Protein AF-0000000080229140 (afdb_homodimer)

Radius of gyration: 31.45 Å; Cα contacts (8 Å, |Δi|>4): 1827; chains: 2; bounding box: 54×96×72 Å

Structure (mmCIF, N/CA/C/O backbone):
data_AF-0000000080229140-model_v1
#
loop_
_entity.id
_entity.type
_entity.pdbx_description
1 polymer 'Phospholipase A1'
#
loop_
_atom_site.group_PDB
_atom_site.id
_atom_site.type_symbol
_atom_site.label_atom_id
_atom_site.label_alt_id
_atom_site.label_comp_id
_atom_site.label_asym_id
_atom_site.label_entity_id
_atom_site.label_seq_id
_atom_site.pdbx_PDB_ins_code
_atom_site.Cartn_x
_atom_site.Cartn_y
_atom_site.Cartn_z
_atom_site.occupancy
_atom_site.B_iso_or_equiv
_atom_site.auth_seq_id
_atom_site.auth_comp_id
_atom_site.auth_asym_id
_atom_site.auth_atom_id
_atom_site.pdbx_PDB_model_num
ATOM 1 N N . MET A 1 1 ? 23.547 22.547 19.766 1 57.84 1 MET A N 1
ATOM 2 C CA . MET A 1 1 ? 22.5 22.812 18.781 1 57.84 1 MET A CA 1
ATOM 3 C C . MET A 1 1 ? 21.141 22.953 19.453 1 57.84 1 MET A C 1
ATOM 5 O O . MET A 1 1 ? 20.438 23.938 19.266 1 57.84 1 MET A O 1
ATOM 9 N N . LEU A 1 2 ? 20.875 22.016 20.391 1 66 2 LEU A N 1
ATOM 10 C CA . LEU A 1 2 ? 19.609 22.047 21.094 1 66 2 LEU A CA 1
ATOM 11 C C . LEU A 1 2 ? 19.578 23.156 22.141 1 66 2 LEU A C 1
ATOM 13 O O . LEU A 1 2 ? 18.547 23.797 22.359 1 66 2 LEU A O 1
ATOM 17 N N . GLN A 1 3 ? 20.672 23.531 22.562 1 73.56 3 GLN A N 1
ATOM 18 C CA . GLN A 1 3 ? 20.703 24.578 23.578 1 73.56 3 GLN A CA 1
ATOM 19 C C . GLN A 1 3 ? 20.375 25.938 22.969 1 73.56 3 GLN A C 1
ATOM 21 O O . GLN A 1 3 ? 19.719 26.766 23.609 1 73.56 3 GLN A O 1
ATOM 26 N N . SER A 1 4 ? 20.672 26.016 21.781 1 87.31 4 SER A N 1
ATOM 27 C CA . SER A 1 4 ? 20.422 27.281 21.125 1 87.31 4 SER A CA 1
ATOM 28 C C . SER A 1 4 ? 18.938 27.484 20.844 1 87.31 4 SER A C 1
ATOM 30 O O . SER A 1 4 ? 18.422 28.594 21 1 87.31 4 SER A O 1
ATOM 32 N N . ILE A 1 5 ? 18.219 26.469 20.578 1 91.88 5 ILE A N 1
ATOM 33 C CA . ILE A 1 5 ? 16.781 26.562 20.281 1 91.88 5 ILE A CA 1
ATOM 34 C C . ILE A 1 5 ? 16.031 27.016 21.531 1 91.88 5 ILE A C 1
ATOM 36 O O . ILE A 1 5 ? 15.18 27.906 21.453 1 91.88 5 ILE A O 1
ATOM 40 N N . ALA A 1 6 ? 16.422 26.5 22.625 1 95.75 6 ALA A N 1
ATOM 41 C CA . ALA A 1 6 ? 15.75 26.844 23.875 1 95.75 6 ALA A CA 1
ATOM 42 C C . ALA A 1 6 ? 15.945 28.328 24.219 1 95.75 6 ALA A C 1
ATOM 44 O O . ALA A 1 6 ? 14.977 29.016 24.562 1 95.75 6 ALA A O 1
ATOM 45 N N . THR A 1 7 ? 17.125 28.766 24 1 96.31 7 THR A N 1
ATOM 46 C CA . THR A 1 7 ? 17.453 30.141 24.391 1 96.31 7 THR A CA 1
ATOM 47 C C . THR A 1 7 ? 16.875 31.125 23.391 1 96.31 7 THR A C 1
ATOM 49 O O . THR A 1 7 ? 16.5 32.25 23.766 1 96.31 7 THR A O 1
ATOM 52 N N . ARG A 1 8 ? 16.703 30.719 22.188 1 97 8 ARG A N 1
ATOM 53 C CA . ARG A 1 8 ? 16.297 31.625 21.109 1 97 8 ARG A CA 1
ATOM 54 C C . ARG A 1 8 ? 14.828 31.406 20.75 1 97 8 ARG A C 1
ATOM 56 O O . ARG A 1 8 ? 14.367 31.859 19.703 1 97 8 ARG A O 1
ATOM 63 N N . TRP A 1 9 ? 14.07 30.766 21.641 1 97.5 9 TRP A N 1
ATOM 64 C CA . TRP A 1 9 ? 12.758 30.266 21.219 1 97.5 9 TRP A CA 1
ATOM 65 C C . TRP A 1 9 ? 11.836 31.422 20.859 1 97.5 9 TRP A C 1
ATOM 67 O O . TRP A 1 9 ? 11.047 31.312 19.906 1 97.5 9 TRP A O 1
ATOM 77 N N . LYS A 1 10 ? 11.914 32.594 21.516 1 97.38 10 LYS A N 1
ATOM 78 C CA . LYS A 1 10 ? 11.039 33.719 21.219 1 97.38 10 LYS A CA 1
ATOM 79 C C . LYS A 1 10 ? 11.32 34.281 19.828 1 97.38 10 LYS A C 1
ATOM 81 O O . LYS A 1 10 ? 10.391 34.594 19.078 1 97.38 10 LYS A O 1
ATOM 86 N N . LEU A 1 11 ? 12.602 34.344 19.484 1 97 11 LEU A N 1
ATOM 87 C CA . LEU A 1 11 ? 13 34.812 18.156 1 97 11 LEU A CA 1
ATOM 88 C C . LEU A 1 11 ? 12.539 33.844 17.078 1 97 11 LEU A C 1
ATOM 90 O O . LEU A 1 11 ? 12.031 34.281 16.031 1 97 11 LEU A O 1
ATOM 94 N N . LEU A 1 12 ? 12.703 32.594 17.375 1 98.25 12 LEU A N 1
ATOM 95 C CA . LEU A 1 12 ? 12.367 31.562 16.406 1 98.25 12 LEU A CA 1
ATOM 96 C C . LEU A 1 12 ? 10.859 31.469 16.219 1 98.25 12 LEU A C 1
ATOM 98 O O . LEU A 1 12 ? 10.391 30.938 15.211 1 98.25 12 LEU A O 1
ATOM 102 N N . ASN A 1 13 ? 10.133 31.984 17.203 1 98.25 13 ASN A N 1
ATOM 103 C CA . ASN A 1 13 ? 8.672 32 17.125 1 98.25 13 ASN A CA 1
ATOM 104 C C . ASN A 1 13 ? 8.141 33.375 16.766 1 98.25 13 ASN A C 1
ATOM 106 O O . ASN A 1 13 ? 6.965 33.656 16.984 1 98.25 13 ASN A O 1
ATOM 110 N N . GLY A 1 14 ? 8.922 34.25 16.234 1 97.25 14 GLY A N 1
ATOM 111 C CA . GLY A 1 14 ? 8.469 35.438 15.492 1 97.25 14 GLY A CA 1
ATOM 112 C C . GLY A 1 14 ? 8.453 36.688 16.344 1 97.25 14 GLY A C 1
ATOM 113 O O . GLY A 1 14 ? 7.777 37.656 16 1 97.25 14 GLY A O 1
ATOM 114 N N . GLN A 1 15 ? 9.062 36.781 17.547 1 91.31 15 GLN A N 1
ATOM 115 C CA . GLN A 1 15 ? 9.062 37.969 18.406 1 91.31 15 GLN A CA 1
ATOM 116 C C . GLN A 1 15 ? 9.328 39.25 17.578 1 91.31 15 GLN A C 1
ATOM 118 O O . GLN A 1 15 ? 8.672 40.281 17.781 1 91.31 15 GLN A O 1
ATOM 123 N N . ASN A 1 16 ? 10.18 39.344 16.656 1 93 16 ASN A N 1
ATOM 124 C CA . ASN A 1 16 ? 10.453 40.5 15.781 1 93 16 ASN A CA 1
ATOM 125 C C . ASN A 1 16 ? 10.117 40.188 14.328 1 93 16 ASN A C 1
ATOM 127 O O . ASN A 1 16 ? 10.844 40.594 13.422 1 93 16 ASN A O 1
ATOM 131 N N . ASN A 1 17 ? 9.016 39.438 14.133 1 96.88 17 ASN A N 1
ATOM 132 C CA . ASN A 1 17 ? 8.539 39.031 12.812 1 96.88 17 ASN A CA 1
ATOM 133 C C . ASN A 1 17 ? 9.648 38.375 11.992 1 96.88 17 ASN A C 1
ATOM 135 O O . ASN A 1 17 ? 9.758 38.625 10.789 1 96.88 17 ASN A O 1
ATOM 139 N N . TRP A 1 18 ? 10.531 37.719 12.68 1 98.12 18 TRP A N 1
ATOM 140 C CA . TRP A 1 18 ? 11.633 36.969 12.102 1 98.12 18 TRP A CA 1
ATOM 141 C C . TRP A 1 18 ? 12.57 37.844 11.305 1 98.12 18 TRP A C 1
ATOM 143 O O . TRP A 1 18 ? 13.133 37.438 10.297 1 98.12 18 TRP A O 1
ATOM 153 N N . LYS A 1 19 ? 12.672 39.031 11.742 1 96.44 19 LYS A N 1
ATOM 154 C CA . LYS A 1 19 ? 13.578 39.969 11.07 1 96.44 19 LYS A CA 1
ATOM 155 C C . LYS A 1 19 ? 14.992 39.406 10.984 1 96.44 19 LYS A C 1
ATOM 157 O O . LYS A 1 19 ? 15.539 38.938 11.984 1 96.44 19 LYS A O 1
ATOM 162 N N . ASN A 1 20 ? 15.609 39.344 9.789 1 95.31 20 ASN A N 1
ATOM 163 C CA . ASN A 1 20 ? 16.969 38.906 9.477 1 95.31 20 ASN A CA 1
ATOM 164 C C . ASN A 1 20 ? 17.141 37.406 9.672 1 95.31 20 ASN A C 1
ATOM 166 O O . ASN A 1 20 ? 18.266 36.906 9.773 1 95.31 20 ASN A O 1
ATOM 170 N N . LEU A 1 21 ? 16.078 36.688 9.766 1 97.62 21 LEU A N 1
ATOM 171 C CA . LEU A 1 21 ? 16.188 35.25 9.984 1 97.62 21 LEU A CA 1
ATOM 172 C C . LEU A 1 21 ? 15.719 34.469 8.766 1 97.62 21 LEU A C 1
ATOM 174 O O . LEU A 1 21 ? 16.016 33.281 8.625 1 97.62 21 LEU A O 1
ATOM 178 N N . LEU A 1 22 ? 15.047 35.094 7.852 1 97.75 22 LEU A N 1
ATOM 179 C CA . LEU A 1 22 ? 14.352 34.375 6.785 1 97.75 22 LEU A CA 1
ATOM 180 C C . LEU A 1 22 ? 15.234 34.25 5.551 1 97.75 22 LEU A C 1
ATOM 182 O O . LEU A 1 22 ? 15.031 33.344 4.73 1 97.75 22 LEU A O 1
ATOM 186 N N . ASP A 1 23 ? 16.203 35.156 5.449 1 96.25 23 ASP A N 1
ATOM 187 C CA . ASP A 1 23 ? 17.094 35.125 4.289 1 96.25 23 ASP A CA 1
ATOM 188 C C . ASP A 1 23 ? 18.453 35.719 4.609 1 96.25 23 ASP A C 1
ATOM 190 O O . ASP A 1 23 ? 18.594 36.938 4.719 1 96.25 23 ASP A O 1
ATOM 194 N N . PRO A 1 24 ? 19.5 34.938 4.668 1 95.44 24 PRO A N 1
ATOM 195 C CA . PRO A 1 24 ? 19.406 33.5 4.578 1 95.44 24 PRO A CA 1
ATOM 196 C C . PRO A 1 24 ? 18.609 32.875 5.727 1 95.44 24 PRO A C 1
ATOM 198 O O . PRO A 1 24 ? 18.531 33.469 6.812 1 95.44 24 PRO A O 1
ATOM 201 N N . LEU A 1 25 ? 18.016 31.797 5.41 1 97.62 25 LEU A N 1
ATOM 202 C CA . LEU A 1 25 ? 17.203 31.141 6.438 1 97.62 25 LEU A CA 1
ATOM 203 C C . LEU A 1 25 ? 18.078 30.641 7.578 1 97.62 25 LEU A C 1
ATOM 205 O O . LEU A 1 25 ? 18.984 29.844 7.359 1 97.62 25 LEU A O 1
ATOM 209 N N . ASP A 1 26 ? 17.828 31.156 8.734 1 96.88 26 ASP A N 1
ATOM 210 C CA . ASP A 1 26 ? 18.562 30.781 9.938 1 96.88 26 ASP A CA 1
ATOM 211 C C . ASP A 1 26 ? 18.438 29.281 10.219 1 96.88 26 ASP A C 1
ATOM 213 O O . ASP A 1 26 ? 17.359 28.719 10.086 1 96.88 26 ASP A O 1
ATOM 217 N N . VAL A 1 27 ? 19.531 28.641 10.648 1 96.88 27 VAL A N 1
ATOM 218 C CA . VAL A 1 27 ? 19.562 27.188 10.781 1 96.88 27 VAL A CA 1
ATOM 219 C C . VAL A 1 27 ? 18.641 26.734 11.906 1 96.88 27 VAL A C 1
ATOM 221 O O . VAL A 1 27 ? 17.984 25.703 11.797 1 96.88 27 VAL A O 1
ATOM 224 N N . ASP A 1 28 ? 18.594 27.453 12.984 1 97.12 28 ASP A N 1
ATOM 225 C CA . ASP A 1 28 ? 17.703 27.094 14.086 1 97.12 28 ASP A CA 1
ATOM 226 C C . ASP A 1 28 ? 16.25 27.297 13.695 1 97.12 28 ASP A C 1
ATOM 228 O O . ASP A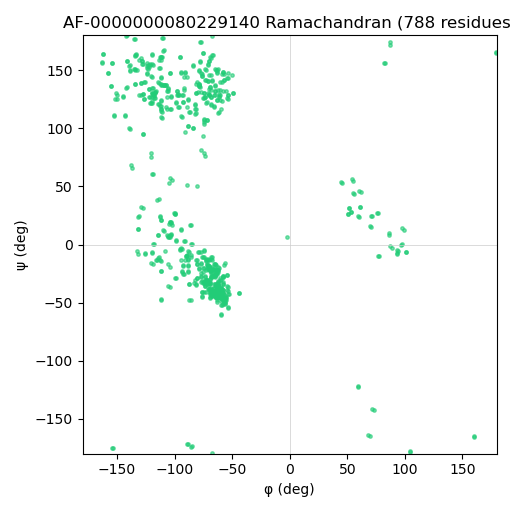 1 28 ? 15.383 26.5 14.062 1 97.12 28 ASP A O 1
ATOM 232 N N . LEU A 1 29 ? 15.961 28.422 12.992 1 97.81 29 LEU A N 1
ATOM 233 C CA . LEU A 1 29 ? 14.609 28.641 12.508 1 97.81 29 LEU A CA 1
ATOM 234 C C . LEU A 1 29 ? 14.188 27.547 11.539 1 97.81 29 LEU A C 1
ATOM 236 O O . LEU A 1 29 ? 13.047 27.078 11.586 1 97.81 29 LEU A O 1
ATOM 240 N N . ARG A 1 30 ? 15.148 27.156 10.758 1 97.69 30 ARG A N 1
ATOM 241 C CA . ARG A 1 30 ? 14.93 26.062 9.828 1 97.69 30 ARG A CA 1
ATOM 242 C C . ARG A 1 30 ? 14.477 24.797 10.57 1 97.69 30 ARG A C 1
ATOM 244 O O . ARG A 1 30 ? 13.469 24.203 10.211 1 97.69 30 ARG A O 1
ATOM 251 N N . ARG A 1 31 ? 15.133 24.438 11.562 1 97.38 31 ARG A N 1
ATOM 252 C CA . ARG A 1 31 ? 14.797 23.266 12.383 1 97.38 31 ARG A CA 1
ATOM 253 C C . ARG A 1 31 ? 13.445 23.453 13.062 1 97.38 31 ARG A C 1
ATOM 255 O O . ARG A 1 31 ? 12.656 22.516 13.148 1 97.38 31 ARG A O 1
ATOM 262 N N . ASN A 1 32 ? 13.25 24.656 13.516 1 97.94 32 ASN A N 1
ATOM 263 C CA . ASN A 1 32 ? 11.992 24.984 14.188 1 97.94 32 ASN A CA 1
ATOM 264 C C . ASN A 1 32 ? 10.797 24.844 13.25 1 97.94 32 ASN A C 1
ATOM 266 O O . ASN A 1 32 ? 9.805 24.203 13.594 1 97.94 32 ASN A O 1
ATOM 270 N N . ILE A 1 33 ? 10.914 25.328 12.039 1 98.69 33 ILE A N 1
ATOM 271 C CA . ILE A 1 33 ? 9.852 25.25 11.047 1 98.69 33 ILE A CA 1
ATOM 272 C C . ILE A 1 33 ? 9.594 23.781 10.695 1 98.69 33 ILE A C 1
ATOM 274 O O . ILE A 1 33 ? 8.445 23.344 10.609 1 98.69 33 ILE A O 1
ATOM 278 N N . ILE A 1 34 ? 10.602 23.016 10.586 1 98.44 34 ILE A N 1
ATOM 279 C CA . ILE A 1 34 ? 10.492 21.625 10.156 1 98.44 34 ILE A CA 1
ATOM 280 C C . ILE A 1 34 ? 9.805 20.812 11.242 1 98.44 34 ILE A C 1
ATOM 282 O O . ILE A 1 34 ? 8.922 20 10.953 1 98.44 34 ILE A O 1
ATOM 286 N N . GLN A 1 35 ? 10.211 21 12.523 1 97.69 35 GLN A N 1
ATOM 287 C CA . GLN A 1 35 ? 9.609 20.172 13.562 1 97.69 35 GLN A CA 1
ATOM 288 C C . GLN A 1 35 ? 8.109 20.453 13.68 1 97.69 35 GLN A C 1
ATOM 290 O O . GLN A 1 35 ? 7.324 19.531 13.922 1 97.69 35 GLN A O 1
ATOM 295 N N . TYR A 1 36 ? 7.648 21.688 13.5 1 98.75 36 TYR A N 1
ATOM 296 C CA . TYR A 1 36 ? 6.219 21.969 13.5 1 98.75 36 TYR A CA 1
ATOM 297 C C . TYR A 1 36 ? 5.562 21.469 12.219 1 98.75 36 TYR A C 1
ATOM 299 O O . TYR A 1 36 ? 4.422 21 12.242 1 98.75 36 TYR A O 1
ATOM 307 N N . GLY A 1 37 ? 6.273 21.562 11.078 1 98.81 37 GLY A N 1
ATOM 308 C CA . GLY A 1 37 ? 5.773 21 9.836 1 98.81 37 GLY A CA 1
ATOM 309 C C . GLY A 1 37 ? 5.539 19.5 9.914 1 98.81 37 GLY A C 1
ATOM 310 O O . GLY A 1 37 ? 4.578 18.984 9.344 1 98.81 37 GLY A O 1
ATOM 311 N N . GLU A 1 38 ? 6.438 18.828 10.609 1 98.56 38 GLU A N 1
ATOM 312 C CA . GLU A 1 38 ? 6.266 17.391 10.805 1 98.56 38 GLU A CA 1
ATOM 313 C C . GLU A 1 38 ? 4.988 17.078 11.578 1 98.56 38 GLU A C 1
ATOM 315 O O . GLU A 1 38 ? 4.34 16.062 11.336 1 98.56 38 GLU A O 1
ATOM 320 N N . ARG A 1 39 ? 4.684 17.969 12.484 1 98.75 39 ARG A N 1
ATOM 321 C CA . ARG A 1 39 ? 3.461 17.797 13.266 1 98.75 39 ARG A CA 1
ATOM 322 C C . ARG A 1 39 ? 2.225 18.062 12.414 1 98.75 39 ARG A C 1
ATOM 324 O O . ARG A 1 39 ? 1.179 17.438 12.617 1 98.75 39 ARG A O 1
ATOM 331 N N . ALA A 1 40 ? 2.33 18.938 11.461 1 98.69 40 ALA A N 1
ATOM 332 C CA . ALA A 1 40 ? 1.261 19.109 10.484 1 98.69 40 ALA A CA 1
ATOM 333 C C . ALA A 1 40 ? 1.125 17.875 9.586 1 98.69 40 ALA A C 1
ATOM 335 O O . ALA A 1 40 ? 0.015 17.406 9.352 1 98.69 40 ALA A O 1
ATOM 336 N N . GLN A 1 41 ? 2.242 17.359 9.125 1 98.44 41 GLN A N 1
ATOM 337 C CA . GLN A 1 41 ? 2.25 16.156 8.297 1 98.44 41 GLN A CA 1
ATOM 338 C C . GLN A 1 41 ? 1.595 14.977 9.016 1 98.44 41 GLN A C 1
ATOM 340 O O . GLN A 1 41 ? 0.943 14.141 8.391 1 98.44 41 GLN A O 1
ATOM 345 N N . ALA A 1 42 ? 1.759 14.945 10.297 1 98.62 42 ALA A N 1
ATOM 346 C CA . ALA A 1 42 ? 1.203 13.867 11.109 1 98.62 42 ALA A CA 1
ATOM 347 C C . ALA A 1 42 ? -0.312 13.781 10.945 1 98.62 42 ALA A C 1
ATOM 349 O O . ALA A 1 42 ? -0.894 12.703 11.055 1 98.62 42 ALA A O 1
ATOM 350 N N . THR A 1 43 ? -0.955 14.883 10.641 1 98.19 43 THR A N 1
ATOM 351 C CA . THR A 1 43 ? -2.406 14.883 10.484 1 98.19 43 THR A CA 1
ATOM 352 C C . THR A 1 43 ? -2.816 14.102 9.234 1 98.19 43 THR A C 1
ATOM 354 O O . THR A 1 43 ? -3.887 13.492 9.203 1 98.19 43 THR A O 1
ATOM 357 N N . TYR A 1 44 ? -1.961 14.164 8.25 1 96.62 44 TYR A N 1
ATOM 358 C CA . TYR A 1 44 ? -2.211 13.367 7.051 1 96.62 44 TYR A CA 1
ATOM 359 C C . TYR A 1 44 ? -1.88 11.898 7.293 1 96.62 44 TYR A C 1
ATOM 361 O O . TYR A 1 44 ? -2.625 11.008 6.871 1 96.62 44 TYR A O 1
ATOM 369 N N . ASP A 1 45 ? -0.807 11.672 7.98 1 97.81 45 ASP A N 1
ATOM 370 C CA . ASP A 1 45 ? -0.243 10.328 8.102 1 97.81 45 ASP A CA 1
ATOM 371 C C . ASP A 1 45 ? -1.158 9.422 8.922 1 97.81 45 ASP A C 1
ATOM 373 O O . ASP A 1 45 ? -1.182 8.211 8.719 1 97.81 45 ASP A O 1
ATOM 377 N N . THR A 1 46 ? -1.932 9.992 9.859 1 97.88 46 THR A N 1
ATOM 378 C CA . THR A 1 46 ? -2.789 9.18 10.711 1 97.88 46 THR A CA 1
ATOM 379 C C . THR A 1 46 ? -4.184 9.047 10.109 1 97.88 46 THR A C 1
ATOM 381 O O . THR A 1 46 ? -4.953 8.164 10.492 1 97.88 46 THR A O 1
ATOM 384 N N . PHE A 1 47 ? -4.559 9.867 9.211 1 96.88 47 PHE A N 1
ATOM 385 C CA . PHE A 1 47 ? -5.934 10.008 8.742 1 96.88 47 PHE A CA 1
ATOM 386 C C . PHE A 1 47 ? -6.355 8.781 7.941 1 96.88 47 PHE A C 1
ATOM 388 O O . PHE A 1 47 ? -5.645 8.359 7.027 1 96.88 47 PHE A O 1
ATOM 395 N N . ASN A 1 48 ? -7.457 8.227 8.289 1 96.44 48 ASN A N 1
ATOM 396 C CA . ASN A 1 48 ? -8 7.059 7.598 1 96.44 48 ASN A CA 1
ATOM 397 C C . ASN A 1 48 ? -8.891 7.465 6.426 1 96.44 48 ASN A C 1
ATOM 399 O O . ASN A 1 48 ? -10.07 7.754 6.609 1 96.44 48 ASN A O 1
ATOM 403 N N . SER A 1 49 ? -8.406 7.383 5.266 1 94.44 49 SER A N 1
ATOM 404 C CA . SER A 1 49 ? -9.172 7.773 4.086 1 94.44 49 SER A CA 1
ATOM 405 C C . SER A 1 49 ? -9.789 6.559 3.402 1 94.44 49 SER A C 1
ATOM 407 O O . SER A 1 49 ? -10.336 6.672 2.303 1 94.44 49 SER A O 1
ATOM 409 N N . GLU A 1 50 ? -9.625 5.348 3.979 1 95.81 50 GLU A N 1
ATOM 410 C CA . GLU A 1 50 ? -10.18 4.121 3.412 1 95.81 50 GLU A CA 1
ATOM 411 C C . GLU A 1 50 ? -11.695 4.074 3.576 1 95.81 50 GLU A C 1
ATOM 413 O O . GLU A 1 50 ? -12.203 3.74 4.652 1 95.81 50 GLU A O 1
ATOM 418 N N . LYS A 1 51 ? -12.438 4.258 2.486 1 95.88 51 LYS A N 1
ATOM 419 C CA . LYS A 1 51 ? -13.891 4.387 2.555 1 95.88 51 LYS A CA 1
ATOM 420 C C . LYS A 1 51 ? -14.539 3.066 2.957 1 95.88 51 LYS A C 1
ATOM 422 O O . LYS A 1 51 ? -15.672 3.051 3.449 1 95.88 51 LYS A O 1
ATOM 427 N N . ALA A 1 52 ? -13.844 1.985 2.719 1 97.44 52 ALA A N 1
ATOM 428 C CA . ALA A 1 52 ? -14.367 0.686 3.131 1 97.44 52 ALA A CA 1
ATOM 429 C C . ALA A 1 52 ? -14.359 0.545 4.648 1 97.44 52 ALA A C 1
ATOM 431 O O . ALA A 1 52 ? -15.023 -0.333 5.203 1 97.44 52 ALA A O 1
ATOM 432 N N . SER A 1 53 ? -13.625 1.323 5.332 1 97.62 53 SER A N 1
ATOM 433 C CA . SER A 1 53 ? -13.492 1.246 6.785 1 97.62 53 SER A CA 1
ATOM 434 C C . SER A 1 53 ? -14.688 1.887 7.484 1 97.62 53 SER A C 1
ATOM 436 O O . SER A 1 53 ? -15.148 2.955 7.078 1 97.62 53 SER A O 1
ATOM 438 N N . MET A 1 54 ? -15.172 1.273 8.516 1 97.25 54 MET A N 1
ATOM 439 C CA . MET A 1 54 ? -16.219 1.904 9.328 1 97.25 54 MET A CA 1
ATOM 440 C C . MET A 1 54 ? -15.664 3.117 10.07 1 97.25 54 MET A C 1
ATOM 442 O O . MET A 1 54 ? -16.422 3.92 10.609 1 97.25 54 MET A O 1
ATOM 446 N N . PHE A 1 55 ? -14.359 3.299 10.078 1 97.25 55 PHE A N 1
ATOM 447 C CA . PHE A 1 55 ? -13.727 4.402 10.789 1 97.25 55 PHE A CA 1
ATOM 448 C C . PHE A 1 55 ? -13.156 5.418 9.805 1 97.25 55 PHE A C 1
ATOM 450 O O . PHE A 1 55 ? -12.312 6.242 10.172 1 97.25 55 PHE A O 1
ATOM 457 N N . ALA A 1 56 ? -13.523 5.305 8.5 1 96.19 56 ALA A N 1
ATOM 458 C CA . ALA A 1 56 ? -13.109 6.309 7.527 1 96.19 56 ALA A CA 1
ATOM 459 C C . ALA A 1 56 ? -13.406 7.719 8.031 1 96.19 56 ALA A C 1
ATOM 461 O O . ALA A 1 56 ? -14.5 7.992 8.531 1 96.19 56 ALA A O 1
ATOM 462 N N . GLY A 1 57 ? -12.352 8.625 7.949 1 95 57 GLY A N 1
ATOM 463 C CA . GLY A 1 57 ? -12.531 9.992 8.406 1 95 57 GLY A CA 1
ATOM 464 C C . GLY A 1 57 ? -12.031 10.211 9.82 1 95 57 GLY A C 1
ATOM 465 O O . GLY A 1 57 ? -12.164 11.312 10.367 1 95 57 GLY A O 1
ATOM 466 N N . SER A 1 58 ? -11.523 9.219 10.453 1 96.44 58 SER A N 1
ATOM 467 C CA . SER A 1 58 ? -10.969 9.328 11.797 1 96.44 58 SER A CA 1
ATOM 468 C C . SER A 1 58 ? -9.453 9.172 11.781 1 96.44 58 SER A C 1
ATOM 470 O O . SER A 1 58 ? -8.844 9.039 10.719 1 96.44 58 SER A O 1
ATOM 472 N N . SER A 1 59 ? -8.867 9.305 12.945 1 97.5 59 SER A N 1
ATOM 473 C CA . SER A 1 59 ? -7.465 8.945 13.133 1 97.5 59 SER A CA 1
ATOM 474 C C . SER A 1 59 ? -7.297 7.434 13.281 1 97.5 59 SER A C 1
ATOM 476 O O . SER A 1 59 ? -8.078 6.781 13.984 1 97.5 59 SER A O 1
ATOM 478 N N . ARG A 1 60 ? -6.297 6.855 12.633 1 97.94 60 ARG A N 1
ATOM 479 C CA . ARG A 1 60 ? -6.016 5.43 12.773 1 97.94 60 ARG A CA 1
ATOM 480 C C . ARG A 1 60 ? -5.457 5.117 14.164 1 97.94 60 ARG A C 1
ATOM 482 O O . ARG A 1 60 ? -5.719 4.047 14.711 1 97.94 60 ARG A O 1
ATOM 489 N N . TYR A 1 61 ? -4.699 6.051 14.727 1 98.19 61 TYR A N 1
ATOM 490 C CA . TYR A 1 61 ? -3.945 5.758 15.938 1 98.19 61 TYR A CA 1
ATOM 491 C C . TYR A 1 61 ? -4.484 6.555 17.125 1 98.19 61 TYR A C 1
ATOM 493 O O . TYR A 1 61 ? -5.031 7.645 16.953 1 98.19 61 TYR A O 1
ATOM 501 N N . SER A 1 62 ? -4.32 6.016 18.297 1 98.06 62 SER A N 1
ATOM 502 C CA . SER A 1 62 ? -4.773 6.637 19.531 1 98.06 62 SER A CA 1
ATOM 503 C C . SER A 1 62 ? -3.871 7.797 19.938 1 98.06 62 SER A C 1
ATOM 505 O O . SER A 1 62 ? -2.752 7.922 19.438 1 98.06 62 SER A O 1
ATOM 507 N N . LYS A 1 63 ? -4.359 8.602 20.844 1 98.06 63 LYS A N 1
ATOM 508 C CA . LYS A 1 63 ? -3.572 9.719 21.359 1 98.06 63 LYS A CA 1
ATOM 509 C C . LYS A 1 63 ? -2.277 9.227 22 1 98.06 63 LYS A C 1
ATOM 511 O O . LYS A 1 63 ? -1.216 9.82 21.797 1 98.06 63 LYS A O 1
ATOM 516 N N . ALA A 1 64 ? -2.35 8.102 22.688 1 97 64 ALA A N 1
ATOM 517 C CA . ALA A 1 64 ? -1.213 7.578 23.438 1 97 64 ALA A CA 1
ATOM 518 C C . ALA A 1 64 ? -0.111 7.094 22.5 1 97 64 ALA A C 1
ATOM 520 O O . ALA A 1 64 ? 1.077 7.238 22.797 1 97 64 ALA A O 1
ATOM 521 N N . ASN A 1 65 ? -0.5 6.566 21.312 1 97.06 65 ASN A N 1
ATOM 522 C CA . ASN A 1 65 ? 0.454 5.961 20.391 1 97.06 65 ASN A CA 1
ATOM 523 C C . ASN A 1 65 ? 0.725 6.867 19.188 1 97.06 65 ASN A C 1
ATOM 525 O O . ASN A 1 65 ? 1.502 6.512 18.312 1 97.06 65 ASN A O 1
ATOM 529 N N . PHE A 1 66 ? 0.21 8 19.219 1 98.06 66 PHE A N 1
ATOM 530 C CA . PHE A 1 66 ? 0.09 8.852 18.031 1 98.06 66 PHE A CA 1
ATOM 531 C C . PHE A 1 66 ? 1.459 9.141 17.438 1 98.06 66 PHE A C 1
ATOM 533 O O . PHE A 1 66 ? 1.746 8.727 16.312 1 98.06 66 PHE A O 1
ATOM 540 N N . PHE A 1 67 ? 2.346 9.742 18.141 1 98.38 67 PHE A N 1
ATOM 541 C CA . PHE A 1 67 ? 3.629 10.18 17.609 1 98.38 67 PHE A CA 1
ATOM 542 C C . PHE A 1 67 ? 4.559 8.984 17.391 1 98.38 67 PHE A C 1
ATOM 544 O O . PHE A 1 67 ? 5.344 8.969 16.453 1 98.38 67 PHE A O 1
ATOM 551 N N . SER A 1 68 ? 4.469 7.992 18.219 1 97.25 68 SER A N 1
ATOM 552 C CA . SER A 1 68 ? 5.281 6.793 18.062 1 97.25 68 SER A CA 1
ATOM 553 C C . SER A 1 68 ? 4.93 6.059 16.766 1 97.25 68 SER A C 1
ATOM 555 O O . SER A 1 68 ? 5.812 5.695 15.992 1 97.25 68 SER A O 1
ATOM 557 N N . LYS A 1 69 ? 3.646 5.902 16.5 1 97.62 69 LYS A N 1
ATOM 558 C CA . LYS A 1 69 ? 3.184 5.168 15.328 1 97.62 69 LYS A CA 1
ATOM 559 C C . LYS A 1 69 ? 3.453 5.957 14.047 1 97.62 69 LYS A C 1
ATOM 561 O O . LYS A 1 69 ? 3.484 5.383 12.953 1 97.62 69 LYS A O 1
ATOM 566 N N . LEU A 1 70 ? 3.684 7.23 14.211 1 98.25 70 LEU A N 1
ATOM 567 C CA . LEU A 1 70 ? 3.836 8.07 13.031 1 98.25 70 LEU A CA 1
ATOM 568 C C . LEU A 1 70 ? 5.305 8.398 12.781 1 98.25 70 LEU A C 1
ATOM 570 O O . LEU A 1 70 ? 5.625 9.266 11.969 1 98.25 70 LEU A O 1
ATOM 574 N N . GLY A 1 71 ? 6.191 7.762 13.531 1 97.44 71 GLY A N 1
ATOM 575 C CA . GLY A 1 71 ? 7.621 7.883 13.289 1 97.44 71 GLY A CA 1
ATOM 576 C C . GLY A 1 71 ? 8.195 9.195 13.781 1 97.44 71 GLY A C 1
ATOM 577 O O . GLY A 1 71 ? 9.188 9.688 13.234 1 97.44 71 GLY A O 1
ATOM 578 N N . LEU A 1 72 ? 7.598 9.805 14.789 1 97.75 72 LEU A N 1
ATOM 579 C CA . LEU A 1 72 ? 8.039 11.117 15.25 1 97.75 72 LEU A CA 1
ATOM 580 C C . LEU A 1 72 ? 8.656 11.023 16.641 1 97.75 72 LEU A C 1
ATOM 582 O O . LEU A 1 72 ? 8.742 12.031 17.359 1 97.75 72 LEU A O 1
ATOM 586 N N . GLU A 1 73 ? 9.109 9.812 17.031 1 96.31 73 GLU A N 1
ATOM 587 C CA . GLU A 1 73 ? 9.711 9.641 18.344 1 96.31 73 GLU A CA 1
ATOM 588 C C . GLU A 1 73 ? 11.203 9.336 18.234 1 96.31 73 GLU A C 1
ATOM 590 O O . GLU A 1 73 ? 12.023 9.953 18.922 1 96.31 73 GLU A O 1
ATOM 595 N N . LYS A 1 74 ? 11.531 8.398 17.344 1 95.69 74 LYS A N 1
ATOM 596 C CA . LYS A 1 74 ? 12.93 7.992 17.203 1 95.69 74 LYS A CA 1
ATOM 597 C C . LYS A 1 74 ? 13.797 9.148 16.734 1 95.69 74 LYS A C 1
ATOM 599 O O . LYS A 1 74 ? 13.484 9.797 15.727 1 95.69 74 LYS A O 1
ATOM 604 N N . ALA A 1 75 ? 14.852 9.461 17.5 1 94.75 75 ALA A N 1
ATOM 605 C CA . ALA A 1 75 ? 15.836 10.492 17.188 1 94.75 75 ALA A CA 1
ATOM 606 C C . ALA A 1 75 ? 15.18 11.859 17.062 1 94.75 75 ALA A C 1
ATOM 608 O O . ALA A 1 75 ? 15.617 12.703 16.266 1 94.75 75 ALA A O 1
ATOM 609 N N . ASN A 1 76 ? 14.102 12.047 17.641 1 94.94 76 ASN A N 1
ATOM 610 C CA . ASN A 1 76 ? 13.383 13.312 17.703 1 94.94 76 ASN A CA 1
ATOM 611 C C . ASN A 1 76 ? 13.383 13.898 19.109 1 94.94 76 ASN A C 1
ATOM 613 O O . ASN A 1 76 ? 12.75 13.352 20.016 1 94.94 76 ASN A O 1
ATOM 617 N N . PRO A 1 77 ? 14.07 14.922 19.328 1 95.81 77 PRO A N 1
ATOM 618 C CA . PRO A 1 77 ? 14.18 15.461 20.688 1 95.81 77 PRO A CA 1
ATOM 619 C C . PRO A 1 77 ? 12.93 16.234 21.109 1 95.81 77 PRO A C 1
ATOM 621 O O . PRO A 1 77 ? 12.766 16.531 22.297 1 95.81 77 PRO A O 1
ATOM 624 N N . TYR A 1 78 ? 12.102 16.609 20.234 1 96.94 78 TYR A N 1
ATOM 625 C CA . TYR A 1 78 ? 10.891 17.359 20.531 1 96.94 78 TYR A CA 1
ATOM 626 C C . TYR A 1 78 ? 9.758 16.422 20.938 1 96.94 78 TYR A C 1
ATOM 628 O O . TYR A 1 78 ? 9.039 15.898 20.094 1 96.94 78 TYR A O 1
ATOM 636 N N . LYS A 1 79 ? 9.523 16.312 22.25 1 97.88 79 LYS A N 1
ATOM 637 C CA . LYS A 1 79 ? 8.562 15.352 22.766 1 97.88 79 LYS A CA 1
ATOM 638 C C . LYS A 1 79 ? 7.258 16.031 23.156 1 97.88 79 LYS A C 1
ATOM 640 O O . LYS A 1 79 ? 7.27 17.062 23.844 1 97.88 79 LYS A O 1
ATOM 645 N N . TYR A 1 80 ? 6.164 15.539 22.656 1 98.56 80 TYR A N 1
ATOM 646 C CA . TYR A 1 80 ? 4.82 16.031 22.953 1 98.56 80 TYR A CA 1
ATOM 647 C C . TYR A 1 80 ? 3.902 14.891 23.375 1 98.56 80 TYR A C 1
ATOM 649 O O . TYR A 1 80 ? 4.156 13.734 23.047 1 98.56 80 TYR A O 1
ATOM 657 N N . ASN A 1 81 ? 2.85 15.227 24.078 1 98.44 81 ASN A N 1
ATOM 658 C CA . ASN A 1 81 ? 1.698 14.359 24.312 1 98.44 81 ASN A CA 1
ATOM 659 C C . ASN A 1 81 ? 0.424 14.945 23.703 1 98.44 81 ASN A C 1
ATOM 661 O O . ASN A 1 81 ? 0.12 16.125 23.906 1 98.44 81 ASN A O 1
ATOM 665 N N . VAL A 1 82 ? -0.281 14.125 22.984 1 98.75 82 VAL A N 1
ATOM 666 C CA . VAL A 1 82 ? -1.567 14.57 22.453 1 98.75 82 VAL A CA 1
ATOM 667 C C . VAL A 1 82 ? -2.604 14.602 23.578 1 98.75 82 VAL A C 1
ATOM 669 O O . VAL A 1 82 ? -2.777 13.609 24.297 1 98.75 82 VAL A O 1
ATOM 672 N N . THR A 1 83 ? -3.311 15.703 23.703 1 98.69 83 THR A N 1
ATOM 673 C CA . THR A 1 83 ? -4.262 15.828 24.797 1 98.69 83 THR A CA 1
ATOM 674 C C . THR A 1 83 ? -5.695 15.828 24.266 1 98.69 83 THR A C 1
ATOM 676 O O . THR A 1 83 ? -6.633 15.539 25.016 1 98.69 83 THR A O 1
ATOM 679 N N . LYS A 1 84 ? -5.844 16.172 23.031 1 98.31 84 LYS A N 1
ATOM 680 C CA . LYS A 1 84 ? -7.195 16.234 22.484 1 98.31 84 LYS A CA 1
ATOM 681 C C . LYS A 1 84 ? -7.188 16.047 20.969 1 98.31 84 LYS A C 1
ATOM 683 O O . LYS A 1 84 ? -6.312 16.578 20.281 1 98.31 84 LYS A O 1
ATOM 688 N N . PHE A 1 85 ? -8.109 15.266 20.484 1 98.31 85 PHE A N 1
ATOM 689 C CA . PHE A 1 85 ? -8.43 15.227 19.062 1 98.31 85 PHE A CA 1
ATOM 690 C C . PHE A 1 85 ? -9.531 16.219 18.734 1 98.31 85 PHE A C 1
ATOM 692 O O . PHE A 1 85 ? -10.406 16.5 19.562 1 98.31 85 PHE A O 1
ATOM 699 N N . LEU A 1 86 ? -9.477 16.75 17.562 1 98.25 86 LEU A N 1
ATOM 700 C CA . LEU A 1 86 ? -10.469 17.719 17.109 1 98.25 86 LEU A CA 1
ATOM 701 C C . LEU A 1 86 ? -11.305 17.156 15.977 1 98.25 86 LEU A C 1
ATOM 703 O O . LEU A 1 86 ? -10.781 16.469 15.094 1 98.25 86 LEU A O 1
ATOM 707 N N . TYR A 1 87 ? -12.57 17.406 15.984 1 97.19 87 TYR A N 1
ATOM 708 C CA . TYR A 1 87 ? -13.516 16.984 14.953 1 97.19 87 TYR A CA 1
ATOM 709 C C . TYR A 1 87 ? -14.258 18.172 14.375 1 97.19 87 TYR A C 1
ATOM 711 O O . TYR A 1 87 ? -14.469 19.172 15.062 1 97.19 87 TYR A O 1
ATOM 719 N N . ALA A 1 88 ? -14.586 18.094 13.109 1 96 88 ALA A N 1
ATOM 720 C CA . ALA A 1 88 ? -15.258 19.219 12.469 1 96 88 ALA A CA 1
ATOM 721 C C . ALA A 1 88 ? -16.375 18.734 11.539 1 96 88 ALA A C 1
ATOM 723 O O . ALA A 1 88 ? -16.359 17.578 11.094 1 96 88 ALA A O 1
ATOM 724 N N . THR A 1 89 ? -17.297 19.531 11.344 1 94.62 89 THR A N 1
ATOM 725 C CA . THR A 1 89 ? -18.375 19.422 10.367 1 94.62 89 THR A CA 1
ATOM 726 C C . THR A 1 89 ? -18.578 20.75 9.648 1 94.62 89 THR A C 1
ATOM 728 O O . THR A 1 89 ? -17.781 21.688 9.805 1 94.62 89 THR A O 1
ATOM 731 N N . SER A 1 90 ? -19.453 20.766 8.711 1 92.19 90 SER A N 1
ATOM 732 C CA . SER A 1 90 ? -19.781 22.016 8.016 1 92.19 90 SER A CA 1
ATOM 733 C C . SER A 1 90 ? -21.281 22.094 7.715 1 92.19 90 SER A C 1
ATOM 735 O O . SER A 1 90 ? -21.875 21.125 7.246 1 92.19 90 SER A O 1
ATOM 737 N N . ARG A 1 91 ? -21.781 23.219 7.977 1 90.69 91 ARG A N 1
ATOM 738 C CA . ARG A 1 91 ? -23.203 23.438 7.723 1 90.69 91 ARG A CA 1
ATOM 739 C C . ARG A 1 91 ? -23.469 23.688 6.242 1 90.69 91 ARG A C 1
ATOM 741 O O . ARG A 1 91 ? -24.594 23.547 5.77 1 90.69 91 ARG A O 1
ATOM 748 N N . ILE A 1 92 ? -22.406 24.094 5.594 1 87.69 92 ILE A N 1
ATOM 749 C CA . ILE A 1 92 ? -22.562 24.328 4.164 1 87.69 92 ILE A CA 1
ATOM 750 C C . ILE A 1 92 ? -21.812 23.25 3.383 1 87.69 92 ILE A C 1
ATOM 752 O O . ILE A 1 92 ? -20.969 22.531 3.945 1 87.69 92 ILE A O 1
ATOM 756 N N . ASP A 1 93 ? -22.078 23.188 2.076 1 81.31 93 ASP A N 1
ATOM 757 C CA . ASP A 1 93 ? -21.375 22.219 1.23 1 81.31 93 ASP A CA 1
ATOM 758 C C . ASP A 1 93 ? -19.922 22.641 1.015 1 81.31 93 ASP A C 1
ATOM 760 O O . ASP A 1 93 ? -19.641 23.781 0.656 1 81.31 93 ASP A O 1
ATOM 764 N N . VAL A 1 94 ? -19.125 21.734 1.416 1 77.12 94 VAL A N 1
ATOM 765 C CA . VAL A 1 94 ? -17.703 21.922 1.164 1 77.12 94 VAL A CA 1
ATOM 766 C C . VAL A 1 94 ? -17.188 20.75 0.322 1 77.12 94 VAL A C 1
ATOM 768 O O . VAL A 1 94 ? -17.844 19.719 0.202 1 77.12 94 VAL A O 1
ATOM 771 N N . PRO A 1 95 ? -16.141 20.984 -0.397 1 69.62 95 PRO A N 1
ATOM 772 C CA . PRO A 1 95 ? -15.633 19.922 -1.26 1 69.62 95 PRO A CA 1
ATOM 773 C C . PRO A 1 95 ? -15.453 18.594 -0.519 1 69.62 95 PRO A C 1
ATOM 775 O O . PRO A 1 95 ? -15.172 18.594 0.684 1 69.62 95 PRO A O 1
ATOM 778 N N . ASP A 1 96 ? -15.703 17.5 -1.267 1 63.91 96 ASP A N 1
ATOM 779 C CA . ASP A 1 96 ? -15.656 16.156 -0.725 1 63.91 96 ASP A CA 1
ATOM 780 C C . ASP A 1 96 ? -14.297 15.859 -0.09 1 63.91 96 ASP A C 1
ATOM 782 O O . ASP A 1 96 ? -14.188 15 0.783 1 63.91 96 ASP A O 1
ATOM 786 N N . ALA A 1 97 ? -13.477 16.672 -0.444 1 68.31 97 ALA A N 1
ATOM 787 C CA . ALA A 1 97 ? -12.133 16.375 0.042 1 68.31 97 ALA A CA 1
ATOM 788 C C . ALA A 1 97 ? -11.977 16.75 1.51 1 68.31 97 ALA A C 1
ATOM 790 O O . ALA A 1 97 ? -11.023 16.328 2.172 1 68.31 97 ALA A O 1
ATOM 791 N N . PHE A 1 98 ? -12.961 17.359 2.006 1 78.69 98 PHE A N 1
ATOM 792 C CA . PHE A 1 98 ? -12.938 17.734 3.416 1 78.69 98 PHE A CA 1
ATOM 793 C C . PHE A 1 98 ? -13.484 16.594 4.277 1 78.69 98 PHE A C 1
ATOM 795 O O . PHE A 1 98 ? -1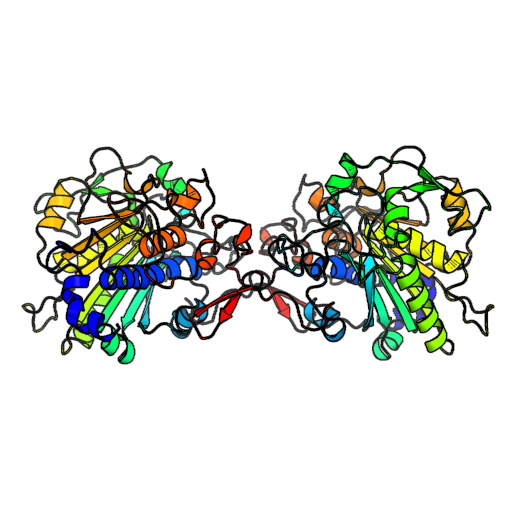2.82 16.141 5.203 1 78.69 98 PHE A O 1
ATOM 802 N N . ILE A 1 99 ? -14.602 16.047 3.91 1 85.94 99 ILE A N 1
ATOM 803 C CA . ILE A 1 99 ? -15.211 14.984 4.699 1 85.94 99 ILE A CA 1
ATOM 804 C C . ILE A 1 99 ? -15.156 13.68 3.916 1 85.94 99 ILE A C 1
ATOM 806 O O . ILE A 1 99 ? -15.742 13.57 2.832 1 85.94 99 ILE A O 1
ATOM 810 N N . ILE A 1 100 ? -14.453 12.766 4.457 1 91 100 ILE A N 1
ATOM 811 C CA . ILE A 1 100 ? -14.469 11.391 3.967 1 91 100 ILE A CA 1
ATOM 812 C C . ILE A 1 100 ? -15.516 10.586 4.727 1 91 100 ILE A C 1
ATOM 814 O O . ILE A 1 100 ? -15.492 10.531 5.961 1 91 100 ILE A O 1
ATOM 818 N N . LYS A 1 101 ? -16.406 10.039 3.971 1 92.38 101 LYS A N 1
ATOM 819 C CA . LYS A 1 101 ? -17.469 9.25 4.586 1 92.38 101 LYS A CA 1
ATOM 820 C C . LYS A 1 101 ? -17.266 7.762 4.332 1 92.38 101 LYS A C 1
ATOM 822 O O . LYS A 1 101 ? -16.953 7.352 3.215 1 92.38 101 LYS A O 1
ATOM 827 N N . SER A 1 102 ? -17.484 6.992 5.371 1 95.75 102 SER A N 1
ATOM 828 C CA . SER A 1 102 ? -17.438 5.539 5.262 1 95.75 102 SER A CA 1
ATOM 829 C C . SER A 1 102 ? -18.594 5 4.441 1 95.75 102 SER A C 1
ATOM 831 O O . SER A 1 102 ? -19.719 5.523 4.52 1 95.75 102 SER A O 1
ATOM 833 N N . LEU A 1 103 ? -18.359 3.939 3.713 1 96.81 103 LEU A N 1
ATOM 834 C CA . LEU A 1 103 ? -19.422 3.227 2.994 1 96.81 103 LEU A CA 1
ATOM 835 C C . LEU A 1 103 ? -20.172 2.287 3.928 1 96.81 103 LEU A C 1
ATOM 837 O O . LEU A 1 103 ? -21.25 1.794 3.58 1 96.81 103 LEU A O 1
ATOM 841 N N . SER A 1 104 ? -19.609 2.076 5.062 1 97.12 104 SER A N 1
ATOM 842 C CA . SER A 1 104 ? -20.219 1.147 6.016 1 97.12 104 SER A CA 1
ATOM 843 C C . SER A 1 104 ? -21.453 1.742 6.66 1 97.12 104 SER A C 1
ATOM 845 O O . SER A 1 104 ? -21.484 2.926 7.004 1 97.12 104 SER A O 1
ATOM 847 N N . ARG A 1 105 ? -22.469 0.942 6.879 1 96.44 105 ARG A N 1
ATOM 848 C CA . ARG A 1 105 ? -23.656 1.363 7.617 1 96.44 105 ARG A CA 1
ATOM 849 C C . ARG A 1 105 ? -23.344 1.574 9.094 1 96.44 105 ARG A C 1
ATOM 851 O O . ARG A 1 105 ? -24.078 2.266 9.797 1 96.44 105 ARG A O 1
ATOM 858 N N . GLU A 1 106 ? -22.266 0.953 9.492 1 96.12 106 GLU A N 1
ATOM 859 C CA . GLU A 1 106 ? -21.859 1.049 10.891 1 96.12 106 GLU A CA 1
ATOM 860 C C . GLU A 1 106 ? -20.75 2.088 11.07 1 96.12 106 GLU A C 1
ATOM 862 O O . GLU A 1 106 ? -19.938 1.984 11.992 1 96.12 106 GLU A O 1
ATOM 867 N N . ALA A 1 107 ? -20.719 3.053 10.18 1 95.81 107 ALA A N 1
ATOM 868 C CA . ALA A 1 107 ? -19.703 4.098 10.227 1 95.81 107 ALA A CA 1
ATOM 869 C C . ALA A 1 107 ? -19.688 4.777 11.594 1 95.81 107 ALA A C 1
ATOM 871 O O . ALA A 1 107 ? -20.734 5.012 12.195 1 95.81 107 ALA A O 1
ATOM 872 N N . TRP A 1 108 ? -18.516 5.148 12.078 1 94.94 108 TRP A N 1
ATOM 873 C CA . TRP A 1 108 ? -18.359 5.816 13.367 1 94.94 108 TRP A CA 1
ATOM 874 C C . TRP A 1 108 ? -19.078 7.164 13.367 1 94.94 108 TRP A C 1
ATOM 876 O O . TRP A 1 108 ? -19.562 7.617 14.406 1 94.94 108 TRP A O 1
ATOM 886 N N . SER A 1 109 ? -19.047 7.793 12.18 1 93.56 109 SER A N 1
ATOM 887 C CA . SER A 1 109 ? -19.703 9.094 12.016 1 93.56 109 SER A CA 1
ATOM 888 C C . SER A 1 109 ? -20.016 9.367 10.555 1 93.56 109 SER A C 1
ATOM 890 O O . SER A 1 109 ? -19.297 8.93 9.656 1 93.56 109 SER A O 1
ATOM 892 N N . ARG A 1 110 ? -21.062 10.055 10.336 1 90.5 110 ARG A N 1
ATOM 893 C CA . ARG A 1 110 ? -21.406 10.5 8.992 1 90.5 110 ARG A CA 1
ATOM 894 C C . ARG A 1 110 ? -21.375 12.016 8.883 1 90.5 110 ARG A C 1
ATOM 896 O O . ARG A 1 110 ? -21.297 12.57 7.785 1 90.5 110 ARG A O 1
ATOM 903 N N . GLU A 1 111 ? -21.328 12.641 10.055 1 91.38 111 GLU A N 1
ATOM 904 C CA . GLU A 1 111 ? -21.484 14.086 10.117 1 91.38 111 GLU A CA 1
ATOM 905 C C . GLU A 1 111 ? -20.141 14.773 10.352 1 91.38 111 GLU A C 1
ATOM 907 O O . GLU A 1 111 ? -19.984 15.961 10.07 1 91.38 111 GLU A O 1
ATOM 912 N N . SER A 1 112 ? -19.172 13.992 10.859 1 92.5 112 SER A N 1
ATOM 913 C CA . SER A 1 112 ? -17.938 14.609 11.336 1 92.5 112 SER A CA 1
ATOM 914 C C . SER A 1 112 ? -16.719 13.867 10.805 1 92.5 112 SER A C 1
ATOM 916 O O . SER A 1 112 ? -16.781 12.68 10.508 1 92.5 112 SER A O 1
ATOM 918 N N . ASN A 1 113 ? -15.672 14.586 10.641 1 94.62 113 ASN A N 1
ATOM 919 C CA . ASN A 1 113 ? -14.359 13.992 10.422 1 94.62 113 ASN A CA 1
ATOM 920 C C . ASN A 1 113 ? -13.352 14.477 11.461 1 94.62 113 ASN A C 1
ATOM 922 O O . ASN A 1 113 ? -13.539 15.531 12.07 1 94.62 113 ASN A O 1
ATOM 926 N N . TRP A 1 114 ? -12.352 13.594 11.727 1 96.62 114 TRP A N 1
ATOM 927 C CA . TRP A 1 114 ? -11.18 14 12.484 1 96.62 114 TRP A CA 1
ATOM 928 C C . TRP A 1 114 ? -10.422 15.117 11.766 1 96.62 114 TRP A C 1
ATOM 930 O O . TRP A 1 114 ? -10.117 15 10.57 1 96.62 114 TRP A O 1
ATOM 940 N N . MET A 1 115 ? -10.109 16.219 12.469 1 96.56 115 MET A N 1
ATOM 941 C CA . MET A 1 115 ? -9.617 17.422 11.781 1 96.56 115 MET A CA 1
ATOM 942 C C . MET A 1 115 ? -8.289 17.875 12.367 1 96.56 115 MET A C 1
ATOM 944 O O . MET A 1 115 ? -7.688 18.828 11.883 1 96.56 115 MET A O 1
ATOM 948 N N . GLY A 1 116 ? -7.832 17.328 13.398 1 98.19 116 GLY A N 1
ATOM 949 C CA . GLY A 1 116 ? -6.562 17.719 13.984 1 98.19 116 GLY A CA 1
ATOM 950 C C . GLY A 1 116 ? -6.426 17.312 15.438 1 98.19 116 GLY A C 1
ATOM 951 O O . GLY A 1 116 ? -7.109 16.406 15.898 1 98.19 116 GLY A O 1
ATOM 952 N N . TYR A 1 117 ? -5.422 17.922 16.094 1 98.81 117 TYR A N 1
ATOM 953 C CA . TYR A 1 117 ? -5.176 17.547 17.484 1 98.81 117 TYR A CA 1
ATOM 954 C C . TYR A 1 117 ? -4.492 18.688 18.234 1 98.81 117 TYR A C 1
ATOM 956 O O . TYR A 1 117 ? -3.947 19.609 17.625 1 98.81 117 TYR A O 1
ATOM 964 N N . VAL A 1 118 ? -4.66 18.688 19.531 1 98.94 118 VAL A N 1
ATOM 965 C CA . VAL A 1 118 ? -3.893 19.516 20.453 1 98.94 118 VAL A CA 1
ATOM 966 C C . VAL A 1 118 ? -2.885 18.641 21.203 1 98.94 118 VAL A C 1
ATOM 968 O O . VAL A 1 118 ? -3.199 17.516 21.594 1 98.94 118 VAL A O 1
ATOM 971 N N . ALA A 1 119 ? -1.729 19.109 21.281 1 98.94 119 ALA A N 1
ATOM 972 C CA . ALA A 1 119 ? -0.683 18.438 22.047 1 98.94 119 ALA A CA 1
ATOM 973 C C . ALA A 1 119 ? 0.083 19.422 22.922 1 98.94 119 ALA A C 1
ATOM 975 O O . ALA A 1 119 ? 0.016 20.625 22.719 1 98.94 119 ALA A O 1
ATOM 976 N N . VAL A 1 120 ? 0.787 18.875 23.891 1 98.88 120 VAL A N 1
ATOM 977 C CA . VAL A 1 120 ? 1.579 19.703 24.797 1 98.88 120 VAL A CA 1
ATOM 978 C C . VAL A 1 120 ? 2.967 19.078 24.969 1 98.88 120 VAL A C 1
ATOM 980 O O . VAL A 1 120 ? 3.105 17.859 25.078 1 98.88 120 VAL A O 1
ATOM 983 N N . ALA A 1 121 ? 3.977 19.969 24.953 1 98.75 121 ALA A N 1
ATOM 984 C CA . ALA A 1 121 ? 5.344 19.5 25.156 1 98.75 121 ALA A CA 1
ATOM 985 C C . ALA A 1 121 ? 5.504 18.828 26.516 1 98.75 121 ALA A C 1
ATOM 987 O O . ALA A 1 121 ? 5.023 19.344 27.531 1 98.75 121 ALA A O 1
ATOM 988 N N . THR A 1 122 ? 6.137 17.656 26.531 1 98.44 122 THR A N 1
ATOM 989 C CA . THR A 1 122 ? 6.488 17 27.781 1 98.44 122 THR A CA 1
ATOM 990 C C . THR A 1 122 ? 7.566 17.797 28.531 1 98.44 122 THR A C 1
ATOM 992 O O . THR A 1 122 ? 8.039 18.812 28.031 1 98.44 122 THR A O 1
ATOM 995 N N . ASP A 1 123 ? 7.969 17.297 29.703 1 98.25 123 ASP A N 1
ATOM 996 C CA . ASP A 1 123 ? 9.062 17.938 30.422 1 98.25 123 ASP A CA 1
ATOM 997 C C . ASP A 1 123 ? 10.359 17.875 29.609 1 98.25 123 ASP A C 1
ATOM 999 O O . ASP A 1 123 ? 11.117 18.859 29.578 1 98.25 123 ASP A O 1
ATOM 1003 N N . GLU A 1 124 ? 10.57 16.734 29 1 97.31 124 GLU A N 1
ATOM 1004 C CA . GLU A 1 124 ? 11.734 16.609 28.141 1 97.31 124 GLU A CA 1
ATOM 1005 C C . GLU A 1 124 ? 11.656 17.562 26.953 1 97.31 124 GLU A C 1
ATOM 1007 O O . GLU A 1 124 ? 12.648 18.188 26.578 1 97.31 124 GLU A O 1
ATOM 1012 N N . GLY A 1 125 ? 10.461 17.672 26.359 1 97.56 125 GLY A N 1
ATOM 1013 C CA . GLY A 1 125 ? 10.266 18.594 25.266 1 97.56 125 GLY A CA 1
ATOM 1014 C C . GLY A 1 125 ? 10.453 20.047 25.656 1 97.56 125 GLY A C 1
ATOM 1015 O O . GLY A 1 125 ? 11.07 20.828 24.922 1 97.56 125 GLY A O 1
ATOM 1016 N N . LYS A 1 126 ? 9.961 20.344 26.828 1 97.94 126 LYS A N 1
ATOM 1017 C CA . LYS A 1 126 ? 10.102 21.703 27.359 1 97.94 126 LYS A CA 1
ATOM 1018 C C . LYS A 1 126 ? 11.57 22.078 27.516 1 97.94 126 LYS A C 1
ATOM 1020 O O . LYS A 1 126 ? 11.961 23.219 27.203 1 97.94 126 LYS A O 1
ATOM 1025 N N . ALA A 1 127 ? 12.328 21.141 27.938 1 97.19 127 ALA A N 1
ATOM 1026 C CA . ALA A 1 127 ? 13.75 21.391 28.125 1 97.19 127 ALA A CA 1
ATOM 1027 C C . ALA A 1 127 ? 14.43 21.719 26.797 1 97.19 127 ALA A C 1
ATOM 1029 O O . ALA A 1 127 ? 15.305 22.578 26.719 1 97.19 127 ALA A O 1
ATOM 1030 N N . VAL A 1 128 ? 14.008 21.094 25.75 1 97.06 128 VAL A N 1
ATOM 1031 C CA . VAL A 1 128 ? 14.609 21.266 24.422 1 97.06 128 VAL A CA 1
ATOM 1032 C C . VAL A 1 128 ? 14.062 22.531 23.766 1 97.06 128 VAL A C 1
ATOM 1034 O O . VAL A 1 128 ? 14.805 23.266 23.109 1 97.06 128 VAL A O 1
ATOM 1037 N N . LEU A 1 129 ? 12.828 22.844 24 1 97.75 129 LEU A N 1
ATOM 1038 C CA . LEU A 1 129 ? 12.141 23.938 23.312 1 97.75 129 LEU A CA 1
ATOM 1039 C C . LEU A 1 129 ? 12.359 25.25 24.062 1 97.75 129 LEU A C 1
ATOM 1041 O O . LEU A 1 129 ? 12.156 26.328 23.5 1 97.75 129 LEU A O 1
ATOM 1045 N N . GLY A 1 130 ? 12.664 25.188 25.344 1 97.69 130 GLY A N 1
ATOM 1046 C CA . GLY A 1 130 ? 12.898 26.375 26.156 1 97.69 130 GLY A CA 1
ATOM 1047 C C . GLY A 1 130 ? 11.656 26.844 26.875 1 97.69 130 GLY A C 1
ATOM 1048 O O . GLY A 1 130 ? 11.719 27.781 27.688 1 97.69 130 GLY A O 1
ATOM 1049 N N . ARG A 1 131 ? 10.508 26.219 26.609 1 98.12 131 ARG A N 1
ATOM 1050 C CA . ARG A 1 131 ? 9.234 26.578 27.219 1 98.12 131 ARG A CA 1
ATOM 1051 C C . ARG A 1 131 ? 8.219 25.453 27.062 1 98.12 131 ARG A C 1
ATOM 1053 O O . ARG A 1 131 ? 8.445 24.516 26.297 1 98.12 131 ARG A O 1
ATOM 1060 N N . ARG A 1 132 ? 7.137 25.469 27.828 1 98.62 132 ARG A N 1
ATOM 1061 C CA . ARG A 1 132 ? 5.984 24.578 27.641 1 98.62 132 ARG A CA 1
ATOM 1062 C C . ARG A 1 132 ? 5.152 25 26.438 1 98.62 132 ARG A C 1
ATOM 1064 O O . ARG A 1 132 ? 4.387 25.969 26.516 1 98.62 132 ARG A O 1
ATOM 1071 N N . ASP A 1 133 ? 5.285 24.281 25.438 1 98.81 133 ASP A N 1
ATOM 1072 C CA . ASP A 1 133 ? 4.594 24.641 24.203 1 98.81 133 ASP A CA 1
ATOM 1073 C C . ASP A 1 133 ? 3.287 23.859 24.062 1 98.81 133 ASP A C 1
ATOM 1075 O O . ASP A 1 133 ? 3.268 22.641 24.219 1 98.81 133 ASP A O 1
ATOM 1079 N N . ILE A 1 134 ? 2.209 24.578 23.797 1 98.94 134 ILE A N 1
ATOM 1080 C CA . ILE A 1 134 ? 0.929 24 23.406 1 98.94 134 ILE A CA 1
ATOM 1081 C C . ILE A 1 134 ? 0.808 24.031 21.875 1 98.94 134 ILE A C 1
ATOM 1083 O O . ILE A 1 134 ? 0.811 25.094 21.266 1 98.94 134 ILE A O 1
ATOM 1087 N N . LEU A 1 135 ? 0.708 22.859 21.312 1 98.94 135 LEU A N 1
ATOM 1088 C CA . LEU A 1 135 ? 0.701 22.703 19.859 1 98.94 135 LEU A CA 1
ATOM 1089 C C . LEU A 1 135 ? -0.702 22.391 19.359 1 98.94 135 LEU A C 1
ATOM 1091 O O . LEU A 1 135 ? -1.407 21.562 19.953 1 98.94 135 LEU A O 1
ATOM 1095 N N . ILE A 1 136 ? -1.133 23.062 18.359 1 99 136 ILE A N 1
ATOM 1096 C CA . ILE A 1 136 ? -2.373 22.766 17.656 1 99 136 ILE A CA 1
ATOM 1097 C C . ILE A 1 136 ? -2.074 22.484 16.188 1 99 136 ILE A C 1
ATOM 1099 O O . ILE A 1 136 ? -1.456 23.297 15.492 1 99 136 ILE A O 1
ATOM 1103 N N . ALA A 1 137 ? -2.436 21.328 15.688 1 98.94 137 ALA A N 1
ATOM 1104 C CA . ALA A 1 137 ? -2.221 20.953 14.289 1 98.94 137 ALA A CA 1
ATOM 1105 C C . ALA A 1 137 ? -3.547 20.688 13.586 1 98.94 137 ALA A C 1
ATOM 1107 O O . ALA A 1 137 ? -4.375 19.922 14.086 1 98.94 137 ALA A O 1
ATOM 1108 N N . TRP A 1 138 ? -3.752 21.297 12.445 1 98.44 138 TRP A N 1
ATOM 1109 C CA . TRP A 1 138 ? -4.973 21.172 11.656 1 98.44 138 TRP A CA 1
ATOM 1110 C C . TRP A 1 138 ? -4.719 20.375 10.375 1 98.44 138 TRP A C 1
ATOM 1112 O O . TRP A 1 138 ? -3.709 20.578 9.703 1 98.44 138 TRP A O 1
ATOM 1122 N N . ARG A 1 139 ? -5.59 19.516 10.062 1 96.62 139 ARG A N 1
ATOM 1123 C CA . ARG A 1 139 ? -5.48 18.672 8.883 1 96.62 139 ARG A CA 1
ATOM 1124 C C . ARG A 1 139 ? -5.918 19.422 7.621 1 96.62 139 ARG A C 1
ATOM 1126 O O . ARG A 1 139 ? -6.902 20.156 7.645 1 96.62 139 ARG A O 1
ATOM 1133 N N . GLY A 1 140 ? -5.164 19.188 6.559 1 92.12 140 GLY A N 1
ATOM 1134 C CA . GLY A 1 140 ? -5.574 19.703 5.262 1 92.12 140 GLY A CA 1
ATOM 1135 C C . GLY A 1 140 ? -6.535 18.781 4.535 1 92.12 140 GLY A C 1
ATOM 1136 O O . GLY A 1 140 ? -7.027 17.812 5.109 1 92.12 140 GLY A O 1
ATOM 1137 N N . SER A 1 141 ? -6.832 19.141 3.314 1 84.19 141 SER A N 1
ATOM 1138 C CA . SER A 1 141 ? -7.695 18.312 2.49 1 84.19 141 SER A CA 1
ATOM 1139 C C . SER A 1 141 ? -6.945 17.094 1.965 1 84.19 141 SER A C 1
ATOM 1141 O O . SER A 1 141 ? -5.73 17.141 1.755 1 84.19 141 SER A O 1
ATOM 1143 N N . VAL A 1 142 ? -7.645 15.961 1.842 1 77.69 142 VAL A N 1
ATOM 1144 C CA . VAL A 1 142 ? -7.039 14.75 1.295 1 77.69 142 VAL A CA 1
ATOM 1145 C C . VAL A 1 142 ? -6.82 14.914 -0.208 1 77.69 142 VAL A C 1
ATOM 1147 O O . VAL A 1 142 ? -5.848 14.398 -0.762 1 77.69 142 VAL A O 1
ATOM 1150 N N . GLN A 1 143 ? -7.719 15.633 -0.842 1 70.81 143 GLN A N 1
ATOM 1151 C CA . GLN A 1 143 ? -7.562 15.953 -2.256 1 70.81 143 GLN A CA 1
ATOM 1152 C C . GLN A 1 143 ? -7.512 17.469 -2.475 1 70.81 143 GLN A C 1
ATOM 1154 O O . GLN A 1 143 ? -8.5 18.078 -2.889 1 70.81 143 GLN A O 1
ATOM 1159 N N . ALA A 1 144 ? -6.484 18.078 -2.182 1 59.41 144 ALA A N 1
ATOM 1160 C CA . ALA A 1 144 ? -6.309 19.516 -2.023 1 59.41 144 ALA A CA 1
ATOM 1161 C C . ALA A 1 144 ? -6.684 20.25 -3.303 1 59.41 144 ALA A C 1
ATOM 1163 O O . ALA A 1 144 ? -7.359 21.281 -3.256 1 59.41 144 ALA A O 1
ATOM 1164 N N . LEU A 1 145 ? -6.328 19.734 -4.445 1 60.72 145 LEU A N 1
ATOM 1165 C CA . LEU A 1 145 ? -6.449 20.531 -5.664 1 60.72 145 LEU A CA 1
ATOM 1166 C C . LEU A 1 145 ? -7.91 20.703 -6.066 1 60.72 145 LEU A C 1
ATOM 1168 O O . LEU A 1 145 ? -8.258 21.641 -6.785 1 60.72 145 LEU A O 1
ATOM 1172 N N . GLU A 1 146 ? -8.664 19.875 -5.5 1 62.03 146 GLU A N 1
ATOM 1173 C CA . GLU A 1 146 ? -10.086 20 -5.816 1 62.03 146 GLU A CA 1
ATOM 1174 C C . GLU A 1 146 ? -10.648 21.328 -5.301 1 62.03 146 GLU A C 1
ATOM 1176 O O . GLU A 1 146 ? -11.531 21.906 -5.93 1 62.03 146 GLU A O 1
ATOM 1181 N N . TRP A 1 147 ? -10.172 21.891 -4.363 1 58.31 147 TRP A N 1
ATOM 1182 C CA . TRP A 1 147 ? -10.695 23.094 -3.752 1 58.31 147 TRP A CA 1
ATOM 1183 C C . TRP A 1 147 ? -10.414 24.312 -4.629 1 58.31 147 TRP A C 1
ATOM 1185 O O . TRP A 1 147 ? -11.195 25.266 -4.648 1 58.31 147 TRP A O 1
ATOM 1195 N N . ILE A 1 148 ? -9.375 24.172 -5.246 1 59.62 148 ILE A N 1
ATOM 1196 C CA . ILE A 1 148 ? -9.055 25.312 -6.094 1 59.62 148 ILE A CA 1
ATOM 1197 C C . ILE A 1 148 ? -10.055 25.406 -7.246 1 59.62 148 ILE A C 1
ATOM 1199 O O . ILE A 1 148 ? -10.422 26.5 -7.68 1 59.62 148 ILE A O 1
ATOM 1203 N N . ASN A 1 149 ? -10.492 24.219 -7.477 1 57.16 149 ASN A N 1
ATOM 1204 C CA . ASN A 1 149 ? -11.383 24.188 -8.633 1 57.16 149 ASN A CA 1
ATOM 1205 C C . ASN A 1 149 ? -12.805 24.609 -8.258 1 57.16 149 ASN A C 1
ATOM 1207 O O . ASN A 1 149 ? -13.578 25.031 -9.125 1 57.16 149 ASN A O 1
ATOM 1211 N N . ASP A 1 150 ? -13.172 24.328 -7.035 1 57.06 150 ASP A N 1
ATOM 1212 C CA . ASP A 1 150 ? -14.57 24.578 -6.711 1 57.06 150 ASP A CA 1
ATOM 1213 C C . ASP A 1 150 ? -14.797 26.062 -6.41 1 57.06 150 ASP A C 1
ATOM 1215 O O . ASP A 1 150 ? -15.938 26.484 -6.219 1 57.06 150 ASP A O 1
ATOM 1219 N N . PHE A 1 151 ? -14.438 26.922 -7.117 1 56.41 151 PHE A N 1
ATOM 1220 C CA . PHE A 1 151 ? -14.477 28.344 -7.43 1 56.41 151 PHE A CA 1
ATOM 1221 C C . PHE A 1 151 ? -15.406 29.094 -6.477 1 56.41 151 PHE A C 1
ATOM 1223 O O . PHE A 1 151 ? -15.789 30.234 -6.734 1 56.41 151 PHE A O 1
ATOM 1230 N N . ASN A 1 152 ? -15.984 28.562 -5.441 1 66.81 152 ASN A N 1
ATOM 1231 C CA . ASN A 1 152 ? -16.797 29.469 -4.652 1 66.81 152 ASN A CA 1
ATOM 1232 C C . ASN A 1 152 ? -15.992 30.125 -3.529 1 66.81 152 ASN A C 1
ATOM 1234 O O . ASN A 1 152 ? -15.82 29.531 -2.465 1 66.81 152 ASN A O 1
ATOM 1238 N N . PHE A 1 153 ? -15.516 31.359 -3.818 1 82.81 153 PHE A N 1
ATOM 1239 C CA . PHE A 1 153 ? -14.656 32.125 -2.928 1 82.81 153 PHE A CA 1
ATOM 1240 C C . PHE A 1 153 ? -15.438 33.25 -2.252 1 82.81 153 PHE A C 1
ATOM 1242 O O . PHE A 1 153 ? -14.977 34.406 -2.205 1 82.81 153 PHE A O 1
ATOM 1249 N N . ILE A 1 154 ? -16.531 32.781 -1.648 1 89.25 154 ILE A N 1
ATOM 1250 C CA . ILE A 1 154 ? -17.438 33.75 -1.021 1 89.25 154 ILE A CA 1
ATOM 1251 C C . ILE A 1 154 ? -16.844 34.219 0.305 1 89.25 154 ILE A C 1
ATOM 1253 O O . ILE A 1 154 ? -16.359 33.406 1.1 1 89.25 154 ILE A O 1
ATOM 1257 N N . LEU A 1 155 ? -16.844 35.594 0.469 1 94.38 155 LEU A N 1
ATOM 1258 C CA . LEU A 1 155 ? -16.422 36.219 1.725 1 94.38 155 LEU A CA 1
ATOM 1259 C C . LEU A 1 155 ? -17.625 36.438 2.639 1 94.38 155 LEU A C 1
ATOM 1261 O O . LEU A 1 155 ? -18.688 36.844 2.182 1 94.38 155 LEU A O 1
ATOM 1265 N N . VAL A 1 156 ? -17.453 36.062 3.881 1 95.75 156 VAL A N 1
ATOM 1266 C CA . VAL A 1 156 ? -18.484 36.312 4.879 1 95.75 156 VAL A CA 1
ATOM 1267 C C . VAL A 1 156 ? -17.859 37 6.105 1 95.75 156 VAL A C 1
ATOM 1269 O O . VAL A 1 156 ? -16.656 36.875 6.344 1 95.75 156 VAL A O 1
ATOM 1272 N N . SER A 1 157 ? -18.719 37.625 6.871 1 97.25 157 SER A N 1
ATOM 1273 C CA . SER A 1 157 ? -18.25 38.375 8.047 1 97.25 157 SER A CA 1
ATOM 1274 C C . SER A 1 157 ? -17.75 37.406 9.117 1 97.25 157 SER A C 1
ATOM 1276 O O . SER A 1 157 ? -18.391 36.406 9.43 1 97.25 157 SER A O 1
ATOM 1278 N N . ALA A 1 158 ? -16.578 37.719 9.672 1 96.94 158 ALA A N 1
ATOM 1279 C CA . ALA A 1 158 ? -16.031 37 10.805 1 96.94 158 ALA A CA 1
ATOM 1280 C C . ALA A 1 158 ? -16.219 37.75 12.102 1 96.94 158 ALA A C 1
ATOM 1282 O O . ALA A 1 158 ? -15.57 37.469 13.109 1 96.94 158 ALA A O 1
ATOM 1283 N N . SER A 1 159 ? -17.078 38.688 12.125 1 94.5 159 SER A N 1
ATOM 1284 C CA . SER A 1 159 ? -17.281 39.531 13.297 1 94.5 159 SER A CA 1
ATOM 1285 C C . SER A 1 159 ? -17.781 38.719 14.492 1 94.5 159 SER A C 1
ATOM 1287 O O . SER A 1 159 ? -17.562 39.125 15.641 1 94.5 159 SER A O 1
ATOM 1289 N N . GLY A 1 160 ? -18.406 37.656 14.234 1 92.75 160 GLY A N 1
ATOM 1290 C CA . GLY A 1 160 ? -18.891 36.812 15.297 1 92.75 160 GLY A CA 1
ATOM 1291 C C . GLY A 1 160 ? -17.797 36.219 16.156 1 92.75 160 GLY A C 1
ATOM 1292 O O . GLY A 1 160 ? -18 35.906 17.328 1 92.75 160 GLY A O 1
ATOM 1293 N N . ILE A 1 161 ? -16.562 36.156 15.555 1 92.56 161 ILE A N 1
ATOM 1294 C CA . ILE A 1 161 ? -15.516 35.531 16.359 1 92.56 161 ILE A CA 1
ATOM 1295 C C . ILE A 1 161 ? -14.383 36.531 16.578 1 92.56 161 ILE A C 1
ATOM 1297 O O . ILE A 1 161 ? -13.586 36.375 17.516 1 92.56 161 ILE A O 1
ATOM 1301 N N . LEU A 1 162 ? -14.32 37.625 15.812 1 95.38 162 LEU A N 1
ATOM 1302 C CA . LEU A 1 162 ? -13.188 38.562 15.906 1 95.38 162 LEU A CA 1
ATOM 1303 C C . LEU A 1 162 ? -13.641 39.938 16.344 1 95.38 162 LEU A C 1
ATOM 1305 O O . LEU A 1 162 ? -12.82 40.844 16.484 1 95.38 162 LEU A O 1
ATOM 1309 N N . GLY A 1 163 ? -14.93 40.062 16.562 1 89.81 163 GLY A N 1
ATOM 1310 C CA . GLY A 1 163 ? -15.461 41.375 16.891 1 89.81 163 GLY A CA 1
ATOM 1311 C C . GLY A 1 163 ? -15.82 42.188 15.672 1 89.81 163 GLY A C 1
ATOM 1312 O O . GLY A 1 163 ? -15.461 41.844 14.547 1 89.81 163 GLY A O 1
ATOM 1313 N N . THR A 1 164 ? -16.406 43.312 15.891 1 87.44 164 THR A N 1
ATOM 1314 C CA . THR A 1 164 ? -16.969 44.094 14.797 1 87.44 164 THR A CA 1
ATOM 1315 C C . THR A 1 164 ? -15.961 45.125 14.32 1 87.44 164 THR A C 1
ATOM 1317 O O . THR A 1 164 ? -16.125 45.719 13.25 1 87.44 164 THR A O 1
ATOM 1320 N N . LYS A 1 165 ? -14.984 45.281 15.109 1 83.19 165 LYS A N 1
ATOM 1321 C CA . LYS A 1 165 ? -13.992 46.281 14.695 1 83.19 165 LYS A CA 1
ATOM 1322 C C . LYS A 1 165 ? -13.398 45.938 13.328 1 83.19 165 LYS A C 1
ATOM 1324 O O . LYS A 1 165 ? -12.969 44.781 13.109 1 83.19 165 LYS A O 1
ATOM 1329 N N . ASN A 1 166 ? -13.438 46.781 12.305 1 85.19 166 ASN A N 1
ATOM 1330 C CA . ASN A 1 166 ? -12.898 46.688 10.953 1 85.19 166 ASN A CA 1
ATOM 1331 C C . ASN A 1 166 ? -13.766 45.781 10.062 1 85.19 166 ASN A C 1
ATOM 1333 O O . ASN A 1 166 ? -13.516 45.656 8.867 1 85.19 166 ASN A O 1
ATOM 1337 N N . ASP A 1 167 ? -14.734 45.062 10.656 1 90.81 167 ASP A N 1
ATOM 1338 C CA . ASP A 1 167 ? -15.656 44.219 9.906 1 90.81 167 ASP A CA 1
ATOM 1339 C C . ASP A 1 167 ? -14.891 43.219 9.023 1 90.81 167 ASP A C 1
ATOM 1341 O O . ASP A 1 167 ? -15.086 43.188 7.805 1 90.81 167 ASP A O 1
ATOM 1345 N N . PRO A 1 168 ? -14.039 42.469 9.609 1 96.81 168 PRO A N 1
ATOM 1346 C CA . PRO A 1 168 ? -13.242 41.531 8.82 1 96.81 168 PRO A CA 1
ATOM 1347 C C . PRO A 1 168 ? -14.094 40.438 8.148 1 96.81 168 PRO A C 1
ATOM 1349 O O . PRO A 1 168 ? -15.047 39.938 8.742 1 96.81 168 PRO A O 1
ATOM 1352 N N . ASN A 1 169 ? -13.781 40.156 6.867 1 97.75 169 ASN A N 1
ATOM 1353 C CA . ASN A 1 169 ? -14.414 39.031 6.141 1 97.75 169 ASN A CA 1
ATOM 1354 C C . ASN A 1 169 ? -13.414 37.906 5.852 1 97.75 169 ASN A C 1
ATOM 1356 O O . ASN A 1 169 ? -12.234 38.188 5.625 1 97.75 169 ASN A O 1
ATOM 1360 N N . VAL A 1 170 ? -13.922 36.688 5.926 1 97 170 VAL A N 1
ATOM 1361 C CA . VAL A 1 170 ? -13.102 35.531 5.641 1 97 170 VAL A CA 1
ATOM 1362 C C . VAL A 1 170 ? -13.852 34.562 4.707 1 97 170 VAL A C 1
ATOM 1364 O O . VAL A 1 170 ? -15.047 34.75 4.465 1 97 170 VAL A O 1
ATOM 1367 N N . HIS A 1 171 ? -13.141 33.688 4.129 1 93.75 171 HIS A N 1
ATOM 1368 C CA . HIS A 1 171 ? -13.742 32.688 3.238 1 93.75 171 HIS A CA 1
ATOM 1369 C C . HIS A 1 171 ? -14.836 31.906 3.949 1 93.75 171 HIS A C 1
ATOM 1371 O O . HIS A 1 171 ? -14.609 31.359 5.035 1 93.75 171 HIS A O 1
ATOM 1377 N N . GLN A 1 172 ? -15.977 31.766 3.324 1 93.31 172 GLN A N 1
ATOM 1378 C CA . GLN A 1 172 ? -17.172 31.156 3.92 1 93.31 172 GLN A CA 1
ATOM 1379 C C . GLN A 1 172 ? -16.922 29.703 4.305 1 93.31 172 GLN A C 1
ATOM 1381 O O . GLN A 1 172 ? -17.359 29.25 5.359 1 93.31 172 GLN A O 1
ATOM 1386 N N . GLY A 1 173 ? -16.219 28.984 3.479 1 90.81 173 GLY A N 1
ATOM 1387 C CA . GLY A 1 173 ? -15.953 27.562 3.73 1 90.81 173 GLY A CA 1
ATOM 1388 C C . GLY A 1 173 ? -15.078 27.328 4.945 1 90.81 173 GLY A C 1
ATOM 1389 O O . GLY A 1 173 ? -15.375 26.469 5.773 1 90.81 173 GLY A O 1
ATOM 1390 N N . TRP A 1 174 ? -13.984 28.156 5.102 1 93.19 174 TRP A N 1
ATOM 1391 C CA . TRP A 1 174 ? -13.109 28.031 6.262 1 93.19 174 TRP A CA 1
ATOM 1392 C C . TRP A 1 174 ? -13.867 28.312 7.555 1 93.19 174 TRP A C 1
ATOM 1394 O O . TRP A 1 174 ? -13.758 27.547 8.523 1 93.19 174 TRP A O 1
ATOM 1404 N N . LEU A 1 175 ? -14.586 29.359 7.418 1 95.44 175 LEU A N 1
ATOM 1405 C CA . LEU A 1 175 ? -15.32 29.766 8.609 1 95.44 175 LEU A CA 1
ATOM 1406 C C . LEU A 1 175 ? -16.359 28.703 9 1 95.44 175 LEU A C 1
ATOM 1408 O O . LEU A 1 175 ? -16.531 28.422 10.188 1 95.44 175 LEU A O 1
ATOM 1412 N N . SER A 1 176 ? -17.016 28.172 8.062 1 94.06 176 SER A N 1
ATOM 1413 C CA . SER A 1 176 ? -18.047 27.172 8.336 1 94.06 176 SER A CA 1
ATOM 1414 C C . SER A 1 176 ? -17.438 25.938 8.992 1 94.06 176 SER A C 1
ATOM 1416 O O . SER A 1 176 ? -17.969 25.453 10 1 94.06 176 SER A O 1
ATOM 1418 N N . ILE A 1 177 ? -16.359 25.453 8.516 1 94.31 177 ILE A N 1
ATOM 1419 C CA . ILE A 1 177 ? -15.711 24.266 9.07 1 94.31 177 ILE A CA 1
ATOM 1420 C C . ILE A 1 177 ? -15.266 24.562 10.508 1 94.31 177 ILE A C 1
ATOM 1422 O O . ILE A 1 177 ? -15.406 23.703 11.391 1 94.31 177 ILE A O 1
ATOM 1426 N N . TYR A 1 178 ? -14.805 25.75 10.734 1 96.75 178 TYR A N 1
ATOM 1427 C CA . TYR A 1 178 ? -14.25 26.156 12.023 1 96.75 178 TYR A CA 1
ATOM 1428 C C . TYR A 1 178 ? -15.352 26.328 13.055 1 96.75 178 TYR A C 1
ATOM 1430 O O . TYR A 1 178 ? -15.18 25.984 14.227 1 96.75 178 TYR A O 1
ATOM 1438 N N . THR A 1 179 ? -16.594 26.719 12.625 1 97.62 179 THR A N 1
ATOM 1439 C CA . THR A 1 179 ? -17.547 27.219 13.609 1 97.62 179 THR A CA 1
ATOM 1440 C C . THR A 1 179 ? -18.797 26.344 13.633 1 97.62 179 THR A C 1
ATOM 1442 O O . THR A 1 179 ? -19.672 26.531 14.484 1 97.62 179 THR A O 1
ATOM 1445 N N . SER A 1 180 ? -18.906 25.406 12.719 1 96.38 180 SER A N 1
ATOM 1446 C CA . SER A 1 180 ? -20.141 24.656 12.648 1 96.38 180 SER A CA 1
ATOM 1447 C C . SER A 1 180 ? -20.203 23.594 13.734 1 96.38 180 SER A C 1
ATOM 1449 O O . SER A 1 180 ? -19.203 22.953 14.039 1 96.38 180 SER A O 1
ATOM 1451 N N . ASP A 1 181 ? -21.328 23.5 14.352 1 96.06 181 ASP A N 1
ATOM 1452 C CA . ASP A 1 181 ? -21.703 22.359 15.18 1 96.06 181 ASP A CA 1
ATOM 1453 C C . ASP A 1 181 ? -22.844 21.562 14.555 1 96.06 181 ASP A C 1
ATOM 1455 O O . ASP A 1 181 ? -23.469 22.016 13.586 1 96.06 181 ASP A O 1
ATOM 1459 N N . ASP A 1 182 ? -23.016 20.406 14.953 1 94.06 182 ASP A N 1
ATOM 1460 C CA . ASP A 1 182 ? -24.094 19.531 14.516 1 94.06 182 ASP A CA 1
ATOM 1461 C C . ASP A 1 182 ? -24.609 18.672 15.664 1 94.06 182 ASP A C 1
ATOM 1463 O O . ASP A 1 182 ? -23.922 17.734 16.094 1 94.06 182 ASP A O 1
ATOM 1467 N N . PRO A 1 183 ? -25.812 18.953 16.078 1 90.75 183 PRO A N 1
ATOM 1468 C CA . PRO A 1 183 ? -26.344 18.203 17.234 1 90.75 183 PRO A CA 1
ATOM 1469 C C . PRO A 1 183 ? -26.5 16.703 16.938 1 90.75 183 PRO A C 1
ATOM 1471 O O . PRO A 1 183 ? -26.594 15.898 17.859 1 90.75 183 PRO A O 1
ATOM 1474 N N . ARG A 1 184 ? -26.641 16.25 15.758 1 89.88 184 ARG A N 1
ATOM 1475 C CA . ARG A 1 184 ? -26.797 14.844 15.383 1 89.88 184 ARG A CA 1
ATOM 1476 C C . ARG A 1 184 ? -25.469 14.102 15.531 1 89.88 184 ARG A C 1
ATOM 1478 O O . ARG A 1 184 ? -25.453 12.867 15.523 1 89.88 184 ARG A O 1
ATOM 1485 N N . SER A 1 185 ? -24.297 14.891 15.727 1 90.5 185 SER A N 1
ATOM 1486 C CA . SER A 1 185 ? -22.969 14.289 15.828 1 90.5 185 SER A CA 1
ATOM 1487 C C . SER A 1 185 ? -22.547 14.125 17.281 1 90.5 185 SER A C 1
ATOM 1489 O O . SER A 1 185 ? -22.703 15.055 18.078 1 90.5 185 SER A O 1
ATOM 1491 N N . ALA A 1 186 ? -22.078 12.953 17.531 1 91.12 186 ALA A N 1
ATOM 1492 C CA . ALA A 1 186 ? -21.547 12.719 18.875 1 91.12 186 ALA A CA 1
ATOM 1493 C C . ALA A 1 186 ? -20.234 13.461 19.078 1 91.12 186 ALA A C 1
ATOM 1495 O O . ALA A 1 186 ? -19.812 13.695 20.219 1 91.12 186 ALA A O 1
ATOM 1496 N N . TYR A 1 187 ? -19.625 13.953 18.062 1 91.31 187 TYR A N 1
ATOM 1497 C CA . TYR A 1 187 ? -18.25 14.461 18.141 1 91.31 187 TYR A CA 1
ATOM 1498 C C . TYR A 1 187 ? -18.219 15.969 17.906 1 91.31 187 TYR A C 1
ATOM 1500 O O . TYR A 1 187 ? -17.188 16.609 18.109 1 91.31 187 TYR A O 1
ATOM 1508 N N . ASN A 1 188 ? -19.391 16.516 17.422 1 90.31 188 ASN A N 1
ATOM 1509 C CA . ASN A 1 188 ? -19.469 17.938 17.141 1 90.31 188 ASN A CA 1
ATOM 1510 C C . ASN A 1 188 ? -20.672 18.578 17.828 1 90.31 188 ASN A C 1
ATOM 1512 O O . ASN A 1 188 ? -21.344 19.422 17.234 1 90.31 188 ASN A O 1
ATOM 1516 N N . THR A 1 189 ? -21.016 18.047 18.938 1 94.25 189 THR A N 1
ATOM 1517 C CA . THR A 1 189 ? -22.016 18.781 19.688 1 94.25 189 THR A CA 1
ATOM 1518 C C . THR A 1 189 ? -21.578 20.234 19.922 1 94.25 189 THR A C 1
ATOM 1520 O O . THR A 1 189 ? -22.422 21.125 20.031 1 94.25 189 THR A O 1
ATOM 1523 N N . THR A 1 190 ? -20.297 20.344 19.922 1 96.31 190 THR A N 1
ATOM 1524 C CA . THR A 1 190 ? -19.672 21.672 19.859 1 96.31 190 THR A CA 1
ATOM 1525 C C . THR A 1 190 ? -18.812 21.797 18.609 1 96.31 190 THR A C 1
ATOM 1527 O O . THR A 1 190 ? -18.359 20.797 18.062 1 96.31 190 THR A O 1
ATOM 1530 N N . SER A 1 191 ? -18.625 23.047 18.156 1 97.88 191 SER A N 1
ATOM 1531 C CA . SER A 1 191 ? -17.844 23.297 16.953 1 97.88 191 SER A CA 1
ATOM 1532 C C . SER A 1 191 ? -16.359 22.969 17.188 1 97.88 191 SER A C 1
ATOM 1534 O O . SER A 1 191 ? -15.922 22.828 18.328 1 97.88 191 SER A O 1
ATOM 1536 N N . ALA A 1 192 ? -15.68 22.781 16.078 1 98.12 192 ALA A N 1
ATOM 1537 C CA . ALA A 1 192 ? -14.227 22.625 16.172 1 98.12 192 ALA A CA 1
ATOM 1538 C C . ALA A 1 192 ? -13.594 23.781 16.922 1 98.12 192 ALA A C 1
ATOM 1540 O O . ALA A 1 192 ? -12.664 23.594 17.703 1 98.12 192 ALA A O 1
ATOM 1541 N N . ARG A 1 193 ? -14.055 24.984 16.703 1 98.69 193 ARG A N 1
ATOM 1542 C CA . ARG A 1 193 ? -13.617 26.188 17.406 1 98.69 193 ARG A CA 1
ATOM 1543 C C . ARG A 1 193 ? -13.727 26.016 18.922 1 98.69 193 ARG A C 1
ATOM 1545 O O . ARG A 1 193 ? -12.75 26.234 19.641 1 98.69 193 ARG A O 1
ATOM 1552 N N . GLN A 1 194 ? -14.906 25.641 19.328 1 98.44 194 GLN A N 1
ATOM 1553 C CA . GLN A 1 194 ? -15.133 25.5 20.766 1 98.44 194 GLN A CA 1
ATOM 1554 C C . GLN A 1 194 ? -14.242 24.406 21.359 1 98.44 194 GLN A C 1
ATOM 1556 O O . GLN A 1 194 ? -13.703 24.578 22.453 1 98.44 194 GLN A O 1
ATOM 1561 N N . GLN A 1 195 ? -14.125 23.312 20.641 1 98.62 195 GLN A N 1
ATOM 1562 C CA . GLN A 1 195 ? -13.281 22.219 21.094 1 98.62 195 GLN A CA 1
ATOM 1563 C C . GLN A 1 195 ? -11.859 22.688 21.344 1 98.62 195 GLN A C 1
ATOM 1565 O O . GLN A 1 195 ? -11.297 22.422 22.422 1 98.62 195 GLN A O 1
ATOM 1570 N N . VAL A 1 196 ? -11.281 23.359 20.406 1 98.88 196 VAL A N 1
ATOM 1571 C CA . VAL A 1 196 ? -9.867 23.719 20.484 1 98.88 196 VAL A CA 1
ATOM 1572 C C . VAL A 1 196 ? -9.688 24.844 21.5 1 98.88 196 VAL A C 1
ATOM 1574 O O . VAL A 1 196 ? -8.734 24.828 22.281 1 98.88 196 VAL A O 1
ATOM 1577 N N . LEU A 1 197 ? -10.57 25.859 21.562 1 98.81 197 LEU A N 1
ATOM 1578 C CA . LEU A 1 197 ? -10.438 26.969 22.5 1 98.81 197 LEU A CA 1
ATOM 1579 C C . LEU A 1 197 ? -10.547 26.484 23.938 1 98.81 197 LEU A C 1
ATOM 1581 O O . LEU A 1 197 ? -9.789 26.922 24.812 1 98.81 197 LEU A O 1
ATOM 1585 N N . GLU A 1 198 ? -11.492 25.547 24.156 1 98.69 198 GLU A N 1
ATOM 1586 C CA . GLU A 1 198 ? -11.656 25.016 25.5 1 98.69 198 GLU A CA 1
ATOM 1587 C C . GLU A 1 198 ? -10.414 24.25 25.953 1 98.69 198 GLU A C 1
ATOM 1589 O O . GLU A 1 198 ? -9.977 24.375 27.094 1 98.69 198 GLU A O 1
ATOM 1594 N N . GLU A 1 199 ? -9.898 23.453 25.047 1 98.81 199 GLU A N 1
ATOM 1595 C CA . GLU A 1 199 ? -8.711 22.688 25.391 1 98.81 199 GLU A CA 1
ATOM 1596 C C . GLU A 1 199 ? -7.504 23.594 25.625 1 98.81 199 GLU A C 1
ATOM 1598 O O . GLU A 1 199 ? -6.73 23.359 26.562 1 98.81 199 GLU A O 1
ATOM 1603 N N . VAL A 1 200 ? -7.312 24.594 24.812 1 98.88 200 VAL A N 1
ATOM 1604 C CA . VAL A 1 200 ? -6.195 25.516 24.969 1 98.88 200 VAL A CA 1
ATOM 1605 C C . VAL A 1 200 ? -6.332 26.281 26.281 1 98.88 200 VAL A C 1
ATOM 1607 O O . VAL A 1 200 ? -5.355 26.438 27.016 1 98.88 200 VAL A O 1
ATOM 1610 N N . LYS A 1 201 ? -7.535 26.75 26.594 1 98.31 201 LYS A N 1
ATOM 1611 C CA . LYS A 1 201 ? -7.773 27.438 27.859 1 98.31 201 LYS A CA 1
ATOM 1612 C C . LYS A 1 201 ? -7.379 26.547 29.031 1 98.31 201 LYS A C 1
ATOM 1614 O O . LYS A 1 201 ? -6.734 27.016 29.984 1 98.31 201 LYS A O 1
ATOM 1619 N N . ARG A 1 202 ? -7.816 25.297 28.938 1 98.69 202 ARG A N 1
ATOM 1620 C CA . ARG A 1 202 ? -7.496 24.344 30 1 98.69 202 ARG A CA 1
ATOM 1621 C C . ARG A 1 202 ? -5.984 24.203 30.172 1 98.69 202 ARG A C 1
ATOM 1623 O O . ARG A 1 202 ? -5.473 24.234 31.297 1 98.69 202 ARG A O 1
ATOM 1630 N N . LEU A 1 203 ? -5.273 24.047 29.094 1 98.81 203 LEU A N 1
ATOM 1631 C CA . LEU A 1 203 ? -3.83 23.828 29.141 1 98.81 203 LEU A CA 1
ATOM 1632 C C . LEU A 1 203 ? -3.104 25.078 29.609 1 98.81 203 LEU A C 1
ATOM 1634 O O . LEU A 1 203 ? -2.121 25 30.344 1 98.81 203 LEU A O 1
ATOM 1638 N N . VAL A 1 204 ? -3.531 26.297 29.203 1 98.56 204 VAL A N 1
ATOM 1639 C CA . VAL A 1 204 ? -2.947 27.562 29.641 1 98.56 204 VAL A CA 1
ATOM 1640 C C . VAL A 1 204 ? -3.066 27.688 31.156 1 98.56 204 VAL A C 1
ATOM 1642 O O . VAL A 1 204 ? -2.113 28.078 31.828 1 98.56 204 VAL A O 1
ATOM 1645 N N . GLU A 1 205 ? -4.23 27.297 31.641 1 98.38 205 GLU A N 1
ATOM 1646 C CA . GLU A 1 205 ? -4.43 27.344 33.094 1 98.38 205 GLU A CA 1
ATOM 1647 C C . GLU A 1 205 ? -3.564 26.297 33.781 1 98.38 205 GLU A C 1
ATOM 1649 O O . GLU A 1 205 ? -3.006 26.578 34.875 1 98.38 205 GLU A O 1
ATOM 1654 N N . GLU A 1 206 ? -3.506 25.141 33.25 1 98.25 206 GLU A N 1
ATOM 1655 C CA . GLU A 1 206 ? -2.75 24.047 33.844 1 98.25 206 GLU A CA 1
ATOM 1656 C C . GLU A 1 206 ? -1.273 24.406 33.969 1 98.25 206 GLU A C 1
ATOM 1658 O O . GLU A 1 206 ? -0.634 24.047 34.969 1 98.25 206 GLU A O 1
ATOM 1663 N N . PHE A 1 207 ? -0.766 25.094 33 1 98.06 207 PHE A N 1
ATOM 1664 C CA . PHE A 1 207 ? 0.673 25.328 33 1 98.06 207 PHE A CA 1
ATOM 1665 C C . PHE A 1 207 ? 0.981 26.812 33.219 1 98.06 207 PHE A C 1
ATOM 1667 O O . PHE A 1 207 ? 2.029 27.297 32.781 1 98.06 207 PHE A O 1
ATOM 1674 N N . LYS A 1 208 ? 0.115 27.594 33.844 1 96.56 208 LYS A N 1
ATOM 1675 C CA . LYS A 1 208 ? 0.171 29.031 33.969 1 96.56 208 LYS A CA 1
ATOM 1676 C C . LYS A 1 208 ? 1.417 29.469 34.719 1 96.56 208 LYS A C 1
ATOM 1678 O O . LYS A 1 208 ? 1.858 30.625 34.625 1 96.56 208 LYS A O 1
ATOM 1683 N N . ASP A 1 209 ? 2.004 28.594 35.469 1 96.56 209 ASP A N 1
ATOM 1684 C CA . ASP A 1 209 ? 3.17 28.938 36.281 1 96.56 209 ASP A CA 1
ATOM 1685 C C . ASP A 1 209 ? 4.465 28.703 35.531 1 96.56 209 ASP A C 1
ATOM 1687 O O . ASP A 1 209 ? 5.559 28.922 36.031 1 96.56 209 ASP A O 1
ATOM 1691 N N . GLU A 1 210 ? 4.375 28.281 34.25 1 97.19 210 GLU A N 1
ATOM 1692 C CA . GLU A 1 210 ? 5.52 28.078 33.375 1 97.19 210 GLU A CA 1
ATOM 1693 C C . GLU A 1 210 ? 5.535 29.094 32.25 1 97.19 210 GLU A C 1
ATOM 1695 O O . GLU A 1 210 ? 4.57 29.844 32.062 1 97.19 210 GLU A O 1
ATOM 1700 N N . GLU A 1 211 ? 6.781 29.234 31.625 1 96.69 211 GLU A N 1
ATOM 1701 C CA . GLU A 1 211 ? 6.809 29.938 30.344 1 96.69 211 GLU A CA 1
ATOM 1702 C C . GLU A 1 211 ? 6.098 29.125 29.25 1 96.69 211 GLU A C 1
ATOM 1704 O O . GLU A 1 211 ? 6.461 27.984 28.984 1 96.69 211 GLU A O 1
ATOM 1709 N N . ILE A 1 212 ? 5.02 29.75 28.672 1 97.44 212 ILE A N 1
ATOM 1710 C CA . ILE A 1 212 ? 4.164 29.016 27.75 1 97.44 212 ILE A CA 1
ATOM 1711 C C . ILE A 1 212 ? 4.176 29.688 26.375 1 97.44 212 ILE A C 1
ATOM 1713 O O . ILE A 1 212 ? 4.352 30.906 26.266 1 97.44 212 ILE A O 1
ATOM 1717 N N . SER A 1 213 ? 4.125 28.953 25.391 1 98.56 213 SER A N 1
ATOM 1718 C CA . SER A 1 213 ? 3.779 29.406 24.047 1 98.56 213 SER A CA 1
ATOM 1719 C C . SER A 1 213 ? 2.664 28.562 23.453 1 98.56 213 SER A C 1
ATOM 1721 O O . SER A 1 213 ? 2.396 27.453 23.922 1 98.56 213 SER A O 1
ATOM 1723 N N . ILE A 1 214 ? 1.911 29.094 22.516 1 98.88 214 ILE A N 1
ATOM 1724 C CA . ILE A 1 214 ? 0.957 28.359 21.703 1 98.88 214 ILE A CA 1
ATOM 1725 C C . ILE A 1 214 ? 1.419 28.375 20.234 1 98.88 214 ILE A C 1
ATOM 1727 O O . ILE A 1 214 ? 1.685 29.438 19.672 1 98.88 214 ILE A O 1
ATOM 1731 N N . THR A 1 215 ? 1.615 27.25 19.703 1 98.94 215 THR A N 1
ATOM 1732 C CA . THR A 1 215 ? 2.037 27.141 18.312 1 98.94 215 THR A CA 1
ATOM 1733 C C . THR A 1 215 ? 0.98 26.406 17.484 1 98.94 215 THR A C 1
ATOM 1735 O O . THR A 1 215 ? 0.529 25.328 17.859 1 98.94 215 THR A O 1
ATOM 1738 N N . VAL A 1 216 ? 0.529 27.016 16.406 1 98.94 216 VAL A N 1
ATOM 1739 C CA . VAL A 1 216 ? -0.458 26.453 15.492 1 98.94 216 VAL A CA 1
ATOM 1740 C C . VAL A 1 216 ? 0.215 26.078 14.172 1 98.94 216 VAL A C 1
ATOM 1742 O O . VAL A 1 216 ? 1.1 26.797 13.703 1 98.94 216 VAL A O 1
ATOM 1745 N N . THR A 1 217 ? -0.121 24.938 13.641 1 98.94 217 THR A N 1
ATOM 1746 C CA . THR A 1 217 ? 0.446 24.562 12.352 1 98.94 217 THR A CA 1
ATOM 1747 C C . THR A 1 217 ? -0.597 23.859 11.484 1 98.94 217 THR A C 1
ATOM 1749 O O . THR A 1 217 ? -1.625 23.406 11.992 1 98.94 217 THR A O 1
ATOM 1752 N N . GLY A 1 218 ? -0.389 23.859 10.211 1 98.62 218 GLY A N 1
ATOM 1753 C CA . GLY A 1 218 ? -1.264 23.219 9.234 1 98.62 218 GLY A CA 1
ATOM 1754 C C . GLY A 1 218 ? -0.788 23.406 7.805 1 98.62 218 GLY A C 1
ATOM 1755 O O . GLY A 1 218 ? 0.108 24.219 7.543 1 98.62 218 GLY A O 1
ATOM 1756 N N . HIS A 1 219 ? -1.342 22.656 6.973 1 97 219 HIS A N 1
ATOM 1757 C CA . HIS A 1 219 ? -1.052 22.672 5.543 1 97 219 HIS A CA 1
ATOM 1758 C C . HIS A 1 219 ? -2.334 22.766 4.723 1 97 219 HIS A C 1
ATOM 1760 O O . HIS A 1 219 ? -3.346 22.156 5.07 1 97 219 HIS A O 1
ATOM 1766 N N . SER A 1 220 ? -2.297 23.609 3.623 1 93.62 220 SER A N 1
ATOM 1767 C CA . SER A 1 220 ? -3.451 23.719 2.738 1 93.62 220 SER A CA 1
ATOM 1768 C C . SER A 1 220 ? -4.684 24.203 3.498 1 93.62 220 SER A C 1
ATOM 1770 O O . SER A 1 220 ? -4.656 25.234 4.156 1 93.62 220 SER A O 1
ATOM 1772 N N . LEU A 1 221 ? -5.754 23.438 3.48 1 92.56 221 LEU A N 1
ATOM 1773 C CA . LEU A 1 221 ? -6.957 23.766 4.242 1 92.56 221 LEU A CA 1
ATOM 1774 C C . LEU A 1 221 ? -6.641 23.891 5.727 1 92.56 221 LEU A C 1
ATOM 1776 O O . LEU A 1 221 ? -7.16 24.781 6.402 1 92.56 221 LEU A O 1
ATOM 1780 N N . GLY A 1 222 ? -5.762 23 6.215 1 95.81 222 GLY A N 1
ATOM 1781 C CA . GLY A 1 222 ? -5.363 23.047 7.609 1 95.81 222 GLY A CA 1
ATOM 1782 C C . GLY A 1 222 ? -4.656 24.344 7.984 1 95.81 222 GLY A C 1
ATOM 1783 O O . GLY A 1 222 ? -4.793 24.828 9.109 1 95.81 222 GLY A O 1
ATOM 1784 N N . ALA A 1 223 ? -3.969 24.844 7.023 1 97.44 223 ALA A N 1
ATOM 1785 C CA . ALA A 1 223 ? -3.295 26.125 7.262 1 97.44 223 ALA A CA 1
ATOM 1786 C C . ALA A 1 223 ? -4.301 27.266 7.359 1 97.44 223 ALA A C 1
ATOM 1788 O O . ALA A 1 223 ? -4.121 28.188 8.148 1 97.44 223 ALA A O 1
ATOM 1789 N N . ALA A 1 224 ? -5.309 27.234 6.559 1 95.31 224 ALA A N 1
ATOM 1790 C CA . ALA A 1 224 ? -6.363 28.25 6.637 1 95.31 224 ALA A CA 1
ATOM 1791 C C . ALA A 1 224 ? -7.082 28.188 7.98 1 95.31 224 ALA A C 1
ATOM 1793 O O . ALA A 1 224 ? -7.289 29.219 8.625 1 95.31 224 ALA A O 1
ATOM 1794 N N . LEU A 1 225 ? -7.41 26.984 8.383 1 96.75 225 LEU A N 1
ATOM 1795 C CA . LEU A 1 225 ? -8.031 26.812 9.695 1 96.75 225 LEU A CA 1
ATOM 1796 C C . LEU A 1 225 ? -7.09 27.234 10.812 1 96.75 225 LEU A C 1
ATOM 1798 O O . LEU A 1 225 ? -7.523 27.844 11.789 1 96.75 225 LEU A O 1
ATOM 1802 N N . GLY A 1 226 ? -5.844 26.859 10.648 1 98.75 226 GLY A N 1
ATOM 1803 C CA . GLY A 1 226 ? -4.848 27.297 11.617 1 98.75 226 GLY A CA 1
ATOM 1804 C C . GLY A 1 226 ? -4.746 28.797 11.734 1 98.75 226 GLY A C 1
ATOM 1805 O O . GLY A 1 226 ? -4.586 29.328 12.836 1 98.75 226 GLY A O 1
ATOM 1806 N N . THR A 1 227 ? -4.801 29.469 10.633 1 98.69 227 THR A N 1
ATOM 1807 C CA . THR A 1 227 ? -4.793 30.922 10.633 1 98.69 227 THR A CA 1
ATOM 1808 C C . THR A 1 227 ? -5.977 31.469 11.43 1 98.69 227 THR A C 1
ATOM 1810 O O . THR A 1 227 ? -5.797 32.281 12.336 1 98.69 227 THR A O 1
ATOM 1813 N N . LEU A 1 228 ? -7.172 31 11.102 1 98.38 228 LEU A N 1
ATOM 1814 C CA . LEU A 1 228 ? -8.367 31.422 11.828 1 98.38 228 LEU A CA 1
ATOM 1815 C C . LEU A 1 228 ? -8.219 31.156 13.32 1 98.38 228 LEU A C 1
ATOM 1817 O O . LEU A 1 228 ? -8.539 32 14.148 1 98.38 228 LEU A O 1
ATOM 1821 N N . ASN A 1 229 ? -7.738 30 13.617 1 98.88 229 ASN A N 1
ATOM 1822 C CA . ASN A 1 229 ? -7.594 29.578 15.008 1 98.88 229 ASN A CA 1
ATOM 1823 C C . ASN A 1 229 ? -6.613 30.453 15.766 1 98.88 229 ASN A C 1
ATOM 1825 O O . ASN A 1 229 ? -6.895 30.891 16.891 1 98.88 229 ASN A O 1
ATOM 1829 N N . ALA A 1 230 ? -5.469 30.688 15.18 1 98.88 230 ALA A N 1
ATOM 1830 C CA . ALA A 1 230 ? -4.457 31.516 15.828 1 98.88 230 ALA A CA 1
ATOM 1831 C C . ALA A 1 230 ? -4.988 32.906 16.109 1 98.88 230 ALA A C 1
ATOM 1833 O O . ALA A 1 230 ? -4.824 33.438 17.203 1 98.88 230 ALA A O 1
ATOM 1834 N N . VAL A 1 231 ? -5.633 33.5 15.156 1 98.62 231 VAL A N 1
ATOM 1835 C CA . VAL A 1 231 ? -6.199 34.844 15.297 1 98.62 231 VAL A CA 1
ATOM 1836 C C . VAL A 1 231 ? -7.277 34.844 16.375 1 98.62 231 VAL A C 1
ATOM 1838 O O . VAL A 1 231 ? -7.312 35.719 17.234 1 98.62 231 VAL A O 1
ATOM 1841 N N . ASP A 1 232 ? -8.109 33.875 16.328 1 98.62 232 ASP A N 1
ATOM 1842 C CA . ASP A 1 232 ? -9.203 33.719 17.281 1 98.62 232 ASP A CA 1
ATOM 1843 C C . ASP A 1 232 ? -8.664 33.625 18.719 1 98.62 232 ASP A C 1
ATOM 1845 O O . ASP A 1 232 ? -9.18 34.281 19.625 1 98.62 232 ASP A O 1
ATOM 1849 N N . ILE A 1 233 ? -7.637 32.844 18.922 1 98.75 233 ILE A N 1
ATOM 1850 C CA . ILE A 1 233 ? -7.039 32.625 20.234 1 98.75 233 ILE A CA 1
ATOM 1851 C C . ILE A 1 233 ? -6.582 33.969 20.812 1 98.75 233 ILE A C 1
ATOM 1853 O O . ILE A 1 233 ? -6.879 34.281 21.969 1 98.75 233 ILE A O 1
ATOM 1857 N N . VAL A 1 234 ? -5.906 34.75 20.062 1 98.06 234 VAL A N 1
ATOM 1858 C CA . VAL A 1 234 ? -5.336 36 20.562 1 98.06 234 VAL A CA 1
ATOM 1859 C C . VAL A 1 234 ? -6.434 37.062 20.688 1 98.06 234 VAL A C 1
ATOM 1861 O O . VAL A 1 234 ? -6.508 37.781 21.688 1 98.06 234 VAL A O 1
ATOM 1864 N N . ALA A 1 235 ? -7.289 37.156 19.656 1 97.25 235 ALA A N 1
ATOM 1865 C CA . ALA A 1 235 ? -8.344 38.188 19.656 1 97.25 235 ALA A CA 1
ATOM 1866 C C . ALA A 1 235 ? -9.273 38 20.844 1 97.25 235 ALA A C 1
ATOM 1868 O O . ALA A 1 235 ? -9.812 39 21.375 1 97.25 235 ALA A O 1
ATOM 1869 N N . ASN A 1 236 ? -9.422 36.812 21.297 1 96.88 236 ASN A N 1
ATOM 1870 C CA . ASN A 1 236 ? -10.367 36.531 22.375 1 96.88 236 ASN A CA 1
ATOM 1871 C C . ASN A 1 236 ? -9.648 36.25 23.688 1 96.88 236 ASN A C 1
ATOM 1873 O O . ASN A 1 236 ? -10.266 35.781 24.656 1 96.88 236 ASN A O 1
ATOM 1877 N N . GLY A 1 237 ? -8.383 36.438 23.766 1 97.06 237 GLY A N 1
ATOM 1878 C CA . GLY A 1 237 ? -7.594 36.406 24.984 1 97.06 237 GLY A CA 1
ATOM 1879 C C . GLY A 1 237 ? -7.449 35 25.547 1 97.06 237 GLY A C 1
ATOM 1880 O O . GLY A 1 237 ? -7.273 34.844 26.766 1 97.06 237 GLY A O 1
ATOM 1881 N N . VAL A 1 238 ? -7.57 34 24.703 1 98 238 VAL A N 1
ATOM 1882 C CA . VAL A 1 238 ? -7.473 32.594 25.141 1 98 238 VAL A CA 1
ATOM 1883 C C . VAL A 1 238 ? -6.035 32.281 25.547 1 98 238 VAL A C 1
ATOM 1885 O O . VAL A 1 238 ? -5.785 31.344 26.297 1 98 238 VAL A O 1
ATOM 1888 N N . ASN A 1 239 ? -5.062 33.062 25.047 1 98.12 239 ASN A N 1
ATOM 1889 C CA . ASN A 1 239 ? -3.643 32.844 25.328 1 98.12 239 ASN A CA 1
ATOM 1890 C C . ASN A 1 239 ? -3.221 33.531 26.625 1 98.12 239 ASN A C 1
ATOM 1892 O O . ASN A 1 239 ? -2.033 33.75 26.859 1 98.12 239 ASN A O 1
ATOM 1896 N N . LYS A 1 240 ? -4.223 33.906 27.453 1 97.31 240 LYS A N 1
ATOM 1897 C CA . LYS A 1 240 ? -3.967 34.562 28.734 1 97.31 240 LYS A CA 1
ATOM 1898 C C . LYS A 1 240 ? -4.5 33.75 29.891 1 97.31 240 LYS A C 1
ATOM 1900 O O . LYS A 1 240 ? -5.641 33.281 29.875 1 97.31 240 LYS A O 1
ATOM 1905 N N . PRO A 1 241 ? -3.594 33.562 30.906 1 96.38 241 PRO A N 1
ATOM 1906 C CA . PRO A 1 241 ? -4.145 32.938 32.125 1 96.38 241 PRO A CA 1
ATOM 1907 C C . PRO A 1 241 ? -5.219 33.812 32.781 1 96.38 241 PRO A C 1
ATOM 1909 O O . PRO A 1 241 ? -5.102 35.031 32.781 1 96.38 241 PRO A O 1
ATOM 1912 N N . LYS A 1 242 ? -6.164 33.188 33.406 1 94.31 242 LYS A N 1
ATOM 1913 C CA . LYS A 1 242 ? -7.289 33.906 34 1 94.31 242 LYS A CA 1
ATOM 1914 C C . LYS A 1 242 ? -6.816 34.875 35.094 1 94.31 242 LYS A C 1
ATOM 1916 O O . LYS A 1 242 ? -7.277 36 35.156 1 94.31 242 LYS A O 1
ATOM 1921 N N . ASP A 1 243 ? -5.875 34.438 35.906 1 93.56 243 ASP A N 1
ATOM 1922 C CA . ASP A 1 243 ? -5.453 35.219 37.062 1 93.56 243 ASP A CA 1
ATOM 1923 C C . ASP A 1 243 ? -4.324 36.188 36.719 1 93.56 243 ASP A C 1
ATOM 1925 O O . ASP A 1 243 ? -3.971 37.062 37.5 1 93.56 243 ASP A O 1
ATOM 1929 N N . HIS A 1 244 ? -3.736 36.094 35.531 1 92.19 244 HIS A N 1
ATOM 1930 C CA . HIS A 1 244 ? -2.643 36.938 35.062 1 92.19 244 HIS A CA 1
ATOM 1931 C C . HIS A 1 244 ? -2.83 37.375 33.625 1 92.19 244 HIS A C 1
ATOM 1933 O O . HIS A 1 244 ? -2.018 37 32.75 1 92.19 244 HIS A O 1
ATOM 1939 N N . PRO A 1 245 ? -3.789 38.125 33.375 1 87.62 245 PRO A N 1
ATOM 1940 C CA . PRO A 1 245 ? -4.102 38.5 32 1 87.62 245 PRO A CA 1
ATOM 1941 C C . PRO A 1 245 ? -2.992 39.312 31.344 1 87.62 245 PRO A C 1
ATOM 1943 O O . PRO A 1 245 ? -2.947 39.406 30.109 1 87.62 245 PRO A O 1
ATOM 1946 N N . GLU A 1 246 ? -2.104 39.875 32.125 1 90 246 GLU A N 1
ATOM 1947 C CA . GLU A 1 246 ? -0.985 40.625 31.594 1 90 246 GLU A CA 1
ATOM 1948 C C . GLU A 1 246 ? 0.095 39.719 31.031 1 90 246 GLU A C 1
ATOM 1950 O O . GLU A 1 246 ? 0.973 40.188 30.297 1 90 246 GLU A O 1
ATOM 1955 N N . LYS A 1 247 ? -0.023 38.438 31.297 1 91.62 247 LYS A N 1
ATOM 1956 C CA . LYS A 1 247 ? 0.984 37.5 30.859 1 91.62 247 LYS A CA 1
ATOM 1957 C C . LYS A 1 247 ? 0.505 36.688 29.641 1 91.62 247 LYS A C 1
ATOM 1959 O O . LYS A 1 247 ? 0.477 35.469 29.672 1 91.62 247 LYS A O 1
ATOM 1964 N N . ALA A 1 248 ? 0.178 37.438 28.672 1 95 248 ALA A N 1
ATOM 1965 C CA . ALA A 1 248 ? -0.234 36.75 27.438 1 95 248 ALA A CA 1
ATOM 1966 C C . ALA A 1 248 ? 0.922 35.969 26.812 1 95 248 ALA A C 1
ATOM 1968 O O . ALA A 1 248 ? 2.047 36.469 26.734 1 95 248 ALA A O 1
ATOM 1969 N N . CYS A 1 249 ? 0.702 34.781 26.531 1 95.88 249 CYS A N 1
ATOM 1970 C CA . CYS A 1 249 ? 1.767 34.031 25.891 1 95.88 249 CYS A CA 1
ATOM 1971 C C . CYS A 1 249 ? 1.772 34.25 24.391 1 95.88 249 CYS A C 1
ATOM 1973 O O . CYS A 1 249 ? 0.749 34.625 23.812 1 95.88 249 CYS A O 1
ATOM 1975 N N . LEU A 1 250 ? 2.914 34.094 23.75 1 98.06 250 LEU A N 1
ATOM 1976 C CA . LEU A 1 250 ? 3.105 34.25 22.312 1 98.06 250 LEU A CA 1
ATOM 1977 C C . LEU A 1 250 ? 2.395 33.156 21.531 1 98.06 250 LEU A C 1
ATOM 1979 O O . LEU A 1 250 ? 2.492 31.984 21.891 1 98.06 250 LEU A O 1
ATOM 1983 N N . VAL A 1 251 ? 1.555 33.562 20.562 1 98.81 251 VAL A N 1
ATOM 1984 C CA . VAL A 1 251 ? 0.9 32.625 19.641 1 98.81 251 VAL A CA 1
ATOM 1985 C C . VAL A 1 251 ? 1.54 32.75 18.266 1 98.81 251 VAL A C 1
ATOM 1987 O O . VAL A 1 251 ? 1.577 33.812 17.672 1 98.81 251 VAL A O 1
ATOM 1990 N N . THR A 1 252 ? 2.119 31.672 17.828 1 98.94 252 THR A N 1
ATOM 1991 C CA . THR A 1 252 ? 2.779 31.641 16.516 1 98.94 252 THR A CA 1
ATOM 1992 C C . THR A 1 252 ? 2.18 30.562 15.633 1 98.94 252 THR A C 1
ATOM 1994 O O . THR A 1 252 ? 1.938 29.438 16.094 1 98.94 252 THR A O 1
ATOM 1997 N N . ALA A 1 253 ? 1.879 30.891 14.375 1 98.94 253 ALA A N 1
ATOM 1998 C CA . ALA A 1 253 ? 1.416 29.891 13.406 1 98.94 253 ALA A CA 1
ATOM 1999 C C . ALA A 1 253 ? 2.457 29.672 12.312 1 98.94 253 ALA A C 1
ATOM 2001 O O . ALA A 1 253 ? 2.918 30.625 11.68 1 98.94 253 ALA A O 1
ATOM 2002 N N . PHE A 1 254 ? 2.943 28.484 12.211 1 98.94 254 PHE A N 1
ATOM 2003 C CA . PHE A 1 254 ? 3.717 28.031 11.055 1 98.94 254 PHE A CA 1
ATOM 2004 C C . PHE A 1 254 ? 2.822 27.344 10.039 1 98.94 254 PHE A C 1
ATOM 2006 O O . PHE A 1 254 ? 2.342 26.234 10.281 1 98.94 254 PHE A O 1
ATOM 2013 N N . LEU A 1 255 ? 2.607 27.984 8.898 1 98.88 255 LEU A N 1
ATOM 2014 C CA . LEU A 1 255 ? 1.594 27.562 7.934 1 98.88 255 LEU A CA 1
ATOM 2015 C C . LEU A 1 255 ? 2.23 27.203 6.594 1 98.88 255 LEU A C 1
ATOM 2017 O O . LEU A 1 255 ? 3.127 27.906 6.121 1 98.88 255 LEU A O 1
ATOM 2021 N N . PHE A 1 256 ? 1.799 26.078 6.031 1 98.5 256 PHE A N 1
ATOM 2022 C CA . PHE A 1 256 ? 2.393 25.578 4.793 1 98.5 256 PHE A CA 1
ATOM 2023 C C . PHE A 1 256 ? 1.358 25.531 3.674 1 98.5 256 PHE A C 1
ATOM 2025 O O . PHE A 1 256 ? 0.28 24.969 3.842 1 98.5 256 PHE A O 1
ATOM 2032 N N . GLY A 1 257 ? 1.732 26.141 2.561 1 96.5 257 GLY A N 1
ATOM 2033 C CA . GLY A 1 257 ? 0.809 26.141 1.438 1 96.5 257 GLY A CA 1
ATOM 2034 C C . GLY A 1 257 ? -0.55 26.719 1.787 1 96.5 257 GLY A C 1
ATOM 2035 O O . GLY A 1 257 ? -1.583 26.156 1.407 1 96.5 257 GLY A O 1
ATOM 2036 N N . CYS A 1 258 ? -0.538 27.766 2.479 1 96.44 258 CYS A N 1
ATOM 2037 C CA . CYS A 1 258 ? -1.756 28.344 3.039 1 96.44 258 CYS A CA 1
ATOM 2038 C C . CYS A 1 258 ? -2.486 29.188 2.006 1 96.44 258 CYS A C 1
ATOM 2040 O O . CYS A 1 258 ? -1.93 30.156 1.485 1 96.44 258 CYS A O 1
ATOM 2042 N N . PRO A 1 259 ? -3.719 28.859 1.7 1 94.06 259 PRO A N 1
ATOM 2043 C CA . PRO A 1 259 ? -4.516 29.797 0.901 1 94.06 259 PRO A CA 1
ATOM 2044 C C . PRO A 1 259 ? -4.848 31.078 1.655 1 94.06 259 PRO A C 1
ATOM 2046 O O . PRO A 1 259 ? -4.633 31.156 2.867 1 94.06 259 PRO A O 1
ATOM 2049 N N . ARG A 1 260 ? -5.242 32.062 0.883 1 96.12 260 ARG A N 1
ATOM 2050 C CA . ARG A 1 260 ? -5.668 33.281 1.531 1 96.12 260 ARG A CA 1
ATOM 2051 C C . ARG A 1 260 ? -6.953 33.094 2.324 1 96.12 260 ARG A C 1
ATOM 2053 O O . ARG A 1 260 ? -7.859 32.375 1.872 1 96.12 260 ARG A O 1
ATOM 2060 N N . VAL A 1 261 ? -7.012 33.719 3.477 1 96.69 261 VAL A N 1
ATOM 2061 C CA . VAL A 1 261 ? -8.055 33.375 4.43 1 96.69 261 VAL A CA 1
ATOM 2062 C C . VAL A 1 261 ? -9.141 34.438 4.434 1 96.69 261 VAL A C 1
ATOM 2064 O O . VAL A 1 261 ? -10.328 34.125 4.562 1 96.69 261 VAL A O 1
ATOM 2067 N N . GLY A 1 262 ? -8.711 35.719 4.262 1 97.62 262 GLY A N 1
ATOM 2068 C CA . GLY A 1 262 ? -9.664 36.781 4.375 1 97.62 262 GLY A CA 1
ATOM 2069 C C . GLY A 1 262 ? -9.266 38.031 3.574 1 97.62 262 GLY A C 1
ATOM 2070 O O . GLY A 1 262 ? -8.312 37.969 2.793 1 97.62 262 GLY A O 1
ATOM 2071 N N . ASP A 1 263 ? -10.07 39.062 3.75 1 97.69 263 ASP A N 1
ATOM 2072 C CA . ASP A 1 263 ? -9.891 40.281 2.969 1 97.69 263 ASP A CA 1
ATOM 2073 C C . ASP A 1 263 ? -8.93 41.219 3.666 1 97.69 263 ASP A C 1
ATOM 2075 O O . ASP A 1 263 ? -8.258 40.844 4.625 1 97.69 263 ASP A O 1
ATOM 2079 N N . ALA A 1 264 ? -8.82 42.438 3.131 1 97.56 264 ALA A N 1
ATOM 2080 C CA . ALA A 1 264 ? -7.895 43.438 3.646 1 97.56 264 ALA A CA 1
ATOM 2081 C C . ALA A 1 264 ? -8.242 43.812 5.082 1 97.56 264 ALA A C 1
ATOM 2083 O O . ALA A 1 264 ? -7.352 44.094 5.887 1 97.56 264 ALA A O 1
ATOM 2084 N N . ASN A 1 265 ? -9.516 43.781 5.359 1 97.75 265 ASN A N 1
ATOM 2085 C CA . ASN A 1 265 ? -9.93 44.094 6.73 1 97.75 265 ASN A CA 1
ATOM 2086 C C . ASN A 1 265 ? -9.477 43 7.695 1 97.75 265 ASN A C 1
ATOM 2088 O O . ASN A 1 265 ? -9.094 43.281 8.828 1 97.75 265 ASN A O 1
ATOM 2092 N N . PHE A 1 266 ? -9.586 41.844 7.301 1 98 266 PHE A N 1
ATOM 2093 C CA . PHE A 1 266 ? -9.047 40.75 8.078 1 98 266 PHE A CA 1
ATOM 2094 C C . PHE A 1 266 ? -7.547 40.906 8.289 1 98 266 PHE A C 1
ATOM 2096 O O . PHE A 1 266 ? -7.043 40.719 9.398 1 98 266 PHE A O 1
ATOM 2103 N N . GLN A 1 267 ? -6.84 41.219 7.285 1 98 267 GLN A N 1
ATOM 2104 C CA . GLN A 1 267 ? -5.406 41.5 7.379 1 98 267 GLN A CA 1
ATOM 2105 C C . GLN A 1 267 ? -5.109 42.562 8.43 1 98 267 GLN A C 1
ATOM 2107 O O . GLN A 1 267 ? -4.148 42.438 9.188 1 98 267 GLN A O 1
ATOM 2112 N N . LYS A 1 268 ? -5.891 43.562 8.453 1 97.25 268 LYS A N 1
ATOM 2113 C CA . LYS A 1 268 ? -5.715 44.656 9.438 1 97.25 268 LYS A CA 1
ATOM 2114 C C . LYS A 1 268 ? -5.891 44.125 10.859 1 97.25 268 LYS A C 1
ATOM 2116 O O . LYS A 1 268 ? -5.145 44.5 11.758 1 97.25 268 LYS A O 1
ATOM 2121 N N . VAL A 1 269 ? -6.898 43.312 11 1 97 269 VAL A N 1
ATOM 2122 C CA . VAL A 1 269 ? -7.125 42.688 12.305 1 97 269 VAL A CA 1
ATOM 2123 C C . VAL A 1 269 ? -5.898 41.906 12.727 1 97 269 VAL A C 1
ATOM 2125 O O . VAL A 1 269 ? -5.391 42.062 13.836 1 97 269 VAL A O 1
ATOM 2128 N N . VAL A 1 270 ? -5.414 41.062 11.883 1 97.75 270 VAL A N 1
ATOM 2129 C CA . VAL A 1 270 ? -4.27 40.219 12.156 1 97.75 270 VAL A CA 1
ATOM 2130 C C . VAL A 1 270 ? -3.062 41.062 12.539 1 97.75 270 VAL A C 1
ATOM 2132 O O . VAL A 1 270 ? -2.379 40.781 13.523 1 97.75 270 VAL A O 1
ATOM 2135 N N . SER A 1 271 ? -2.846 42.156 11.836 1 96.19 271 SER A N 1
ATOM 2136 C CA . SER A 1 271 ? -1.681 43 12.039 1 96.19 271 SER A CA 1
ATOM 2137 C C . SER A 1 271 ? -1.779 43.781 13.352 1 96.19 271 SER A C 1
ATOM 2139 O O . SER A 1 271 ? -0.765 44.219 13.898 1 96.19 271 SER A O 1
ATOM 2141 N N . SER A 1 272 ? -2.959 43.938 13.852 1 96.12 272 SER A N 1
ATOM 2142 C CA . SER A 1 272 ? -3.16 44.719 15.047 1 96.12 272 SER A CA 1
ATOM 2143 C C . SER A 1 272 ? -2.961 43.906 16.312 1 96.12 272 SER A C 1
ATOM 2145 O O . SER A 1 272 ? -2.846 44.438 17.406 1 96.12 272 SER A O 1
ATOM 2147 N N . LEU A 1 273 ? -2.857 42.625 16.188 1 96.12 273 LEU A N 1
ATOM 2148 C CA . LEU A 1 273 ? -2.768 41.75 17.344 1 96.12 273 LEU A CA 1
ATOM 2149 C C . LEU A 1 273 ? -1.319 41.594 17.797 1 96.12 273 LEU A C 1
ATOM 2151 O O . LEU A 1 273 ? -0.497 41.031 17.078 1 96.12 273 LEU A O 1
ATOM 2155 N N . GLU A 1 274 ? -0.91 42.062 18.969 1 92.88 274 GLU A N 1
ATOM 2156 C CA . GLU A 1 274 ? 0.464 42.156 19.453 1 92.88 274 GLU A CA 1
ATOM 2157 C C . GLU A 1 274 ? 1.058 40.781 19.734 1 92.88 274 GLU A C 1
ATOM 2159 O O . GLU A 1 274 ? 2.248 40.562 19.516 1 92.88 274 GLU A O 1
ATOM 2164 N N . ASN A 1 275 ? 0.402 39.781 20.25 1 95.75 275 ASN A N 1
ATOM 2165 C CA . ASN A 1 275 ? 0.937 38.469 20.641 1 95.75 275 ASN A CA 1
ATOM 2166 C C . ASN A 1 275 ? 0.661 37.438 19.578 1 95.75 275 ASN A C 1
ATOM 2168 O O . ASN A 1 275 ? 0.589 36.25 19.875 1 95.75 275 ASN A O 1
ATOM 2172 N N . LEU A 1 276 ? 0.531 37.875 18.297 1 98.44 276 LEU A N 1
ATOM 2173 C CA . LEU A 1 276 ? 0.269 36.969 17.188 1 98.44 276 LEU A CA 1
ATOM 2174 C C . LEU A 1 276 ? 1.354 37.062 16.125 1 98.44 276 LEU A C 1
ATOM 2176 O O . LEU A 1 276 ? 1.732 38.188 15.734 1 98.44 276 LEU A O 1
ATOM 2180 N N . ARG A 1 277 ? 1.909 35.969 15.773 1 98.75 277 ARG A N 1
ATOM 2181 C CA . ARG A 1 277 ? 2.873 35.906 14.68 1 98.75 277 ARG A CA 1
ATOM 2182 C C . ARG A 1 277 ? 2.518 34.781 13.711 1 98.75 277 ARG A C 1
ATOM 2184 O O . ARG A 1 277 ? 2.211 33.656 14.125 1 98.75 277 ARG A O 1
ATOM 2191 N N . LEU A 1 278 ? 2.443 35.094 12.422 1 98.75 278 LEU A N 1
ATOM 2192 C CA . LEU A 1 278 ? 2.148 34.094 11.383 1 98.75 278 LEU A CA 1
ATOM 2193 C C . LEU A 1 278 ? 3.291 34 10.375 1 98.75 278 LEU A C 1
ATOM 2195 O O . LEU A 1 278 ? 3.723 35.031 9.828 1 98.75 278 LEU A O 1
ATOM 2199 N N . LEU A 1 279 ? 3.859 32.875 10.203 1 98.88 279 LEU A N 1
ATOM 2200 C CA . LEU A 1 279 ? 4.816 32.594 9.133 1 98.88 279 LEU A CA 1
ATOM 2201 C C . LEU A 1 279 ? 4.23 31.625 8.109 1 98.88 279 LEU A C 1
ATOM 2203 O O . LEU A 1 279 ? 3.938 30.484 8.438 1 98.88 279 LEU A O 1
ATOM 2207 N N . ARG A 1 280 ? 4.027 32.094 6.902 1 98.81 280 ARG A N 1
ATOM 2208 C CA . ARG A 1 280 ? 3.537 31.25 5.801 1 98.81 280 ARG A CA 1
ATOM 2209 C C . ARG A 1 280 ? 4.684 30.797 4.906 1 98.81 280 ARG A C 1
ATOM 2211 O O . ARG A 1 280 ? 5.441 31.609 4.383 1 98.81 280 ARG A O 1
ATOM 2218 N N . VAL A 1 281 ? 4.805 29.5 4.781 1 98.81 281 VAL A N 1
ATOM 2219 C CA . VAL A 1 281 ? 5.777 28.938 3.848 1 98.81 281 VAL A CA 1
ATOM 2220 C C . VAL A 1 281 ? 5.105 28.672 2.502 1 98.81 281 VAL A C 1
ATOM 2222 O O . VAL A 1 281 ? 4.051 28.031 2.443 1 98.81 281 VAL A O 1
ATOM 2225 N N . ARG A 1 282 ? 5.734 29.172 1.494 1 97.94 282 ARG A N 1
ATOM 2226 C CA . ARG A 1 282 ? 5.191 29.031 0.147 1 97.94 282 ARG A CA 1
ATOM 2227 C C . ARG A 1 282 ? 6.219 28.422 -0.796 1 97.94 282 ARG A C 1
ATOM 2229 O O . ARG A 1 282 ? 7.348 28.906 -0.896 1 97.94 282 ARG A O 1
ATOM 2236 N N . ASN A 1 283 ? 5.828 27.328 -1.438 1 96.69 283 ASN A N 1
ATOM 2237 C CA . ASN A 1 283 ? 6.613 26.797 -2.547 1 96.69 283 ASN A CA 1
ATOM 2238 C C . ASN A 1 283 ? 6.324 27.547 -3.848 1 96.69 283 ASN A C 1
ATOM 2240 O O . ASN A 1 283 ? 5.168 27.688 -4.238 1 96.69 283 ASN A O 1
ATOM 2244 N N . SER A 1 284 ? 7.289 27.969 -4.539 1 94.25 284 SER A N 1
ATOM 2245 C CA . SER A 1 284 ? 7.199 28.906 -5.656 1 94.25 284 SER A CA 1
ATOM 2246 C C . SER A 1 284 ? 6.211 28.406 -6.711 1 94.25 284 SER A C 1
ATOM 2248 O O . SER A 1 284 ? 5.473 29.203 -7.293 1 94.25 284 SER A O 1
ATOM 2250 N N . LEU A 1 285 ? 6.113 27.125 -6.969 1 91.44 285 LEU A N 1
ATOM 2251 C CA . LEU A 1 285 ? 5.254 26.656 -8.047 1 91.44 285 LEU A CA 1
ATOM 2252 C C . LEU A 1 285 ? 3.887 26.25 -7.516 1 91.44 285 LEU A C 1
ATOM 2254 O O . LEU A 1 285 ? 2.998 25.875 -8.289 1 91.44 285 LEU A O 1
ATOM 2258 N N . ASP A 1 286 ? 3.727 26.297 -6.254 1 93.5 286 ASP A N 1
ATOM 2259 C CA . ASP A 1 286 ? 2.436 25.953 -5.664 1 93.5 286 ASP A CA 1
ATOM 2260 C C . ASP A 1 286 ? 1.428 27.078 -5.871 1 93.5 286 ASP A C 1
ATOM 2262 O O . ASP A 1 286 ? 1.642 28.203 -5.41 1 93.5 286 ASP A O 1
ATOM 2266 N N . LEU A 1 287 ? 0.3 26.797 -6.426 1 90.75 287 LEU A N 1
ATOM 2267 C CA . LEU A 1 287 ? -0.681 27.828 -6.754 1 90.75 287 LEU A CA 1
ATOM 2268 C C . LEU A 1 287 ? -1.623 28.078 -5.578 1 90.75 287 LEU A C 1
ATOM 2270 O O . LEU A 1 287 ? -2.295 29.109 -5.52 1 90.75 287 LEU A O 1
ATOM 2274 N N . VAL A 1 288 ? -1.686 27.156 -4.652 1 91.69 288 VAL A N 1
ATOM 2275 C CA . VAL A 1 288 ? -2.697 27.156 -3.6 1 91.69 288 VAL A CA 1
ATOM 2276 C C . VAL A 1 288 ? -2.566 28.438 -2.766 1 91.69 288 VAL A C 1
ATOM 2278 O O . VAL A 1 288 ? -3.564 29.094 -2.471 1 91.69 288 VAL A O 1
ATOM 2281 N N . PRO A 1 289 ? -1.368 28.859 -2.457 1 94.5 289 PRO A N 1
ATOM 2282 C CA . PRO A 1 289 ? -1.229 30.031 -1.609 1 94.5 289 PRO A CA 1
ATOM 2283 C C . PRO A 1 289 ? -1.693 31.312 -2.301 1 94.5 289 PRO A C 1
ATOM 2285 O O . PRO A 1 289 ? -1.868 32.344 -1.647 1 94.5 289 PRO A O 1
ATOM 2288 N N . ASN A 1 290 ? -1.911 31.266 -3.6 1 92.44 290 ASN A N 1
ATOM 2289 C CA . ASN A 1 290 ? -2.332 32.438 -4.344 1 92.44 290 ASN A CA 1
ATOM 2290 C C . ASN A 1 290 ? -3.852 32.562 -4.41 1 92.44 290 ASN A C 1
ATOM 2292 O O . ASN A 1 290 ? -4.387 33.562 -4.859 1 92.44 290 ASN A O 1
ATOM 2296 N N . TYR A 1 291 ? -4.477 31.516 -3.975 1 89.5 291 TYR A N 1
ATOM 2297 C CA . TYR A 1 291 ? -5.934 31.531 -4.066 1 89.5 291 TYR A CA 1
ATOM 2298 C C . TYR A 1 291 ? -6.562 31.781 -2.701 1 89.5 291 TYR A C 1
ATOM 2300 O O . TYR A 1 291 ? -6.004 31.406 -1.671 1 89.5 291 TYR A O 1
ATOM 2308 N N . PRO A 1 292 ? -7.73 32.469 -2.701 1 90.25 292 PRO A N 1
ATOM 2309 C CA . PRO A 1 292 ? -8.43 33.062 -3.832 1 90.25 292 PRO A CA 1
ATOM 2310 C C . PRO A 1 292 ? -7.699 34.281 -4.387 1 90.25 292 PRO A C 1
ATOM 2312 O O . PRO A 1 292 ? -6.984 34.969 -3.648 1 90.25 292 PRO A O 1
ATOM 2315 N N . LEU A 1 293 ? -7.945 34.656 -5.652 1 87.81 293 LEU A N 1
ATOM 2316 C CA . LEU A 1 293 ? -7.156 35.656 -6.359 1 87.81 293 LEU A CA 1
ATOM 2317 C C . LEU A 1 293 ? -7.695 37.062 -6.098 1 87.81 293 LEU A C 1
ATOM 2319 O O . LEU A 1 293 ? -6.926 38.031 -6.039 1 87.81 293 LEU A O 1
ATOM 2323 N N . VAL A 1 294 ? -8.953 37.219 -5.941 1 90.94 294 VAL A N 1
ATOM 2324 C CA . VAL A 1 294 ? -9.57 38.562 -5.883 1 90.94 294 VAL A CA 1
ATOM 2325 C C . VAL A 1 294 ? -10.211 38.781 -4.512 1 90.94 294 VAL A C 1
ATOM 2327 O O . VAL A 1 294 ? -10.906 37.875 -4.004 1 90.94 294 VAL A O 1
ATOM 2330 N N . GLY A 1 295 ? -9.945 39.875 -3.896 1 93.88 295 GLY A N 1
ATOM 2331 C CA . GLY A 1 295 ? -10.641 40.281 -2.684 1 93.88 295 GLY A CA 1
ATOM 2332 C C . GLY A 1 295 ? -9.992 39.75 -1.421 1 93.88 295 GLY A C 1
ATOM 2333 O O . GLY A 1 295 ? -10.477 40 -0.314 1 93.88 295 GLY A O 1
ATOM 2334 N N . TYR A 1 296 ? -8.992 39 -1.56 1 96.06 296 TYR A N 1
ATOM 2335 C CA . TYR A 1 296 ? -8.312 38.406 -0.416 1 96.06 296 TYR A CA 1
ATOM 2336 C C . TYR A 1 296 ? -6.91 39 -0.258 1 96.06 296 TYR A C 1
ATOM 2338 O O . TYR A 1 296 ? -6.34 39.531 -1.214 1 96.06 296 TYR A O 1
ATOM 2346 N N . SER A 1 297 ? -6.391 38.875 0.936 1 97.38 297 SER A N 1
ATOM 2347 C CA . SER A 1 297 ? -5.086 39.469 1.234 1 97.38 297 SER A CA 1
ATOM 2348 C C . SER A 1 297 ? -4.203 38.5 1.999 1 97.38 297 SER A C 1
ATOM 2350 O O . SER A 1 297 ? -4.707 37.656 2.74 1 97.38 297 SER A O 1
ATOM 2352 N N . ASP A 1 298 ? -2.945 38.656 1.8 1 97.5 298 ASP A N 1
ATOM 2353 C CA . ASP A 1 298 ? -1.983 37.844 2.561 1 97.5 298 ASP A CA 1
ATOM 2354 C C . ASP A 1 298 ? -1.84 38.375 3.986 1 97.5 298 ASP A C 1
ATOM 2356 O O . ASP A 1 298 ? -1.979 39.594 4.223 1 97.5 298 ASP A O 1
ATOM 2360 N N . VAL A 1 299 ? -1.6 37.5 4.887 1 98.25 299 VAL A N 1
ATOM 2361 C CA . VAL A 1 299 ? -1.37 37.906 6.273 1 98.25 299 VAL A CA 1
ATOM 2362 C C . VAL A 1 299 ? -0.017 37.375 6.742 1 98.25 299 VAL A C 1
ATOM 2364 O O . VAL A 1 299 ? 0.502 36.406 6.195 1 98.25 299 VAL A O 1
ATOM 2367 N N . GLY A 1 300 ? 0.599 38 7.738 1 97.94 300 GLY A N 1
ATOM 2368 C CA . GLY A 1 300 ? 1.844 37.562 8.328 1 97.94 300 GLY A CA 1
ATOM 2369 C C . GLY A 1 300 ? 3.033 37.688 7.398 1 97.94 300 GLY A C 1
ATOM 2370 O O . GLY A 1 300 ? 3.027 38.5 6.488 1 97.94 300 GLY A O 1
ATOM 2371 N N . GLN A 1 301 ? 4.117 37 7.773 1 98.25 301 GLN A N 1
ATOM 2372 C CA . GLN A 1 301 ? 5.34 36.969 6.977 1 98.25 301 GLN A CA 1
ATOM 2373 C C . GLN A 1 301 ? 5.367 35.719 6.074 1 98.25 301 GLN A C 1
ATOM 2375 O O . GLN A 1 301 ? 4.625 34.781 6.293 1 98.25 301 GLN A O 1
ATOM 2380 N N . GLU A 1 302 ? 6.211 35.812 5.066 1 97.88 302 GLU A N 1
ATOM 2381 C CA . GLU A 1 302 ? 6.273 34.719 4.102 1 97.88 302 GLU A CA 1
ATOM 2382 C C . GLU A 1 302 ? 7.703 34.219 3.918 1 97.88 302 GLU A C 1
ATOM 2384 O O . GLU A 1 302 ? 8.641 35.031 3.859 1 97.88 302 GLU A O 1
ATOM 2389 N N . LEU A 1 303 ? 7.898 32.969 4.02 1 98.44 303 LEU A N 1
ATOM 2390 C CA . LEU A 1 303 ? 9.117 32.312 3.598 1 98.44 303 LEU A CA 1
ATOM 2391 C C . LEU A 1 303 ? 8.906 31.578 2.271 1 98.44 303 LEU A C 1
ATOM 2393 O O . LEU A 1 303 ? 8.125 30.625 2.191 1 98.44 303 LEU A O 1
ATOM 2397 N N . VAL A 1 304 ? 9.617 32 1.236 1 97.5 304 VAL A N 1
ATOM 2398 C CA . VAL A 1 304 ? 9.461 31.391 -0.08 1 97.5 304 VAL A CA 1
ATOM 2399 C C . VAL A 1 304 ? 10.547 30.344 -0.292 1 97.5 304 VAL A C 1
ATOM 2401 O O . VAL A 1 304 ? 11.734 30.609 -0.056 1 97.5 304 VAL A O 1
ATOM 2404 N N . ILE A 1 305 ? 10.125 29.203 -0.669 1 97.69 305 ILE A N 1
ATOM 2405 C CA . ILE A 1 305 ? 11.039 28.141 -1.076 1 97.69 305 ILE A CA 1
ATOM 2406 C C . ILE A 1 305 ? 10.758 27.75 -2.523 1 97.69 305 ILE A C 1
ATOM 2408 O O . ILE A 1 305 ? 9.727 28.109 -3.084 1 97.69 305 ILE A O 1
ATOM 2412 N N . ASP A 1 306 ? 11.734 27.047 -3.121 1 96.19 306 ASP A N 1
ATOM 2413 C CA . ASP A 1 306 ? 11.594 26.578 -4.496 1 96.19 306 ASP A CA 1
ATOM 2414 C C . ASP A 1 306 ? 12.141 25.156 -4.645 1 96.19 306 ASP A C 1
ATOM 2416 O O . ASP A 1 306 ? 13.344 24.969 -4.852 1 96.19 306 ASP A O 1
ATOM 2420 N N . THR A 1 307 ? 11.258 24.219 -4.637 1 95.5 307 THR A N 1
ATOM 2421 C CA . THR A 1 307 ? 11.672 22.812 -4.641 1 95.5 307 THR A CA 1
ATOM 2422 C C . THR A 1 307 ? 12.227 22.422 -6.012 1 95.5 307 THR A C 1
ATOM 2424 O O . THR A 1 307 ? 12.883 21.391 -6.145 1 95.5 307 THR A O 1
ATOM 2427 N N . ARG A 1 308 ? 12.031 23.234 -7.105 1 95.31 308 ARG A N 1
ATOM 2428 C CA . ARG A 1 308 ? 12.617 22.984 -8.422 1 95.31 308 ARG A CA 1
ATOM 2429 C C . ARG A 1 308 ? 14.141 23.016 -8.359 1 95.31 308 ARG A C 1
ATOM 2431 O O . ARG A 1 308 ? 14.812 22.453 -9.219 1 95.31 308 ARG A O 1
ATOM 2438 N N . GLN A 1 309 ? 14.625 23.672 -7.352 1 95.81 309 GLN A N 1
ATOM 2439 C CA . GLN A 1 309 ? 16.062 23.828 -7.223 1 95.81 309 GLN A CA 1
ATOM 2440 C C . GLN A 1 309 ? 16.703 22.578 -6.633 1 95.81 309 GLN A C 1
ATOM 2442 O O . GLN A 1 309 ? 17.938 22.422 -6.652 1 95.81 309 GLN A O 1
ATOM 2447 N N . SER A 1 310 ? 15.961 21.75 -6.043 1 96.62 310 SER A N 1
ATOM 2448 C CA . SER A 1 310 ? 16.5 20.547 -5.414 1 96.62 310 SER A CA 1
ATOM 2449 C C . SER A 1 310 ? 16.906 19.516 -6.457 1 96.62 310 SER A C 1
ATOM 2451 O O . SER A 1 310 ? 16.078 19.078 -7.258 1 96.62 310 SER A O 1
ATOM 2453 N N . SER A 1 311 ? 18.094 19.078 -6.367 1 96.62 311 SER A N 1
ATOM 2454 C CA . SER A 1 311 ? 18.594 18.078 -7.309 1 96.62 311 SER A CA 1
ATOM 2455 C C . SER A 1 311 ? 18.094 16.672 -6.93 1 96.62 311 SER A C 1
ATOM 2457 O O . SER A 1 311 ? 18.281 15.719 -7.691 1 96.62 311 SER A O 1
ATOM 2459 N N . PHE A 1 312 ? 17.438 16.516 -5.801 1 97.69 312 PHE A N 1
ATOM 2460 C CA . PHE A 1 312 ? 16.922 15.227 -5.363 1 97.69 312 PHE A CA 1
ATOM 2461 C C . PHE A 1 312 ? 15.609 14.906 -6.059 1 97.69 312 PHE A C 1
ATOM 2463 O O . PHE A 1 312 ? 15.25 13.734 -6.199 1 97.69 312 PHE A O 1
ATOM 2470 N N . LEU A 1 313 ? 14.883 15.914 -6.418 1 97.44 313 LEU A N 1
ATOM 2471 C CA . LEU A 1 313 ? 13.508 15.75 -6.867 1 97.44 313 LEU A CA 1
ATOM 2472 C C . LEU A 1 313 ? 13.438 15.656 -8.391 1 97.44 313 LEU A C 1
ATOM 2474 O O . LEU A 1 313 ? 14.25 16.266 -9.086 1 97.44 313 LEU A O 1
ATOM 2478 N N . LYS A 1 314 ? 12.445 14.891 -8.859 1 96.25 314 LYS A N 1
ATOM 2479 C CA . LYS A 1 314 ? 12.133 14.852 -10.289 1 96.25 314 LYS A CA 1
ATOM 2480 C C . LYS A 1 314 ? 11.633 16.203 -10.773 1 96.25 314 LYS A C 1
ATOM 2482 O O . LYS A 1 314 ? 11.047 16.984 -10.008 1 96.25 314 LYS A O 1
ATOM 2487 N N . SER A 1 315 ? 11.93 16.453 -12.141 1 88.81 315 SER A N 1
ATOM 2488 C CA . SER A 1 315 ? 11.305 17.625 -12.75 1 88.81 315 SER A CA 1
ATOM 2489 C C . SER A 1 315 ? 9.82 17.375 -13.016 1 88.81 315 SER A C 1
ATOM 2491 O O . SER A 1 315 ? 9.461 16.562 -13.859 1 88.81 315 SER A O 1
ATOM 2493 N N . SER A 1 316 ? 9.086 17.469 -12.102 1 76.88 316 SER A N 1
ATOM 2494 C CA . SER A 1 316 ? 7.676 17.109 -12.211 1 76.88 316 SER A CA 1
ATOM 2495 C C . SER A 1 316 ? 6.824 18.312 -12.602 1 76.88 316 SER A C 1
ATOM 2497 O O . SER A 1 316 ? 7.098 19.438 -12.172 1 76.88 316 SER A O 1
ATOM 2499 N N . VAL A 1 317 ? 5.879 17.875 -13.391 1 75.25 317 VAL A N 1
ATOM 2500 C CA . VAL A 1 317 ? 4.887 18.875 -13.758 1 75.25 317 VAL A CA 1
ATOM 2501 C C . VAL A 1 317 ? 3.602 18.656 -12.969 1 75.25 317 VAL A C 1
ATOM 2503 O O . VAL A 1 317 ? 2.635 19.406 -13.109 1 75.25 317 VAL A O 1
ATOM 2506 N N . ASP A 1 318 ? 3.73 17.703 -12.039 1 82.06 318 ASP A N 1
ATOM 2507 C CA . ASP A 1 318 ? 2.533 17.391 -11.273 1 82.06 318 ASP A CA 1
ATOM 2508 C C . ASP A 1 318 ? 2.318 18.391 -10.141 1 82.06 318 ASP A C 1
ATOM 2510 O O . ASP A 1 318 ? 3.068 18.406 -9.164 1 82.06 318 ASP A O 1
ATOM 2514 N N . PRO A 1 319 ? 1.273 19.188 -10.203 1 82.25 319 PRO A N 1
ATOM 2515 C CA . PRO A 1 319 ? 1.002 20.172 -9.172 1 82.25 319 PRO A CA 1
ATOM 2516 C C . PRO A 1 319 ? 0.841 19.562 -7.785 1 82.25 319 PRO A C 1
ATOM 2518 O O . PRO A 1 319 ? 1.123 20.219 -6.777 1 82.25 319 PRO A O 1
ATOM 2521 N N . GLY A 1 320 ? 0.409 18.312 -7.773 1 85.62 320 GLY A N 1
ATOM 2522 C CA . GLY A 1 320 ? 0.302 17.625 -6.5 1 85.62 320 GLY A CA 1
ATOM 2523 C C . GLY A 1 320 ? 1.625 17.516 -5.766 1 85.62 320 GLY A C 1
ATOM 2524 O O . GLY A 1 320 ? 1.667 17.578 -4.535 1 85.62 320 GLY A O 1
ATOM 2525 N N . ASN A 1 321 ? 2.674 17.453 -6.504 1 89.5 321 ASN A N 1
ATOM 2526 C CA . ASN A 1 321 ? 3.998 17.359 -5.898 1 89.5 321 ASN A CA 1
ATOM 2527 C C . ASN A 1 321 ? 4.438 18.703 -5.312 1 89.5 321 ASN A C 1
ATOM 2529 O O . ASN A 1 321 ? 5.094 18.75 -4.273 1 89.5 321 ASN A O 1
ATOM 2533 N N . TRP A 1 322 ? 4.035 19.781 -5.938 1 92.62 322 TRP A N 1
ATOM 2534 C CA . TRP A 1 322 ? 4.418 21.109 -5.48 1 92.62 322 TRP A CA 1
ATOM 2535 C C . TRP A 1 322 ? 3.688 21.469 -4.188 1 92.62 322 TRP A C 1
ATOM 2537 O O . TRP A 1 322 ? 4.203 22.234 -3.369 1 92.62 322 TRP A O 1
ATOM 2547 N N . HIS A 1 323 ? 2.516 20.953 -4.059 1 94.12 323 HIS A N 1
ATOM 2548 C CA . HIS A 1 323 ? 1.689 21.297 -2.908 1 94.12 323 HIS A CA 1
ATOM 2549 C C . HIS A 1 323 ? 1.866 20.297 -1.779 1 94.12 323 HIS A C 1
ATOM 2551 O O . HIS A 1 323 ? 1.295 20.453 -0.699 1 94.12 323 HIS A O 1
ATOM 2557 N N . ASN A 1 324 ? 2.637 19.266 -1.985 1 94.94 324 ASN A N 1
ATOM 2558 C CA . ASN A 1 324 ? 2.795 18.188 -1.023 1 94.94 324 ASN A CA 1
ATOM 2559 C C . ASN A 1 324 ? 3.543 18.641 0.224 1 94.94 324 ASN A C 1
ATOM 2561 O O . ASN A 1 324 ? 4.574 19.312 0.125 1 94.94 324 ASN A O 1
ATOM 2565 N N . MET A 1 325 ? 3.057 18.266 1.377 1 96.75 325 MET A N 1
ATOM 2566 C CA . MET A 1 325 ? 3.584 18.719 2.658 1 96.75 325 MET A CA 1
ATOM 2567 C C . MET A 1 325 ? 5.027 18.266 2.848 1 96.75 325 MET A C 1
ATOM 2569 O O . MET A 1 325 ? 5.879 19.047 3.279 1 96.75 325 MET A O 1
ATOM 2573 N N . GLU A 1 326 ? 5.301 16.984 2.516 1 97.88 326 GLU A N 1
ATOM 2574 C CA . GLU A 1 326 ? 6.676 16.5 2.637 1 97.88 326 GLU A CA 1
ATOM 2575 C C . GLU A 1 326 ? 7.605 17.25 1.681 1 97.88 326 GLU A C 1
ATOM 2577 O O . GLU A 1 326 ? 8.773 17.484 1.998 1 97.88 326 GLU A O 1
ATOM 2582 N N . GLY A 1 327 ? 7.094 17.609 0.542 1 97.12 327 GLY A N 1
ATOM 2583 C CA . GLY A 1 327 ? 7.844 18.469 -0.364 1 97.12 327 GLY A CA 1
ATOM 2584 C C . GLY A 1 327 ? 8.195 19.812 0.238 1 97.12 327 GLY A C 1
ATOM 2585 O O . GLY A 1 327 ? 9.328 20.281 0.089 1 97.12 327 GLY A O 1
ATOM 2586 N N . TYR A 1 328 ? 7.254 20.422 0.883 1 98 328 TYR A N 1
ATOM 2587 C CA . TYR A 1 328 ? 7.492 21.688 1.573 1 98 328 TYR A CA 1
ATOM 2588 C C . TYR A 1 328 ? 8.625 21.547 2.586 1 98 328 TYR A C 1
ATOM 2590 O O . TYR A 1 328 ? 9.531 22.375 2.629 1 98 328 TYR A O 1
ATOM 2598 N N . LEU A 1 329 ? 8.547 20.5 3.367 1 98.75 329 LEU A N 1
ATOM 2599 C CA . LEU A 1 329 ? 9.547 20.328 4.414 1 98.75 329 LEU A CA 1
ATOM 2600 C C . LEU A 1 329 ? 10.922 20.062 3.809 1 98.75 329 LEU A C 1
ATOM 2602 O O . LEU A 1 329 ? 11.93 20.531 4.328 1 98.75 329 LEU A O 1
ATOM 2606 N N . HIS A 1 330 ? 10.93 19.312 2.717 1 98.44 330 HIS A N 1
ATOM 2607 C CA . HIS A 1 330 ? 12.172 19.125 1.97 1 98.44 330 HIS A CA 1
ATOM 2608 C C . HIS A 1 330 ? 12.734 20.453 1.493 1 98.44 330 HIS A C 1
ATOM 2610 O O . HIS A 1 330 ? 13.93 20.719 1.632 1 98.44 330 HIS A O 1
ATOM 2616 N N . GLY A 1 331 ? 11.898 21.281 0.959 1 98.12 331 GLY A N 1
ATOM 2617 C CA . GLY A 1 331 ? 12.305 22.609 0.521 1 98.12 331 GLY A CA 1
ATOM 2618 C C . GLY A 1 331 ? 12.898 23.453 1.636 1 98.12 331 GLY A C 1
ATOM 2619 O O . GLY A 1 331 ? 13.945 24.078 1.459 1 98.12 331 GLY A O 1
ATOM 2620 N N . VAL A 1 332 ? 12.242 23.438 2.777 1 98.69 332 VAL A N 1
ATOM 2621 C CA . VAL A 1 332 ? 12.719 24.203 3.926 1 98.69 332 VAL A CA 1
ATOM 2622 C C . VAL A 1 332 ? 14.086 23.688 4.363 1 98.69 332 VAL A C 1
ATOM 2624 O O . VAL A 1 332 ? 14.977 24.469 4.711 1 98.69 332 VAL A O 1
ATOM 2627 N N . ALA A 1 333 ? 14.258 22.422 4.277 1 98.5 333 ALA A N 1
ATOM 2628 C CA . ALA A 1 333 ? 15.492 21.797 4.746 1 98.5 333 ALA A CA 1
ATOM 2629 C C . ALA A 1 333 ? 16.688 22.203 3.881 1 98.5 333 ALA A C 1
ATOM 2631 O O . ALA A 1 333 ? 17.828 22.156 4.328 1 98.5 333 ALA A O 1
ATOM 2632 N N . GLY A 1 334 ? 16.391 22.703 2.619 1 98.19 334 GLY A N 1
ATOM 2633 C CA . GLY A 1 334 ? 17.531 22.859 1.743 1 98.19 334 GLY A CA 1
ATOM 2634 C C . GLY A 1 334 ? 17.578 24.219 1.06 1 98.19 334 GLY A C 1
ATOM 2635 O O . GLY A 1 334 ? 18.562 24.547 0.389 1 98.19 334 GLY A O 1
ATOM 2636 N N . THR A 1 335 ? 16.516 25.047 1.194 1 97.88 335 THR A N 1
ATOM 2637 C CA . THR A 1 335 ? 16.438 26.312 0.467 1 97.88 335 THR A CA 1
ATOM 2638 C C . THR A 1 335 ? 17.656 27.188 0.783 1 97.88 335 THR A C 1
ATOM 2640 O O . THR A 1 335 ? 18.125 27.203 1.918 1 97.88 335 THR A O 1
ATOM 2643 N N . GLN A 1 336 ? 18.094 27.969 -0.237 1 96.94 336 GLN A N 1
ATOM 2644 C CA . GLN A 1 336 ? 19.203 28.922 -0.08 1 96.94 336 GLN A CA 1
ATOM 2645 C C . GLN A 1 336 ? 18.719 30.359 -0.232 1 96.94 336 GLN A C 1
ATOM 2647 O O . GLN A 1 336 ? 19.531 31.281 -0.386 1 96.94 336 GLN A O 1
ATOM 2652 N N . GLY A 1 337 ? 17.406 30.516 -0.297 1 94.25 337 GLY A N 1
ATOM 2653 C CA . GLY A 1 337 ? 16.828 31.844 -0.329 1 94.25 337 GLY A CA 1
ATOM 2654 C C . GLY A 1 337 ? 17.016 32.562 -1.654 1 94.25 337 GLY A C 1
ATOM 2655 O O . GLY A 1 337 ? 16.891 31.953 -2.717 1 94.25 337 GLY A O 1
ATOM 2656 N N . THR A 1 338 ? 17.25 33.812 -1.585 1 89.62 338 THR A N 1
ATOM 2657 C CA . THR A 1 338 ? 17.297 34.688 -2.758 1 89.62 338 THR A CA 1
ATOM 2658 C C . THR A 1 338 ? 18.547 34.406 -3.588 1 89.62 338 THR A C 1
ATOM 2660 O O . THR A 1 338 ? 18.609 34.75 -4.77 1 89.62 338 THR A O 1
ATOM 2663 N N . LYS A 1 339 ? 19.5 33.75 -2.926 1 87.44 339 LYS A N 1
ATOM 2664 C CA . LYS A 1 339 ? 20.703 33.375 -3.654 1 87.44 339 LYS A CA 1
ATOM 2665 C C . LYS A 1 339 ? 20.422 32.312 -4.695 1 87.44 339 LYS A C 1
ATOM 2667 O O . LYS A 1 339 ? 21.172 32.156 -5.66 1 87.44 339 LYS A O 1
ATOM 2672 N N . GLY A 1 340 ? 19.422 31.609 -4.457 1 88 340 GLY A N 1
ATOM 2673 C CA . GLY A 1 340 ? 19.109 30.516 -5.355 1 88 340 GLY A CA 1
ATOM 2674 C C . GLY A 1 340 ? 19.906 29.25 -5.062 1 88 340 GLY A C 1
ATOM 2675 O O . GLY A 1 340 ? 20.938 29.312 -4.398 1 88 340 GLY A O 1
ATOM 2676 N N . GLY A 1 341 ? 19.344 28.094 -5.496 1 93.56 341 GLY A N 1
ATOM 2677 C CA . GLY A 1 341 ? 20.016 26.812 -5.273 1 93.56 341 GLY A CA 1
ATOM 2678 C C . GLY A 1 341 ? 19.375 26 -4.164 1 93.56 341 GLY A C 1
ATOM 2679 O O . GLY A 1 341 ? 18.391 26.422 -3.564 1 93.56 341 GLY A O 1
ATOM 2680 N N . PHE A 1 342 ? 19.984 24.875 -3.945 1 96.81 342 PHE A N 1
ATOM 2681 C CA . PHE A 1 342 ? 19.484 23.938 -2.938 1 96.81 342 PHE A CA 1
ATOM 2682 C C . PHE A 1 342 ? 20.625 23.125 -2.336 1 96.81 342 PHE A C 1
ATOM 2684 O O . PHE A 1 342 ? 21.469 22.594 -3.064 1 96.81 342 PHE A O 1
ATOM 2691 N N . LYS A 1 343 ? 20.672 23.109 -1.084 1 97.38 343 LYS A N 1
ATOM 2692 C CA . LYS A 1 343 ? 21.578 22.297 -0.297 1 97.38 343 LYS A CA 1
ATOM 2693 C C . LYS A 1 343 ? 20.969 21.922 1.053 1 97.38 343 LYS A C 1
ATOM 2695 O O . LYS A 1 343 ? 20.562 22.812 1.815 1 97.38 343 LYS A O 1
ATOM 2700 N N . LEU A 1 344 ? 20.922 20.672 1.332 1 96.94 344 LEU A N 1
ATOM 2701 C CA . LEU A 1 344 ? 20.391 20.281 2.635 1 96.94 344 LEU A CA 1
ATOM 2702 C C . LEU A 1 344 ? 21.25 20.844 3.762 1 96.94 344 LEU A C 1
ATOM 2704 O O . LEU A 1 344 ? 22.406 20.438 3.926 1 96.94 344 LEU A O 1
ATOM 2708 N N . GLU A 1 345 ? 20.703 21.766 4.535 1 96.31 345 GLU A N 1
ATOM 2709 C CA . GLU A 1 345 ? 21.406 22.375 5.652 1 96.31 345 GLU A CA 1
ATOM 2710 C C . GLU A 1 345 ? 21.141 21.625 6.957 1 96.31 345 GLU A C 1
ATOM 2712 O O . GLU A 1 345 ? 21.906 21.766 7.918 1 96.31 345 GLU A O 1
ATOM 2717 N N . VAL A 1 346 ? 20.031 20.953 7.02 1 94.56 346 VAL A N 1
ATOM 2718 C CA . VAL A 1 346 ? 19.688 20.094 8.148 1 94.56 346 VAL A CA 1
ATOM 2719 C C . VAL A 1 346 ? 19.438 18.672 7.664 1 94.56 346 VAL A C 1
ATOM 2721 O O . VAL A 1 346 ? 19.062 18.469 6.504 1 94.56 346 VAL A O 1
ATOM 2724 N N . GLY A 1 347 ? 19.672 17.703 8.57 1 90.75 347 GLY A N 1
ATOM 2725 C CA . GLY A 1 347 ? 19.547 16.312 8.211 1 90.75 347 GLY A CA 1
ATOM 2726 C C . GLY A 1 347 ? 18.109 15.836 8.141 1 90.75 347 GLY A C 1
ATOM 2727 O O . GLY A 1 347 ? 17.531 15.438 9.156 1 90.75 347 GLY A O 1
ATOM 2728 N N . ARG A 1 348 ? 17.422 16.094 7.055 1 95.31 348 ARG A N 1
ATOM 2729 C CA . ARG A 1 348 ? 16.094 15.523 6.844 1 95.31 348 ARG A CA 1
ATOM 2730 C C . ARG A 1 348 ? 16.125 14.422 5.793 1 95.31 348 ARG A C 1
ATOM 2732 O O . ARG A 1 348 ? 16.641 14.625 4.691 1 95.31 348 ARG A O 1
ATOM 2739 N N . ASP A 1 349 ? 15.633 13.352 6.148 1 97.56 349 ASP A N 1
ATOM 2740 C CA . ASP A 1 349 ? 15.672 12.18 5.281 1 97.56 349 ASP A CA 1
ATOM 2741 C C . ASP A 1 349 ? 14.914 12.438 3.977 1 97.56 349 ASP A C 1
ATOM 2743 O O . ASP A 1 349 ? 13.734 12.781 3.996 1 97.56 349 ASP A O 1
ATOM 2747 N N . ILE A 1 350 ? 15.539 12.195 2.852 1 98 350 ILE A N 1
ATOM 2748 C CA . ILE A 1 350 ? 14.945 12.539 1.564 1 98 350 ILE A CA 1
ATOM 2749 C C . ILE A 1 350 ? 13.836 11.539 1.224 1 98 350 ILE A C 1
ATOM 2751 O O . ILE A 1 350 ? 12.961 11.828 0.404 1 98 350 ILE A O 1
ATOM 2755 N N . SER A 1 351 ? 13.836 10.328 1.854 1 98.5 351 SER A N 1
ATOM 2756 C CA . SER A 1 351 ? 12.844 9.312 1.537 1 98.5 351 SER A CA 1
ATOM 2757 C C . SER A 1 351 ? 11.445 9.766 1.923 1 98.5 351 SER A C 1
ATOM 2759 O O . SER A 1 351 ? 10.453 9.266 1.387 1 98.5 351 SER A O 1
ATOM 2761 N N . LEU A 1 352 ? 11.352 10.719 2.818 1 98.56 352 LEU A N 1
ATOM 2762 C CA . LEU A 1 352 ? 10.062 11.195 3.318 1 98.56 352 LEU A CA 1
ATOM 2763 C C . LEU A 1 352 ? 9.266 11.875 2.209 1 98.56 352 LEU A C 1
ATOM 2765 O O . LEU A 1 352 ? 8.039 11.906 2.254 1 98.56 352 LEU A O 1
ATOM 2769 N N . VAL A 1 353 ? 9.93 12.328 1.195 1 97.62 353 VAL A N 1
ATOM 2770 C CA . VAL A 1 353 ? 9.258 13.023 0.098 1 97.62 353 VAL A CA 1
ATOM 2771 C C . VAL A 1 353 ? 8.336 12.055 -0.638 1 97.62 353 VAL A C 1
ATOM 2773 O O . VAL A 1 353 ? 7.301 12.453 -1.17 1 97.62 353 VAL A O 1
ATOM 2776 N N . ASN A 1 354 ? 8.648 10.719 -0.616 1 97.88 354 ASN A N 1
ATOM 2777 C CA . ASN A 1 354 ? 7.902 9.703 -1.35 1 97.88 354 ASN A CA 1
ATOM 2778 C C . ASN A 1 354 ? 6.836 9.055 -0.474 1 97.88 354 ASN A C 1
ATOM 2780 O O . ASN A 1 354 ? 6.246 8.039 -0.857 1 97.88 354 ASN A O 1
ATOM 2784 N N . LYS A 1 355 ? 6.52 9.617 0.695 1 97.5 355 LYS A N 1
ATOM 2785 C CA . LYS A 1 355 ? 5.5 9.031 1.562 1 97.5 355 LYS A CA 1
ATOM 2786 C C . LYS A 1 355 ? 4.176 8.883 0.824 1 97.5 355 LYS A C 1
ATOM 2788 O O . LYS A 1 355 ? 3.539 7.828 0.889 1 97.5 355 LYS A O 1
ATOM 2793 N N . SER A 1 356 ? 3.816 9.938 0.136 1 95.69 356 SER A N 1
ATOM 2794 C CA . SER A 1 356 ? 2.508 9.914 -0.51 1 95.69 356 SER A CA 1
ATOM 2795 C C . SER A 1 356 ? 2.602 10.359 -1.966 1 95.69 356 SER A C 1
ATOM 2797 O O . SER A 1 356 ? 1.589 10.68 -2.588 1 95.69 356 SER A O 1
ATOM 2799 N N . THR A 1 357 ? 3.863 10.422 -2.514 1 94.88 357 THR A N 1
ATOM 2800 C CA . THR A 1 357 ? 4.066 10.852 -3.895 1 94.88 357 THR A CA 1
ATOM 2801 C C . THR A 1 357 ? 5.172 10.031 -4.555 1 94.88 357 THR A C 1
ATOM 2803 O O . THR A 1 357 ? 5.676 9.07 -3.969 1 94.88 357 THR A O 1
ATOM 2806 N N . ASP A 1 358 ? 5.426 10.328 -5.766 1 95.44 358 ASP A N 1
ATOM 2807 C CA . ASP A 1 358 ? 6.578 9.859 -6.527 1 95.44 358 ASP A CA 1
ATOM 2808 C C . ASP A 1 358 ? 7.441 11.023 -6.992 1 95.44 358 ASP A C 1
ATOM 2810 O O . ASP A 1 358 ? 7.684 11.188 -8.195 1 95.44 358 ASP A O 1
ATOM 2814 N N . ALA A 1 359 ? 7.934 11.758 -6.043 1 96.12 359 ALA A N 1
ATOM 2815 C CA . ALA A 1 359 ? 8.602 13.008 -6.387 1 96.12 359 ALA A CA 1
ATOM 2816 C C . ALA A 1 359 ? 10.117 12.836 -6.414 1 96.12 359 ALA A C 1
ATOM 2818 O O . ALA A 1 359 ? 10.82 13.586 -7.09 1 96.12 359 ALA A O 1
ATOM 2819 N N . LEU A 1 360 ? 10.672 11.938 -5.652 1 97.06 360 LEU A N 1
ATOM 2820 C CA . LEU A 1 360 ? 12.109 11.703 -5.586 1 97.06 360 LEU A CA 1
ATOM 2821 C C . LEU A 1 360 ? 12.609 11.039 -6.863 1 97.06 360 LEU A C 1
ATOM 2823 O O . LEU A 1 360 ? 11.938 10.164 -7.422 1 97.06 360 LEU A O 1
ATOM 2827 N N . LYS A 1 361 ? 13.758 11.469 -7.281 1 97.56 361 LYS A N 1
ATOM 2828 C CA . LYS A 1 361 ? 14.367 10.82 -8.438 1 97.56 361 LYS A CA 1
ATOM 2829 C C . LYS A 1 361 ? 14.562 9.328 -8.188 1 97.56 361 LYS A C 1
ATOM 2831 O O . LYS A 1 361 ? 14.914 8.922 -7.074 1 97.56 361 LYS A O 1
ATOM 2836 N N . ASP A 1 362 ? 14.484 8.516 -9.242 1 96.81 362 ASP A N 1
ATOM 2837 C CA . ASP A 1 362 ? 14.523 7.062 -9.148 1 96.81 362 ASP A CA 1
ATOM 2838 C C . ASP A 1 362 ? 15.883 6.574 -8.664 1 96.81 362 ASP A C 1
ATOM 2840 O O . ASP A 1 362 ? 15.984 5.516 -8.047 1 96.81 362 ASP A O 1
ATOM 2844 N N . GLU A 1 363 ? 16.938 7.324 -8.914 1 97.25 363 GLU A N 1
ATOM 2845 C CA . GLU A 1 363 ? 18.297 6.898 -8.586 1 97.25 363 GLU A CA 1
ATOM 2846 C C . GLU A 1 363 ? 18.469 6.762 -7.074 1 97.25 363 GLU A C 1
ATOM 2848 O O . GLU A 1 363 ? 19.422 6.121 -6.613 1 97.25 363 GLU A O 1
ATOM 2853 N N . TYR A 1 364 ? 17.531 7.367 -6.328 1 98 364 TYR A N 1
ATOM 2854 C CA . TYR A 1 364 ? 17.672 7.297 -4.879 1 98 364 TYR A CA 1
ATOM 2855 C C . TYR A 1 364 ? 17 6.047 -4.328 1 98 364 TYR A C 1
ATOM 2857 O O . TYR A 1 364 ? 17.078 5.762 -3.131 1 98 364 TYR A O 1
ATOM 2865 N N . LEU A 1 365 ? 16.312 5.285 -5.133 1 98.25 365 LEU A N 1
ATOM 2866 C CA . LEU A 1 365 ? 15.859 3.928 -4.863 1 98.25 365 LEU A CA 1
ATOM 2867 C C . LEU A 1 365 ? 14.914 3.902 -3.662 1 98.25 365 LEU A C 1
ATOM 2869 O O . LEU A 1 365 ? 15.078 3.078 -2.76 1 98.25 365 LEU A O 1
ATOM 2873 N N . VAL A 1 366 ? 13.961 4.867 -3.65 1 98.5 366 VAL A N 1
ATOM 2874 C CA . VAL A 1 366 ? 12.906 4.922 -2.643 1 98.5 366 VAL A CA 1
ATOM 2875 C C . VAL A 1 366 ? 11.555 4.629 -3.293 1 98.5 366 VAL A C 1
ATOM 2877 O O . VAL A 1 366 ? 11.188 5.273 -4.277 1 98.5 366 VAL A O 1
ATOM 2880 N N . PRO A 1 367 ? 10.852 3.604 -2.744 1 98.44 367 PRO A N 1
ATOM 2881 C CA . PRO A 1 367 ? 9.539 3.316 -3.322 1 98.44 367 PRO A CA 1
ATOM 2882 C C . PRO A 1 367 ? 8.602 4.523 -3.291 1 98.44 367 PRO A C 1
ATOM 2884 O O . PRO A 1 367 ? 8.664 5.332 -2.361 1 98.44 367 PRO A O 1
ATOM 2887 N N . MET A 1 368 ? 7.828 4.68 -4.34 1 97 368 MET A N 1
ATOM 2888 C CA . MET A 1 368 ? 6.836 5.746 -4.355 1 97 368 MET A CA 1
ATOM 2889 C C . MET A 1 368 ? 5.668 5.414 -3.434 1 97 368 MET A C 1
ATOM 2891 O O . MET A 1 368 ? 5.383 4.242 -3.186 1 97 368 MET A O 1
ATOM 2895 N N . MET A 1 369 ? 5 6.434 -2.871 1 97.25 369 MET A N 1
ATOM 2896 C CA . MET A 1 369 ? 3.795 6.301 -2.057 1 97.25 369 MET A CA 1
ATOM 2897 C C . MET A 1 369 ? 3.941 5.164 -1.051 1 97.25 369 MET A C 1
ATOM 2899 O O . MET A 1 369 ? 3.072 4.297 -0.96 1 97.25 369 MET A O 1
ATOM 2903 N N . TRP A 1 370 ? 5.031 5.234 -0.279 1 98.31 370 TRP A N 1
ATOM 2904 C CA . TRP A 1 370 ? 5.379 4.051 0.502 1 98.31 370 TRP A CA 1
ATOM 2905 C C . TRP A 1 370 ? 4.688 4.078 1.861 1 98.31 370 TRP A C 1
ATOM 2907 O O . TRP A 1 370 ? 4.656 3.066 2.568 1 98.31 370 TRP A O 1
ATOM 2917 N N . TRP A 1 371 ? 4.102 5.18 2.324 1 98.31 371 TRP A N 1
ATOM 2918 C CA . TRP A 1 371 ? 3.436 5.223 3.621 1 98.31 371 TRP A CA 1
ATOM 2919 C C . TRP A 1 371 ? 2.098 4.492 3.572 1 98.31 371 TRP A C 1
ATOM 2921 O O . TRP A 1 371 ? 1.136 4.988 2.979 1 98.31 371 TRP A O 1
ATOM 2931 N N . CYS A 1 372 ? 2.021 3.348 4.18 1 97.5 372 CYS A N 1
ATOM 2932 C CA . CYS A 1 372 ? 0.793 2.561 4.211 1 97.5 372 CYS A CA 1
ATOM 2933 C C . CYS A 1 372 ? 0.854 1.502 5.309 1 97.5 372 CYS A C 1
ATOM 2935 O O . CYS A 1 372 ? 1.938 1.113 5.742 1 97.5 372 CYS A O 1
ATOM 2937 N N . GLU A 1 373 ? -0.317 1.046 5.758 1 97.88 373 GLU A N 1
ATOM 2938 C CA . GLU A 1 373 ? -0.403 -0.068 6.695 1 97.88 373 GLU A CA 1
ATOM 2939 C C . GLU A 1 373 ? -0.22 -1.405 5.984 1 97.88 373 GLU A C 1
ATOM 2941 O O . GLU A 1 373 ? -0.522 -1.528 4.797 1 97.88 373 GLU A O 1
ATOM 2946 N N . LYS A 1 374 ? 0.337 -2.389 6.703 1 98.12 374 LYS A N 1
ATOM 2947 C CA . LYS A 1 374 ? 0.42 -3.738 6.148 1 98.12 374 LYS A CA 1
ATOM 2948 C C . LYS A 1 374 ? -0.952 -4.23 5.691 1 98.12 374 LYS A C 1
ATOM 2950 O O . LYS A 1 374 ? -1.929 -4.137 6.438 1 98.12 374 LYS A O 1
ATOM 2955 N N . ASN A 1 375 ? -1.021 -4.711 4.457 1 98.56 375 ASN A N 1
ATOM 2956 C CA . ASN A 1 375 ? -2.246 -5.234 3.865 1 98.56 375 ASN A CA 1
ATOM 2957 C C . ASN A 1 375 ? -3.404 -4.254 4.016 1 98.56 375 ASN A C 1
ATOM 2959 O O . ASN A 1 375 ? -4.551 -4.664 4.211 1 98.56 375 ASN A O 1
ATOM 2963 N N . LYS A 1 376 ? -3.102 -2.955 4.129 1 98.12 376 LYS A N 1
ATOM 2964 C CA . LYS A 1 376 ? -4.062 -1.867 4.289 1 98.12 376 LYS A CA 1
ATOM 2965 C C . LYS A 1 376 ? -5.004 -2.133 5.461 1 98.12 376 LYS A C 1
ATOM 2967 O O . LYS A 1 376 ? -6.191 -1.81 5.395 1 98.12 376 LYS A O 1
ATOM 2972 N N . GLY A 1 377 ? -4.512 -2.877 6.422 1 98.12 377 GLY A N 1
ATOM 2973 C CA . GLY A 1 377 ? -5.266 -3.107 7.641 1 98.12 377 GLY A CA 1
ATOM 2974 C C . GLY A 1 377 ? -5.949 -4.461 7.672 1 98.12 377 GLY A C 1
ATOM 2975 O O . GLY A 1 377 ? -6.555 -4.836 8.68 1 98.12 377 GLY A O 1
ATOM 2976 N N . MET A 1 378 ? -5.91 -5.262 6.531 1 98.56 378 MET A N 1
ATOM 2977 C CA . MET A 1 378 ? -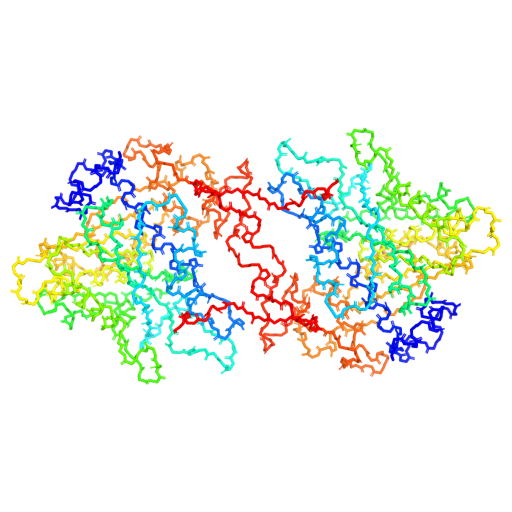6.48 -6.605 6.535 1 98.56 378 MET A CA 1
ATOM 2978 C C . MET A 1 378 ? -5.637 -7.555 7.383 1 98.56 378 MET A C 1
ATOM 2980 O O . MET A 1 378 ? -4.422 -7.641 7.199 1 98.56 378 MET A O 1
ATOM 2984 N N . ILE A 1 379 ? -6.289 -8.273 8.289 1 98.12 379 ILE A N 1
ATOM 2985 C CA . ILE A 1 379 ? -5.605 -9.219 9.156 1 98.12 379 ILE A CA 1
ATOM 2986 C C . ILE A 1 379 ? -6.262 -10.594 9.039 1 98.12 379 ILE A C 1
ATOM 2988 O O . ILE A 1 379 ? -7.484 -10.695 8.945 1 98.12 379 ILE A O 1
ATOM 2992 N N . GLN A 1 380 ? -5.449 -11.594 9.031 1 98.12 380 GLN A N 1
ATOM 2993 C CA . GLN A 1 380 ? -5.957 -12.961 8.953 1 98.12 380 GLN A CA 1
ATOM 2994 C C . GLN A 1 380 ? -6.254 -13.523 10.336 1 98.12 380 GLN A C 1
ATOM 2996 O O . GLN A 1 380 ? -5.395 -13.484 11.227 1 98.12 380 GLN A O 1
ATOM 3001 N N . GLY A 1 381 ? -7.441 -13.969 10.555 1 97.25 381 GLY A N 1
ATOM 3002 C CA . GLY A 1 381 ? -7.805 -14.633 11.797 1 97.25 381 GLY A CA 1
ATOM 3003 C C . GLY A 1 381 ? -7.312 -16.062 11.875 1 97.25 381 GLY A C 1
ATOM 3004 O O . GLY A 1 381 ? -6.805 -16.609 10.891 1 97.25 381 GLY A O 1
ATOM 3005 N N . GLU A 1 382 ? -7.496 -16.703 12.992 1 96.31 382 GLU A N 1
ATOM 3006 C CA . GLU A 1 382 ? -7.07 -18.094 13.211 1 96.31 382 GLU A CA 1
ATOM 3007 C C . GLU A 1 382 ? -7.836 -19.047 12.312 1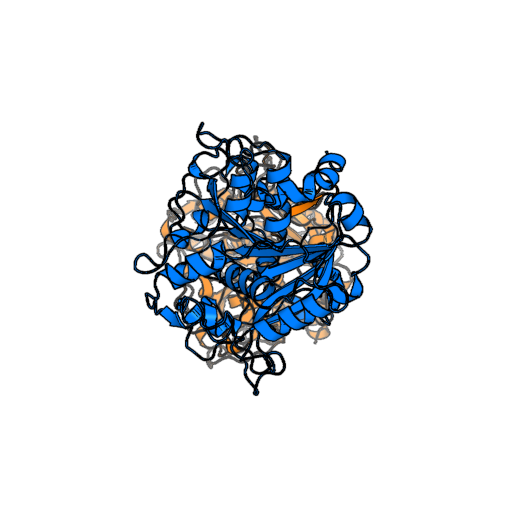 96.31 382 GLU A C 1
ATOM 3009 O O . GLU A 1 382 ? -7.32 -20.109 11.945 1 96.31 382 GLU A O 1
ATOM 3014 N N . ASP A 1 383 ? -9.047 -18.656 11.914 1 95.56 383 ASP A N 1
ATOM 3015 C CA . ASP A 1 383 ? -9.867 -19.516 11.062 1 95.56 383 ASP A CA 1
ATOM 3016 C C . ASP A 1 383 ? -9.516 -19.312 9.586 1 95.56 383 ASP A C 1
ATOM 3018 O O . ASP A 1 383 ? -10.172 -19.875 8.703 1 95.56 383 ASP A O 1
ATOM 3022 N N . GLY A 1 384 ? -8.539 -18.422 9.281 1 95.06 384 GLY A N 1
ATOM 3023 C CA . GLY A 1 384 ? -8.062 -18.203 7.926 1 95.06 384 GLY A CA 1
ATOM 3024 C C . GLY A 1 384 ? -8.773 -17.062 7.223 1 95.06 384 GLY A C 1
ATOM 3025 O O . GLY A 1 384 ? -8.359 -16.641 6.145 1 95.06 384 GLY A O 1
ATOM 3026 N N . SER A 1 385 ? -9.789 -16.531 7.828 1 96.5 385 SER A N 1
ATOM 3027 C CA . SER A 1 385 ? -10.539 -15.438 7.227 1 96.5 385 SER A CA 1
ATOM 3028 C C . SER A 1 385 ? -9.797 -14.117 7.375 1 96.5 385 SER A C 1
ATOM 3030 O O . SER A 1 385 ? -8.906 -13.984 8.219 1 96.5 385 SER A O 1
ATOM 3032 N N . TRP A 1 386 ? -10.133 -13.219 6.523 1 97.94 386 TRP A N 1
ATOM 3033 C CA . TRP A 1 386 ? -9.523 -11.891 6.566 1 97.94 386 TRP A CA 1
ATOM 3034 C C . TRP A 1 386 ? -10.547 -10.844 6.977 1 97.94 386 TRP A C 1
ATOM 3036 O O . TRP A 1 386 ? -11.703 -10.883 6.539 1 97.94 386 TRP A O 1
ATOM 3046 N N . LYS A 1 387 ? -10.094 -9.992 7.805 1 97.62 387 LYS A N 1
ATOM 3047 C CA . LYS A 1 387 ? -10.961 -8.914 8.266 1 97.62 387 LYS A CA 1
ATOM 3048 C C . LYS A 1 387 ? -10.203 -7.59 8.328 1 97.62 387 LYS A C 1
ATOM 3050 O O . LYS A 1 387 ? -8.992 -7.57 8.516 1 97.62 387 LYS A O 1
ATOM 3055 N N . LEU A 1 388 ? -10.938 -6.547 8.117 1 98 388 LEU A N 1
ATOM 3056 C CA . LEU A 1 388 ? -10.344 -5.211 8.164 1 98 388 LEU A CA 1
ATOM 3057 C C . LEU A 1 388 ? -10.25 -4.719 9.609 1 98 388 LEU A C 1
ATOM 3059 O O . LEU A 1 388 ? -11.266 -4.613 10.297 1 98 388 LEU A O 1
ATOM 3063 N N . VAL A 1 389 ? -9.078 -4.512 10.094 1 97 389 VAL A N 1
ATOM 3064 C CA . VAL A 1 389 ? -8.766 -3.92 11.391 1 97 389 VAL A CA 1
ATOM 3065 C C . VAL A 1 389 ? -7.793 -2.758 11.211 1 97 389 VAL A C 1
ATOM 3067 O O . VAL A 1 389 ? -6.574 -2.955 11.203 1 97 389 VAL A O 1
ATOM 3070 N N . ASP A 1 390 ? -8.305 -1.598 11.125 1 96.19 390 ASP A N 1
ATOM 3071 C CA . ASP A 1 390 ? -7.445 -0.494 10.703 1 96.19 390 ASP A CA 1
ATOM 3072 C C . ASP A 1 390 ? -7.586 0.703 11.641 1 96.19 390 ASP A C 1
ATOM 3074 O O . ASP A 1 390 ? -7.426 1.851 11.219 1 96.19 390 ASP A O 1
ATOM 3078 N N . HIS A 1 391 ? -7.984 0.471 12.836 1 95.75 391 HIS A N 1
ATOM 3079 C CA . HIS A 1 391 ? -8.195 1.512 13.844 1 95.75 391 HIS A CA 1
ATOM 3080 C C . HIS A 1 391 ? -7.824 1.016 15.234 1 95.75 391 HIS A C 1
ATOM 3082 O O . HIS A 1 391 ? -8.195 -0.097 15.617 1 95.75 391 HIS A O 1
ATOM 3088 N N . GLU A 1 392 ? -6.961 1.777 15.922 1 95.38 392 GLU A N 1
ATOM 3089 C CA . GLU A 1 392 ? -6.656 1.418 17.297 1 95.38 392 GLU A CA 1
ATOM 3090 C C . GLU A 1 392 ? -7.848 1.682 18.219 1 95.38 392 GLU A C 1
ATOM 3092 O O . GLU A 1 392 ? -8.633 2.602 17.969 1 95.38 392 GLU A O 1
ATOM 3097 N N . PRO A 1 393 ? -7.711 0.858 19.281 1 87.31 393 PRO A N 1
ATOM 3098 C CA . PRO A 1 393 ? -8.734 1.168 20.281 1 87.31 393 PRO A CA 1
ATOM 3099 C C . PRO A 1 393 ? -8.57 2.562 20.875 1 87.31 393 PRO A C 1
ATOM 3101 O O . PRO A 1 393 ? -7.449 3.053 21.016 1 87.31 393 PRO A O 1
ATOM 3104 N N . ASP A 1 394 ? -9.5 3.383 21 1 84.75 394 ASP A N 1
ATOM 3105 C CA . ASP A 1 394 ? -9.516 4.688 21.656 1 84.75 394 ASP A CA 1
ATOM 3106 C C . ASP A 1 394 ? -9.039 5.781 20.703 1 84.75 394 ASP A C 1
ATOM 3108 O O . ASP A 1 394 ? -8.641 6.863 21.156 1 84.75 394 ASP A O 1
ATOM 3112 N N . ALA A 1 395 ? -8.914 5.375 19.5 1 85.25 395 ALA A N 1
ATOM 3113 C CA . ALA A 1 395 ? -8.477 6.375 18.531 1 85.25 395 ALA A CA 1
ATOM 3114 C C . ALA A 1 395 ? -9.609 7.34 18.203 1 85.25 395 ALA A C 1
ATOM 3116 O O . ALA A 1 395 ? -9.422 8.297 17.438 1 85.25 395 ALA A O 1
ATOM 3117 N N . ILE A 1 396 ? -10.828 7.09 18.734 1 86.38 396 ILE A N 1
ATOM 3118 C CA . ILE A 1 396 ? -11.953 8 18.562 1 86.38 396 ILE A CA 1
ATOM 3119 C C . ILE A 1 396 ? -12.422 8.484 19.938 1 86.38 396 ILE A C 1
ATOM 3121 O O . ILE A 1 396 ? -12.469 7.707 20.891 1 86.38 396 ILE A O 1
ATOM 3125 N N . MET B 1 1 ? -14.703 -34.781 5.84 1 58.59 1 MET B N 1
ATOM 3126 C CA . MET B 1 1 ? -14.398 -34 4.637 1 58.59 1 MET B CA 1
ATOM 3127 C C . MET B 1 1 ? -12.961 -34.25 4.191 1 58.59 1 MET B C 1
ATOM 3129 O O . MET B 1 1 ? -12.711 -34.625 3.047 1 58.59 1 MET B O 1
ATOM 3133 N N . LEU B 1 2 ? -12.039 -34.25 5.188 1 65.75 2 LEU B N 1
ATOM 3134 C CA . LEU B 1 2 ? -10.633 -34.438 4.883 1 65.75 2 LEU B CA 1
ATOM 3135 C C . LEU B 1 2 ? -10.352 -35.938 4.605 1 65.75 2 LEU B C 1
ATOM 3137 O O . LEU B 1 2 ? -9.523 -36.25 3.754 1 65.75 2 LEU B O 1
ATOM 3141 N N . GLN B 1 3 ? -11.133 -36.719 5.113 1 73.38 3 GLN B N 1
ATOM 3142 C CA . GLN B 1 3 ? -10.891 -38.156 4.902 1 73.38 3 GLN B CA 1
ATOM 3143 C C . GLN B 1 3 ? -11.242 -38.562 3.475 1 73.38 3 GLN B C 1
ATOM 3145 O O . GLN B 1 3 ? -10.562 -39.406 2.879 1 73.38 3 GLN B O 1
ATOM 3150 N N . SER B 1 4 ? -12.109 -37.844 2.98 1 87.31 4 SER B N 1
ATOM 3151 C CA . SER B 1 4 ? -12.531 -38.188 1.624 1 87.31 4 SER B CA 1
ATOM 3152 C C . SER B 1 4 ? -11.484 -37.75 0.599 1 87.31 4 SER B C 1
ATOM 3154 O O . SER B 1 4 ? -11.234 -38.5 -0.368 1 87.31 4 SER B O 1
ATOM 3156 N N . ILE B 1 5 ? -10.766 -36.719 0.817 1 91.81 5 ILE B N 1
ATOM 3157 C CA . ILE B 1 5 ? -9.75 -36.25 -0.113 1 91.81 5 ILE B CA 1
ATOM 3158 C C . ILE B 1 5 ? -8.602 -37.25 -0.192 1 91.81 5 ILE B C 1
ATOM 3160 O O . ILE B 1 5 ? -8.133 -37.594 -1.283 1 91.81 5 ILE B O 1
ATOM 3164 N N . ALA B 1 6 ? -8.258 -37.75 0.924 1 95.62 6 ALA B N 1
ATOM 3165 C CA . ALA B 1 6 ? -7.148 -38.719 0.974 1 95.62 6 ALA B CA 1
ATOM 3166 C C . ALA B 1 6 ? -7.48 -40 0.2 1 95.62 6 ALA B C 1
ATOM 3168 O O . ALA B 1 6 ? -6.672 -40.469 -0.601 1 95.62 6 ALA B O 1
ATOM 3169 N N . THR B 1 7 ? -8.68 -40.406 0.384 1 96.25 7 THR B N 1
ATOM 3170 C CA . THR B 1 7 ? -9.07 -41.688 -0.222 1 96.25 7 THR B CA 1
ATOM 3171 C C . THR B 1 7 ? -9.32 -41.5 -1.716 1 96.25 7 THR B C 1
ATOM 3173 O O . THR B 1 7 ? -9.094 -42.438 -2.5 1 96.25 7 THR B O 1
ATOM 3176 N N . ARG B 1 8 ? -9.703 -40.344 -2.113 1 97 8 ARG B N 1
ATOM 3177 C CA . ARG B 1 8 ? -10.102 -40.094 -3.494 1 97 8 ARG B CA 1
ATOM 3178 C C . ARG B 1 8 ? -9.016 -39.344 -4.262 1 97 8 ARG B C 1
ATOM 3180 O O . ARG B 1 8 ? -9.273 -38.812 -5.336 1 97 8 ARG B O 1
ATOM 3187 N N . TRP B 1 9 ? -7.777 -39.375 -3.746 1 97.5 9 TRP B N 1
ATOM 3188 C CA . TRP B 1 9 ? -6.785 -38.438 -4.266 1 97.5 9 TRP B CA 1
ATOM 3189 C C . TRP B 1 9 ? -6.473 -38.75 -5.73 1 97.5 9 TRP B C 1
ATOM 3191 O O . TRP B 1 9 ? -6.262 -37.844 -6.523 1 97.5 9 TRP B O 1
ATOM 3201 N N . LYS B 1 10 ? -6.48 -40 -6.172 1 97.31 10 LYS B N 1
ATOM 3202 C CA . LYS B 1 10 ? -6.164 -40.344 -7.555 1 97.31 10 LYS B CA 1
ATOM 3203 C C . LYS B 1 10 ? -7.23 -39.812 -8.508 1 97.31 10 LYS B C 1
ATOM 3205 O O . LYS B 1 10 ? -6.91 -39.281 -9.57 1 97.31 10 LYS B O 1
ATOM 3210 N N . LEU B 1 11 ? -8.492 -39.906 -8.078 1 96.94 11 LEU B N 1
ATOM 3211 C CA . LEU B 1 11 ? -9.594 -39.406 -8.883 1 96.94 11 LEU B CA 1
ATOM 3212 C C . LEU B 1 11 ? -9.531 -37.875 -8.984 1 96.94 11 LEU B C 1
ATOM 3214 O O . LEU B 1 11 ? -9.727 -37.312 -10.062 1 96.94 11 LEU B O 1
ATOM 3218 N N . LEU B 1 12 ? -9.219 -37.312 -7.879 1 98.19 12 LEU B N 1
ATOM 3219 C CA . LEU B 1 12 ? -9.188 -35.844 -7.805 1 98.19 12 LEU B CA 1
ATOM 3220 C C . LEU B 1 12 ? -8 -35.281 -8.586 1 98.19 12 LEU B C 1
ATOM 3222 O O . LEU B 1 12 ? -7.992 -34.094 -8.945 1 98.19 12 LEU B O 1
ATOM 3226 N N . ASN B 1 13 ? -7.023 -36.156 -8.828 1 98.25 13 ASN B N 1
ATOM 3227 C CA . ASN B 1 13 ? -5.855 -35.75 -9.609 1 98.25 13 ASN B CA 1
ATOM 3228 C C . ASN B 1 13 ? -5.91 -36.312 -11.031 1 98.25 13 ASN B C 1
ATOM 3230 O O . ASN B 1 13 ? -4.883 -36.406 -11.703 1 98.25 13 ASN B O 1
ATOM 3234 N N . GLY B 1 14 ? -7.039 -36.719 -11.523 1 97.19 14 GLY B N 1
ATOM 3235 C CA . GLY B 1 14 ? -7.293 -36.875 -12.945 1 97.19 14 GLY B CA 1
ATOM 3236 C C . GLY B 1 14 ? -7.164 -38.312 -13.406 1 97.19 14 GLY B C 1
ATOM 3237 O O . GLY B 1 14 ? -7.004 -38.594 -14.602 1 97.19 14 GLY B O 1
ATOM 3238 N N . GLN B 1 15 ? -7.082 -39.375 -12.562 1 91.06 15 GLN B N 1
ATOM 3239 C CA . GLN B 1 15 ? -6.941 -40.781 -12.969 1 91.06 15 GLN B CA 1
ATOM 3240 C C . GLN B 1 15 ? -7.871 -41.125 -14.133 1 91.06 15 GLN B C 1
ATOM 3242 O O . GLN B 1 15 ? -7.469 -41.781 -15.078 1 91.06 15 GLN B O 1
ATOM 3247 N N . ASN B 1 16 ? -9.07 -40.75 -14.25 1 92.94 16 ASN B N 1
ATOM 3248 C CA . ASN B 1 16 ? -10 -40.938 -15.359 1 92.94 16 ASN B CA 1
ATOM 3249 C C . ASN B 1 16 ? -10.375 -39.625 -16.031 1 92.94 16 ASN B C 1
ATOM 3251 O O . ASN B 1 16 ? -11.539 -39.438 -16.406 1 92.94 16 ASN B O 1
ATOM 3255 N N . ASN B 1 17 ? -9.383 -38.75 -16.156 1 96.75 17 ASN B N 1
ATOM 3256 C CA . ASN B 1 17 ? -9.562 -37.438 -16.781 1 96.75 17 ASN B CA 1
ATOM 3257 C C . ASN B 1 17 ? -10.742 -36.688 -16.188 1 96.75 17 ASN B C 1
ATOM 3259 O O . ASN B 1 17 ? -11.492 -36.031 -16.891 1 96.75 17 ASN B O 1
ATOM 3263 N N . TRP B 1 18 ? -10.984 -36.938 -14.93 1 98.12 18 TRP B N 1
ATOM 3264 C CA . TRP B 1 18 ? -12.008 -36.281 -14.125 1 98.12 18 TRP B CA 1
ATOM 3265 C C . TRP B 1 18 ? -13.398 -36.531 -14.688 1 98.12 18 TRP B C 1
ATOM 3267 O O . TRP B 1 18 ? -14.273 -35.656 -14.617 1 98.12 18 TRP B O 1
ATOM 3277 N N . LYS B 1 19 ? -13.539 -37.656 -15.25 1 96.44 19 LYS B N 1
ATOM 3278 C CA . LYS B 1 19 ? -14.844 -38.031 -15.781 1 96.44 19 LYS B CA 1
ATOM 3279 C C . LYS B 1 19 ? -15.938 -37.906 -14.719 1 96.44 19 LYS B C 1
ATOM 3281 O O . LYS B 1 19 ? -15.781 -38.438 -13.609 1 96.44 19 LYS B O 1
ATOM 3286 N N . ASN B 1 20 ? -17.031 -37.156 -14.977 1 95.31 20 ASN B N 1
ATOM 3287 C CA . ASN B 1 20 ? -18.219 -36.969 -14.156 1 95.31 20 ASN B CA 1
ATOM 3288 C C . ASN B 1 20 ? -17.906 -36.125 -12.914 1 95.31 20 ASN B C 1
ATOM 3290 O O . ASN B 1 20 ? -18.672 -36.125 -11.953 1 95.31 20 ASN B O 1
ATOM 3294 N N . LEU B 1 21 ? -16.812 -35.469 -12.898 1 97.62 21 LEU B N 1
ATOM 3295 C CA . LEU B 1 21 ? -16.469 -34.688 -11.719 1 97.62 21 LEU B CA 1
ATOM 3296 C C . LEU B 1 21 ? -16.5 -33.219 -12.031 1 97.62 21 LEU B C 1
ATOM 3298 O O . LEU B 1 21 ? -16.531 -32.375 -11.109 1 97.62 21 LEU B O 1
ATOM 3302 N N . LEU B 1 22 ? -16.547 -32.812 -13.266 1 97.75 22 LEU B N 1
ATOM 3303 C CA . LEU B 1 22 ? -16.328 -31.422 -13.648 1 97.75 22 LEU B CA 1
ATOM 3304 C C . LEU B 1 22 ? -17.656 -30.672 -13.734 1 97.75 22 LEU B C 1
ATOM 3306 O O . LEU B 1 22 ? -17.688 -29.453 -13.617 1 97.75 22 LEU B O 1
ATOM 3310 N N . ASP B 1 23 ? -18.734 -31.453 -13.945 1 96.25 23 ASP B N 1
ATOM 3311 C CA . ASP B 1 23 ? -20.047 -30.812 -14.055 1 96.25 23 ASP B CA 1
ATOM 3312 C C . ASP B 1 23 ? -21.156 -31.75 -13.625 1 96.25 23 ASP B C 1
ATOM 3314 O O . ASP B 1 23 ? -21.5 -32.688 -14.359 1 96.25 23 ASP B O 1
ATOM 3318 N N . PRO B 1 24 ? -21.828 -31.516 -12.523 1 95.38 24 PRO B N 1
ATOM 3319 C CA . PRO B 1 24 ? -21.453 -30.453 -11.594 1 95.38 24 PRO B CA 1
ATOM 3320 C C . PRO B 1 24 ? -20.062 -30.656 -10.984 1 95.38 24 PRO B C 1
ATOM 3322 O O . PRO B 1 24 ? -19.594 -31.797 -10.883 1 95.38 24 PRO B O 1
ATOM 3325 N N . LEU B 1 25 ? -19.469 -29.578 -10.68 1 97.62 25 LEU B N 1
ATOM 3326 C CA . LEU B 1 25 ? -18.125 -29.672 -10.117 1 97.62 25 LEU B CA 1
ATOM 3327 C C . LEU B 1 25 ? -18.156 -30.344 -8.742 1 97.62 25 LEU B C 1
ATOM 3329 O O . LEU B 1 25 ? -18.844 -29.859 -7.832 1 97.62 25 LEU B O 1
ATOM 3333 N N . ASP B 1 26 ? -17.484 -31.438 -8.641 1 96.88 26 ASP B N 1
ATOM 3334 C CA . ASP B 1 26 ? -17.422 -32.219 -7.406 1 96.88 26 ASP B CA 1
ATOM 3335 C C . ASP B 1 26 ? -16.812 -31.375 -6.277 1 96.88 26 ASP B C 1
ATOM 3337 O O . ASP B 1 26 ? -15.852 -30.641 -6.484 1 96.88 26 ASP B O 1
ATOM 3341 N N . VAL B 1 27 ? -17.359 -31.5 -5.059 1 96.88 27 VAL B N 1
ATOM 3342 C CA . VAL B 1 27 ? -17 -30.625 -3.947 1 96.88 27 VAL B CA 1
ATOM 3343 C C . VAL B 1 27 ? -15.547 -30.891 -3.535 1 96.88 27 VAL B C 1
ATOM 3345 O O . VAL B 1 27 ? -14.805 -29.969 -3.199 1 96.88 27 VAL B O 1
ATOM 3348 N N . ASP B 1 28 ? -15.141 -32.125 -3.52 1 97.06 28 ASP B N 1
ATOM 3349 C CA . ASP B 1 28 ? -13.758 -32.438 -3.162 1 97.06 28 ASP B CA 1
ATOM 3350 C C . ASP B 1 28 ? -12.789 -31.969 -4.238 1 97.06 28 ASP B C 1
ATOM 3352 O O . ASP B 1 28 ? -11.695 -31.484 -3.928 1 97.06 28 ASP B O 1
ATOM 3356 N N . LEU B 1 29 ? -13.164 -32.156 -5.516 1 97.75 29 LEU B N 1
ATOM 3357 C CA . LEU B 1 29 ? -12.328 -31.641 -6.602 1 97.75 29 LEU B CA 1
ATOM 3358 C C . LEU B 1 29 ? -12.211 -30.125 -6.531 1 97.75 29 LEU B C 1
ATOM 3360 O O . LEU B 1 29 ? -11.125 -29.578 -6.754 1 97.75 29 LEU B O 1
ATOM 3364 N N . ARG B 1 30 ? -13.32 -29.547 -6.172 1 97.62 30 ARG B N 1
ATOM 3365 C CA . ARG B 1 30 ? -13.344 -28.109 -5.973 1 97.62 30 ARG B CA 1
ATOM 3366 C C . ARG B 1 30 ? -12.297 -27.672 -4.949 1 97.62 30 ARG B C 1
ATOM 3368 O O . ARG B 1 30 ? -11.492 -26.781 -5.215 1 97.62 30 ARG B O 1
ATOM 3375 N N . ARG B 1 31 ? -12.25 -28.281 -3.857 1 97.25 31 ARG B N 1
ATOM 3376 C CA . ARG B 1 31 ? -11.289 -28 -2.803 1 97.25 31 ARG B CA 1
ATOM 3377 C C . ARG B 1 31 ? -9.859 -28.281 -3.27 1 97.25 31 ARG B C 1
ATOM 3379 O O . ARG B 1 31 ? -8.938 -27.516 -2.959 1 97.25 31 ARG B O 1
ATOM 3386 N N . ASN B 1 32 ? -9.75 -29.359 -3.98 1 97.94 32 ASN B N 1
ATOM 3387 C CA . ASN B 1 32 ? -8.445 -29.766 -4.508 1 97.94 32 ASN B CA 1
ATOM 3388 C C . ASN B 1 32 ? -7.891 -28.719 -5.48 1 97.94 32 ASN B C 1
ATOM 3390 O O . ASN B 1 32 ? -6.738 -28.297 -5.355 1 97.94 32 ASN B O 1
ATOM 3394 N N . ILE B 1 33 ? -8.711 -28.234 -6.371 1 98.69 33 ILE B N 1
ATOM 3395 C CA . ILE B 1 33 ? -8.312 -27.219 -7.34 1 98.69 33 ILE B CA 1
ATOM 3396 C C . ILE B 1 33 ? -7.922 -25.938 -6.617 1 98.69 33 ILE B C 1
ATOM 3398 O O . ILE B 1 33 ? -6.906 -25.312 -6.938 1 98.69 33 ILE B O 1
ATOM 3402 N N . ILE B 1 34 ? -8.641 -25.578 -5.637 1 98.38 34 ILE B N 1
ATOM 3403 C CA . ILE B 1 34 ? -8.438 -24.312 -4.93 1 98.38 34 ILE B CA 1
ATOM 3404 C C . ILE B 1 34 ? -7.121 -24.375 -4.156 1 98.38 34 ILE B C 1
ATOM 3406 O O . ILE B 1 34 ? -6.352 -23.406 -4.168 1 98.38 34 ILE B O 1
ATOM 3410 N N . GLN B 1 35 ? -6.867 -25.484 -3.443 1 97.62 35 GLN B N 1
ATOM 3411 C CA . GLN B 1 35 ? -5.648 -25.531 -2.643 1 97.62 35 GLN B CA 1
ATOM 3412 C C . GLN B 1 35 ? -4.41 -25.438 -3.527 1 97.62 35 GLN B C 1
ATOM 3414 O O . GLN B 1 35 ? -3.416 -24.812 -3.154 1 97.62 35 GLN B O 1
ATOM 3419 N N . TYR B 1 36 ? -4.406 -26.031 -4.719 1 98.75 36 TYR B N 1
ATOM 3420 C CA . TYR B 1 36 ? -3.277 -25.891 -5.629 1 98.75 36 TYR B CA 1
ATOM 3421 C C . TYR B 1 36 ? -3.258 -24.5 -6.25 1 98.75 36 TYR B C 1
ATOM 3423 O O . TYR B 1 36 ? -2.188 -23.938 -6.484 1 98.75 36 TYR B O 1
ATOM 3431 N N . GLY B 1 37 ? -4.445 -23.938 -6.531 1 98.75 37 GLY B N 1
ATOM 3432 C CA . GLY B 1 37 ? -4.52 -22.562 -7.016 1 98.75 37 GLY B CA 1
ATOM 3433 C C . GLY B 1 37 ? -3.938 -21.547 -6.043 1 98.75 37 GLY B C 1
ATOM 3434 O O . GLY B 1 37 ? -3.307 -20.578 -6.453 1 98.75 37 GLY B O 1
ATOM 3435 N N . GLU B 1 38 ? -4.18 -21.797 -4.762 1 98.5 38 GLU B N 1
ATOM 3436 C CA . GLU B 1 38 ? -3.607 -20.922 -3.738 1 98.5 38 GLU B CA 1
ATOM 3437 C C . GLU B 1 38 ? -2.082 -20.969 -3.773 1 98.5 38 GLU B C 1
ATOM 3439 O O . GLU B 1 38 ? -1.426 -19.953 -3.504 1 98.5 38 GLU B O 1
ATOM 3444 N N . ARG B 1 39 ? -1.576 -22.125 -4.09 1 98.75 39 ARG B N 1
ATOM 3445 C CA . ARG B 1 39 ? -0.127 -22.266 -4.184 1 98.75 39 ARG B CA 1
ATOM 3446 C C . ARG B 1 39 ? 0.414 -21.562 -5.426 1 98.75 39 ARG B C 1
ATOM 3448 O O . ARG B 1 39 ? 1.532 -21.047 -5.414 1 98.75 39 ARG B O 1
ATOM 3455 N N . ALA B 1 40 ? -0.357 -21.5 -6.465 1 98.69 40 ALA B N 1
ATOM 3456 C CA . ALA B 1 40 ? 0.001 -20.688 -7.621 1 98.69 40 ALA B CA 1
ATOM 3457 C C . ALA B 1 40 ? -0.046 -19.203 -7.281 1 98.69 40 ALA B C 1
ATOM 3459 O O . ALA B 1 40 ? 0.872 -18.453 -7.621 1 98.69 40 ALA B O 1
ATOM 3460 N N . GLN B 1 41 ? -1.086 -18.781 -6.586 1 98.44 41 GLN B N 1
ATOM 3461 C CA . GLN B 1 41 ? -1.229 -17.391 -6.16 1 98.44 41 GLN B CA 1
ATOM 3462 C C . GLN B 1 41 ? -0.047 -16.953 -5.301 1 98.44 41 GLN B C 1
ATOM 3464 O O . GLN B 1 41 ? 0.376 -15.805 -5.355 1 98.44 41 GLN B O 1
ATOM 3469 N N . ALA B 1 42 ? 0.467 -17.875 -4.547 1 98.62 42 ALA B N 1
ATOM 3470 C CA . ALA B 1 42 ? 1.593 -17.594 -3.662 1 98.62 42 ALA B CA 1
ATOM 3471 C C . ALA B 1 42 ? 2.791 -17.062 -4.445 1 98.62 42 ALA B C 1
ATOM 3473 O O . ALA B 1 42 ? 3.58 -16.266 -3.926 1 98.62 42 ALA B O 1
ATOM 3474 N N . THR B 1 43 ? 2.912 -17.422 -5.695 1 98.25 43 THR B N 1
ATOM 3475 C CA . THR B 1 43 ? 4.043 -16.969 -6.5 1 98.25 43 THR B CA 1
ATOM 3476 C C . THR B 1 43 ? 3.939 -15.484 -6.793 1 98.25 43 THR B C 1
ATOM 3478 O O . THR B 1 43 ? 4.957 -14.797 -6.914 1 98.25 43 THR B O 1
ATOM 3481 N N . TYR B 1 44 ? 2.713 -15.039 -6.902 1 96.69 44 TYR B N 1
ATOM 3482 C CA . TYR B 1 44 ? 2.506 -13.602 -7.07 1 96.69 44 TYR B CA 1
ATOM 3483 C C . TYR B 1 44 ? 2.697 -12.859 -5.754 1 96.69 44 TYR B C 1
ATOM 3485 O O . TYR B 1 44 ? 3.314 -11.797 -5.719 1 96.69 44 TYR B O 1
ATOM 3493 N N . ASP B 1 45 ? 2.205 -13.438 -4.715 1 97.88 45 ASP B N 1
ATOM 3494 C CA . ASP B 1 45 ? 2.117 -12.758 -3.426 1 97.88 45 ASP B CA 1
ATOM 3495 C C . ASP B 1 45 ? 3.504 -12.516 -2.838 1 97.88 45 ASP B C 1
ATOM 3497 O O . ASP B 1 45 ? 3.707 -11.547 -2.096 1 97.88 45 ASP B O 1
ATOM 3501 N N . THR B 1 46 ? 4.48 -13.359 -3.162 1 97.94 46 THR B N 1
ATOM 3502 C CA . THR B 1 46 ? 5.816 -13.219 -2.596 1 97.94 46 THR B CA 1
ATOM 3503 C C . THR B 1 46 ? 6.703 -12.375 -3.508 1 97.94 46 THR B C 1
ATOM 3505 O O . THR B 1 46 ? 7.746 -11.875 -3.082 1 97.94 46 THR B O 1
ATOM 3508 N N . PHE B 1 47 ? 6.367 -12.211 -4.727 1 96.88 47 PHE B N 1
ATOM 3509 C CA . PHE B 1 47 ? 7.246 -11.656 -5.75 1 96.88 47 PHE B CA 1
ATOM 3510 C C . PHE B 1 47 ? 7.48 -10.164 -5.508 1 96.88 47 PHE B C 1
ATOM 3512 O O . PHE B 1 47 ? 6.531 -9.406 -5.316 1 96.88 47 PHE B O 1
ATOM 3519 N N . ASN B 1 48 ? 8.703 -9.781 -5.496 1 96.56 48 ASN B N 1
ATOM 3520 C CA . ASN B 1 48 ? 9.086 -8.383 -5.301 1 96.56 48 ASN B CA 1
ATOM 3521 C C . ASN B 1 48 ? 9.141 -7.629 -6.625 1 96.56 48 ASN B C 1
ATOM 3523 O O . ASN B 1 48 ? 10.148 -7.68 -7.336 1 96.56 48 ASN B O 1
ATOM 3527 N N . SER B 1 49 ? 8.172 -6.871 -6.914 1 94.5 49 SER B N 1
ATOM 3528 C CA . SER B 1 49 ? 8.117 -6.129 -8.172 1 94.5 49 SER B CA 1
ATOM 3529 C C . SER B 1 49 ? 8.57 -4.684 -7.977 1 94.5 49 SER B C 1
ATOM 3531 O O . SER B 1 49 ? 8.438 -3.861 -8.883 1 94.5 49 SER B O 1
ATOM 3533 N N . GLU B 1 50 ? 9.008 -4.309 -6.758 1 95.94 50 GLU B N 1
ATOM 3534 C CA . GLU B 1 50 ? 9.477 -2.957 -6.465 1 95.94 50 GLU B CA 1
ATOM 3535 C C . GLU B 1 50 ? 10.828 -2.684 -7.109 1 95.94 50 GLU B C 1
ATOM 3537 O O . GLU B 1 50 ? 11.867 -3.09 -6.582 1 95.94 50 GLU B O 1
ATOM 3542 N N . LYS B 1 51 ? 10.844 -1.869 -8.156 1 95.88 51 LYS B N 1
ATOM 3543 C CA . LYS B 1 51 ? 12.055 -1.665 -8.945 1 95.88 51 LYS B CA 1
ATOM 3544 C C . LYS B 1 51 ? 13.109 -0.906 -8.148 1 95.88 51 LYS B C 1
ATOM 3546 O O . LYS B 1 51 ? 14.305 -0.981 -8.453 1 95.88 51 LYS B O 1
ATOM 3551 N N . ALA B 1 52 ? 12.672 -0.175 -7.164 1 97.38 52 ALA B N 1
ATOM 3552 C CA . ALA B 1 52 ? 13.617 0.535 -6.309 1 97.38 52 ALA B CA 1
ATOM 3553 C C . ALA B 1 52 ? 14.406 -0.438 -5.434 1 97.38 52 ALA B C 1
ATOM 3555 O O . ALA B 1 52 ? 15.445 -0.08 -4.879 1 97.38 52 ALA B O 1
ATOM 3556 N N . SER B 1 53 ? 13.961 -1.614 -5.258 1 97.69 53 SER B N 1
ATOM 3557 C CA . SER B 1 53 ? 14.602 -2.609 -4.402 1 97.69 53 SER B CA 1
ATOM 3558 C C . SER B 1 53 ? 15.797 -3.254 -5.098 1 97.69 53 SER B C 1
ATOM 3560 O O . SER B 1 53 ? 15.727 -3.584 -6.281 1 97.69 53 SER B O 1
ATOM 3562 N N . MET B 1 54 ? 16.859 -3.438 -4.387 1 97.25 54 MET B N 1
ATOM 3563 C CA . MET B 1 54 ? 17.984 -4.188 -4.941 1 97.25 54 MET B CA 1
ATOM 3564 C C . MET B 1 54 ? 17.625 -5.652 -5.141 1 97.25 54 MET B C 1
ATOM 3566 O O . MET B 1 54 ? 18.344 -6.391 -5.816 1 97.25 54 MET B O 1
ATOM 3570 N N . PHE B 1 55 ? 16.5 -6.094 -4.609 1 97.25 55 PHE B N 1
ATOM 3571 C CA . PHE B 1 55 ? 16.062 -7.48 -4.703 1 97.25 55 PHE B CA 1
ATOM 3572 C C . PHE B 1 55 ? 14.867 -7.613 -5.629 1 97.25 55 PHE B C 1
ATOM 3574 O O . PHE B 1 55 ? 14.164 -8.625 -5.602 1 97.25 55 PHE B O 1
ATOM 3581 N N . ALA B 1 56 ? 14.539 -6.535 -6.391 1 96.25 56 ALA B N 1
ATOM 3582 C CA . ALA B 1 56 ? 13.469 -6.625 -7.379 1 96.25 56 ALA B CA 1
ATOM 3583 C C . ALA B 1 56 ? 13.641 -7.855 -8.266 1 96.25 56 ALA B C 1
ATOM 3585 O O . ALA B 1 56 ? 14.742 -8.125 -8.758 1 96.25 56 ALA B O 1
ATOM 3586 N N . GLY B 1 57 ? 12.516 -8.656 -8.406 1 95.12 57 GLY B N 1
ATOM 3587 C CA . GLY B 1 57 ? 12.578 -9.859 -9.227 1 95.12 57 GLY B CA 1
ATOM 3588 C C . GLY B 1 57 ? 12.82 -11.117 -8.414 1 95.12 57 GLY B C 1
ATOM 3589 O O . GLY B 1 57 ? 12.961 -12.211 -8.969 1 95.12 57 GLY B O 1
ATOM 3590 N N . SER B 1 58 ? 12.938 -11.016 -7.145 1 96.44 58 SER B N 1
ATOM 3591 C CA . SER B 1 58 ? 13.133 -12.156 -6.262 1 96.44 58 SER B CA 1
ATOM 3592 C C . SER B 1 58 ? 11.898 -12.398 -5.398 1 96.44 58 SER B C 1
ATOM 3594 O O . SER B 1 58 ? 10.883 -11.711 -5.539 1 96.44 58 SER B O 1
ATOM 3596 N N . SER B 1 59 ? 11.969 -13.445 -4.605 1 97.5 59 SER B N 1
ATOM 3597 C CA . SER B 1 59 ? 10.984 -13.664 -3.553 1 97.5 59 SER B CA 1
ATOM 3598 C C . SER B 1 59 ? 11.273 -12.789 -2.336 1 97.5 59 SER B C 1
ATOM 3600 O O . SER B 1 59 ? 12.422 -12.656 -1.92 1 97.5 59 SER B O 1
ATOM 3602 N N . ARG B 1 60 ? 10.234 -12.18 -1.753 1 97.94 60 ARG B N 1
ATOM 3603 C CA . ARG B 1 60 ? 10.406 -11.383 -0.54 1 97.94 60 ARG B CA 1
ATOM 3604 C C . ARG B 1 60 ? 10.711 -12.273 0.66 1 97.94 60 ARG B C 1
ATOM 3606 O O . ARG B 1 60 ? 11.453 -11.883 1.558 1 97.94 60 ARG B O 1
ATOM 3613 N N . TYR B 1 61 ? 10.156 -13.484 0.671 1 98.19 61 TYR B N 1
ATOM 3614 C CA . TYR B 1 61 ? 10.203 -14.312 1.87 1 98.19 61 TYR B CA 1
ATOM 3615 C C . TYR B 1 61 ? 11.062 -15.555 1.641 1 98.19 61 TYR B C 1
ATOM 3617 O O . TYR B 1 61 ? 11.18 -16.031 0.513 1 98.19 61 TYR B O 1
ATOM 3625 N N . SER B 1 62 ? 11.641 -16.047 2.695 1 98 62 SER B N 1
ATOM 3626 C CA . SER B 1 62 ? 12.5 -17.219 2.658 1 98 62 SER B CA 1
ATOM 3627 C C . SER B 1 62 ? 11.68 -18.5 2.504 1 98 62 SER B C 1
ATOM 3629 O O . SER B 1 62 ? 10.469 -18.5 2.723 1 98 62 SER B O 1
ATOM 3631 N N . LYS B 1 63 ? 12.359 -19.562 2.146 1 98.06 63 LYS B N 1
ATOM 3632 C CA . LYS B 1 63 ? 11.695 -20.859 2.018 1 98.06 63 LYS B CA 1
ATOM 3633 C C . LYS B 1 63 ? 11.062 -21.297 3.336 1 98.06 63 LYS B C 1
ATOM 3635 O O . LYS B 1 63 ? 9.938 -21.797 3.352 1 98.06 63 LYS B O 1
ATOM 3640 N N . ALA B 1 64 ? 11.727 -21 4.434 1 96.94 64 ALA B N 1
ATOM 3641 C CA . ALA B 1 64 ? 11.281 -21.438 5.754 1 96.94 64 ALA B CA 1
ATOM 3642 C C . ALA B 1 64 ? 10 -20.719 6.172 1 96.94 64 ALA B C 1
ATOM 3644 O O . ALA B 1 64 ? 9.133 -21.297 6.816 1 96.94 64 ALA B O 1
ATOM 3645 N N . ASN B 1 65 ? 9.852 -19.438 5.758 1 97 65 ASN B N 1
ATOM 3646 C CA . ASN B 1 65 ? 8.742 -18.609 6.191 1 97 65 ASN B CA 1
ATOM 3647 C C . ASN B 1 65 ? 7.699 -18.438 5.086 1 97 65 ASN B C 1
ATOM 3649 O O . ASN B 1 65 ? 6.695 -17.75 5.273 1 97 65 ASN B O 1
ATOM 3653 N N . PHE B 1 66 ? 7.875 -19.109 4.043 1 98.06 66 PHE B N 1
ATOM 3654 C CA . PHE B 1 66 ? 7.184 -18.828 2.791 1 98.06 66 PHE B CA 1
ATOM 3655 C C . PHE B 1 66 ? 5.672 -18.922 2.973 1 98.06 66 PHE B C 1
ATOM 3657 O O . PHE B 1 66 ? 4.965 -17.922 2.844 1 98.06 66 PHE B O 1
ATOM 3664 N N . PHE B 1 67 ? 5.152 -20.031 3.35 1 98.38 67 PHE B N 1
ATOM 3665 C CA . PHE B 1 67 ? 3.713 -20.25 3.418 1 98.38 67 PHE B CA 1
ATOM 3666 C C . PHE B 1 67 ? 3.109 -19.516 4.609 1 98.38 67 PHE B C 1
ATOM 3668 O O . PHE B 1 67 ? 1.983 -19.016 4.535 1 98.38 67 PHE B O 1
ATOM 3675 N N . SER B 1 68 ? 3.832 -19.406 5.684 1 97.25 68 SER B N 1
ATOM 3676 C CA . SER B 1 68 ? 3.35 -18.672 6.852 1 97.25 68 SER B CA 1
ATOM 3677 C C . SER B 1 68 ? 3.166 -17.188 6.539 1 97.25 68 SER B C 1
ATOM 3679 O O . SER B 1 68 ? 2.123 -16.609 6.84 1 97.25 68 SER B O 1
ATOM 3681 N N . LYS B 1 69 ? 4.133 -16.594 5.867 1 97.62 69 LYS B N 1
ATOM 3682 C CA . LYS B 1 69 ? 4.098 -15.172 5.555 1 97.62 69 LYS B CA 1
ATOM 3683 C C . LYS B 1 69 ? 3.047 -14.867 4.488 1 97.62 69 LYS B C 1
ATOM 3685 O O . LYS B 1 69 ? 2.611 -13.719 4.348 1 97.62 69 LYS B O 1
ATOM 3690 N N . LEU B 1 70 ? 2.641 -15.898 3.801 1 98.25 70 LEU B N 1
ATOM 3691 C CA . LEU B 1 70 ? 1.723 -15.672 2.689 1 98.25 70 LEU B CA 1
ATOM 3692 C C . LEU B 1 70 ? 0.299 -16.062 3.074 1 98.25 70 LEU B C 1
ATOM 3694 O O . LEU B 1 70 ? -0.58 -16.141 2.213 1 98.25 70 LEU B O 1
ATOM 3698 N N . GLY B 1 71 ? 0.086 -16.344 4.336 1 97.44 71 GLY B N 1
ATOM 3699 C CA . GLY B 1 71 ? -1.251 -16.594 4.848 1 97.44 71 GLY B CA 1
ATOM 3700 C C . GLY B 1 71 ? -1.791 -17.969 4.469 1 97.44 71 GLY B C 1
ATOM 3701 O O . GLY B 1 71 ? -3.004 -18.141 4.34 1 97.44 71 GLY B O 1
ATOM 3702 N N . LEU B 1 72 ? -0.929 -18.938 4.254 1 97.75 72 LEU B N 1
ATOM 3703 C CA . LEU B 1 72 ? -1.368 -20.25 3.789 1 97.75 72 LEU B CA 1
ATOM 3704 C C . LEU B 1 72 ? -1.155 -21.297 4.863 1 97.75 72 LEU B C 1
ATOM 3706 O O . LEU B 1 72 ? -1.099 -22.5 4.562 1 97.75 72 LEU B O 1
ATOM 3710 N N . GLU B 1 73 ? -1.047 -20.859 6.141 1 96.38 73 GLU B N 1
ATOM 3711 C CA . GLU B 1 73 ? -0.847 -21.812 7.23 1 96.38 73 GLU B CA 1
ATOM 3712 C C . GLU B 1 73 ? -2.074 -21.891 8.133 1 96.38 73 GLU B C 1
ATOM 3714 O O . GLU B 1 73 ? -2.553 -22.969 8.461 1 96.38 73 GLU B O 1
ATOM 3719 N N . LYS B 1 74 ? -2.578 -20.719 8.523 1 95.62 74 LYS B N 1
ATOM 3720 C CA . LYS B 1 74 ? -3.711 -20.672 9.438 1 95.62 74 LYS B CA 1
ATOM 3721 C C . LYS B 1 74 ? -4.945 -21.312 8.82 1 95.62 74 LYS B C 1
ATOM 3723 O O . LYS B 1 74 ? -5.344 -20.969 7.707 1 95.62 74 LYS B O 1
ATOM 3728 N N . ALA B 1 75 ? -5.512 -22.312 9.516 1 94.75 75 ALA B N 1
ATOM 3729 C CA . ALA B 1 75 ? -6.73 -23.016 9.133 1 94.75 75 ALA B CA 1
ATOM 3730 C C . ALA B 1 75 ? -6.57 -23.688 7.77 1 94.75 75 ALA B C 1
ATOM 3732 O O . ALA B 1 75 ? -7.535 -23.812 7.012 1 94.75 75 ALA B O 1
ATOM 3733 N N . ASN B 1 76 ? -5.422 -23.969 7.395 1 94.94 76 ASN B N 1
ATOM 3734 C CA . ASN B 1 76 ? -5.098 -24.688 6.172 1 94.94 76 ASN B CA 1
ATOM 3735 C C . ASN B 1 76 ? -4.523 -26.062 6.473 1 94.94 76 ASN B C 1
ATOM 3737 O O . ASN B 1 76 ? -3.41 -26.188 6.988 1 94.94 76 ASN B O 1
ATOM 3741 N N . PRO B 1 77 ? -5.211 -27.062 6.207 1 95.75 77 PRO B N 1
ATOM 3742 C CA . PRO B 1 77 ? -4.746 -28.406 6.566 1 95.75 77 PRO B CA 1
ATOM 3743 C C . PRO B 1 77 ? -3.672 -28.938 5.613 1 95.75 77 PRO B C 1
ATOM 3745 O O . PRO B 1 77 ? -3.01 -29.938 5.918 1 95.75 77 PRO B O 1
ATOM 3748 N N . TYR B 1 78 ? -3.52 -28.375 4.492 1 96.88 78 TYR B N 1
ATOM 3749 C CA . TYR B 1 78 ? -2.537 -28.812 3.508 1 96.88 78 TYR B CA 1
ATOM 3750 C C . TYR B 1 78 ? -1.168 -28.203 3.797 1 96.88 78 TYR B C 1
ATOM 3752 O O . TYR B 1 78 ? -0.868 -27.094 3.363 1 96.88 78 TYR B O 1
ATOM 3760 N N . LYS B 1 79 ? -0.294 -28.984 4.418 1 97.81 79 LYS B N 1
ATOM 3761 C CA . LYS B 1 79 ? 0.996 -28.484 4.879 1 97.81 79 LYS B CA 1
ATOM 3762 C C . LYS B 1 79 ? 2.121 -28.922 3.943 1 97.81 79 LYS B C 1
ATOM 3764 O O . LYS B 1 79 ? 2.211 -30.094 3.574 1 97.81 79 LYS B O 1
ATOM 3769 N N . TYR B 1 80 ? 2.893 -27.969 3.49 1 98.56 80 TYR B N 1
ATOM 3770 C CA . TYR B 1 80 ? 4.039 -28.188 2.613 1 98.56 80 TYR B CA 1
ATOM 3771 C C . TYR B 1 80 ? 5.285 -27.516 3.164 1 98.56 80 TYR B C 1
ATOM 3773 O O . TYR B 1 80 ? 5.188 -26.562 3.945 1 98.56 80 TYR B O 1
ATOM 3781 N N . ASN B 1 81 ? 6.438 -27.984 2.758 1 98.44 81 ASN B N 1
ATOM 3782 C CA . ASN B 1 81 ? 7.719 -27.297 2.91 1 98.44 81 ASN B CA 1
ATOM 3783 C C . ASN B 1 81 ? 8.344 -26.969 1.557 1 98.44 81 ASN B C 1
ATOM 3785 O O . ASN B 1 81 ? 8.422 -27.828 0.678 1 98.44 81 ASN B O 1
ATOM 3789 N N . VAL B 1 82 ? 8.75 -25.75 1.408 1 98.75 82 VAL B N 1
ATOM 3790 C CA . VAL B 1 82 ? 9.453 -25.375 0.183 1 98.75 82 VAL B CA 1
ATOM 3791 C C . VAL B 1 82 ? 10.867 -25.938 0.209 1 98.75 82 VAL B C 1
ATOM 3793 O O . VAL B 1 82 ? 11.609 -25.734 1.176 1 98.75 82 VAL B O 1
ATOM 3796 N N . THR B 1 83 ? 11.258 -26.594 -0.862 1 98.69 83 THR B N 1
ATOM 3797 C CA . THR B 1 83 ? 12.578 -27.219 -0.874 1 98.69 83 THR B CA 1
ATOM 3798 C C . THR B 1 83 ? 13.5 -26.516 -1.858 1 98.69 83 THR B C 1
ATOM 3800 O O . THR B 1 83 ? 14.727 -26.625 -1.75 1 98.69 83 THR B O 1
ATOM 3803 N N . LYS B 1 84 ? 12.906 -25.844 -2.807 1 98.31 84 LYS B N 1
ATOM 3804 C CA . LYS B 1 84 ? 13.742 -25.188 -3.807 1 98.31 84 LYS B CA 1
ATOM 3805 C C . LYS B 1 84 ? 13.016 -24 -4.434 1 98.31 84 LYS B C 1
ATOM 3807 O O . LYS B 1 84 ? 11.82 -24.078 -4.715 1 98.31 84 LYS B O 1
ATOM 3812 N N . PHE B 1 85 ? 13.719 -22.922 -4.59 1 98.31 85 PHE B N 1
ATOM 3813 C CA . PHE B 1 85 ? 13.281 -21.828 -5.441 1 98.31 85 PHE B CA 1
ATOM 3814 C C . PHE B 1 85 ? 13.805 -22 -6.863 1 98.31 85 PHE B C 1
ATOM 3816 O O . PHE B 1 85 ? 14.875 -22.562 -7.07 1 98.31 85 PHE B O 1
ATOM 3823 N N . LEU B 1 86 ? 13.055 -21.531 -7.793 1 98.31 86 LEU B N 1
ATOM 3824 C CA . LEU B 1 86 ? 13.422 -21.641 -9.203 1 98.31 86 LEU B CA 1
ATOM 3825 C C . LEU B 1 86 ? 13.68 -20.266 -9.797 1 98.31 86 LEU B C 1
ATOM 3827 O O . LEU B 1 86 ? 12.961 -19.312 -9.508 1 98.31 86 LEU B O 1
ATOM 3831 N N . TYR B 1 87 ? 14.68 -20.156 -10.609 1 97.25 87 TYR B N 1
ATOM 3832 C CA . TYR B 1 87 ? 15.047 -18.922 -11.305 1 97.25 87 TYR B CA 1
ATOM 3833 C C . TYR B 1 87 ? 15.094 -19.141 -12.812 1 97.25 87 TYR B C 1
ATOM 3835 O O . TYR B 1 87 ? 15.383 -20.25 -13.273 1 97.25 87 TYR B O 1
ATOM 3843 N N . ALA B 1 88 ? 14.75 -18.109 -13.555 1 96.31 88 ALA B N 1
ATOM 3844 C CA . ALA B 1 88 ? 14.719 -18.266 -15.008 1 96.31 88 ALA B CA 1
ATOM 3845 C C . ALA B 1 88 ? 15.289 -17.031 -15.703 1 96.31 88 ALA B C 1
ATOM 3847 O O . ALA B 1 88 ? 15.328 -15.945 -15.117 1 96.31 88 ALA B O 1
ATOM 3848 N N . THR B 1 89 ? 15.773 -17.219 -16.828 1 94.94 89 THR B N 1
ATOM 3849 C CA . THR B 1 89 ? 16.203 -16.219 -17.781 1 94.94 89 THR B CA 1
ATOM 3850 C C . THR B 1 89 ? 15.695 -16.547 -19.188 1 94.94 89 THR B C 1
ATOM 3852 O O . THR B 1 89 ? 14.891 -17.469 -19.359 1 94.94 89 THR B O 1
ATOM 3855 N N . SER B 1 90 ? 15.961 -15.703 -20.109 1 92.5 90 SER B N 1
ATOM 3856 C CA . SER B 1 90 ? 15.594 -15.969 -21.5 1 92.5 90 SER B CA 1
ATOM 3857 C C . SER B 1 90 ? 16.672 -15.469 -22.453 1 92.5 90 SER B C 1
ATOM 3859 O O . SER B 1 90 ? 17.156 -14.352 -22.328 1 92.5 90 SER B O 1
ATOM 3861 N N . ARG B 1 91 ? 16.953 -16.297 -23.359 1 91.06 91 ARG B N 1
ATOM 3862 C CA . ARG B 1 91 ? 17.969 -15.93 -24.359 1 91.06 91 ARG B CA 1
ATOM 3863 C C . ARG B 1 91 ? 17.375 -15 -25.422 1 91.06 91 ARG B C 1
ATOM 3865 O O . ARG B 1 91 ? 18.109 -14.305 -26.125 1 91.06 91 ARG B O 1
ATOM 3872 N N . 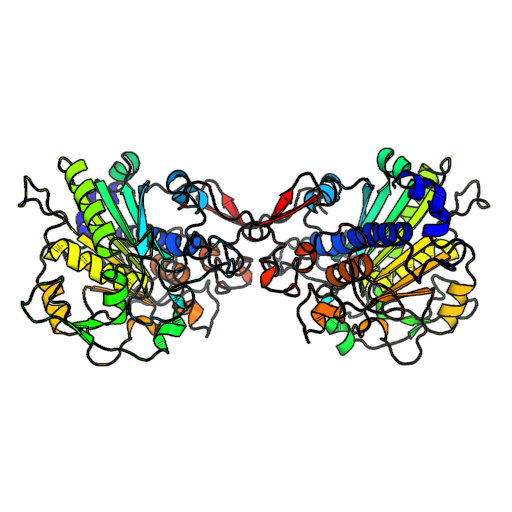ILE B 1 92 ? 16.094 -15.047 -25.484 1 87.81 92 ILE B N 1
ATOM 3873 C CA . ILE B 1 92 ? 15.438 -14.156 -26.453 1 87.81 92 ILE B CA 1
ATOM 3874 C C . ILE B 1 92 ? 14.68 -13.055 -25.703 1 87.81 92 ILE B C 1
ATOM 3876 O O . ILE B 1 92 ? 14.453 -13.164 -24.5 1 87.81 92 ILE B O 1
ATOM 3880 N N . ASP B 1 93 ? 14.273 -12.031 -26.469 1 81.56 93 ASP B N 1
ATOM 3881 C CA . ASP B 1 93 ? 13.508 -10.945 -25.859 1 81.56 93 ASP B CA 1
ATOM 3882 C C . ASP B 1 93 ? 12.094 -11.398 -25.516 1 81.56 93 ASP B C 1
ATOM 3884 O O . ASP B 1 93 ? 11.398 -11.992 -26.344 1 81.56 93 ASP B O 1
ATOM 3888 N N . VAL B 1 94 ? 11.859 -11.234 -24.281 1 77.44 94 VAL B N 1
ATOM 3889 C CA . VAL B 1 94 ? 10.5 -11.492 -23.797 1 77.44 94 VAL B CA 1
ATOM 3890 C C . VAL B 1 94 ? 9.938 -10.234 -23.141 1 77.44 94 VAL B C 1
ATOM 3892 O O . VAL B 1 94 ? 10.68 -9.312 -22.812 1 77.44 94 VAL B O 1
ATOM 3895 N N . PRO B 1 95 ? 8.633 -10.133 -23.109 1 71.44 95 PRO B N 1
ATOM 3896 C CA . PRO B 1 95 ? 8.039 -8.93 -22.547 1 71.44 95 PRO B CA 1
ATOM 3897 C C . PRO B 1 95 ? 8.555 -8.625 -21.141 1 71.44 95 PRO B C 1
ATOM 3899 O O . PRO B 1 95 ? 8.914 -9.547 -20.391 1 71.44 95 PRO B O 1
ATOM 3902 N N . ASP B 1 96 ? 8.625 -7.328 -20.844 1 65.06 96 ASP B N 1
ATOM 3903 C CA . ASP B 1 96 ? 9.148 -6.832 -19.578 1 65.06 96 ASP B CA 1
ATOM 3904 C C . ASP B 1 96 ? 8.383 -7.418 -18.391 1 65.06 96 ASP B C 1
ATOM 3906 O O . ASP B 1 96 ? 8.898 -7.488 -17.281 1 65.06 96 ASP B O 1
ATOM 3910 N N . ALA B 1 97 ? 7.316 -7.871 -18.766 1 69.94 97 ALA B N 1
ATOM 3911 C CA . ALA B 1 97 ? 6.48 -8.352 -17.672 1 69.94 97 ALA B CA 1
ATOM 3912 C C . ALA B 1 97 ? 7 -9.68 -17.125 1 69.94 97 ALA B C 1
ATOM 3914 O O . ALA B 1 97 ? 6.605 -10.117 -16.047 1 69.94 97 ALA B O 1
ATOM 3915 N N . PHE B 1 98 ? 7.906 -10.227 -17.828 1 78.62 98 PHE B N 1
ATOM 3916 C CA . PHE B 1 98 ? 8.523 -11.461 -17.359 1 78.62 98 PHE B CA 1
ATOM 3917 C C . PHE B 1 98 ? 9.68 -11.18 -16.422 1 78.62 98 PHE B C 1
ATOM 3919 O O . PHE B 1 98 ? 9.711 -11.68 -15.289 1 78.62 98 PHE B O 1
ATOM 3926 N N . ILE B 1 99 ? 10.562 -10.305 -16.781 1 86.19 99 ILE B N 1
ATOM 3927 C CA . ILE B 1 99 ? 11.719 -10 -15.953 1 86.19 99 ILE B CA 1
ATOM 3928 C C . ILE B 1 99 ? 11.602 -8.578 -15.406 1 86.19 99 ILE B C 1
ATOM 3930 O O . ILE B 1 99 ? 11.562 -7.613 -16.172 1 86.19 99 ILE B O 1
ATOM 3934 N N . ILE B 1 100 ? 11.508 -8.516 -14.141 1 91.19 100 ILE B N 1
ATOM 3935 C CA . ILE B 1 100 ? 11.594 -7.242 -13.438 1 91.19 100 ILE B CA 1
ATOM 3936 C C . ILE B 1 100 ? 13.039 -6.988 -13.008 1 91.19 100 ILE B C 1
ATOM 3938 O O . ILE B 1 100 ? 13.656 -7.824 -12.336 1 91.19 100 ILE B O 1
ATOM 3942 N N . LYS B 1 101 ? 13.539 -5.891 -13.445 1 92.38 101 LYS B N 1
ATOM 3943 C CA . LYS B 1 101 ? 14.922 -5.543 -13.125 1 92.38 101 LYS B CA 1
ATOM 3944 C C . LYS B 1 101 ? 14.984 -4.406 -12.109 1 92.38 101 LYS B C 1
ATOM 3946 O O . LYS B 1 101 ? 14.25 -3.42 -12.227 1 92.38 101 LYS B O 1
ATOM 3951 N N . SER B 1 102 ? 15.867 -4.566 -11.164 1 95.75 102 SER B N 1
ATOM 3952 C CA . SER B 1 102 ? 16.109 -3.523 -10.172 1 95.75 102 SER B CA 1
ATOM 3953 C C . SER B 1 102 ? 16.797 -2.312 -10.789 1 95.75 102 SER B C 1
ATOM 3955 O O . SER B 1 102 ? 17.641 -2.457 -11.68 1 95.75 102 SER B O 1
ATOM 3957 N N . LEU B 1 103 ? 16.469 -1.139 -10.289 1 96.81 103 LEU B N 1
ATOM 3958 C CA . LEU B 1 103 ? 17.156 0.093 -10.688 1 96.81 103 LEU B CA 1
ATOM 3959 C C . LEU B 1 103 ? 18.469 0.25 -9.938 1 96.81 103 LEU B C 1
ATOM 3961 O O . LEU B 1 103 ? 19.312 1.079 -10.305 1 96.81 103 LEU B O 1
ATOM 3965 N N . SER B 1 104 ? 18.625 -0.526 -8.93 1 97.12 104 SER B N 1
ATOM 3966 C CA . SER B 1 104 ? 19.828 -0.429 -8.094 1 97.12 104 SER B CA 1
ATOM 3967 C C . SER B 1 104 ? 21.047 -0.986 -8.812 1 97.12 104 SER B C 1
ATOM 3969 O O . SER B 1 104 ? 20.969 -2.018 -9.484 1 97.12 104 SER B O 1
ATOM 3971 N N . ARG B 1 105 ? 22.188 -0.36 -8.648 1 96.44 105 ARG B N 1
ATOM 3972 C CA . ARG B 1 105 ? 23.438 -0.881 -9.172 1 96.44 105 ARG B CA 1
ATOM 3973 C C . ARG B 1 105 ? 23.875 -2.131 -8.414 1 96.44 105 ARG B C 1
ATOM 3975 O O . ARG B 1 105 ? 24.688 -2.918 -8.914 1 96.44 105 ARG B O 1
ATOM 3982 N N . GLU B 1 106 ? 23.328 -2.242 -7.238 1 96.19 106 GLU B N 1
ATOM 3983 C CA . GLU B 1 106 ? 23.672 -3.381 -6.391 1 96.19 106 GLU B CA 1
ATOM 3984 C C . GLU B 1 106 ? 22.594 -4.469 -6.473 1 96.19 106 GLU B C 1
ATOM 3986 O O . GLU B 1 106 ? 22.422 -5.234 -5.523 1 96.19 106 GLU B O 1
ATOM 3991 N N . ALA B 1 107 ? 21.891 -4.5 -7.586 1 95.81 107 ALA B N 1
ATOM 3992 C CA . ALA B 1 107 ? 20.828 -5.477 -7.781 1 95.81 107 ALA B CA 1
ATOM 3993 C C . ALA B 1 107 ? 21.344 -6.898 -7.555 1 95.81 107 ALA B C 1
ATOM 3995 O O . ALA B 1 107 ? 22.469 -7.23 -7.941 1 95.81 107 ALA B O 1
ATOM 3996 N N . TRP B 1 108 ? 20.531 -7.75 -6.984 1 94.94 108 TRP B N 1
ATOM 3997 C CA . TRP B 1 108 ? 20.891 -9.133 -6.715 1 94.94 108 TRP B CA 1
ATOM 3998 C C . TRP B 1 108 ? 21.172 -9.883 -8.016 1 94.94 108 TRP B C 1
ATOM 4000 O O . TRP B 1 108 ? 21.984 -10.805 -8.039 1 94.94 108 TRP B O 1
ATOM 4010 N N . SER B 1 109 ? 20.406 -9.484 -9.031 1 93.5 109 SER B N 1
ATOM 4011 C CA . SER B 1 109 ? 20.562 -10.094 -10.352 1 93.5 109 SER B CA 1
ATOM 4012 C C . SER B 1 109 ? 20.031 -9.18 -11.445 1 93.5 109 SER B C 1
ATOM 4014 O O . SER B 1 109 ? 19.078 -8.43 -11.234 1 93.5 109 SER B O 1
ATOM 4016 N N . ARG B 1 110 ? 20.641 -9.258 -12.562 1 90.31 110 ARG B N 1
ATOM 4017 C CA . ARG B 1 110 ? 20.156 -8.531 -13.734 1 90.31 110 ARG B CA 1
ATOM 4018 C C . ARG B 1 110 ? 19.719 -9.492 -14.836 1 90.31 110 ARG B C 1
ATOM 4020 O O . ARG B 1 110 ? 18.984 -9.109 -15.75 1 90.31 110 ARG B O 1
ATOM 4027 N N . GLU B 1 111 ? 20.109 -10.742 -14.648 1 91.31 111 GLU B N 1
ATOM 4028 C CA . GLU B 1 111 ? 19.922 -11.727 -15.711 1 91.31 111 GLU B CA 1
ATOM 4029 C C . GLU B 1 111 ? 18.781 -12.68 -15.391 1 91.31 111 GLU B C 1
ATOM 4031 O O . GLU B 1 111 ? 18.25 -13.344 -16.281 1 91.31 111 GLU B O 1
ATOM 4036 N N . SER B 1 112 ? 18.391 -12.711 -14.125 1 92.5 112 SER B N 1
ATOM 4037 C CA . SER B 1 112 ? 17.453 -13.75 -13.695 1 92.5 112 SER B CA 1
ATOM 4038 C C . SER B 1 112 ? 16.344 -13.172 -12.836 1 92.5 112 SER B C 1
ATOM 4040 O O . SER B 1 112 ? 16.531 -12.141 -12.188 1 92.5 112 SER B O 1
ATOM 4042 N N . ASN B 1 113 ? 15.227 -13.781 -12.906 1 94.69 113 ASN B N 1
ATOM 4043 C CA . ASN B 1 113 ? 14.156 -13.539 -11.945 1 94.69 113 ASN B CA 1
ATOM 4044 C C . ASN B 1 113 ? 13.734 -14.828 -11.242 1 94.69 113 ASN B C 1
ATOM 4046 O O . ASN B 1 113 ? 13.953 -15.93 -11.766 1 94.69 113 ASN B O 1
ATOM 4050 N N . TRP B 1 114 ? 13.25 -14.648 -9.992 1 96.69 114 TRP B N 1
ATOM 4051 C CA . TRP B 1 114 ? 12.555 -15.727 -9.297 1 96.69 114 TRP B CA 1
ATOM 4052 C C . TRP B 1 114 ? 11.305 -16.156 -10.062 1 96.69 114 TRP B C 1
ATOM 4054 O O . TRP B 1 114 ? 10.484 -15.312 -10.43 1 96.69 114 TRP B O 1
ATOM 4064 N N . MET B 1 115 ? 11.141 -17.469 -10.32 1 96.75 115 MET B N 1
ATOM 4065 C CA . MET B 1 115 ? 10.117 -17.906 -11.258 1 96.75 115 MET B CA 1
ATOM 4066 C C . MET B 1 115 ? 9.188 -18.938 -10.609 1 96.75 115 MET B C 1
ATOM 4068 O O . MET B 1 115 ? 8.227 -19.391 -11.234 1 96.75 115 MET B O 1
ATOM 4072 N N . GLY B 1 116 ? 9.461 -19.406 -9.484 1 98.19 116 GLY B N 1
ATOM 4073 C CA . GLY B 1 116 ? 8.602 -20.375 -8.828 1 98.19 116 GLY B CA 1
ATOM 4074 C C . GLY B 1 116 ? 9.312 -21.156 -7.742 1 98.19 116 GLY B C 1
ATOM 4075 O O . GLY B 1 116 ? 10.336 -20.719 -7.215 1 98.19 116 GLY B O 1
ATOM 4076 N N . TYR B 1 117 ? 8.672 -22.25 -7.32 1 98.88 117 TYR B N 1
ATOM 4077 C CA . TYR B 1 117 ? 9.25 -23.047 -6.238 1 98.88 117 TYR B CA 1
ATOM 4078 C C . TYR B 1 117 ? 8.789 -24.5 -6.316 1 98.88 117 TYR B C 1
ATOM 4080 O O . TYR B 1 117 ? 7.812 -24.812 -6.996 1 98.88 117 TYR B O 1
ATOM 4088 N N . VAL B 1 118 ? 9.578 -25.359 -5.75 1 98.94 118 VAL B N 1
ATOM 4089 C CA . VAL B 1 118 ? 9.219 -26.75 -5.473 1 98.94 118 VAL B CA 1
ATOM 4090 C C . VAL B 1 118 ? 8.961 -26.922 -3.98 1 98.94 118 VAL B C 1
ATOM 4092 O O . VAL B 1 118 ? 9.688 -26.375 -3.148 1 98.94 118 VAL B O 1
ATOM 4095 N N . ALA B 1 119 ? 7.93 -27.562 -3.684 1 98.94 119 ALA B N 1
ATOM 4096 C CA . ALA B 1 119 ? 7.598 -27.875 -2.297 1 98.94 119 ALA B CA 1
ATOM 4097 C C . ALA B 1 119 ? 7.172 -29.344 -2.154 1 98.94 119 ALA B C 1
ATOM 4099 O O . ALA B 1 119 ? 6.832 -30 -3.143 1 98.94 119 ALA B O 1
ATOM 4100 N N . VAL B 1 120 ? 7.203 -29.812 -0.927 1 98.88 120 VAL B N 1
ATOM 4101 C CA . VAL B 1 120 ? 6.805 -31.188 -0.654 1 98.88 120 VAL B CA 1
ATOM 4102 C C . VAL B 1 120 ? 5.879 -31.234 0.562 1 98.88 120 VAL B C 1
ATOM 4104 O O . VAL B 1 120 ? 6.102 -30.516 1.541 1 98.88 120 VAL B O 1
ATOM 4107 N N . ALA B 1 121 ? 4.828 -32.062 0.444 1 98.75 121 ALA B N 1
ATOM 4108 C CA . ALA B 1 121 ? 3.9 -32.188 1.562 1 98.75 121 ALA B CA 1
ATOM 4109 C C . ALA B 1 121 ? 4.609 -32.75 2.801 1 98.75 121 ALA B C 1
ATOM 4111 O O . ALA B 1 121 ? 5.395 -33.688 2.709 1 98.75 121 ALA B O 1
ATOM 4112 N N . THR B 1 122 ? 4.363 -32.094 3.939 1 98.44 122 THR B N 1
ATOM 4113 C CA . THR B 1 122 ? 4.859 -32.625 5.207 1 98.44 122 THR B CA 1
ATOM 4114 C C . THR B 1 122 ? 4.156 -33.938 5.574 1 98.44 122 THR B C 1
ATOM 4116 O O . THR B 1 122 ? 3.273 -34.375 4.844 1 98.44 122 THR B O 1
ATOM 4119 N N . ASP B 1 123 ? 4.52 -34.5 6.719 1 98.25 123 ASP B N 1
ATOM 4120 C CA . ASP B 1 123 ? 3.828 -35.719 7.18 1 98.25 123 ASP B CA 1
ATOM 4121 C C . ASP B 1 123 ? 2.357 -35.406 7.469 1 98.25 123 ASP B C 1
ATOM 4123 O O . ASP B 1 123 ? 1.483 -36.219 7.145 1 98.25 123 ASP B O 1
ATOM 4127 N N . GLU B 1 124 ? 2.141 -34.281 8.055 1 97.25 124 GLU B N 1
ATOM 4128 C CA . GLU B 1 124 ? 0.763 -33.844 8.305 1 97.25 124 GLU B CA 1
ATOM 4129 C C . GLU B 1 124 ? 0.009 -33.625 6.996 1 97.25 124 GLU B C 1
ATOM 4131 O O . GLU B 1 124 ? -1.147 -34.031 6.863 1 97.25 124 GLU B O 1
ATOM 4136 N N . GLY B 1 125 ? 0.678 -33.031 6.031 1 97.56 125 GLY B N 1
ATOM 4137 C CA . GLY B 1 125 ? 0.071 -32.812 4.723 1 97.56 125 GLY B CA 1
ATOM 4138 C C . GLY B 1 125 ? -0.225 -34.125 4 1 97.56 125 GLY B C 1
ATOM 4139 O O . GLY B 1 125 ? -1.29 -34.281 3.398 1 97.56 125 GLY B O 1
ATOM 4140 N N . LYS B 1 126 ? 0.697 -35.031 4.129 1 97.94 126 LYS B N 1
ATOM 4141 C CA . LYS B 1 126 ? 0.532 -36.344 3.52 1 97.94 126 LYS B CA 1
ATOM 4142 C C . LYS B 1 126 ? -0.704 -37.062 4.066 1 97.94 126 LYS B C 1
ATOM 4144 O O . LYS B 1 126 ? -1.448 -37.688 3.312 1 97.94 126 LYS B O 1
ATOM 4149 N N . ALA B 1 127 ? -0.896 -36.906 5.316 1 97.12 127 ALA B N 1
ATOM 4150 C CA . ALA B 1 127 ? -2.049 -37.531 5.949 1 97.12 127 ALA B CA 1
ATOM 4151 C C . ALA B 1 127 ? -3.357 -36.969 5.395 1 97.12 127 ALA B C 1
ATOM 4153 O O . ALA B 1 127 ? -4.32 -37.719 5.195 1 97.12 127 ALA B O 1
ATOM 4154 N N . VAL B 1 128 ? -3.389 -35.719 5.102 1 97 128 VAL B N 1
ATOM 4155 C CA . VAL B 1 128 ? -4.59 -35.062 4.617 1 97 128 VAL B CA 1
ATOM 4156 C C . VAL B 1 128 ? -4.766 -35.312 3.123 1 97 128 VAL B C 1
ATOM 4158 O O . VAL B 1 128 ? -5.887 -35.531 2.648 1 97 128 VAL B O 1
ATOM 4161 N N . LEU B 1 129 ? -3.701 -35.406 2.389 1 97.69 129 LEU B N 1
ATOM 4162 C CA . LEU B 1 129 ? -3.732 -35.5 0.934 1 97.69 129 LEU B CA 1
ATOM 4163 C C . LEU B 1 129 ? -3.846 -36.969 0.491 1 97.69 129 LEU B C 1
ATOM 4165 O O . LEU B 1 129 ? -4.219 -37.25 -0.65 1 97.69 129 LEU B O 1
ATOM 4169 N N . GLY B 1 130 ? -3.434 -37.875 1.343 1 97.69 130 GLY B N 1
ATOM 4170 C CA . GLY B 1 130 ? -3.492 -39.312 1.041 1 97.69 130 GLY B CA 1
ATOM 4171 C C . GLY B 1 130 ? -2.207 -39.844 0.438 1 97.69 130 GLY B C 1
ATOM 4172 O O . GLY B 1 130 ? -2.072 -41.031 0.215 1 97.69 130 GLY B O 1
ATOM 4173 N N . ARG B 1 131 ? -1.246 -38.969 0.159 1 98.12 131 ARG B N 1
ATOM 4174 C CA . ARG B 1 131 ? 0.042 -39.344 -0.416 1 98.12 131 ARG B CA 1
ATOM 4175 C C . ARG B 1 131 ? 1.07 -38.219 -0.215 1 98.12 131 ARG B C 1
ATOM 4177 O O . ARG B 1 131 ? 0.722 -37.125 0.181 1 98.12 131 ARG B O 1
ATOM 4184 N N . ARG B 1 132 ? 2.352 -38.5 -0.385 1 98.62 132 ARG B N 1
ATOM 4185 C CA . ARG B 1 132 ? 3.424 -37.531 -0.435 1 98.62 132 ARG B CA 1
ATOM 4186 C C . ARG B 1 132 ? 3.414 -36.781 -1.76 1 98.62 132 ARG B C 1
ATOM 4188 O O . ARG B 1 132 ? 3.854 -37.281 -2.783 1 98.62 132 ARG B O 1
ATOM 4195 N N . ASP B 1 133 ? 2.965 -35.625 -1.686 1 98.81 133 ASP B N 1
ATOM 4196 C CA . ASP B 1 133 ? 2.834 -34.812 -2.908 1 98.81 133 ASP B CA 1
ATOM 4197 C C . ASP B 1 133 ? 4.027 -33.906 -3.09 1 98.81 133 ASP B C 1
ATOM 4199 O O . ASP B 1 133 ? 4.41 -33.188 -2.164 1 98.81 133 ASP B O 1
ATOM 4203 N N . ILE B 1 134 ? 4.629 -33.938 -4.266 1 98.94 134 ILE B N 1
ATOM 4204 C CA . ILE B 1 134 ? 5.625 -32.969 -4.707 1 98.94 134 ILE B CA 1
ATOM 4205 C C . ILE B 1 134 ? 4.953 -31.891 -5.555 1 98.94 134 ILE B C 1
ATOM 4207 O O . ILE B 1 134 ? 4.387 -32.188 -6.613 1 98.94 134 ILE B O 1
ATOM 4211 N N . LEU B 1 135 ? 5.031 -30.672 -5.074 1 98.94 135 LEU B N 1
ATOM 4212 C CA . LEU B 1 135 ? 4.344 -29.562 -5.699 1 98.94 135 LEU B CA 1
ATOM 4213 C C . LEU B 1 135 ? 5.332 -28.656 -6.438 1 98.94 135 LEU B C 1
ATOM 4215 O O . LEU B 1 135 ? 6.406 -28.344 -5.914 1 98.94 135 LEU B O 1
ATOM 4219 N N . ILE B 1 136 ? 5.023 -28.312 -7.637 1 99 136 ILE B N 1
ATOM 4220 C CA . ILE B 1 136 ? 5.773 -27.328 -8.406 1 99 136 ILE B CA 1
ATOM 4221 C C . ILE B 1 136 ? 4.855 -26.172 -8.797 1 99 136 ILE B C 1
ATOM 4223 O O . ILE B 1 136 ? 3.805 -26.375 -9.406 1 99 136 ILE B O 1
ATOM 4227 N N . ALA B 1 137 ? 5.18 -24.969 -8.422 1 98.94 137 ALA B N 1
ATOM 4228 C CA . ALA B 1 137 ? 4.391 -23.781 -8.758 1 98.94 137 ALA B CA 1
ATOM 4229 C C . ALA B 1 137 ? 5.203 -22.797 -9.586 1 98.94 137 ALA B C 1
ATOM 4231 O O . ALA B 1 137 ? 6.324 -22.438 -9.211 1 98.94 137 ALA B O 1
ATOM 4232 N N . TRP B 1 138 ? 4.652 -22.344 -10.695 1 98.56 138 TRP B N 1
ATOM 4233 C CA . TRP B 1 138 ? 5.305 -21.422 -11.617 1 98.56 138 TRP B CA 1
ATOM 4234 C C . TRP B 1 138 ? 4.637 -20.062 -11.578 1 98.56 138 TRP B C 1
ATOM 4236 O O . TRP B 1 138 ? 3.406 -19.953 -11.562 1 98.56 138 TRP B O 1
ATOM 4246 N N . ARG B 1 139 ? 5.395 -19.062 -11.578 1 96.88 139 ARG B N 1
ATOM 4247 C CA . ARG B 1 139 ? 4.91 -17.688 -11.516 1 96.88 139 ARG B CA 1
ATOM 4248 C C . ARG B 1 139 ? 4.465 -17.203 -12.891 1 96.88 139 ARG B C 1
ATOM 4250 O O . ARG B 1 139 ? 5.125 -17.484 -13.898 1 96.88 139 ARG B O 1
ATOM 4257 N N . GLY B 1 140 ? 3.354 -16.5 -12.898 1 92.62 140 GLY B N 1
ATOM 4258 C CA . GLY B 1 140 ? 2.92 -15.836 -14.117 1 92.62 140 GLY B CA 1
ATOM 4259 C C . GLY B 1 140 ? 3.562 -14.477 -14.32 1 92.62 140 GLY B C 1
ATOM 4260 O O . GLY B 1 140 ? 4.496 -14.109 -13.602 1 92.62 140 GLY B O 1
ATOM 4261 N N . SER B 1 141 ? 3.105 -13.789 -15.328 1 84.88 141 SER B N 1
ATOM 4262 C CA . SER B 1 141 ? 3.598 -12.438 -15.594 1 84.88 141 SER B CA 1
ATOM 4263 C C . SER B 1 141 ? 2.996 -11.43 -14.617 1 84.88 141 SER B C 1
ATOM 4265 O O . SER B 1 141 ? 1.865 -11.602 -14.156 1 84.88 141 SER B O 1
ATOM 4267 N N . VAL B 1 142 ? 3.766 -10.422 -14.227 1 78.5 142 VAL B N 1
ATOM 4268 C CA . VAL B 1 142 ? 3.27 -9.375 -13.344 1 78.5 142 VAL B CA 1
ATOM 4269 C C . VAL B 1 142 ? 2.27 -8.5 -14.094 1 78.5 142 VAL B C 1
ATOM 4271 O O . VAL B 1 142 ? 1.282 -8.039 -13.516 1 78.5 142 VAL B O 1
ATOM 4274 N N . GLN B 1 143 ? 2.52 -8.297 -15.375 1 71.5 143 GLN B N 1
ATOM 4275 C CA . GLN B 1 143 ? 1.58 -7.57 -16.219 1 71.5 143 GLN B CA 1
ATOM 4276 C C . GLN B 1 143 ? 1.106 -8.445 -17.391 1 71.5 143 GLN B C 1
ATOM 4278 O O . GLN B 1 143 ? 1.604 -8.32 -18.5 1 71.5 143 GLN B O 1
ATOM 4283 N N . ALA B 1 144 ? 0.251 -9.273 -17.172 1 59.75 144 ALA B N 1
ATOM 4284 C CA . ALA B 1 144 ? -0.135 -10.383 -18.031 1 59.75 144 ALA B CA 1
ATOM 4285 C C . ALA B 1 144 ? -0.632 -9.867 -19.391 1 59.75 144 ALA B C 1
ATOM 4287 O O . ALA B 1 144 ? -0.28 -10.422 -20.438 1 59.75 144 ALA B O 1
ATOM 4288 N N . LEU B 1 145 ? -1.395 -8.828 -19.391 1 60.62 145 LEU B N 1
ATOM 4289 C CA . LEU B 1 145 ? -2.082 -8.453 -20.625 1 60.62 145 LEU B CA 1
ATOM 4290 C C . LEU B 1 145 ? -1.096 -7.918 -21.656 1 60.62 145 LEU B C 1
ATOM 4292 O O . LEU B 1 145 ? -1.366 -7.953 -22.859 1 60.62 145 LEU B O 1
ATOM 4296 N N . GLU B 1 146 ? -0.022 -7.508 -21.172 1 62.16 146 GLU B N 1
ATOM 4297 C CA . GLU B 1 146 ? 0.985 -7.027 -22.125 1 62.16 146 GLU B CA 1
ATOM 4298 C C . GLU B 1 146 ? 1.44 -8.148 -23.062 1 62.16 146 GLU B C 1
ATOM 4300 O O . GLU B 1 146 ? 1.752 -7.895 -24.219 1 62.16 146 GLU B O 1
ATOM 4305 N N . TRP B 1 147 ? 1.326 -9.281 -22.734 1 57.91 147 TRP B N 1
ATOM 4306 C CA . TRP B 1 147 ? 1.823 -10.406 -23.516 1 57.91 147 TRP B CA 1
ATOM 4307 C C . TRP B 1 147 ? 0.904 -10.695 -24.703 1 57.91 147 TRP B C 1
ATOM 4309 O O . TRP B 1 147 ? 1.364 -11.117 -25.766 1 57.91 147 TRP B O 1
ATOM 4319 N N . ILE B 1 148 ? -0.256 -10.438 -24.453 1 59.66 148 ILE B N 1
ATOM 4320 C CA . ILE B 1 148 ? -1.182 -10.719 -25.547 1 59.66 148 ILE B CA 1
ATOM 4321 C C . ILE B 1 148 ? -0.947 -9.734 -26.688 1 59.66 148 ILE B C 1
ATOM 4323 O O . ILE B 1 148 ? -1.045 -10.102 -27.859 1 59.66 148 ILE B O 1
ATOM 4327 N N . ASN B 1 149 ? -0.532 -8.633 -26.297 1 59.12 149 ASN B N 1
ATOM 4328 C CA . ASN B 1 149 ? -0.397 -7.586 -27.297 1 59.12 149 ASN B CA 1
ATOM 4329 C C . ASN B 1 149 ? 0.928 -7.691 -28.047 1 59.12 149 ASN B C 1
ATOM 4331 O O . ASN B 1 149 ? 1.021 -7.301 -29.203 1 59.12 149 ASN B O 1
ATOM 4335 N N . ASP B 1 150 ? 1.941 -8.117 -27.406 1 57 150 ASP B N 1
ATOM 4336 C CA . ASP B 1 150 ? 3.275 -7.945 -27.969 1 57 150 ASP B CA 1
ATOM 4337 C C . ASP B 1 150 ? 3.846 -9.273 -28.438 1 57 150 ASP B C 1
ATOM 4339 O O . ASP B 1 150 ? 4.898 -9.312 -29.094 1 57 150 ASP B O 1
ATOM 4343 N N . PHE B 1 151 ? 3.156 -10.414 -28.188 1 57.66 151 PHE B N 1
ATOM 4344 C CA . PHE B 1 151 ? 3.918 -11.641 -28.375 1 57.66 151 PHE B CA 1
ATOM 4345 C C . PHE B 1 151 ? 3.807 -12.125 -29.812 1 57.66 151 PHE B C 1
ATOM 4347 O O . PHE B 1 151 ? 2.721 -12.109 -30.406 1 57.66 151 PHE B O 1
ATOM 4354 N N . ASN B 1 152 ? 4.996 -12.125 -30.344 1 67.06 152 ASN B N 1
ATOM 4355 C CA . ASN B 1 152 ? 5.188 -12.961 -31.531 1 67.06 152 ASN B CA 1
ATOM 4356 C C . ASN B 1 152 ? 4.887 -14.43 -31.234 1 67.06 152 ASN B C 1
ATOM 4358 O O . ASN B 1 152 ? 5.379 -14.984 -30.25 1 67.06 152 ASN B O 1
ATOM 4362 N N . PHE B 1 153 ? 3.914 -15.008 -31.844 1 83 153 PHE B N 1
ATOM 4363 C CA . PHE B 1 153 ? 3.393 -16.359 -31.609 1 83 153 PHE B CA 1
ATOM 4364 C C . PHE B 1 153 ? 4.133 -17.375 -32.469 1 83 153 PHE B C 1
ATOM 4366 O O . PHE B 1 153 ? 3.508 -18.219 -33.094 1 83 153 PHE B O 1
ATOM 4373 N N . ILE B 1 154 ? 5.477 -17.234 -32.312 1 89.56 154 ILE B N 1
ATOM 4374 C CA . ILE B 1 154 ? 6.32 -18.094 -33.125 1 89.56 154 ILE B CA 1
ATOM 4375 C C . ILE B 1 154 ? 6.395 -19.484 -32.5 1 89.56 154 ILE B C 1
ATOM 4377 O O . ILE B 1 154 ? 6.594 -19.609 -31.281 1 89.56 154 ILE B O 1
ATOM 4381 N N . LEU B 1 155 ? 6.168 -20.516 -33.375 1 94.56 155 LEU B N 1
ATOM 4382 C CA . LEU B 1 155 ? 6.316 -21.906 -32.969 1 94.56 155 LEU B CA 1
ATOM 4383 C C . LEU B 1 155 ? 7.727 -22.4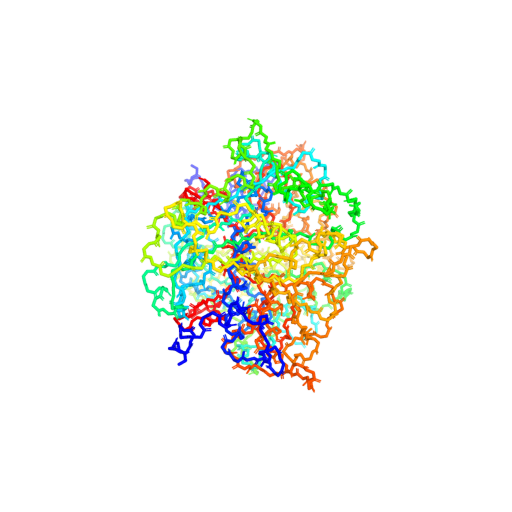06 -33.25 1 94.56 155 LEU B C 1
ATOM 4385 O O . LEU B 1 155 ? 8.289 -22.125 -34.312 1 94.56 155 LEU B O 1
ATOM 4389 N N . VAL B 1 156 ? 8.281 -23.078 -32.281 1 95.69 156 VAL B N 1
ATOM 4390 C CA . VAL B 1 156 ? 9.586 -23.703 -32.469 1 95.69 156 VAL B CA 1
ATOM 4391 C C . VAL B 1 156 ? 9.539 -25.156 -32 1 95.69 156 VAL B C 1
ATOM 4393 O O . VAL B 1 156 ? 8.68 -25.531 -31.203 1 95.69 156 VAL B O 1
ATOM 4396 N N . SER B 1 157 ? 10.477 -25.922 -32.5 1 97.12 157 SER B N 1
ATOM 4397 C CA . SER B 1 157 ? 10.508 -27.344 -32.188 1 97.12 157 SER B CA 1
ATOM 4398 C C . SER B 1 157 ? 10.852 -27.578 -30.719 1 97.12 157 SER B C 1
ATOM 4400 O O . SER B 1 157 ? 11.781 -26.969 -30.188 1 97.12 157 SER B O 1
ATOM 4402 N N . ALA B 1 158 ? 10.078 -28.453 -30.078 1 96.75 158 ALA B N 1
ATOM 4403 C CA . ALA B 1 158 ? 10.367 -28.875 -28.703 1 96.75 158 ALA B CA 1
ATOM 4404 C C . ALA B 1 158 ? 10.992 -30.266 -28.688 1 96.75 158 ALA B C 1
ATOM 4406 O O . ALA B 1 158 ? 11.031 -30.922 -27.641 1 96.75 158 ALA B O 1
ATOM 4407 N N . SER B 1 159 ? 11.508 -30.703 -29.75 1 94.25 159 SER B N 1
ATOM 4408 C CA . SER B 1 159 ? 12.062 -32.062 -29.859 1 94.25 159 SER B CA 1
ATOM 4409 C C . SER B 1 159 ? 13.266 -32.219 -28.938 1 94.25 159 SER B C 1
ATOM 4411 O O . SER B 1 159 ? 13.578 -33.344 -28.516 1 94.25 159 SER B O 1
ATOM 4413 N N . GLY B 1 160 ? 13.906 -31.188 -28.641 1 92.44 160 GLY B N 1
ATOM 4414 C CA . GLY B 1 160 ? 15.055 -31.25 -27.75 1 92.44 160 GLY B CA 1
ATOM 4415 C C . GLY B 1 160 ? 14.703 -31.719 -26.359 1 92.44 160 GLY B C 1
ATOM 4416 O O . GLY B 1 160 ? 15.539 -32.281 -25.656 1 92.44 160 GLY B O 1
ATOM 4417 N N . ILE B 1 161 ? 13.398 -31.531 -25.984 1 92.25 161 ILE B N 1
ATOM 4418 C CA . ILE B 1 161 ? 13.07 -31.922 -24.625 1 92.25 161 ILE B CA 1
ATOM 4419 C C . ILE B 1 161 ? 12.016 -33.031 -24.641 1 92.25 161 ILE B C 1
ATOM 4421 O O . ILE B 1 161 ? 11.859 -33.781 -23.672 1 92.25 161 ILE B O 1
ATOM 4425 N N . LEU B 1 162 ? 11.305 -33.25 -25.766 1 95.19 162 LEU B N 1
ATOM 4426 C CA . LEU B 1 162 ? 10.195 -34.188 -25.797 1 95.19 162 LEU B CA 1
ATOM 4427 C C . LEU B 1 162 ? 10.469 -35.312 -26.781 1 95.19 162 LEU B C 1
ATOM 4429 O O . LEU B 1 162 ? 9.648 -36.219 -26.922 1 95.19 162 LEU B O 1
ATOM 4433 N N . GLY B 1 163 ? 11.633 -35.25 -27.406 1 89.31 163 GLY B N 1
ATOM 4434 C CA . GLY B 1 163 ? 11.938 -36.25 -28.422 1 89.31 163 GLY B CA 1
ATOM 4435 C C . GLY B 1 163 ? 11.422 -35.844 -29.797 1 89.31 163 GLY B C 1
ATOM 4436 O O . GLY B 1 163 ? 10.633 -34.906 -29.938 1 89.31 163 GLY B O 1
ATOM 4437 N N . THR B 1 164 ? 11.797 -36.594 -30.766 1 86.81 164 THR B N 1
ATOM 4438 C CA . THR B 1 164 ? 11.523 -36.25 -32.156 1 86.81 164 THR B CA 1
ATOM 4439 C C . THR B 1 164 ? 10.203 -36.844 -32.625 1 86.81 164 THR B C 1
ATOM 4441 O O . THR B 1 164 ? 9.664 -36.438 -33.656 1 86.81 164 THR B O 1
ATOM 4444 N N . LYS B 1 165 ? 9.734 -37.719 -31.859 1 82.94 165 LYS B N 1
ATOM 4445 C CA . LYS B 1 165 ? 8.469 -38.344 -32.281 1 82.94 165 LYS B CA 1
ATOM 4446 C C . LYS B 1 165 ? 7.371 -37.281 -32.406 1 82.94 165 LYS B C 1
ATOM 4448 O O . LYS B 1 165 ? 7.16 -36.469 -31.516 1 82.94 165 LYS B O 1
ATOM 4453 N N . ASN B 1 166 ? 6.688 -37.125 -33.531 1 85 166 ASN B N 1
ATOM 4454 C CA . ASN B 1 166 ? 5.578 -36.219 -33.875 1 85 166 ASN B CA 1
ATOM 4455 C C . ASN B 1 166 ? 6.059 -34.812 -34.125 1 85 166 ASN B C 1
ATOM 4457 O O . ASN B 1 166 ? 5.273 -33.938 -34.531 1 85 166 ASN B O 1
ATOM 4461 N N . ASP B 1 167 ? 7.336 -34.5 -33.812 1 90.81 167 ASP B N 1
ATOM 4462 C CA . ASP B 1 167 ? 7.922 -33.188 -34.062 1 90.81 167 ASP B CA 1
ATOM 4463 C C . ASP B 1 167 ? 7.066 -32.094 -33.438 1 90.81 167 ASP B C 1
ATOM 4465 O O . ASP B 1 167 ? 6.625 -31.156 -34.125 1 90.81 167 ASP B O 1
ATOM 4469 N N . PRO B 1 168 ? 6.824 -32.188 -32.156 1 96.69 168 PRO B N 1
ATOM 4470 C CA . PRO B 1 168 ? 5.98 -31.188 -31.5 1 96.69 168 PRO B CA 1
ATOM 4471 C C . PRO B 1 168 ? 6.605 -29.797 -31.516 1 96.69 168 PRO B C 1
ATOM 4473 O O . PRO B 1 168 ? 7.816 -29.641 -31.344 1 96.69 168 PRO B O 1
ATOM 4476 N N . ASN B 1 169 ? 5.777 -28.75 -31.797 1 97.75 169 ASN B N 1
ATOM 4477 C CA . ASN B 1 169 ? 6.191 -27.359 -31.703 1 97.75 169 ASN B CA 1
ATOM 4478 C C . ASN B 1 169 ? 5.484 -26.641 -30.562 1 97.75 169 ASN B C 1
ATOM 4480 O O . ASN B 1 169 ? 4.324 -26.922 -30.266 1 97.75 169 ASN B O 1
ATOM 4484 N N . VAL B 1 170 ? 6.238 -25.75 -29.922 1 97.19 170 VAL B N 1
ATOM 4485 C CA . VAL B 1 170 ? 5.684 -24.953 -28.828 1 97.19 170 VAL B CA 1
ATOM 4486 C C . VAL B 1 170 ? 6.059 -23.484 -29 1 97.19 170 VAL B C 1
ATOM 4488 O O . VAL B 1 170 ? 6.895 -23.156 -29.844 1 97.19 170 VAL B O 1
ATOM 4491 N N . HIS B 1 171 ? 5.395 -22.672 -28.312 1 93.88 171 HIS B N 1
ATOM 4492 C CA . HIS B 1 171 ? 5.672 -21.234 -28.375 1 93.88 171 HIS B CA 1
ATOM 4493 C C . HIS B 1 171 ? 7.125 -20.938 -28 1 93.88 171 HIS B C 1
ATOM 4495 O O . HIS B 1 171 ? 7.605 -21.391 -26.953 1 93.88 171 HIS B O 1
ATOM 4501 N N . GLN B 1 172 ? 7.785 -20.141 -28.797 1 93.5 172 GLN B N 1
ATOM 4502 C CA . GLN B 1 172 ? 9.219 -19.875 -28.672 1 93.5 172 GLN B CA 1
ATOM 4503 C C . GLN B 1 172 ? 9.539 -19.219 -27.328 1 93.5 172 GLN B C 1
ATOM 4505 O O . GLN B 1 172 ? 10.547 -19.547 -26.703 1 93.5 172 GLN B O 1
ATOM 4510 N N . GLY B 1 173 ? 8.719 -18.312 -26.891 1 91.12 173 GLY B N 1
ATOM 4511 C CA . GLY B 1 173 ? 8.953 -17.594 -25.641 1 91.12 173 GLY B CA 1
ATOM 4512 C C . GLY B 1 173 ? 8.891 -18.5 -24.422 1 91.12 173 GLY B C 1
ATOM 4513 O O . GLY B 1 173 ? 9.758 -18.422 -23.547 1 91.12 173 GLY B O 1
ATOM 4514 N N . TRP B 1 174 ? 7.871 -19.406 -24.359 1 93.38 174 TRP B N 1
ATOM 4515 C CA . TRP B 1 174 ? 7.758 -20.344 -23.25 1 93.38 174 TRP B CA 1
ATOM 4516 C C . TRP B 1 174 ? 8.977 -21.266 -23.172 1 93.38 174 TRP B C 1
ATOM 4518 O O . TRP B 1 174 ? 9.547 -21.453 -22.109 1 93.38 174 TRP B O 1
ATOM 4528 N N . LEU B 1 175 ? 9.258 -21.703 -24.344 1 95.69 175 LEU B N 1
ATOM 4529 C CA . LEU B 1 175 ? 10.375 -22.641 -24.391 1 95.69 175 LEU B CA 1
ATOM 4530 C C . LEU B 1 175 ? 11.68 -21.969 -23.969 1 95.69 175 LEU B C 1
ATOM 4532 O O . LEU B 1 175 ? 12.484 -22.562 -23.25 1 95.69 175 LEU B O 1
ATOM 4536 N N . SER B 1 176 ? 11.883 -20.781 -24.406 1 94.44 176 SER B N 1
ATOM 4537 C CA . SER B 1 176 ? 13.109 -20.062 -24.078 1 94.44 176 SER B CA 1
ATOM 4538 C C . SER B 1 176 ? 13.227 -19.828 -22.578 1 94.44 176 SER B C 1
ATOM 4540 O O . SER B 1 176 ? 14.273 -20.094 -21.984 1 94.44 176 SER B O 1
ATOM 4542 N N . ILE B 1 177 ? 12.188 -19.422 -21.938 1 94.56 177 ILE B N 1
ATOM 4543 C CA . ILE B 1 177 ? 12.203 -19.172 -20.5 1 94.56 177 ILE B CA 1
ATOM 4544 C C . ILE B 1 177 ? 12.484 -20.484 -19.75 1 94.56 177 ILE B C 1
ATOM 4546 O O . ILE B 1 177 ? 13.242 -20.484 -18.781 1 94.56 177 ILE B O 1
ATOM 4550 N N . TYR B 1 178 ? 11.945 -21.547 -20.234 1 97.19 178 TYR B N 1
ATOM 4551 C CA . TYR B 1 178 ? 12.039 -22.859 -19.594 1 97.19 178 TYR B CA 1
ATOM 4552 C C . TYR B 1 178 ? 13.438 -23.438 -19.75 1 97.19 178 TYR B C 1
ATOM 4554 O O . TYR B 1 178 ? 13.953 -24.078 -18.828 1 97.19 178 TYR B O 1
ATOM 4562 N N . THR B 1 179 ? 14.156 -23.109 -20.859 1 97.75 179 THR B N 1
ATOM 4563 C CA . THR B 1 179 ? 15.328 -23.906 -21.188 1 97.75 179 THR B CA 1
ATOM 4564 C C . THR B 1 179 ? 16.594 -23.047 -21.203 1 97.75 179 THR B C 1
ATOM 4566 O O . THR B 1 179 ? 17.703 -23.578 -21.344 1 97.75 179 THR B O 1
ATOM 4569 N N . SER B 1 180 ? 16.422 -21.766 -21.062 1 96.56 180 SER B N 1
ATOM 4570 C CA . SER B 1 180 ? 17.609 -20.906 -21.203 1 96.56 180 SER B CA 1
ATOM 4571 C C . SER B 1 180 ? 18.453 -20.938 -19.922 1 96.56 180 SER B C 1
ATOM 4573 O O . SER B 1 180 ? 17.922 -20.953 -18.812 1 96.56 180 SER B O 1
ATOM 4575 N N . ASP B 1 181 ? 19.719 -21.047 -20.109 1 96.12 181 ASP B N 1
ATOM 4576 C CA . ASP B 1 181 ? 20.703 -20.781 -19.078 1 96.12 181 ASP B CA 1
ATOM 4577 C C . ASP B 1 181 ? 21.531 -19.531 -19.422 1 96.12 181 ASP B C 1
ATOM 4579 O O . ASP B 1 181 ? 21.438 -19.016 -20.531 1 96.12 181 ASP B O 1
ATOM 4583 N N . ASP B 1 182 ? 22.141 -19 -18.484 1 94 182 ASP B N 1
ATOM 4584 C CA . ASP B 1 182 ? 23.016 -17.859 -18.625 1 94 182 ASP B CA 1
ATOM 4585 C C . ASP B 1 182 ? 24.219 -17.969 -17.703 1 94 182 ASP B C 1
ATOM 4587 O O . ASP B 1 182 ? 24.094 -17.781 -16.484 1 94 182 ASP B O 1
ATOM 4591 N N . PRO B 1 183 ? 25.375 -18.172 -18.281 1 90.62 183 PRO B N 1
ATOM 4592 C CA . PRO B 1 183 ? 26.562 -18.344 -17.438 1 90.62 183 PRO B CA 1
ATOM 4593 C C . PRO B 1 183 ? 26.891 -17.109 -16.625 1 90.62 183 PRO B C 1
ATOM 4595 O O . PRO B 1 183 ? 27.625 -17.188 -15.633 1 90.62 183 PRO B O 1
ATOM 4598 N N . ARG B 1 184 ? 26.547 -15.922 -16.969 1 89.69 184 ARG B N 1
ATOM 4599 C CA . ARG B 1 184 ? 26.812 -14.688 -16.25 1 89.69 184 ARG B CA 1
ATOM 4600 C C . ARG B 1 184 ? 25.969 -14.602 -14.984 1 89.69 184 ARG B C 1
ATOM 4602 O O . ARG B 1 184 ? 26.234 -13.781 -14.109 1 89.69 184 ARG B O 1
ATOM 4609 N N . SER B 1 185 ? 24.906 -15.539 -14.859 1 90.44 185 SER B N 1
ATOM 4610 C CA . SER B 1 185 ? 23.984 -15.516 -13.719 1 90.44 185 SER B CA 1
ATOM 4611 C C . SER B 1 185 ? 24.406 -16.531 -12.656 1 90.44 185 SER B C 1
ATOM 4613 O O . SER B 1 185 ? 24.719 -17.672 -12.969 1 90.44 185 SER B O 1
ATOM 4615 N N . ALA B 1 186 ? 24.422 -16.016 -11.461 1 90.94 186 ALA B N 1
ATOM 4616 C CA . ALA B 1 186 ? 24.703 -16.922 -10.352 1 90.94 186 ALA B CA 1
ATOM 4617 C C . ALA B 1 186 ? 23.547 -17.875 -10.109 1 90.94 186 ALA B C 1
ATOM 4619 O O . ALA B 1 186 ? 23.719 -18.922 -9.477 1 90.94 186 ALA B O 1
ATOM 4620 N N . TYR B 1 187 ? 22.406 -17.625 -10.672 1 91.38 187 TYR B N 1
ATOM 4621 C CA . TYR B 1 187 ? 21.188 -18.359 -10.312 1 91.38 187 TYR B CA 1
ATOM 4622 C C . TYR B 1 187 ? 20.703 -19.203 -11.484 1 91.38 187 TYR B C 1
ATOM 4624 O O . TYR B 1 187 ? 19.797 -20.031 -11.32 1 91.38 187 TYR B O 1
ATOM 4632 N N . ASN B 1 188 ? 21.297 -18.969 -12.68 1 90.5 188 ASN B N 1
ATOM 4633 C CA . ASN B 1 188 ? 20.891 -19.719 -13.859 1 90.5 188 ASN B CA 1
ATOM 4634 C C . ASN B 1 188 ? 22.078 -20.328 -14.578 1 90.5 188 ASN B C 1
ATOM 4636 O O . ASN B 1 188 ? 22.141 -20.328 -15.812 1 90.5 188 ASN B O 1
ATOM 4640 N N . THR B 1 189 ? 23.047 -20.672 -13.828 1 94.12 189 THR B N 1
ATOM 4641 C CA . THR B 1 189 ? 24.094 -21.469 -14.469 1 94.12 189 THR B CA 1
ATOM 4642 C C . THR B 1 189 ? 23.5 -22.703 -15.133 1 94.12 189 THR B C 1
ATOM 4644 O O . THR B 1 189 ? 24.031 -23.203 -16.125 1 94.12 189 THR B O 1
ATOM 4647 N N . THR B 1 190 ? 22.406 -23.078 -14.57 1 96.19 190 THR B N 1
ATOM 4648 C CA . THR B 1 190 ? 21.547 -24.078 -15.211 1 96.19 190 THR B CA 1
ATOM 4649 C C . THR B 1 190 ? 20.172 -23.484 -15.492 1 96.19 190 THR B C 1
ATOM 4651 O O . THR B 1 190 ? 19.734 -22.547 -14.828 1 96.19 190 THR B O 1
ATOM 4654 N N . SER B 1 191 ? 19.484 -24.062 -16.5 1 97.81 191 SER B N 1
ATOM 4655 C CA . SER B 1 191 ? 18.172 -23.562 -16.891 1 97.81 191 SER B CA 1
ATOM 4656 C C . SER B 1 191 ? 17.141 -23.844 -15.805 1 97.81 191 SER B C 1
ATOM 4658 O O . SER B 1 191 ? 17.375 -24.656 -14.906 1 97.81 191 SER B O 1
ATOM 4660 N N . ALA B 1 192 ? 16.047 -23.094 -15.898 1 98.19 192 ALA B N 1
ATOM 4661 C CA . ALA B 1 192 ? 14.922 -23.391 -15.008 1 98.19 192 ALA B CA 1
ATOM 4662 C C . ALA B 1 192 ? 14.5 -24.859 -15.133 1 98.19 192 ALA B C 1
ATOM 4664 O O . ALA B 1 192 ? 14.164 -25.5 -14.133 1 98.19 192 ALA B O 1
ATOM 4665 N N . ARG B 1 193 ? 14.5 -25.406 -16.312 1 98.69 193 ARG B N 1
ATOM 4666 C CA . ARG B 1 193 ? 14.203 -26.812 -16.594 1 98.69 193 ARG B CA 1
ATOM 4667 C C . ARG B 1 193 ? 15.094 -27.734 -15.758 1 98.69 193 ARG B C 1
ATOM 4669 O O . ARG B 1 193 ? 14.602 -28.609 -15.047 1 98.69 193 ARG B O 1
ATOM 4676 N N . GLN B 1 194 ? 16.375 -27.5 -15.883 1 98.44 194 GLN B N 1
ATOM 4677 C CA . GLN B 1 194 ? 17.312 -28.359 -15.172 1 98.44 194 GLN B CA 1
ATOM 4678 C C . GLN B 1 194 ? 17.125 -28.25 -13.664 1 98.44 194 GLN B C 1
ATOM 4680 O O . GLN B 1 194 ? 17.188 -29.25 -12.945 1 98.44 194 GLN B O 1
ATOM 4685 N N . GLN B 1 195 ? 16.922 -27.031 -13.195 1 98.62 195 GLN B N 1
ATOM 4686 C CA . GLN B 1 195 ? 16.719 -26.812 -11.773 1 98.62 195 GLN B CA 1
ATOM 4687 C C . GLN B 1 195 ? 15.547 -27.641 -11.25 1 98.62 195 GLN B C 1
ATOM 4689 O O . GLN B 1 195 ? 15.68 -28.344 -10.25 1 98.62 195 GLN B O 1
ATOM 4694 N N . VAL B 1 196 ? 14.438 -27.547 -11.906 1 98.88 196 VAL B N 1
ATOM 4695 C CA . VAL B 1 196 ? 13.219 -28.188 -11.406 1 98.88 196 VAL B CA 1
ATOM 4696 C C . VAL B 1 196 ? 13.312 -29.703 -11.586 1 98.88 196 VAL B C 1
ATOM 4698 O O . VAL B 1 196 ? 12.922 -30.453 -10.695 1 98.88 196 VAL B O 1
ATOM 4701 N N . LEU B 1 197 ? 13.844 -30.219 -12.719 1 98.75 197 LEU B N 1
ATOM 4702 C CA . LEU B 1 197 ? 13.945 -31.656 -12.953 1 98.75 197 LEU B CA 1
ATOM 4703 C C . LEU B 1 197 ? 14.883 -32.312 -11.938 1 98.75 197 LEU B C 1
ATOM 4705 O O . LEU B 1 197 ? 14.586 -33.406 -11.422 1 98.75 197 LEU B O 1
ATOM 4709 N N . GLU B 1 198 ? 15.984 -31.609 -11.656 1 98.69 198 GLU B N 1
ATOM 4710 C CA . GLU B 1 198 ? 16.922 -32.156 -10.688 1 98.69 198 GLU B CA 1
ATOM 4711 C C . GLU B 1 198 ? 16.297 -32.25 -9.297 1 98.69 198 GLU B C 1
ATOM 4713 O O . GLU B 1 198 ? 16.484 -33.25 -8.586 1 98.69 198 GLU B O 1
ATOM 4718 N N . GLU B 1 199 ? 15.594 -31.203 -8.93 1 98.81 199 GLU B N 1
ATOM 4719 C CA . GLU B 1 199 ? 14.961 -31.203 -7.617 1 98.81 199 GLU B CA 1
ATOM 4720 C C . GLU B 1 199 ? 13.867 -32.281 -7.527 1 98.81 199 GLU B C 1
ATOM 4722 O O . GLU B 1 199 ? 13.75 -32.969 -6.512 1 98.81 199 GLU B O 1
ATOM 4727 N N . VAL B 1 200 ? 13.07 -32.406 -8.539 1 98.81 200 VAL B N 1
ATOM 4728 C CA . VAL B 1 200 ? 12 -33.406 -8.562 1 98.81 200 VAL B CA 1
ATOM 4729 C C . VAL B 1 200 ? 12.594 -34.812 -8.5 1 98.81 200 VAL B C 1
ATOM 4731 O O . VAL B 1 200 ? 12.117 -35.656 -7.75 1 98.81 200 VAL B O 1
ATOM 4734 N N . LYS B 1 201 ? 13.641 -35.062 -9.281 1 98.31 201 LYS B N 1
ATOM 4735 C CA . LYS B 1 201 ? 14.32 -36.344 -9.234 1 98.31 201 LYS B CA 1
ATOM 4736 C C . LYS B 1 201 ? 14.789 -36.688 -7.824 1 98.31 201 LYS B C 1
ATOM 4738 O O . LYS B 1 201 ? 14.617 -37.812 -7.348 1 98.31 201 LYS B O 1
ATOM 4743 N N . ARG B 1 202 ? 15.398 -35.656 -7.215 1 98.69 202 ARG B N 1
ATOM 4744 C CA . ARG B 1 202 ? 15.883 -35.875 -5.852 1 98.69 202 ARG B CA 1
ATOM 4745 C C . ARG B 1 202 ? 14.742 -36.25 -4.91 1 98.69 202 ARG B C 1
ATOM 4747 O O . ARG B 1 202 ? 14.875 -37.156 -4.105 1 98.69 202 ARG B O 1
ATOM 4754 N N . LEU B 1 203 ? 13.648 -35.531 -4.984 1 98.81 203 LEU B N 1
ATOM 4755 C CA . LEU B 1 203 ? 12.516 -35.75 -4.09 1 98.81 203 LEU B CA 1
ATOM 4756 C C . LEU B 1 203 ? 11.852 -37.094 -4.371 1 98.81 203 LEU B C 1
ATOM 4758 O O . LEU B 1 203 ? 11.43 -37.812 -3.443 1 98.81 203 LEU B O 1
ATOM 4762 N N . VAL B 1 204 ? 11.719 -37.531 -5.637 1 98.56 204 VAL B N 1
ATOM 4763 C CA . VAL B 1 204 ? 11.164 -38.812 -6.008 1 98.56 204 VAL B CA 1
ATOM 4764 C C . VAL B 1 204 ? 11.992 -39.938 -5.391 1 98.56 204 VAL B C 1
ATOM 4766 O O . VAL B 1 204 ? 11.445 -40.906 -4.852 1 98.56 204 VAL B O 1
ATOM 4769 N N . GLU B 1 205 ? 13.305 -39.75 -5.465 1 98.38 205 GLU B N 1
ATOM 4770 C CA . GLU B 1 205 ? 14.188 -40.75 -4.867 1 98.38 205 GLU B CA 1
ATOM 4771 C C . GLU B 1 205 ? 14.062 -40.75 -3.348 1 98.38 205 GLU B C 1
ATOM 4773 O O . GLU B 1 205 ? 14.062 -41.812 -2.723 1 98.38 205 GLU B O 1
ATOM 4778 N N . GLU B 1 206 ? 14 -39.594 -2.775 1 98.25 206 GLU B N 1
ATOM 4779 C CA . GLU B 1 206 ? 13.93 -39.469 -1.323 1 98.25 206 GLU B CA 1
ATOM 4780 C C . GLU B 1 206 ? 12.688 -40.156 -0.763 1 98.25 206 GLU B C 1
ATOM 4782 O O . GLU B 1 206 ? 12.742 -40.781 0.306 1 98.25 206 GLU B O 1
ATOM 4787 N N . PHE B 1 207 ? 11.617 -40.062 -1.481 1 98 207 PHE B N 1
ATOM 4788 C CA . PHE B 1 207 ? 10.352 -40.531 -0.936 1 98 207 PHE B CA 1
ATOM 4789 C C . PHE B 1 207 ? 9.859 -41.75 -1.708 1 98 207 PHE B C 1
ATOM 4791 O O . PHE B 1 207 ? 8.656 -42.031 -1.744 1 98 207 PHE B O 1
ATOM 4798 N N . LYS B 1 208 ? 10.719 -42.5 -2.373 1 96.56 208 LYS B N 1
ATOM 4799 C CA . LYS B 1 208 ? 10.391 -43.594 -3.301 1 96.56 208 LYS B CA 1
ATOM 4800 C C . LYS B 1 208 ? 9.641 -44.719 -2.596 1 96.56 208 LYS B C 1
ATOM 4802 O O . LYS B 1 208 ? 8.945 -45.5 -3.238 1 96.56 208 LYS B O 1
ATOM 4807 N N . ASP B 1 209 ? 9.734 -44.781 -1.307 1 96.56 209 ASP B N 1
ATOM 4808 C CA . ASP B 1 209 ? 9.086 -45.875 -0.56 1 96.56 209 ASP B CA 1
ATOM 4809 C C . ASP B 1 209 ? 7.68 -45.469 -0.126 1 96.56 209 ASP B C 1
ATOM 4811 O O . ASP B 1 209 ? 6.977 -46.25 0.522 1 96.56 209 ASP B O 1
ATOM 4815 N N . GLU B 1 210 ? 7.227 -44.281 -0.503 1 97.19 210 GLU B N 1
ATOM 4816 C CA . GLU B 1 210 ? 5.879 -43.781 -0.226 1 97.19 210 GLU B CA 1
ATOM 4817 C C . GLU B 1 210 ? 5.055 -43.688 -1.507 1 97.19 210 GLU B C 1
ATOM 4819 O O . GLU B 1 210 ? 5.59 -43.844 -2.609 1 97.19 210 GLU B O 1
ATOM 4824 N N . GLU B 1 211 ? 3.672 -43.625 -1.292 1 96.69 211 GLU B N 1
ATOM 4825 C CA . GLU B 1 211 ? 2.844 -43.219 -2.418 1 96.69 211 GLU B CA 1
ATOM 4826 C C . GLU B 1 211 ? 3.074 -41.75 -2.756 1 96.69 211 GLU B C 1
ATOM 4828 O O . GLU B 1 211 ? 2.906 -40.875 -1.901 1 96.69 211 GLU B O 1
ATOM 4833 N N . ILE B 1 212 ? 3.525 -41.5 -4.043 1 97.44 212 ILE B N 1
ATOM 4834 C CA . ILE B 1 212 ? 3.951 -40.156 -4.41 1 97.44 212 ILE B CA 1
ATOM 4835 C C . ILE B 1 212 ? 3.096 -39.656 -5.566 1 97.44 212 ILE B C 1
ATOM 4837 O O . ILE B 1 212 ? 2.604 -40.438 -6.379 1 97.44 212 ILE B O 1
ATOM 4841 N N . SER B 1 213 ? 2.818 -38.438 -5.574 1 98.5 213 SER B N 1
ATOM 4842 C CA . SER B 1 213 ? 2.324 -37.719 -6.746 1 98.5 213 SER B CA 1
ATOM 4843 C C . SER B 1 213 ? 3.146 -36.469 -7.016 1 98.5 213 SER B C 1
ATOM 4845 O O . SER B 1 213 ? 3.865 -36 -6.133 1 98.5 213 SER B O 1
ATOM 4847 N N . ILE B 1 214 ? 3.182 -36 -8.234 1 98.88 214 ILE B N 1
ATOM 4848 C CA . ILE B 1 214 ? 3.729 -34.719 -8.617 1 98.88 214 ILE B CA 1
ATOM 4849 C C . ILE B 1 214 ? 2.609 -33.812 -9.125 1 98.88 214 ILE B C 1
ATOM 4851 O O . ILE B 1 214 ? 1.854 -34.188 -10.023 1 98.88 214 ILE B O 1
ATOM 4855 N N . THR B 1 215 ? 2.443 -32.719 -8.508 1 98.94 215 THR B N 1
ATOM 4856 C CA . THR B 1 215 ? 1.42 -31.766 -8.922 1 98.94 215 THR B CA 1
ATOM 4857 C C . THR B 1 215 ? 2.055 -30.438 -9.359 1 98.94 215 THR B C 1
ATOM 4859 O O . THR B 1 215 ? 2.875 -29.875 -8.633 1 98.94 215 THR B O 1
ATOM 4862 N N . VAL B 1 216 ? 1.746 -29.984 -10.555 1 98.94 216 VAL B N 1
ATOM 4863 C CA . VAL B 1 216 ? 2.236 -28.734 -11.117 1 98.94 216 VAL B CA 1
ATOM 4864 C C . VAL B 1 216 ? 1.1 -27.719 -11.188 1 98.94 216 VAL B C 1
ATOM 4866 O O . VAL B 1 216 ? -0.043 -28.078 -11.492 1 98.94 216 VAL B O 1
ATOM 4869 N N . THR B 1 217 ? 1.381 -26.5 -10.82 1 98.94 217 THR B N 1
ATOM 4870 C CA . THR B 1 217 ? 0.35 -25.469 -10.922 1 98.94 217 THR B CA 1
ATOM 4871 C C . THR B 1 217 ? 0.95 -24.141 -11.383 1 98.94 217 THR B C 1
ATOM 4873 O O . THR B 1 217 ? 2.166 -23.953 -11.328 1 98.94 217 THR B O 1
ATOM 4876 N N . GLY B 1 218 ? 0.13 -23.297 -11.922 1 98.62 218 GLY B N 1
ATOM 4877 C CA . GLY B 1 218 ? 0.513 -21.984 -12.414 1 98.62 218 GLY B CA 1
ATOM 4878 C C . GLY B 1 218 ? -0.643 -21.219 -13.023 1 98.62 218 GLY B C 1
ATOM 4879 O O . GLY B 1 218 ? -1.706 -21.781 -13.281 1 98.62 218 GLY B O 1
ATOM 4880 N N . HIS B 1 219 ? -0.431 -20 -13.188 1 97.19 219 HIS B N 1
ATOM 4881 C CA . HIS B 1 219 ? -1.396 -19.078 -13.781 1 97.19 219 HIS B CA 1
ATOM 4882 C C . HIS B 1 219 ? -0.763 -18.266 -14.906 1 97.19 219 HIS B C 1
ATOM 4884 O O . HIS B 1 219 ? 0.399 -17.859 -14.805 1 97.19 219 HIS B O 1
ATOM 4890 N N . SER B 1 220 ? -1.537 -18.062 -16.031 1 93.88 220 SER B N 1
ATOM 4891 C CA . SER B 1 220 ? -1.049 -17.25 -17.141 1 93.88 220 SER B CA 1
ATOM 4892 C C . SER B 1 220 ? 0.249 -17.812 -17.719 1 93.88 220 SER B C 1
ATOM 4894 O O . SER B 1 220 ? 0.306 -18.984 -18.109 1 93.88 220 SER B O 1
ATOM 4896 N N . LEU B 1 221 ? 1.311 -17.047 -17.734 1 92.94 221 LEU B N 1
ATOM 4897 C CA . LEU B 1 221 ? 2.615 -17.516 -18.188 1 92.94 221 LEU B CA 1
ATOM 4898 C C . LEU B 1 221 ? 3.07 -18.719 -17.359 1 92.94 221 LEU B C 1
ATOM 4900 O O . LEU B 1 221 ? 3.637 -19.672 -17.906 1 92.94 221 LEU B O 1
ATOM 4904 N N . GLY B 1 222 ? 2.793 -18.656 -16.047 1 96.25 222 GLY B N 1
ATOM 4905 C CA . GLY B 1 222 ? 3.156 -19.766 -15.18 1 96.25 222 GLY B CA 1
ATOM 4906 C C . GLY B 1 222 ? 2.453 -21.062 -15.539 1 96.25 222 GLY B C 1
ATOM 4907 O O . GLY B 1 222 ? 3.018 -22.141 -15.375 1 96.25 222 GLY B O 1
ATOM 4908 N N . ALA B 1 223 ? 1.277 -20.891 -16.031 1 97.75 223 ALA B N 1
ATOM 4909 C CA . ALA B 1 223 ? 0.538 -22.078 -16.469 1 97.75 223 ALA B CA 1
ATOM 4910 C C . ALA B 1 223 ? 1.156 -22.672 -17.719 1 97.75 223 ALA B C 1
ATOM 4912 O O . ALA B 1 223 ? 1.192 -23.906 -17.875 1 97.75 223 ALA B O 1
ATOM 4913 N N . ALA B 1 224 ? 1.601 -21.859 -18.609 1 95.5 224 ALA B N 1
ATOM 4914 C CA . ALA B 1 224 ? 2.279 -22.344 -19.812 1 95.5 224 ALA B CA 1
ATOM 4915 C C . ALA B 1 224 ? 3.568 -23.078 -19.453 1 95.5 224 ALA B C 1
ATOM 4917 O O . ALA B 1 224 ? 3.828 -24.172 -19.953 1 95.5 224 ALA B O 1
ATOM 4918 N N . LEU B 1 225 ? 4.324 -22.484 -18.578 1 97.12 225 LEU B N 1
ATOM 4919 C CA . LEU B 1 225 ? 5.543 -23.125 -18.109 1 97.12 225 LEU B CA 1
ATOM 4920 C C . LEU B 1 225 ? 5.219 -24.422 -17.375 1 97.12 225 LEU B C 1
ATOM 4922 O O . LEU B 1 225 ? 5.926 -25.422 -17.531 1 97.12 225 LEU B O 1
ATOM 4926 N N . GLY B 1 226 ? 4.188 -24.344 -16.562 1 98.81 226 GLY B N 1
ATOM 4927 C CA . GLY B 1 226 ? 3.744 -25.547 -15.875 1 98.81 226 GLY B CA 1
ATOM 4928 C C . GLY B 1 226 ? 3.369 -26.672 -16.828 1 98.81 226 GLY B C 1
ATOM 4929 O O . GLY B 1 226 ? 3.664 -27.844 -16.562 1 98.81 226 GLY B O 1
ATOM 4930 N N . THR B 1 227 ? 2.709 -26.328 -17.875 1 98.75 227 THR B N 1
ATOM 4931 C CA . THR B 1 227 ? 2.359 -27.312 -18.891 1 98.75 227 THR B CA 1
ATOM 4932 C C . THR B 1 227 ? 3.615 -27.953 -19.469 1 98.75 227 THR B C 1
ATOM 4934 O O . THR B 1 227 ? 3.727 -29.188 -19.5 1 98.75 227 THR B O 1
ATOM 4937 N N . LEU B 1 228 ? 4.555 -27.141 -19.906 1 98.5 228 LEU B N 1
ATOM 4938 C CA . LEU B 1 228 ? 5.812 -27.656 -20.438 1 98.5 228 LEU B CA 1
ATOM 4939 C C . LEU B 1 228 ? 6.504 -28.547 -19.422 1 98.5 228 LEU B C 1
ATOM 4941 O O . LEU B 1 228 ? 6.988 -29.641 -19.766 1 98.5 228 LEU B O 1
ATOM 4945 N N . ASN B 1 229 ? 6.52 -28.094 -18.219 1 98.88 229 ASN B N 1
ATOM 4946 C CA . ASN B 1 229 ? 7.199 -28.812 -17.141 1 98.88 229 ASN B CA 1
ATOM 4947 C C . ASN B 1 229 ? 6.559 -30.188 -16.891 1 98.88 229 ASN B C 1
ATOM 4949 O O . ASN B 1 229 ? 7.258 -31.188 -16.766 1 98.88 229 ASN B O 1
ATOM 4953 N N . ALA B 1 230 ? 5.258 -30.203 -16.766 1 98.88 230 ALA B N 1
ATOM 4954 C CA . ALA B 1 230 ? 4.547 -31.453 -16.516 1 98.88 230 ALA B CA 1
ATOM 4955 C C . ALA B 1 230 ? 4.797 -32.469 -17.625 1 98.88 230 ALA B C 1
ATOM 4957 O O . ALA B 1 230 ? 5.09 -33.625 -17.359 1 98.88 230 ALA B O 1
ATOM 4958 N N . VAL B 1 231 ? 4.727 -32.031 -18.844 1 98.62 231 VAL B N 1
ATOM 4959 C CA . VAL B 1 231 ? 4.953 -32.906 -19.984 1 98.62 231 VAL B CA 1
ATOM 4960 C C . VAL B 1 231 ? 6.395 -33.406 -19.984 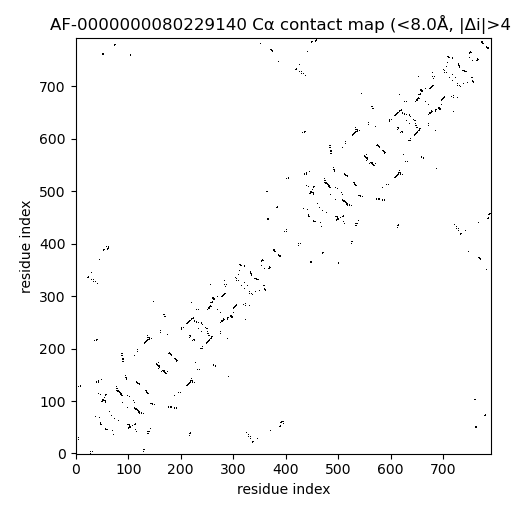1 98.62 231 VAL B C 1
ATOM 4962 O O . VAL B 1 231 ? 6.641 -34.594 -20.203 1 98.62 231 VAL B O 1
ATOM 4965 N N . ASP B 1 232 ? 7.293 -32.531 -19.75 1 98.62 232 ASP B N 1
ATOM 4966 C CA . ASP B 1 232 ? 8.719 -32.844 -19.719 1 98.62 232 ASP B CA 1
ATOM 4967 C C . ASP B 1 232 ? 9.008 -33.906 -18.656 1 98.62 232 ASP B C 1
ATOM 4969 O O . ASP B 1 232 ? 9.742 -34.844 -18.922 1 98.62 232 ASP B O 1
ATOM 4973 N N . ILE B 1 233 ? 8.438 -33.75 -17.484 1 98.75 233 ILE B N 1
ATOM 4974 C CA . ILE B 1 233 ? 8.648 -34.688 -16.375 1 98.75 233 ILE B CA 1
ATOM 4975 C C . ILE B 1 233 ? 8.25 -36.094 -16.797 1 98.75 233 ILE B C 1
ATOM 4977 O O . ILE B 1 233 ? 9 -37.031 -16.578 1 98.75 233 ILE B O 1
ATOM 4981 N N . VAL B 1 234 ? 7.121 -36.25 -17.375 1 98.06 234 VAL B N 1
ATOM 4982 C CA . VAL B 1 234 ? 6.598 -37.594 -17.719 1 98.06 234 VAL B CA 1
ATOM 4983 C C . VAL B 1 234 ? 7.328 -38.125 -18.953 1 98.06 234 VAL B C 1
ATOM 4985 O O . VAL B 1 234 ? 7.727 -39.281 -18.969 1 98.06 234 VAL B O 1
ATOM 4988 N N . ALA B 1 235 ? 7.496 -37.281 -19.969 1 97.19 235 ALA B N 1
ATOM 4989 C CA . ALA B 1 235 ? 8.133 -37.688 -21.219 1 97.19 235 ALA B CA 1
ATOM 4990 C C . ALA B 1 235 ? 9.547 -38.219 -20.953 1 97.19 235 ALA B C 1
ATOM 4992 O O . ALA B 1 235 ? 10.023 -39.125 -21.656 1 97.19 235 ALA B O 1
ATOM 4993 N N . ASN B 1 236 ? 10.18 -37.688 -19.969 1 96.81 236 ASN B N 1
ATOM 4994 C CA . ASN B 1 236 ? 11.57 -38.031 -19.703 1 96.81 236 ASN B CA 1
ATOM 4995 C C . ASN B 1 236 ? 11.703 -38.938 -18.484 1 96.81 236 ASN B C 1
ATOM 4997 O O . ASN B 1 236 ? 12.812 -39.156 -17.984 1 96.81 236 ASN B O 1
ATOM 5001 N N . GLY B 1 237 ? 10.633 -39.406 -17.938 1 97 237 GLY B N 1
ATOM 5002 C CA . GLY B 1 237 ? 10.602 -40.406 -16.906 1 97 237 GLY B CA 1
ATOM 5003 C C . GLY B 1 237 ? 11.102 -39.906 -15.562 1 97 237 GLY B C 1
ATOM 5004 O O . GLY B 1 237 ? 11.609 -40.688 -14.75 1 97 237 GLY B O 1
ATOM 5005 N N . VAL B 1 238 ? 11.016 -38.594 -15.344 1 97.94 238 VAL B N 1
ATOM 5006 C CA . VAL B 1 238 ? 11.484 -38 -14.094 1 97.94 238 VAL B CA 1
ATOM 5007 C C . VAL B 1 238 ? 10.562 -38.406 -12.945 1 97.94 238 VAL B C 1
ATOM 5009 O O . VAL B 1 238 ? 10.961 -38.375 -11.781 1 97.94 238 VAL B O 1
ATOM 5012 N N . ASN B 1 239 ? 9.32 -38.812 -13.242 1 98.12 239 ASN B N 1
ATOM 5013 C CA . ASN B 1 239 ? 8.336 -39.188 -12.242 1 98.12 239 ASN B CA 1
ATOM 5014 C C . ASN B 1 239 ? 8.477 -40.656 -11.859 1 98.12 239 ASN B C 1
ATOM 5016 O O . ASN B 1 239 ? 7.551 -41.25 -11.305 1 98.12 239 ASN B O 1
ATOM 5020 N N . LYS B 1 240 ? 9.641 -41.25 -12.203 1 97.31 240 LYS B N 1
ATOM 5021 C CA . LYS B 1 240 ? 9.914 -42.656 -11.906 1 97.31 240 LYS B CA 1
ATOM 5022 C C . LYS B 1 240 ? 11.133 -42.812 -11 1 97.31 240 LYS B C 1
ATOM 5024 O O . LYS B 1 240 ? 12.18 -42.219 -11.266 1 97.31 240 LYS B O 1
ATOM 5029 N N . PRO B 1 241 ? 10.938 -43.625 -9.906 1 96.38 241 PRO B N 1
ATOM 5030 C CA . PRO B 1 241 ? 12.148 -43.938 -9.148 1 96.38 241 PRO B CA 1
ATOM 5031 C C . PRO B 1 241 ? 13.172 -44.719 -9.961 1 96.38 241 PRO B C 1
ATOM 5033 O O . PRO B 1 241 ? 12.797 -45.562 -10.758 1 96.38 241 PRO B O 1
ATOM 5036 N N . LYS B 1 242 ? 14.414 -44.5 -9.695 1 94.31 242 LYS B N 1
ATOM 5037 C CA . LYS B 1 242 ? 15.492 -45.125 -10.453 1 94.31 242 LYS B CA 1
ATOM 5038 C C . LYS B 1 242 ? 15.422 -46.656 -10.344 1 94.31 242 LYS B C 1
ATOM 5040 O O . LYS B 1 242 ? 15.578 -47.375 -11.344 1 94.31 242 LYS B O 1
ATOM 5045 N N . ASP B 1 243 ? 15.141 -47.156 -9.172 1 93.5 243 ASP B N 1
ATOM 5046 C CA . ASP B 1 243 ? 15.195 -48.594 -8.914 1 93.5 243 ASP B CA 1
ATOM 5047 C C . ASP B 1 243 ? 13.852 -49.281 -9.203 1 93.5 243 ASP B C 1
ATOM 5049 O O . ASP B 1 243 ? 13.75 -50.5 -9.234 1 93.5 243 ASP B O 1
ATOM 5053 N N . HIS B 1 244 ? 12.789 -48.5 -9.438 1 92.12 244 HIS B N 1
ATOM 5054 C CA . HIS B 1 244 ? 11.461 -49.031 -9.711 1 92.12 244 HIS B CA 1
ATOM 5055 C C . HIS B 1 244 ? 10.781 -48.25 -10.836 1 92.12 244 HIS B C 1
ATOM 5057 O O . HIS B 1 244 ? 9.758 -47.594 -10.617 1 92.12 244 HIS B O 1
ATOM 5063 N N . PRO B 1 245 ? 11.273 -48.375 -11.961 1 87.56 245 PRO B N 1
ATOM 5064 C CA . PRO B 1 245 ? 10.75 -47.562 -13.07 1 87.56 245 PRO B CA 1
ATOM 5065 C C . PRO B 1 245 ? 9.305 -47.906 -13.422 1 87.56 245 PRO B C 1
ATOM 5067 O O . PRO B 1 245 ? 8.625 -47.125 -14.094 1 87.56 245 PRO B O 1
ATOM 5070 N N . GLU B 1 246 ? 8.844 -49.031 -12.977 1 89.88 246 GLU B N 1
ATOM 5071 C CA . GLU B 1 246 ? 7.465 -49.438 -13.219 1 89.88 246 GLU B CA 1
ATOM 5072 C C . GLU B 1 246 ? 6.496 -48.688 -12.32 1 89.88 246 GLU B C 1
ATOM 5074 O O . GLU B 1 246 ? 5.285 -48.688 -12.562 1 89.88 246 GLU B O 1
ATOM 5079 N N . LYS B 1 247 ? 7.023 -48 -11.359 1 91.56 247 LYS B N 1
ATOM 5080 C CA . LYS B 1 247 ? 6.195 -47.281 -10.391 1 91.56 247 LYS B CA 1
ATOM 5081 C C . LYS B 1 247 ? 6.16 -45.781 -10.695 1 91.56 247 LYS B C 1
ATOM 5083 O O . LYS B 1 247 ? 6.48 -44.969 -9.836 1 91.56 247 LYS B O 1
ATOM 5088 N N . ALA B 1 248 ? 5.773 -45.5 -11.859 1 95 248 ALA B N 1
ATOM 5089 C CA . ALA B 1 248 ? 5.648 -44.094 -12.227 1 95 248 ALA B CA 1
ATOM 5090 C C . ALA B 1 248 ? 4.559 -43.438 -11.406 1 95 248 ALA B C 1
ATOM 5092 O O . ALA B 1 248 ? 3.463 -43.969 -11.242 1 95 248 ALA B O 1
ATOM 5093 N N . CYS B 1 249 ? 4.875 -42.375 -10.812 1 95.94 249 CYS B N 1
ATOM 5094 C CA . CYS B 1 249 ? 3.842 -41.656 -10.07 1 95.94 249 CYS B CA 1
ATOM 5095 C C . CYS B 1 249 ? 3.031 -40.75 -10.984 1 95.94 249 CYS B C 1
ATOM 5097 O O . CYS B 1 249 ? 3.504 -40.375 -12.055 1 95.94 249 CYS B O 1
ATOM 5099 N N . LEU B 1 250 ? 1.802 -40.469 -10.617 1 98.06 250 LEU B N 1
ATOM 5100 C CA . LEU B 1 250 ? 0.881 -39.625 -11.359 1 98.06 250 LEU B CA 1
ATOM 5101 C C . LEU B 1 250 ? 1.34 -38.156 -11.344 1 98.06 250 LEU B C 1
ATOM 5103 O O . LEU B 1 250 ? 1.712 -37.656 -10.289 1 98.06 250 LEU B O 1
ATOM 5107 N N . VAL B 1 251 ? 1.445 -37.562 -12.539 1 98.81 251 VAL B N 1
ATOM 5108 C CA . VAL B 1 251 ? 1.743 -36.125 -12.688 1 98.81 251 VAL B CA 1
ATOM 5109 C C . VAL B 1 251 ? 0.489 -35.375 -13.133 1 98.81 251 VAL B C 1
ATOM 5111 O O . VAL B 1 251 ? -0.093 -35.688 -14.172 1 98.81 251 VAL B O 1
ATOM 5114 N N . THR B 1 252 ? 0.048 -34.5 -12.312 1 98.94 252 THR B N 1
ATOM 5115 C CA . THR B 1 252 ? -1.149 -33.719 -12.617 1 98.94 252 THR B CA 1
ATOM 5116 C C . THR B 1 252 ? -0.844 -32.219 -12.602 1 98.94 252 THR B C 1
ATOM 5118 O O . THR B 1 252 ? -0.152 -31.734 -11.703 1 98.94 252 THR B O 1
ATOM 5121 N N . ALA B 1 253 ? -1.312 -31.484 -13.617 1 98.94 253 ALA B N 1
ATOM 5122 C CA . ALA B 1 253 ? -1.181 -30.031 -13.641 1 98.94 253 ALA B CA 1
ATOM 5123 C C . ALA B 1 253 ? -2.543 -29.359 -13.516 1 98.94 253 ALA B C 1
ATOM 5125 O O . ALA B 1 253 ? -3.469 -29.656 -14.266 1 98.94 253 ALA B O 1
ATOM 5126 N N . PHE B 1 254 ? -2.717 -28.594 -12.484 1 98.94 254 PHE B N 1
ATOM 5127 C CA . PHE B 1 254 ? -3.838 -27.672 -12.367 1 98.94 254 PHE B CA 1
ATOM 5128 C C . PHE B 1 254 ? -3.441 -26.281 -12.844 1 98.94 254 PHE B C 1
ATOM 5130 O O . PHE B 1 254 ? -2.656 -25.594 -12.18 1 98.94 254 PHE B O 1
ATOM 5137 N N . LEU B 1 255 ? -3.99 -25.859 -13.977 1 98.88 255 LEU B N 1
ATOM 5138 C CA . LEU B 1 255 ? -3.535 -24.656 -14.672 1 98.88 255 LEU B CA 1
ATOM 5139 C C . LEU B 1 255 ? -4.656 -23.625 -14.781 1 98.88 255 LEU B C 1
ATOM 5141 O O . LEU B 1 255 ? -5.805 -23.984 -15.055 1 98.88 255 LEU B O 1
ATOM 5145 N N . PHE B 1 256 ? -4.312 -22.375 -14.492 1 98.5 256 PHE B N 1
ATOM 5146 C CA . PHE B 1 256 ? -5.312 -21.312 -14.477 1 98.5 256 PHE B CA 1
ATOM 5147 C C . PHE B 1 256 ? -5 -20.25 -15.531 1 98.5 256 PHE B C 1
ATOM 5149 O O . PHE B 1 256 ? -3.885 -19.734 -15.586 1 98.5 256 PHE B O 1
ATOM 5156 N N . GLY B 1 257 ? -6.012 -19.953 -16.328 1 96.69 257 GLY B N 1
ATOM 5157 C CA . GLY B 1 257 ? -5.805 -18.953 -17.359 1 96.69 257 GLY B CA 1
ATOM 5158 C C . GLY B 1 257 ? -4.633 -19.266 -18.266 1 96.69 257 GLY B C 1
ATOM 5159 O O . GLY B 1 257 ? -3.832 -18.391 -18.578 1 96.69 257 GLY B O 1
ATOM 5160 N N . CYS B 1 258 ? -4.547 -20.469 -18.656 1 96.81 258 CYS B N 1
ATOM 5161 C CA . CYS B 1 258 ? -3.387 -20.969 -19.391 1 96.81 258 CYS B CA 1
ATOM 5162 C C . CYS B 1 258 ? -3.498 -20.641 -20.875 1 96.81 258 CYS B C 1
ATOM 5164 O O . CYS B 1 258 ? -4.445 -21.062 -21.547 1 96.81 258 CYS B O 1
ATOM 5166 N N . PRO B 1 259 ? -2.547 -19.891 -21.406 1 94.56 259 PRO B N 1
ATOM 5167 C CA . PRO B 1 259 ? -2.502 -19.781 -22.875 1 94.56 259 PRO B CA 1
ATOM 5168 C C . PRO B 1 259 ? -2.146 -21.094 -23.562 1 94.56 259 PRO B C 1
ATOM 5170 O O . PRO B 1 259 ? -1.729 -22.047 -22.891 1 94.56 259 PRO B O 1
ATOM 5173 N N . ARG B 1 260 ? -2.432 -21.125 -24.844 1 96.31 260 ARG B N 1
ATOM 5174 C CA . ARG B 1 260 ? -2.039 -22.312 -25.594 1 96.31 260 ARG B CA 1
ATOM 5175 C C . ARG B 1 260 ? -0.521 -22.422 -25.688 1 96.31 260 ARG B C 1
ATOM 5177 O O . ARG B 1 260 ? 0.172 -21.422 -25.859 1 96.31 260 ARG B O 1
ATOM 5184 N N . VAL B 1 261 ? -0.048 -23.656 -25.594 1 97 261 VAL B N 1
ATOM 5185 C CA . VAL B 1 261 ? 1.385 -23.844 -25.375 1 97 261 VAL B CA 1
ATOM 5186 C C . VAL B 1 261 ? 2.035 -24.312 -26.672 1 97 261 VAL B C 1
ATOM 5188 O O . VAL B 1 261 ? 3.16 -23.938 -27 1 97 261 VAL B O 1
ATOM 5191 N N . GLY B 1 262 ? 1.297 -25.125 -27.438 1 97.81 262 GLY B N 1
ATOM 5192 C CA . GLY B 1 262 ? 1.891 -25.719 -28.625 1 97.81 262 GLY B CA 1
ATOM 5193 C C . GLY B 1 262 ? 0.869 -26.078 -29.688 1 97.81 262 GLY B C 1
ATOM 5194 O O . GLY B 1 262 ? -0.307 -25.719 -29.562 1 97.81 262 GLY B O 1
ATOM 5195 N N . ASP B 1 263 ? 1.378 -26.703 -30.719 1 97.62 263 ASP B N 1
ATOM 5196 C CA . ASP B 1 263 ? 0.547 -27.016 -31.891 1 97.62 263 ASP B CA 1
ATOM 5197 C C . ASP B 1 263 ? -0.129 -28.375 -31.719 1 97.62 263 ASP B C 1
ATOM 5199 O O . ASP B 1 263 ? -0.119 -28.953 -30.641 1 97.62 263 ASP B O 1
ATOM 5203 N N . ALA B 1 264 ? -0.762 -28.844 -32.781 1 97.5 264 ALA B N 1
ATOM 5204 C CA . ALA B 1 264 ? -1.51 -30.094 -32.75 1 97.5 264 ALA B CA 1
ATOM 5205 C C . ALA B 1 264 ? -0.589 -31.281 -32.469 1 97.5 264 ALA B C 1
ATOM 5207 O O . ALA B 1 264 ? -0.995 -32.25 -31.828 1 97.5 264 ALA B O 1
ATOM 5208 N N . ASN B 1 265 ? 0.609 -31.156 -32.969 1 97.62 265 ASN B N 1
ATOM 5209 C CA . ASN B 1 265 ? 1.568 -32.219 -32.688 1 97.62 265 ASN B CA 1
ATOM 5210 C C . ASN B 1 265 ? 1.935 -32.281 -31.203 1 97.62 265 ASN B C 1
ATOM 5212 O O . ASN B 1 265 ? 2.115 -33.344 -30.641 1 97.62 265 ASN B O 1
ATOM 5216 N N . PHE B 1 266 ? 2.098 -31.203 -30.656 1 97.94 266 PHE B N 1
ATOM 5217 C CA . PHE B 1 266 ? 2.299 -31.125 -29.203 1 97.94 266 PHE B CA 1
ATOM 5218 C C . PHE B 1 266 ? 1.118 -31.75 -28.469 1 97.94 266 PHE B C 1
ATOM 5220 O O . PHE B 1 266 ? 1.305 -32.5 -27.516 1 97.94 266 PHE B O 1
ATOM 5227 N N . GLN B 1 267 ? -0.048 -31.406 -28.828 1 97.94 267 GLN B N 1
ATOM 5228 C CA . GLN B 1 267 ? -1.254 -31.984 -28.25 1 97.94 267 GLN B CA 1
ATOM 5229 C C . GLN B 1 267 ? -1.227 -33.5 -28.312 1 97.94 267 GLN B C 1
ATOM 5231 O O . GLN B 1 267 ? -1.617 -34.188 -27.359 1 97.94 267 GLN B O 1
ATOM 5236 N N . LYS B 1 268 ? -0.808 -34.031 -29.406 1 97.19 268 LYS B N 1
ATOM 5237 C CA . LYS B 1 268 ? -0.715 -35.5 -29.578 1 97.19 268 LYS B CA 1
ATOM 5238 C C . LYS B 1 268 ? 0.269 -36.094 -28.578 1 97.19 268 LYS B C 1
ATOM 5240 O O . LYS B 1 268 ? 0.011 -37.156 -28.016 1 97.19 268 LYS B O 1
ATOM 5245 N N . VAL B 1 269 ? 1.373 -35.406 -28.453 1 96.88 269 VAL B N 1
ATOM 5246 C CA . VAL B 1 269 ? 2.361 -35.875 -27.484 1 96.88 269 VAL B CA 1
ATOM 5247 C C . VAL B 1 269 ? 1.74 -35.906 -26.078 1 96.88 269 VAL B C 1
ATOM 5249 O O . VAL B 1 269 ? 1.835 -36.906 -25.375 1 96.88 269 VAL B O 1
ATOM 5252 N N . VAL B 1 270 ? 1.113 -34.875 -25.688 1 97.69 270 VAL B N 1
ATOM 5253 C CA . VAL B 1 270 ? 0.5 -34.75 -24.375 1 97.69 270 VAL B CA 1
ATOM 5254 C C . VAL B 1 270 ? -0.513 -35.875 -24.172 1 97.69 270 VAL B C 1
ATOM 5256 O O . VAL B 1 270 ? -0.518 -36.531 -23.125 1 97.69 270 VAL B O 1
ATOM 5259 N N . SER B 1 271 ? -1.3 -36.188 -25.188 1 96.12 271 SER B N 1
ATOM 5260 C CA . SER B 1 271 ? -2.369 -37.156 -25.094 1 96.12 271 SER B CA 1
ATOM 5261 C C . SER B 1 271 ? -1.809 -38.562 -25.016 1 96.12 271 SER B C 1
ATOM 5263 O O . SER B 1 271 ? -2.48 -39.5 -24.531 1 96.12 271 SER B O 1
ATOM 5265 N N . SER B 1 272 ? -0.617 -38.75 -25.469 1 96.06 272 SER B N 1
ATOM 5266 C CA . SER B 1 272 ? -0.036 -40.094 -25.516 1 96.06 272 SER B CA 1
ATOM 5267 C C . SER B 1 272 ? 0.63 -40.469 -24.203 1 96.06 272 SER B C 1
ATOM 5269 O O . SER B 1 272 ? 0.958 -41.625 -23.969 1 96.06 272 SER B O 1
ATOM 5271 N N . LEU B 1 273 ? 0.771 -39.562 -23.328 1 96.06 273 LEU B N 1
ATOM 5272 C CA . LEU B 1 273 ? 1.487 -39.781 -22.078 1 96.06 273 LEU B CA 1
ATOM 5273 C C . LEU B 1 273 ? 0.546 -40.344 -21.016 1 96.06 273 LEU B C 1
ATOM 5275 O O . LEU B 1 273 ? -0.375 -39.656 -20.578 1 96.06 273 LEU B O 1
ATOM 5279 N N . GLU B 1 274 ? 0.702 -41.562 -20.531 1 92.75 274 GLU B N 1
ATOM 5280 C CA . GLU B 1 274 ? -0.222 -42.312 -19.672 1 92.75 274 GLU B CA 1
ATOM 5281 C C . GLU B 1 274 ? -0.255 -41.719 -18.266 1 92.75 274 GLU B C 1
ATOM 5283 O O . GLU B 1 274 ? -1.307 -41.688 -17.609 1 92.75 274 GLU B O 1
ATOM 5288 N N . ASN B 1 275 ? 0.785 -41.25 -17.641 1 95.75 275 ASN B N 1
ATOM 5289 C CA . ASN B 1 275 ? 0.836 -40.781 -16.266 1 95.75 275 ASN B CA 1
ATOM 5290 C C . ASN B 1 275 ? 0.776 -39.25 -16.188 1 95.75 275 ASN B C 1
ATOM 5292 O O . ASN B 1 275 ? 1.268 -38.656 -15.234 1 95.75 275 ASN B O 1
ATOM 5296 N N . LEU B 1 276 ? 0.143 -38.625 -17.219 1 98.44 276 LEU B N 1
ATOM 5297 C CA . LEU B 1 276 ? 0.015 -37.156 -17.266 1 98.44 276 LEU B CA 1
ATOM 5298 C C . LEU B 1 276 ? -1.451 -36.75 -17.344 1 98.44 276 LEU B C 1
ATOM 5300 O O . LEU B 1 276 ? -2.223 -37.312 -18.125 1 98.44 276 LEU B O 1
ATOM 5304 N N . ARG B 1 277 ? -1.823 -35.906 -16.453 1 98.75 277 ARG B N 1
ATOM 5305 C CA . ARG B 1 277 ? -3.158 -35.312 -16.469 1 98.75 277 ARG B CA 1
ATOM 5306 C C . ARG B 1 277 ? -3.084 -33.781 -16.359 1 98.75 277 ARG B C 1
ATOM 5308 O O . ARG B 1 277 ? -2.354 -33.25 -15.516 1 98.75 277 ARG B O 1
ATOM 5315 N N . LEU B 1 278 ? -3.744 -33.062 -17.266 1 98.75 278 LEU B N 1
ATOM 5316 C CA . LEU B 1 278 ? -3.789 -31.609 -17.234 1 98.75 278 LEU B CA 1
ATOM 5317 C C . LEU B 1 278 ? -5.223 -31.109 -17.109 1 98.75 278 LEU B C 1
ATOM 5319 O O . LEU B 1 278 ? -6.098 -31.516 -17.891 1 98.75 278 LEU B O 1
ATOM 5323 N N . LEU B 1 279 ? -5.52 -30.344 -16.125 1 98.88 279 LEU B N 1
ATOM 5324 C CA . LEU B 1 279 ? -6.789 -29.641 -15.992 1 98.88 279 LEU B CA 1
ATOM 5325 C C . LEU B 1 279 ? -6.594 -28.141 -16.125 1 98.88 279 LEU B C 1
ATOM 5327 O O . LEU B 1 279 ? -5.914 -27.516 -15.297 1 98.88 279 LEU B O 1
ATOM 5331 N N . ARG B 1 280 ? -7.137 -27.547 -17.156 1 98.81 280 ARG B N 1
ATOM 5332 C CA . ARG B 1 280 ? -7.09 -26.109 -17.375 1 98.81 280 ARG B CA 1
ATOM 5333 C C . ARG B 1 280 ? -8.383 -25.438 -16.938 1 98.81 280 ARG B C 1
ATOM 5335 O O . ARG B 1 280 ? -9.469 -25.797 -17.391 1 98.81 280 ARG B O 1
ATOM 5342 N N . VAL B 1 281 ? -8.242 -24.516 -16.031 1 98.81 281 VAL B N 1
ATOM 5343 C CA . VAL B 1 281 ? -9.391 -23.703 -15.617 1 98.81 281 VAL B CA 1
ATOM 5344 C C . VAL B 1 281 ? -9.445 -22.422 -16.453 1 98.81 281 VAL B C 1
ATOM 5346 O O . VAL B 1 281 ? -8.445 -21.703 -16.562 1 98.81 281 VAL B O 1
ATOM 5349 N N . ARG B 1 282 ? -10.586 -22.188 -17 1 98 282 ARG B N 1
ATOM 5350 C CA . ARG B 1 282 ? -10.773 -21.016 -17.844 1 98 282 ARG B CA 1
ATOM 5351 C C . ARG B 1 282 ? -11.961 -20.188 -17.375 1 98 282 ARG B C 1
ATOM 5353 O O . ARG B 1 282 ? -13.062 -20.703 -17.203 1 98 282 ARG B O 1
ATOM 5360 N N . ASN B 1 283 ? -11.711 -18.906 -17.125 1 96.69 283 ASN B N 1
ATOM 5361 C CA . ASN B 1 283 ? -12.797 -17.969 -16.922 1 96.69 283 ASN B CA 1
ATOM 5362 C C . ASN B 1 283 ? -13.383 -17.484 -18.25 1 96.69 283 ASN B C 1
ATOM 5364 O O . ASN B 1 283 ? -12.648 -17.047 -19.125 1 96.69 283 ASN B O 1
ATOM 5368 N N . SER B 1 284 ? -14.633 -17.516 -18.406 1 94.25 284 SER B N 1
ATOM 5369 C CA . SER B 1 284 ? -15.336 -17.328 -19.672 1 94.25 284 SER B CA 1
ATOM 5370 C C . SER B 1 284 ? -14.93 -16.031 -20.359 1 94.25 284 SER B C 1
ATOM 5372 O O . SER B 1 284 ? -14.789 -15.992 -21.594 1 94.25 284 SER B O 1
ATOM 5374 N N . LEU B 1 285 ? -14.68 -14.969 -19.641 1 91.38 285 LEU B N 1
ATOM 5375 C CA . LEU B 1 285 ? -14.406 -13.695 -20.281 1 91.38 285 LEU B CA 1
ATOM 5376 C C . LEU B 1 285 ? -12.898 -13.469 -20.422 1 91.38 285 LEU B C 1
ATOM 5378 O O . LEU B 1 285 ? -12.469 -12.469 -21 1 91.38 285 LEU B O 1
ATOM 5382 N N . ASP B 1 286 ? -12.148 -14.344 -19.891 1 93.56 286 ASP B N 1
ATOM 5383 C CA . ASP B 1 286 ? -10.695 -14.227 -20.016 1 93.56 286 ASP B CA 1
ATOM 5384 C C . ASP B 1 286 ? -10.219 -14.602 -21.406 1 93.56 286 ASP B C 1
ATOM 5386 O O . ASP B 1 286 ? -10.43 -15.734 -21.859 1 93.56 286 ASP B O 1
ATOM 5390 N N . LEU B 1 287 ? -9.492 -13.758 -22.062 1 90.75 287 LEU B N 1
ATOM 5391 C CA . LEU B 1 287 ? -9.078 -13.992 -23.438 1 90.75 287 LEU B CA 1
ATOM 5392 C C . LEU B 1 287 ? -7.766 -14.758 -23.5 1 90.75 287 LEU B C 1
ATOM 5394 O O . LEU B 1 287 ? -7.418 -15.336 -24.531 1 90.75 287 LEU B O 1
ATOM 5398 N N . VAL B 1 288 ? -7.031 -14.781 -22.406 1 91.94 288 VAL B N 1
ATOM 5399 C CA . VAL B 1 288 ? -5.664 -15.281 -22.391 1 91.94 288 VAL B CA 1
ATOM 5400 C C . VAL B 1 288 ? -5.648 -16.75 -22.797 1 91.94 288 VAL B C 1
ATOM 5402 O O . VAL B 1 288 ? -4.824 -17.172 -23.609 1 91.94 288 VAL B O 1
ATOM 5405 N N . PRO B 1 289 ? -6.578 -17.531 -22.328 1 94.88 289 PRO B N 1
ATOM 5406 C CA . PRO B 1 289 ? -6.543 -18.953 -22.672 1 94.88 289 PRO B CA 1
ATOM 5407 C C . PRO B 1 289 ? -6.805 -19.219 -24.156 1 94.88 289 PRO B C 1
ATOM 5409 O O . PRO B 1 289 ? -6.574 -20.328 -24.641 1 94.88 289 PRO B O 1
ATOM 5412 N N . ASN B 1 290 ? -7.277 -18.234 -24.875 1 92.5 290 ASN B N 1
ATOM 5413 C CA . ASN B 1 290 ? -7.578 -18.406 -26.297 1 92.5 290 ASN B CA 1
ATOM 5414 C C . ASN B 1 290 ? -6.371 -18.078 -27.172 1 92.5 290 ASN B C 1
ATOM 5416 O O . ASN B 1 290 ? -6.391 -18.312 -28.375 1 92.5 290 ASN B O 1
ATOM 5420 N N . TYR B 1 291 ? -5.383 -17.531 -26.531 1 89.69 291 TYR B N 1
ATOM 5421 C CA . TYR B 1 291 ? -4.215 -17.125 -27.328 1 89.69 291 TYR B CA 1
ATOM 5422 C C . TYR B 1 291 ? -3.07 -18.109 -27.141 1 89.69 291 TYR B C 1
ATOM 5424 O O . TYR B 1 291 ? -2.924 -18.703 -26.062 1 89.69 291 TYR B O 1
ATOM 5432 N N . PRO B 1 292 ? -2.27 -18.297 -28.188 1 90.44 292 PRO B N 1
ATOM 5433 C CA . PRO B 1 292 ? -2.398 -17.75 -29.547 1 90.44 292 PRO B CA 1
ATOM 5434 C C . PRO B 1 292 ? -3.57 -18.359 -30.312 1 90.44 292 PRO B C 1
ATOM 5436 O O . PRO B 1 292 ? -3.957 -19.5 -30.062 1 90.44 292 PRO B O 1
ATOM 5439 N N . LEU B 1 293 ? -4.078 -17.656 -31.344 1 88 293 LEU B N 1
ATOM 5440 C CA . LEU B 1 293 ? -5.324 -18.016 -32 1 88 293 LEU B CA 1
ATOM 5441 C C . LEU B 1 293 ? -5.074 -19.016 -33.125 1 88 293 LEU B C 1
ATOM 5443 O O . LEU B 1 293 ? -5.91 -19.875 -33.406 1 88 293 LEU B O 1
ATOM 5447 N N . VAL B 1 294 ? -3.98 -18.938 -33.812 1 91.31 294 VAL B N 1
ATOM 5448 C CA . VAL B 1 294 ? -3.748 -19.734 -35 1 91.31 294 VAL B CA 1
ATOM 5449 C C . VAL B 1 294 ? -2.574 -20.688 -34.781 1 91.31 294 VAL B C 1
ATOM 5451 O O . VAL B 1 294 ? -1.532 -20.281 -34.25 1 91.31 294 VAL B O 1
ATOM 5454 N N . GLY B 1 295 ? -2.748 -21.938 -35.125 1 94.06 295 GLY B N 1
ATOM 5455 C CA . GLY B 1 295 ? -1.658 -22.906 -35.156 1 94.06 295 GLY B CA 1
ATOM 5456 C C . GLY B 1 295 ? -1.431 -23.578 -33.812 1 94.06 295 GLY B C 1
ATOM 5457 O O . GLY B 1 295 ? -0.532 -24.406 -33.656 1 94.06 295 GLY B O 1
ATOM 5458 N N . TYR B 1 296 ? -2.172 -23.219 -32.844 1 96.25 296 TYR B N 1
ATOM 5459 C CA . TYR B 1 296 ? -2.027 -23.781 -31.516 1 96.25 296 TYR B CA 1
ATOM 5460 C C . TYR B 1 296 ? -3.248 -24.609 -31.125 1 96.25 296 TYR B C 1
ATOM 5462 O O . TYR B 1 296 ? -4.328 -24.422 -31.703 1 96.25 296 TYR B O 1
ATOM 5470 N N . SER B 1 297 ? -3.055 -25.484 -30.188 1 97.38 297 SER B N 1
ATOM 5471 C CA . SER B 1 297 ? -4.125 -26.391 -29.781 1 97.38 297 SER B CA 1
ATOM 5472 C C . SER B 1 297 ? -4.242 -26.469 -28.266 1 97.38 297 SER B C 1
ATOM 5474 O O . SER B 1 297 ? -3.254 -26.312 -27.562 1 97.38 297 SER B O 1
ATOM 5476 N N . ASP B 1 298 ? -5.434 -26.734 -27.844 1 97.5 298 ASP B N 1
ATOM 5477 C CA . ASP B 1 298 ? -5.664 -26.969 -26.422 1 97.5 298 ASP B CA 1
ATOM 5478 C C . ASP B 1 298 ? -5.195 -28.359 -26 1 97.5 298 ASP B C 1
ATOM 5480 O O . ASP B 1 298 ? -5.242 -29.297 -26.797 1 97.5 298 ASP B O 1
ATOM 5484 N N . VAL B 1 299 ? -4.73 -28.453 -24.797 1 98.19 299 VAL B N 1
ATOM 5485 C CA . VAL B 1 299 ? -4.32 -29.734 -24.266 1 98.19 299 VAL B CA 1
ATOM 5486 C C . VAL B 1 299 ? -5.086 -30.031 -22.969 1 98.19 299 VAL B C 1
ATOM 5488 O O . VAL B 1 299 ? -5.562 -29.109 -22.297 1 98.19 299 VAL B O 1
ATOM 5491 N N . GLY B 1 300 ? -5.254 -31.312 -22.609 1 97.88 300 GLY B N 1
ATOM 5492 C CA . GLY B 1 300 ? -5.883 -31.719 -21.359 1 97.88 300 GLY B CA 1
ATOM 5493 C C . GLY B 1 300 ? -7.371 -31.438 -21.328 1 97.88 300 GLY B C 1
ATOM 5494 O O . GLY B 1 300 ? -8.023 -31.359 -22.375 1 97.88 300 GLY B O 1
ATOM 5495 N N . GLN B 1 301 ? -7.918 -31.484 -20.125 1 98.25 301 GLN B N 1
ATOM 5496 C CA . GLN B 1 301 ? -9.328 -31.188 -19.891 1 98.25 301 GLN B CA 1
ATOM 5497 C C . GLN B 1 301 ? -9.523 -29.734 -19.469 1 98.25 301 GLN B C 1
ATOM 5499 O O . GLN B 1 301 ? -8.57 -29.062 -19.047 1 98.25 301 GLN B O 1
ATOM 5504 N N . GLU B 1 302 ? -10.742 -29.281 -19.609 1 97.81 302 GLU B N 1
ATOM 5505 C CA . GLU B 1 302 ? -11.023 -27.891 -19.297 1 97.81 302 GLU B CA 1
ATOM 5506 C C . GLU B 1 302 ? -12.195 -27.766 -18.328 1 97.81 302 GLU B C 1
ATOM 5508 O O . GLU B 1 302 ? -13.188 -28.469 -18.453 1 97.81 302 GLU B O 1
ATOM 5513 N N . LEU B 1 303 ? -12.016 -27.031 -17.297 1 98.44 303 LEU B N 1
ATOM 5514 C CA . LEU B 1 303 ? -13.086 -26.562 -16.422 1 98.44 303 LEU B CA 1
ATOM 5515 C C . LEU B 1 303 ? -13.406 -25.094 -16.703 1 98.44 303 LEU B C 1
ATOM 5517 O O . LEU B 1 303 ? -12.57 -24.219 -16.469 1 98.44 303 LEU B O 1
ATOM 5521 N N . VAL B 1 304 ? -14.609 -24.828 -17.156 1 97.5 304 VAL B N 1
ATOM 5522 C CA . VAL B 1 304 ? -15 -23.453 -17.469 1 97.5 304 VAL B CA 1
ATOM 5523 C C . VAL B 1 304 ? -15.773 -22.859 -16.297 1 97.5 304 VAL B C 1
ATOM 5525 O O . VAL B 1 304 ? -16.703 -23.469 -15.773 1 97.5 304 VAL B O 1
ATOM 5528 N N . ILE B 1 305 ? -15.336 -21.734 -15.898 1 97.69 305 ILE B N 1
ATOM 5529 C CA . ILE B 1 305 ? -16.062 -20.953 -14.906 1 97.69 305 ILE B CA 1
ATOM 5530 C C . ILE B 1 305 ? -16.469 -19.594 -15.5 1 97.69 305 ILE B C 1
ATOM 5532 O O . ILE B 1 305 ? -15.969 -19.203 -16.562 1 97.69 305 ILE B O 1
ATOM 5536 N N . ASP B 1 306 ? -17.406 -18.938 -14.828 1 96.12 306 ASP B N 1
ATOM 5537 C CA . ASP B 1 306 ? -17.859 -17.609 -15.258 1 96.12 306 ASP B CA 1
ATOM 5538 C C . ASP B 1 306 ? -18.062 -16.688 -14.062 1 96.12 306 ASP B C 1
ATOM 5540 O O . ASP B 1 306 ? -19.125 -16.703 -13.43 1 96.12 306 ASP B O 1
ATOM 5544 N N . THR B 1 307 ? -17.109 -15.852 -13.836 1 95.5 307 THR B N 1
ATOM 5545 C CA . THR B 1 307 ? -17.141 -15.008 -12.648 1 95.5 307 THR B CA 1
ATOM 5546 C C . THR B 1 307 ? -18.188 -13.914 -12.789 1 95.5 307 THR B C 1
ATOM 5548 O O . THR B 1 307 ? -18.562 -13.273 -11.797 1 95.5 307 THR B O 1
ATOM 5551 N N . ARG B 1 308 ? -18.766 -13.648 -14.008 1 95.31 308 ARG B N 1
ATOM 5552 C CA . ARG B 1 308 ? -19.859 -12.688 -14.195 1 95.31 308 ARG B CA 1
ATOM 5553 C C . ARG B 1 308 ? -21.094 -13.117 -13.43 1 95.31 308 ARG B C 1
ATOM 5555 O O . ARG B 1 308 ? -21.953 -12.289 -13.117 1 95.31 308 ARG B O 1
ATOM 5562 N N . GLN B 1 309 ? -21.156 -14.367 -13.133 1 95.81 309 GLN B N 1
ATOM 5563 C CA . GLN B 1 309 ? -22.328 -14.906 -12.453 1 95.81 309 GLN B CA 1
ATOM 5564 C C . GLN B 1 309 ? -22.266 -14.625 -10.953 1 95.81 309 GLN B C 1
ATOM 5566 O O . GLN B 1 309 ? -23.266 -14.797 -10.25 1 95.81 309 GLN B O 1
ATOM 5571 N N . SER B 1 310 ? -21.172 -14.305 -10.453 1 96.62 310 SER B N 1
ATOM 5572 C CA . SER B 1 310 ? -21.016 -14.062 -9.023 1 96.62 310 SER B CA 1
ATOM 5573 C C . SER B 1 310 ? -21.641 -12.734 -8.617 1 96.62 310 SER B C 1
ATOM 5575 O O . SER B 1 310 ? -21.25 -11.68 -9.133 1 96.62 310 SER B O 1
ATOM 5577 N N . SER B 1 311 ? -22.469 -12.781 -7.672 1 96.62 311 SER B N 1
ATOM 5578 C CA . SER B 1 311 ? -23.125 -11.57 -7.195 1 96.62 311 SER B CA 1
ATOM 5579 C C . SER B 1 311 ? -22.203 -10.781 -6.27 1 96.62 311 SER B C 1
ATOM 5581 O O . SER B 1 311 ? -22.516 -9.641 -5.898 1 96.62 311 SER B O 1
ATOM 5583 N N . PHE B 1 312 ? -21.062 -11.32 -5.922 1 97.69 312 PHE B N 1
ATOM 5584 C CA . PHE B 1 312 ? -20.109 -10.633 -5.047 1 97.69 312 PHE B CA 1
ATOM 5585 C C . PHE B 1 312 ? -19.281 -9.617 -5.832 1 97.69 312 PHE B C 1
ATOM 5587 O O . PHE B 1 312 ? -18.781 -8.641 -5.266 1 97.69 312 PHE B O 1
ATOM 5594 N N . LEU B 1 313 ? -19.094 -9.883 -7.086 1 97.44 313 LEU B N 1
ATOM 5595 C CA . LEU B 1 313 ? -18.141 -9.133 -7.887 1 97.44 313 LEU B CA 1
ATOM 5596 C C . LEU B 1 313 ? -18.828 -7.988 -8.625 1 97.44 313 LEU B C 1
ATOM 5598 O O . LEU B 1 313 ? -20 -8.094 -8.992 1 97.44 313 LEU B O 1
ATOM 5602 N N . LYS B 1 314 ? -18.062 -6.891 -8.812 1 96.25 314 LYS B N 1
ATOM 5603 C CA . LYS B 1 314 ? -18.516 -5.793 -9.664 1 96.25 314 LYS B CA 1
ATOM 5604 C C . LYS B 1 314 ? -18.656 -6.25 -11.117 1 96.25 314 LYS B C 1
ATOM 5606 O O . LYS B 1 314 ? -17.969 -7.172 -11.555 1 96.25 314 LYS B O 1
ATOM 5611 N N . SER B 1 315 ? -19.656 -5.543 -11.836 1 88.69 315 SER B N 1
ATOM 5612 C CA . SER B 1 315 ? -19.719 -5.762 -13.273 1 88.69 315 SER B CA 1
ATOM 5613 C C . SER B 1 315 ? -18.578 -5.074 -13.992 1 88.69 315 SER B C 1
ATOM 5615 O O . SER B 1 315 ? -18.516 -3.842 -14.062 1 88.69 315 SER B O 1
ATOM 5617 N N . SER B 1 316 ? -17.516 -5.57 -13.938 1 76.75 316 SER B N 1
ATOM 5618 C CA . SER B 1 316 ? -16.312 -4.918 -14.453 1 76.75 316 SER B CA 1
ATOM 5619 C C . SER B 1 316 ? -16.078 -5.254 -15.922 1 76.75 316 SER B C 1
ATOM 5621 O O . SER B 1 316 ? -16.359 -6.375 -16.359 1 76.75 316 SER B O 1
ATOM 5623 N N . VAL B 1 317 ? -15.586 -4.188 -16.5 1 75.12 317 VAL B N 1
ATOM 5624 C CA . VAL B 1 317 ? -15.18 -4.371 -17.891 1 75.12 317 VAL B CA 1
ATOM 5625 C C . VAL B 1 317 ? -13.656 -4.465 -17.969 1 75.12 317 VAL B C 1
ATOM 5627 O O . VAL B 1 317 ? -13.094 -4.625 -19.062 1 75.12 317 VAL B O 1
ATOM 5630 N N . ASP B 1 318 ? -13.078 -4.527 -16.781 1 82.12 318 ASP B N 1
ATOM 5631 C CA . ASP B 1 318 ? -11.617 -4.562 -16.766 1 82.12 318 ASP B CA 1
ATOM 5632 C C . ASP B 1 318 ? -11.094 -5.977 -17.016 1 82.12 318 ASP B C 1
ATOM 5634 O O . ASP B 1 318 ? -11.227 -6.848 -16.156 1 82.12 318 ASP B O 1
ATOM 5638 N N . PRO B 1 319 ? -10.453 -6.207 -18.125 1 82.62 319 PRO B N 1
ATOM 5639 C CA . PRO B 1 319 ? -9.93 -7.535 -18.438 1 82.62 319 PRO B CA 1
ATOM 5640 C C . PRO B 1 319 ? -8.953 -8.055 -17.391 1 82.62 319 PRO B C 1
ATOM 5642 O O . PRO B 1 319 ? -8.82 -9.266 -17.203 1 82.62 319 PRO B O 1
ATOM 5645 N N . GLY B 1 320 ? -8.297 -7.125 -16.719 1 85.75 320 GLY B N 1
ATOM 5646 C CA . GLY B 1 320 ? -7.406 -7.531 -15.656 1 85.75 320 GLY B CA 1
ATOM 5647 C C . GLY B 1 320 ? -8.109 -8.289 -14.547 1 85.75 320 GLY B C 1
ATOM 5648 O O . GLY B 1 320 ? -7.535 -9.203 -13.945 1 85.75 320 GLY B O 1
ATOM 5649 N N . ASN B 1 321 ? -9.336 -7.973 -14.352 1 89.56 321 ASN B N 1
ATOM 5650 C CA . ASN B 1 321 ? -10.109 -8.656 -13.32 1 89.56 321 ASN B CA 1
ATOM 5651 C C . ASN B 1 321 ? -10.5 -10.07 -13.75 1 89.56 321 ASN B C 1
ATOM 5653 O O . ASN B 1 321 ? -10.531 -10.984 -12.922 1 89.56 321 ASN B O 1
ATOM 5657 N N . TRP B 1 322 ? -10.719 -10.25 -15.016 1 92.69 322 TRP B N 1
ATOM 5658 C CA . TRP B 1 322 ? -11.117 -11.562 -15.531 1 92.69 322 TRP B CA 1
ATOM 5659 C C . TRP B 1 322 ? -9.945 -12.539 -15.492 1 92.69 322 TRP B C 1
ATOM 5661 O O . TRP B 1 322 ? -10.148 -13.75 -15.359 1 92.69 322 TRP B O 1
ATOM 5671 N N . HIS B 1 323 ? -8.781 -12.016 -15.641 1 94.25 323 HIS B N 1
ATOM 5672 C CA . HIS B 1 323 ? -7.598 -12.859 -15.711 1 94.25 323 HIS B CA 1
ATOM 5673 C C . HIS B 1 323 ? -6.941 -13.008 -14.344 1 94.25 323 HIS B C 1
ATOM 5675 O O . HIS B 1 323 ? -5.945 -13.719 -14.203 1 94.25 323 HIS B O 1
ATOM 5681 N N . ASN B 1 324 ? -7.453 -12.359 -13.344 1 95 324 ASN B N 1
ATOM 5682 C CA . ASN B 1 324 ? -6.852 -12.344 -12.016 1 95 324 ASN B CA 1
ATOM 5683 C C . ASN B 1 324 ? -6.953 -13.703 -11.328 1 95 324 ASN B C 1
ATOM 5685 O O . ASN B 1 324 ? -8.016 -14.32 -11.328 1 95 324 ASN B O 1
ATOM 5689 N N . MET B 1 325 ? -5.875 -14.148 -10.719 1 96.75 325 MET B N 1
ATOM 5690 C CA . MET B 1 325 ? -5.777 -15.477 -10.133 1 96.75 325 MET B CA 1
ATOM 5691 C C . MET B 1 325 ? -6.777 -15.641 -8.992 1 96.75 325 MET B C 1
ATOM 5693 O O . MET B 1 325 ? -7.453 -16.672 -8.898 1 96.75 325 MET B O 1
ATOM 5697 N N . GLU B 1 326 ? -6.871 -14.609 -8.125 1 97.88 326 GLU B N 1
ATOM 5698 C CA . GLU B 1 326 ? -7.844 -14.695 -7.039 1 97.88 326 GLU B CA 1
ATOM 5699 C C . GLU B 1 326 ? -9.273 -14.75 -7.578 1 97.88 326 GLU B C 1
ATOM 5701 O O . GLU B 1 326 ? -10.141 -15.406 -6.996 1 97.88 326 GLU B O 1
ATOM 5706 N N . GLY B 1 327 ? -9.5 -14.062 -8.656 1 97.06 327 GLY B N 1
ATOM 5707 C CA . GLY B 1 327 ? -10.789 -14.18 -9.336 1 97.06 327 GLY B CA 1
ATOM 5708 C C . GLY B 1 327 ? -11.094 -15.586 -9.797 1 97.06 327 GLY B C 1
ATOM 5709 O O . GLY B 1 327 ? -12.211 -16.078 -9.641 1 97.06 327 GLY B O 1
ATOM 5710 N N . TYR B 1 328 ? -10.125 -16.234 -10.391 1 97.94 328 TYR B N 1
ATOM 5711 C CA . TYR B 1 328 ? -10.273 -17.625 -10.805 1 97.94 328 TYR B CA 1
ATOM 5712 C C . TYR B 1 328 ? -10.672 -18.5 -9.633 1 97.94 328 TYR B C 1
ATOM 5714 O O . TYR B 1 328 ? -11.602 -19.312 -9.734 1 97.94 328 TYR B O 1
ATOM 5722 N N . LEU B 1 329 ? -9.969 -18.344 -8.539 1 98.75 329 LEU B N 1
ATOM 5723 C CA . LEU B 1 329 ? -10.234 -19.188 -7.383 1 98.75 329 LEU B CA 1
ATOM 5724 C C . LEU B 1 329 ? -11.617 -18.906 -6.812 1 98.75 329 LEU B C 1
ATOM 5726 O O . LEU B 1 329 ? -12.312 -19.828 -6.375 1 98.75 329 LEU B O 1
ATOM 5730 N N . HIS B 1 330 ? -12.008 -17.641 -6.82 1 98.44 330 HIS B N 1
ATOM 5731 C CA . HIS B 1 330 ? -13.367 -17.281 -6.445 1 98.44 330 HIS B CA 1
ATOM 5732 C C . HIS B 1 330 ? -14.391 -17.969 -7.34 1 98.44 330 HIS B C 1
ATOM 5734 O O . HIS B 1 330 ? -15.375 -18.531 -6.852 1 98.44 330 HIS B O 1
ATOM 5740 N N . GLY B 1 331 ? -14.156 -17.969 -8.617 1 98.12 331 GLY B N 1
ATOM 5741 C CA . GLY B 1 331 ? -15.031 -18.641 -9.562 1 98.12 331 GLY B CA 1
ATOM 5742 C C . GLY B 1 331 ? -15.156 -20.125 -9.297 1 98.12 331 GLY B C 1
ATOM 5743 O O . GLY B 1 331 ? -16.266 -20.672 -9.297 1 98.12 331 GLY B O 1
ATOM 5744 N N . VAL B 1 332 ? -14.039 -20.766 -9.047 1 98.69 332 VAL B N 1
ATOM 5745 C CA . VAL B 1 332 ? -14.031 -22.203 -8.766 1 98.69 332 VAL B CA 1
ATOM 5746 C C . VAL B 1 332 ? -14.828 -22.484 -7.492 1 98.69 332 VAL B C 1
ATOM 5748 O O . VAL B 1 332 ? -15.578 -23.469 -7.426 1 98.69 332 VAL B O 1
ATOM 5751 N N . ALA B 1 333 ? -14.727 -21.625 -6.559 1 98.5 333 ALA B N 1
ATOM 5752 C CA . ALA B 1 333 ? -15.375 -21.812 -5.262 1 98.5 333 ALA B CA 1
ATOM 5753 C C . ALA B 1 333 ? -16.891 -21.766 -5.398 1 98.5 333 ALA B C 1
ATOM 5755 O O . ALA B 1 333 ? -17.609 -22.328 -4.566 1 98.5 333 ALA B O 1
ATOM 5756 N N . GLY B 1 334 ? -17.391 -21.141 -6.523 1 98.19 334 GLY B N 1
ATOM 5757 C CA . GLY B 1 334 ? -18.828 -20.906 -6.5 1 98.19 334 GLY B CA 1
ATOM 5758 C C . GLY B 1 334 ? -19.516 -21.328 -7.777 1 98.19 334 GLY B C 1
ATOM 5759 O O . GLY B 1 334 ? -20.75 -21.312 -7.863 1 98.19 334 GLY B O 1
ATOM 5760 N N . THR B 1 335 ? -18.766 -21.75 -8.828 1 97.88 335 THR B N 1
ATOM 5761 C CA . THR B 1 335 ? -19.359 -22.062 -10.117 1 97.88 335 THR B CA 1
ATOM 5762 C C . THR B 1 335 ? -20.406 -23.156 -9.969 1 97.88 335 THR B C 1
ATOM 5764 O O . THR B 1 335 ? -20.25 -24.078 -9.164 1 97.88 335 THR B O 1
ATOM 5767 N N . GLN B 1 336 ? -21.484 -23.094 -10.82 1 96.88 336 GLN B N 1
ATOM 5768 C CA . GLN B 1 336 ? -22.531 -24.094 -10.844 1 96.88 336 GLN B CA 1
ATOM 5769 C C . GLN B 1 336 ? -22.547 -24.844 -12.172 1 96.88 336 GLN B C 1
ATOM 5771 O O . GLN B 1 336 ? -23.516 -25.531 -12.492 1 96.88 336 GLN B O 1
ATOM 5776 N N . GLY B 1 337 ? -21.531 -24.594 -12.977 1 94.12 337 GLY B N 1
ATOM 5777 C CA . GLY B 1 337 ? -21.375 -25.312 -14.227 1 94.12 337 GLY B CA 1
ATOM 5778 C C . GLY B 1 337 ? -22.391 -24.922 -15.281 1 94.12 337 GLY B C 1
ATOM 5779 O O . GLY B 1 337 ? -22.672 -23.734 -15.469 1 94.12 337 GLY B O 1
ATOM 5780 N N . THR B 1 338 ? -22.844 -25.875 -16.016 1 89.56 338 THR B N 1
ATOM 5781 C CA . THR B 1 338 ? -23.703 -25.656 -17.172 1 89.56 338 THR B CA 1
ATOM 5782 C C . THR B 1 338 ? -25.078 -25.156 -16.734 1 89.56 338 THR B C 1
ATOM 5784 O O . THR B 1 338 ? -25.828 -24.594 -17.531 1 89.56 338 THR B O 1
ATOM 5787 N N . LYS B 1 339 ? -25.375 -25.406 -15.461 1 87.44 339 LYS B N 1
ATOM 5788 C CA . LYS B 1 339 ? -26.656 -24.922 -14.953 1 87.44 339 LYS B CA 1
ATOM 5789 C C . LYS B 1 339 ? -26.688 -23.406 -14.883 1 87.44 339 LYS B C 1
ATOM 5791 O O . LYS B 1 339 ? -27.766 -22.797 -14.859 1 87.44 339 LYS B O 1
ATOM 5796 N N . GLY B 1 340 ? -25.578 -22.875 -14.805 1 87.94 340 GLY B N 1
ATOM 5797 C CA . GLY B 1 340 ? -25.516 -21.422 -14.672 1 87.94 340 GLY B CA 1
ATOM 5798 C C . GLY B 1 340 ? -25.734 -20.953 -13.242 1 87.94 340 GLY B C 1
ATOM 5799 O O . GLY B 1 340 ? -26.266 -21.688 -12.414 1 87.94 340 GLY B O 1
ATOM 5800 N N . GLY B 1 341 ? -25.203 -19.734 -12.938 1 93.44 341 GLY B N 1
ATOM 5801 C CA . GLY B 1 341 ? -25.344 -19.172 -11.602 1 93.44 341 GLY B CA 1
ATOM 5802 C C . GLY B 1 341 ? -24.062 -19.266 -10.781 1 93.44 341 GLY B C 1
ATOM 5803 O O . GLY B 1 341 ? -23.047 -19.75 -11.273 1 93.44 341 GLY B O 1
ATOM 5804 N N . PHE B 1 342 ? -24.203 -18.812 -9.57 1 96.81 342 PHE B N 1
ATOM 5805 C CA . PHE B 1 342 ? -23.062 -18.781 -8.664 1 96.81 342 PHE B CA 1
ATOM 5806 C C . PHE B 1 342 ? -23.516 -18.922 -7.215 1 96.81 342 PHE B C 1
ATOM 5808 O O . PHE B 1 342 ? -24.453 -18.25 -6.785 1 96.81 342 PHE B O 1
ATOM 5815 N N . LYS B 1 343 ? -22.906 -19.797 -6.543 1 97.38 343 LYS B N 1
ATOM 5816 C CA . LYS B 1 343 ? -23.078 -20 -5.109 1 97.38 343 LYS B CA 1
ATOM 5817 C C . LYS B 1 343 ? -21.812 -20.578 -4.48 1 97.38 343 LYS B C 1
ATOM 5819 O O . LYS B 1 343 ? -21.312 -21.625 -4.91 1 97.38 343 LYS B O 1
ATOM 5824 N N . LEU B 1 344 ? -21.328 -19.922 -3.494 1 96.94 344 LEU B N 1
ATOM 5825 C CA . LEU B 1 344 ? -20.141 -20.469 -2.83 1 96.94 344 LEU B CA 1
ATOM 5826 C C . LEU B 1 344 ? -20.438 -21.844 -2.225 1 96.94 344 LEU B C 1
ATOM 5828 O O . LEU B 1 344 ? -21.234 -21.953 -1.292 1 96.94 344 LEU B O 1
ATOM 5832 N N . GLU B 1 345 ? -19.812 -22.875 -2.742 1 96.25 345 GLU B N 1
ATOM 5833 C CA . GLU B 1 345 ? -19.984 -24.234 -2.266 1 96.25 345 GLU B CA 1
ATOM 5834 C C . GLU B 1 345 ? -18.938 -24.594 -1.213 1 96.25 345 GLU B C 1
ATOM 5836 O O . GLU B 1 345 ? -19.125 -25.547 -0.449 1 96.25 345 GLU B O 1
ATOM 5841 N N . VAL B 1 346 ? -17.828 -23.938 -1.254 1 94.5 346 VAL B N 1
ATOM 5842 C CA . VAL B 1 346 ? -16.781 -24.094 -0.253 1 94.5 346 VAL B CA 1
ATOM 5843 C C . VAL B 1 346 ? -16.453 -22.734 0.369 1 94.5 346 VAL B C 1
ATOM 5845 O O . VAL B 1 346 ? -16.672 -21.703 -0.253 1 94.5 346 VAL B O 1
ATOM 5848 N N . GLY B 1 347 ? -15.969 -22.828 1.619 1 90.62 347 GLY B N 1
ATOM 5849 C CA . GLY B 1 347 ? -15.664 -21.594 2.332 1 90.62 347 GLY B CA 1
ATOM 5850 C C . GLY B 1 347 ? -14.383 -20.922 1.852 1 90.62 347 GLY B C 1
ATOM 5851 O O . GLY B 1 347 ? -13.281 -21.422 2.121 1 90.62 347 GLY B O 1
ATOM 5852 N N . ARG B 1 348 ? -14.484 -20 0.934 1 95.12 348 ARG B N 1
ATOM 5853 C CA . ARG B 1 348 ? -13.352 -19.172 0.539 1 95.12 348 ARG B CA 1
ATOM 5854 C C . ARG B 1 348 ? -13.648 -17.703 0.788 1 95.12 348 ARG B C 1
ATOM 5856 O O . ARG B 1 348 ? -14.672 -17.188 0.344 1 95.12 348 ARG B O 1
ATOM 5863 N N . ASP B 1 349 ? -12.789 -17.125 1.469 1 97.56 349 ASP B N 1
ATOM 5864 C CA . ASP B 1 349 ? -12.984 -15.734 1.868 1 97.56 349 ASP B CA 1
ATOM 5865 C C . ASP B 1 349 ? -13.078 -14.82 0.648 1 97.56 349 ASP B C 1
ATOM 5867 O O . ASP B 1 349 ? -12.164 -14.797 -0.181 1 97.56 349 ASP B O 1
ATOM 5871 N N . ILE B 1 350 ? -14.102 -14.031 0.552 1 98 350 ILE B N 1
ATOM 5872 C CA . ILE B 1 350 ? -14.336 -13.219 -0.636 1 98 350 ILE B CA 1
ATOM 5873 C C . ILE B 1 350 ? -13.352 -12.047 -0.663 1 98 350 ILE B C 1
ATOM 5875 O O . ILE B 1 350 ? -13.102 -11.461 -1.719 1 98 350 ILE B O 1
ATOM 5879 N N . SER B 1 351 ? -12.75 -11.672 0.505 1 98.5 351 SER B N 1
ATOM 5880 C CA . SER B 1 351 ? -11.844 -10.523 0.563 1 98.5 351 SER B CA 1
ATOM 5881 C C . SER B 1 351 ? -10.594 -10.773 -0.266 1 98.5 351 SER B C 1
ATOM 5883 O O . SER B 1 351 ? -9.922 -9.828 -0.687 1 98.5 351 SER B O 1
ATOM 5885 N N . LEU B 1 352 ? -10.281 -12.023 -0.53 1 98.56 352 LEU B N 1
ATOM 5886 C CA . LEU B 1 352 ? -9.078 -12.398 -1.26 1 98.56 352 LEU B CA 1
ATOM 5887 C C . LEU B 1 352 ? -9.133 -11.891 -2.697 1 98.56 352 LEU B C 1
ATOM 5889 O O . LEU B 1 352 ? -8.094 -11.656 -3.316 1 98.56 352 LEU B O 1
ATOM 5893 N N . VAL B 1 353 ? -10.297 -11.641 -3.195 1 97.62 353 VAL B N 1
ATOM 5894 C CA . VAL B 1 353 ? -10.461 -11.18 -4.57 1 97.62 353 VAL B CA 1
ATOM 5895 C C . VAL B 1 353 ? -9.828 -9.797 -4.73 1 97.62 353 VAL B C 1
ATOM 5897 O O . VAL B 1 353 ? -9.32 -9.461 -5.801 1 97.62 353 VAL B O 1
ATOM 5900 N N . ASN B 1 354 ? -9.766 -8.992 -3.631 1 97.81 354 ASN B N 1
ATOM 5901 C CA . ASN B 1 354 ? -9.273 -7.621 -3.67 1 97.81 354 ASN B CA 1
ATOM 5902 C C . ASN B 1 354 ? -7.797 -7.547 -3.305 1 97.81 354 ASN B C 1
ATOM 5904 O O . ASN B 1 354 ? -7.258 -6.457 -3.086 1 97.81 354 ASN B O 1
ATOM 5908 N N . LYS B 1 355 ? -7.078 -8.672 -3.27 1 97.56 355 LYS B N 1
ATOM 5909 C CA . LYS B 1 355 ? -5.66 -8.648 -2.936 1 97.56 355 LYS B CA 1
ATOM 5910 C C . LYS B 1 355 ? -4.891 -7.715 -3.869 1 97.56 355 LYS B C 1
ATOM 5912 O O . LYS B 1 355 ? -4.082 -6.902 -3.416 1 97.56 355 LYS B O 1
ATOM 5917 N N . SER B 1 356 ? -5.188 -7.855 -5.133 1 95.75 356 SER B N 1
ATOM 5918 C CA . SER B 1 356 ? -4.414 -7.082 -6.098 1 95.75 356 SER B CA 1
ATOM 5919 C C . SER B 1 356 ? -5.328 -6.375 -7.094 1 95.75 356 SER B C 1
ATOM 5921 O O . SER B 1 356 ? -4.875 -5.922 -8.148 1 95.75 356 SER B O 1
ATOM 5923 N N . THR B 1 357 ? -6.672 -6.32 -6.777 1 94.88 357 THR B N 1
ATOM 5924 C CA . THR B 1 357 ? -7.633 -5.688 -7.672 1 94.88 357 THR B CA 1
ATOM 5925 C C . THR B 1 357 ? -8.695 -4.938 -6.879 1 94.88 357 THR B C 1
ATOM 5927 O O . THR B 1 357 ? -8.602 -4.828 -5.656 1 94.88 357 THR B O 1
ATOM 5930 N N . ASP B 1 358 ? -9.578 -4.344 -7.582 1 95.44 358 ASP B N 1
ATOM 5931 C CA . ASP B 1 358 ? -10.812 -3.762 -7.062 1 95.44 358 ASP B CA 1
ATOM 5932 C C . ASP B 1 358 ? -12.031 -4.426 -7.688 1 95.44 358 ASP B C 1
ATOM 5934 O O . ASP B 1 358 ? -12.875 -3.754 -8.297 1 95.44 358 ASP B O 1
ATOM 5938 N N . ALA B 1 359 ? -12.141 -5.699 -7.469 1 96.12 359 ALA B N 1
ATOM 5939 C CA . ALA B 1 359 ? -13.164 -6.461 -8.188 1 96.12 359 ALA B CA 1
ATOM 5940 C C . ALA B 1 359 ? -14.391 -6.68 -7.309 1 96.12 359 ALA B C 1
ATOM 5942 O O . ALA B 1 359 ? -15.5 -6.867 -7.82 1 96.12 359 ALA B O 1
ATOM 5943 N N . LEU B 1 360 ? -14.266 -6.746 -6.016 1 97.06 360 LEU B N 1
ATOM 5944 C CA . LEU B 1 360 ? -15.375 -6.977 -5.094 1 97.06 360 LEU B CA 1
ATOM 5945 C C . LEU B 1 360 ? -16.281 -5.75 -5.02 1 97.06 360 LEU B C 1
ATOM 5947 O O . LEU B 1 360 ? -15.797 -4.617 -5.02 1 97.06 360 LEU B O 1
ATOM 5951 N N . LYS B 1 361 ? -17.547 -6.012 -4.957 1 97.56 361 LYS B N 1
ATOM 5952 C CA . LYS B 1 361 ? -18.484 -4.906 -4.773 1 97.56 361 LYS B CA 1
ATOM 5953 C C . LYS B 1 361 ? -18.172 -4.125 -3.5 1 97.56 361 LYS B C 1
ATOM 5955 O O . LYS B 1 361 ? -17.797 -4.711 -2.48 1 97.56 361 LYS B O 1
ATOM 5960 N N . ASP B 1 362 ? -18.453 -2.826 -3.51 1 96.88 362 ASP B N 1
ATOM 5961 C CA . ASP B 1 362 ? -18.078 -1.922 -2.424 1 96.88 362 ASP B CA 1
ATOM 5962 C C . ASP B 1 362 ? -18.859 -2.256 -1.149 1 96.88 362 ASP B C 1
ATOM 5964 O O . ASP B 1 362 ? -18.375 -1.996 -0.042 1 96.88 362 ASP B O 1
ATOM 5968 N N . GLU B 1 363 ? -20.031 -2.826 -1.273 1 97.19 363 GLU B N 1
ATOM 5969 C CA . GLU B 1 363 ? -20.891 -3.09 -0.123 1 97.19 363 GLU B CA 1
ATOM 5970 C C . GLU B 1 363 ? -20.25 -4.098 0.826 1 97.19 363 GLU B C 1
ATOM 5972 O O . GLU B 1 363 ? -20.656 -4.215 1.983 1 97.19 363 GLU B O 1
ATOM 5977 N N . TYR B 1 364 ? -19.25 -4.809 0.305 1 97.94 364 TYR B N 1
ATOM 5978 C CA . TYR B 1 364 ? -18.609 -5.809 1.15 1 97.94 364 TYR B CA 1
ATOM 5979 C C . TYR B 1 364 ? -17.484 -5.195 1.968 1 97.94 364 TYR B C 1
ATOM 5981 O O . TYR B 1 364 ? -16.875 -5.863 2.812 1 97.94 364 TYR B O 1
ATOM 5989 N N . LEU B 1 365 ? -17.141 -3.957 1.755 1 98.25 365 LEU B N 1
ATOM 5990 C CA . LEU B 1 365 ? -16.297 -3.125 2.609 1 98.25 365 LEU B CA 1
ATOM 5991 C C . LEU B 1 365 ? -14.914 -3.73 2.758 1 98.25 365 LEU B C 1
ATOM 5993 O O . LEU B 1 365 ? -14.398 -3.848 3.873 1 98.25 365 LEU B O 1
ATOM 5997 N N . VAL B 1 366 ? -14.336 -4.168 1.607 1 98.56 366 VAL B N 1
ATOM 5998 C CA . VAL B 1 366 ? -12.969 -4.664 1.547 1 98.56 366 VAL B CA 1
ATOM 5999 C C . VAL B 1 366 ? -12.102 -3.693 0.742 1 98.56 366 VAL B C 1
ATOM 6001 O O . VAL B 1 366 ? -12.438 -3.35 -0.393 1 98.56 366 VAL B O 1
ATOM 6004 N N . PRO B 1 367 ? -11 -3.211 1.384 1 98.44 367 PRO B N 1
ATOM 6005 C CA . PRO B 1 367 ? -10.133 -2.305 0.63 1 98.44 367 PRO B CA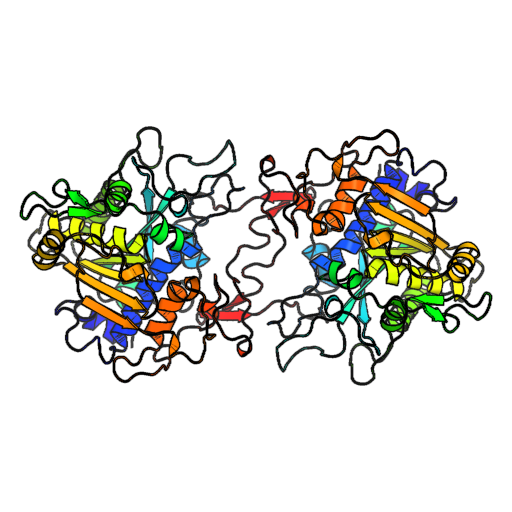 1
ATOM 6006 C C . PRO B 1 367 ? -9.625 -2.922 -0.671 1 98.44 367 PRO B C 1
ATOM 6008 O O . PRO B 1 367 ? -9.398 -4.133 -0.737 1 98.44 367 PRO B O 1
ATOM 6011 N N . MET B 1 368 ? -9.547 -2.111 -1.695 1 97.06 368 MET B N 1
ATOM 6012 C CA . MET B 1 368 ? -8.969 -2.588 -2.951 1 97.06 368 MET B CA 1
ATOM 6013 C C . MET B 1 368 ? -7.457 -2.738 -2.838 1 97.06 368 MET B C 1
ATOM 6015 O O . MET B 1 368 ? -6.82 -2.049 -2.039 1 97.06 368 MET B O 1
ATOM 6019 N N . MET B 1 369 ? -6.855 -3.674 -3.594 1 97.31 369 MET B N 1
ATOM 6020 C CA . MET B 1 369 ? -5.41 -3.875 -3.693 1 97.31 369 MET B CA 1
ATOM 6021 C C . MET B 1 369 ? -4.762 -3.852 -2.314 1 97.31 369 MET B C 1
ATOM 6023 O O . MET B 1 369 ? -3.789 -3.129 -2.092 1 97.31 369 MET B O 1
ATOM 6027 N N . TRP B 1 370 ? -5.305 -4.695 -1.426 1 98.31 370 TRP B N 1
ATOM 6028 C CA . TRP B 1 370 ? -4.922 -4.531 -0.028 1 98.31 370 TRP B CA 1
ATOM 6029 C C . TRP B 1 370 ? -3.672 -5.34 0.295 1 98.31 370 TRP B C 1
ATOM 6031 O O . TRP B 1 370 ? -3.055 -5.152 1.346 1 98.31 370 TRP B O 1
ATOM 6041 N N . TRP B 1 371 ? -3.201 -6.27 -0.548 1 98.31 371 TRP B N 1
ATOM 6042 C CA . TRP B 1 371 ? -2.004 -7.055 -0.262 1 98.31 371 TRP B CA 1
ATOM 6043 C C . TRP B 1 371 ? -0.746 -6.211 -0.448 1 98.31 371 TRP B C 1
ATOM 6045 O O . TRP B 1 371 ? -0.355 -5.91 -1.577 1 98.31 371 TRP B O 1
ATOM 6055 N N . CYS B 1 372 ? -0.11 -5.844 0.619 1 97.56 372 CYS B N 1
ATOM 6056 C CA . CYS B 1 372 ? 1.109 -5.043 0.573 1 97.56 372 CYS B CA 1
ATOM 6057 C C . CYS B 1 372 ? 1.855 -5.109 1.9 1 97.56 372 CYS B C 1
ATOM 6059 O O . CYS B 1 372 ? 1.258 -5.395 2.939 1 97.56 372 CYS B O 1
ATOM 6061 N N . GLU B 1 373 ? 3.158 -4.852 1.864 1 97.88 373 GLU B N 1
ATOM 6062 C CA . GLU B 1 373 ? 3.959 -4.742 3.08 1 97.88 373 GLU B CA 1
ATOM 6063 C C . GLU B 1 373 ? 3.771 -3.383 3.744 1 97.88 373 GLU B C 1
ATOM 6065 O O . GLU B 1 373 ? 3.451 -2.398 3.076 1 97.88 373 GLU B O 1
ATOM 6070 N N . LYS B 1 374 ? 3.904 -3.344 5.066 1 98.12 374 LYS B N 1
ATOM 6071 C CA . LYS B 1 374 ? 3.873 -2.064 5.77 1 98.12 374 LYS B CA 1
ATOM 6072 C C . LYS B 1 374 ? 4.895 -1.092 5.188 1 98.12 374 LYS B C 1
ATOM 6074 O O . LYS B 1 374 ? 6.062 -1.446 5.004 1 98.12 374 LYS B O 1
ATOM 6079 N N . ASN B 1 375 ? 4.438 0.11 4.867 1 98.56 375 ASN B N 1
ATOM 6080 C CA . ASN B 1 375 ? 5.277 1.167 4.312 1 98.56 375 ASN B CA 1
ATOM 6081 C C . ASN B 1 375 ? 6.086 0.671 3.119 1 98.56 375 ASN B C 1
ATOM 6083 O O . ASN B 1 375 ? 7.23 1.082 2.926 1 98.56 375 ASN B O 1
ATOM 6087 N N . LYS B 1 376 ? 5.586 -0.355 2.42 1 98.12 376 LYS B N 1
ATOM 6088 C CA . LYS B 1 376 ? 6.211 -0.975 1.256 1 98.12 376 LYS B CA 1
ATOM 6089 C C . LYS B 1 376 ? 7.645 -1.391 1.558 1 98.12 376 LYS B C 1
ATOM 6091 O O . LYS B 1 376 ? 8.523 -1.264 0.706 1 98.12 376 LYS B O 1
ATOM 6096 N N . GLY B 1 377 ? 7.906 -1.688 2.811 1 98.12 377 GLY B N 1
ATOM 6097 C CA . GLY B 1 377 ? 9.203 -2.213 3.203 1 98.12 377 GLY B CA 1
ATOM 6098 C C . GLY B 1 377 ? 10.109 -1.164 3.826 1 98.12 377 GLY B C 1
ATOM 6099 O O . GLY B 1 377 ? 11.203 -1.479 4.293 1 98.12 377 GLY B O 1
ATOM 6100 N N . MET B 1 378 ? 9.68 0.167 3.836 1 98.56 378 MET B N 1
ATOM 6101 C CA . MET B 1 378 ? 10.477 1.201 4.492 1 98.56 378 MET B CA 1
ATOM 6102 C C . MET B 1 378 ? 10.422 1.048 6.008 1 98.56 378 MET B C 1
ATOM 6104 O O . MET B 1 378 ? 9.336 0.944 6.59 1 98.56 378 MET B O 1
ATOM 6108 N N . ILE B 1 379 ? 11.586 1.064 6.641 1 98.12 379 ILE B N 1
ATOM 6109 C CA . ILE B 1 379 ? 11.68 0.933 8.094 1 98.12 379 ILE B CA 1
ATOM 6110 C C . ILE B 1 379 ? 12.492 2.092 8.664 1 98.12 379 ILE B C 1
ATOM 6112 O O . ILE B 1 379 ? 13.484 2.518 8.07 1 98.12 379 ILE B O 1
ATOM 6116 N N . GLN B 1 380 ? 12.039 2.59 9.766 1 98.12 380 GLN B N 1
ATOM 6117 C CA . GLN B 1 380 ? 12.75 3.684 10.422 1 98.12 380 GLN B CA 1
ATOM 6118 C C . GLN B 1 380 ? 13.82 3.156 11.375 1 98.12 380 GLN B C 1
ATOM 6120 O O . GLN B 1 380 ? 13.547 2.307 12.219 1 98.12 380 GLN B O 1
ATOM 6125 N N . GLY B 1 381 ? 15.023 3.588 11.211 1 97.31 381 GLY B N 1
ATOM 6126 C CA . GLY B 1 381 ? 16.109 3.25 12.117 1 97.31 381 GLY B CA 1
ATOM 6127 C C . GLY B 1 381 ? 16.078 4.043 13.406 1 97.31 381 GLY B C 1
ATOM 6128 O O . GLY B 1 381 ? 15.289 4.98 13.547 1 97.31 381 GLY B O 1
ATOM 6129 N N . GLU B 1 382 ? 16.938 3.736 14.336 1 96.31 382 GLU B N 1
ATOM 6130 C CA . GLU B 1 382 ? 17.016 4.41 15.625 1 96.31 382 GLU B CA 1
ATOM 6131 C C . GLU B 1 382 ? 17.438 5.871 15.461 1 96.31 382 GLU B C 1
ATOM 6133 O O . GLU B 1 382 ? 17.062 6.719 16.281 1 96.31 382 GLU B O 1
ATOM 6138 N N . ASP B 1 383 ? 18.156 6.16 14.375 1 95.56 383 ASP B N 1
ATOM 6139 C CA . ASP B 1 383 ? 18.609 7.523 14.125 1 95.56 383 ASP B CA 1
ATOM 6140 C C . ASP B 1 383 ? 17.531 8.344 13.414 1 95.56 383 ASP B C 1
ATOM 6142 O O . ASP B 1 383 ? 17.75 9.492 13.039 1 95.56 383 ASP B O 1
ATOM 6146 N N . GLY B 1 384 ? 16.344 7.738 13.133 1 95.12 384 GLY B N 1
ATOM 6147 C CA . GLY B 1 384 ? 15.227 8.43 12.523 1 95.12 384 GLY B CA 1
ATOM 6148 C C . GLY B 1 384 ? 15.195 8.312 11.016 1 95.12 384 GLY B C 1
ATOM 6149 O O . GLY B 1 384 ? 14.203 8.688 10.375 1 95.12 384 GLY B O 1
ATOM 6150 N N . SER B 1 385 ? 16.219 7.77 10.445 1 96.56 385 SER B N 1
ATOM 6151 C CA . SER B 1 385 ? 16.281 7.625 9 1 96.56 385 SER B CA 1
ATOM 6152 C C . SER B 1 385 ? 15.43 6.461 8.516 1 96.56 385 SER B C 1
ATOM 6154 O O . SER B 1 385 ? 15.078 5.574 9.297 1 96.56 385 SER B O 1
ATOM 6156 N N . TRP B 1 386 ? 15.062 6.535 7.285 1 97.94 386 TRP B N 1
ATOM 6157 C CA . TRP B 1 386 ? 14.266 5.473 6.68 1 97.94 386 TRP B CA 1
ATOM 6158 C C . TRP B 1 386 ? 15.078 4.715 5.633 1 97.94 386 TRP B C 1
ATOM 6160 O O . TRP B 1 386 ? 15.828 5.316 4.859 1 97.94 386 TRP B O 1
ATOM 6170 N N . LYS B 1 387 ? 14.922 3.451 5.68 1 97.69 387 LYS B N 1
ATOM 6171 C CA . LYS B 1 387 ? 15.617 2.604 4.719 1 97.69 387 LYS B CA 1
ATOM 6172 C C . LYS B 1 387 ? 14.711 1.49 4.207 1 97.69 387 LYS B C 1
ATOM 6174 O O . LYS B 1 387 ? 13.789 1.058 4.906 1 97.69 387 LYS B O 1
ATOM 6179 N N . LEU B 1 388 ? 14.953 1.109 3.002 1 98 388 LEU B N 1
ATOM 6180 C CA . LEU B 1 388 ? 14.18 0.034 2.395 1 98 388 LEU B CA 1
ATOM 6181 C C . LEU B 1 388 ? 14.711 -1.33 2.824 1 98 388 LEU B C 1
ATOM 6183 O O . LEU B 1 388 ? 15.875 -1.647 2.59 1 98 388 LEU B O 1
ATOM 6187 N N . VAL B 1 389 ? 13.93 -2.08 3.51 1 96.94 389 VAL B N 1
ATOM 6188 C CA . VAL B 1 389 ? 14.188 -3.459 3.908 1 96.94 389 VAL B CA 1
ATOM 6189 C C . VAL B 1 389 ? 13.016 -4.344 3.49 1 96.94 389 VAL B C 1
ATOM 6191 O O . VAL B 1 389 ? 12.047 -4.492 4.234 1 96.94 389 VAL B O 1
ATOM 6194 N N . ASP B 1 390 ? 13.125 -4.953 2.381 1 96.25 390 ASP B N 1
ATOM 6195 C CA . ASP B 1 390 ? 11.938 -5.602 1.824 1 96.25 390 ASP B CA 1
ATOM 6196 C C . ASP B 1 390 ? 12.25 -7.031 1.39 1 96.25 390 ASP B C 1
ATOM 6198 O O . ASP B 1 390 ? 11.625 -7.551 0.46 1 96.25 390 ASP B O 1
ATOM 6202 N N . HIS B 1 391 ? 13.242 -7.613 1.959 1 95.81 391 HIS B N 1
ATOM 6203 C CA . HIS B 1 391 ? 13.672 -8.969 1.634 1 95.81 391 HIS B CA 1
ATOM 6204 C C . HIS B 1 391 ? 14.188 -9.695 2.871 1 95.81 391 HIS B C 1
ATOM 6206 O O . HIS B 1 391 ? 14.953 -9.125 3.656 1 95.81 391 HIS B O 1
ATOM 6212 N N . GLU B 1 392 ? 13.641 -10.898 3.123 1 95.38 392 GLU B N 1
ATOM 6213 C CA . GLU B 1 392 ? 14.164 -11.695 4.23 1 95.38 392 GLU B CA 1
ATOM 6214 C C . GLU B 1 392 ? 15.555 -12.234 3.908 1 95.38 392 GLU B C 1
ATOM 6216 O O . GLU B 1 392 ? 15.867 -12.508 2.748 1 95.38 392 GLU B O 1
ATOM 6221 N N . PRO B 1 393 ? 16.172 -12.445 5.094 1 87.19 393 PRO B N 1
ATOM 6222 C CA . PRO B 1 393 ? 17.469 -13.117 4.871 1 87.19 393 PRO B CA 1
ATOM 6223 C C . PRO B 1 393 ? 17.297 -14.516 4.285 1 87.19 393 PRO B C 1
ATOM 6225 O O . PRO B 1 393 ? 16.328 -15.203 4.574 1 87.19 393 PRO B O 1
ATOM 6228 N N . ASP B 1 394 ? 17.938 -14.938 3.295 1 84.81 394 ASP B N 1
ATOM 6229 C CA . ASP B 1 394 ? 17.969 -16.266 2.709 1 84.81 394 ASP B CA 1
ATOM 6230 C C . ASP B 1 394 ? 16.844 -16.453 1.7 1 84.81 394 ASP B C 1
ATOM 6232 O O . ASP B 1 394 ? 16.484 -17.594 1.367 1 84.81 394 ASP B O 1
ATOM 6236 N N . ALA B 1 395 ? 16.219 -15.375 1.444 1 85.19 395 ALA B N 1
ATOM 6237 C CA . ALA B 1 395 ? 15.133 -15.477 0.472 1 85.19 395 ALA B CA 1
ATOM 6238 C C . ALA B 1 395 ? 15.68 -15.625 -0.945 1 85.19 395 ALA B C 1
ATOM 6240 O O . ALA B 1 395 ? 14.914 -15.789 -1.897 1 85.19 395 ALA B O 1
ATOM 6241 N N . ILE B 1 396 ? 17.016 -15.547 -1.114 1 86.25 396 ILE B N 1
ATOM 6242 C CA . ILE B 1 396 ? 17.656 -15.789 -2.406 1 86.25 396 ILE B CA 1
ATOM 6243 C C . ILE B 1 396 ? 18.594 -16.984 -2.305 1 86.25 396 ILE B C 1
ATOM 6245 O O . ILE B 1 396 ? 19.297 -17.141 -1.306 1 86.25 396 ILE B O 1
#

Secondary structure (DSSP, 8-state):
-HHHHHHTHHHHTTTTTTTTTBTTBPHHHHHHHHHHHHHHHHHHHHB---TTSTTTTSBSS-TTTHHHHTT-STT----EEEEEEEEE--SS---TTT----SSTT-S-SS-EEEEEEEEE-HHHHHHHSSEEEEEEE---TTTHHHHHS----EEE-HHHH-STT--EEEHHHHHHHH---TT-SS-SS-HHHHHHHHHHHHHHHTTTS-EEEEEEEETHHHHHHHHHHHHHHHTTTTS-TT-TT-PPEEEEEEESPPP-B-HHHHHHHHH-TTEEEEEEEETT--GGG-S-SS-B--SEEEEE-GGG-TTB-----HHHHS-HHHHHHHHHHB-GGG--B---S---GGGGGSSS--B-GGG---TT----GGGGEEE-TTS-EEE----TT--/-HHHHHHTHHHHTTTTTTTTTBTTBPHHHHHHHHHHHHHHHHHHHHB---TTSTTTTSBSS-TTTHHHHTT-STT----EEEEEEEEE--SS---TTT----SSTT-S-SS-EEEEEEEEE-HHHHHHHSSEEEEEEE---TTTHHHHHH----EEE-HHHH-STT--EEEHHHHHHHH---TT-SS-SS-HHHHHHHHHHHHHHHTTTS-EEEEEEEETHHHHHHHHHHHHHHHTTTTS-TT-TT-PPEEEEEEESPPP-B-HHHHHHHHH-TTEEEEEEEETT--GGG-S-SS-B--SEEEEE-GGG-TTB-----HHHHT-HHHHHHHHHHB-GGG--B---S---GGGGGSSS--B-GGG---TT----GGGGEEE-TTS-EEE----TT--

Sequence (792 aa):
MLQSIATRWKLLNGQNNWKNLLDPLDVDLRRNIIQYGERAQATYDTFNSEKASMFAGSSRYSKANFFSKLGLEKANPYKYNVTKFLYATSRIDVPDAFIIKSLSREAWSRESNWMGYVAVATDEGKAVLGRRDILIAWRGSVQALEWINDFNFILVSASGILGTKNDPNVHQGWLSIYTSDDPRSAYNTTSARQQVLEEVKRLVEEFKDEEISITVTGHSLGAALGTLNAVDIVANGVNKPKDHPEKACLVTAFLFGCPRVGDANFQKVVSSLENLRLLRVRNSLDLVPNYPLVGYSDVGQELVIDTRQSSFLKSSVDPGNWHNMEGYLHGVAGTQGTKGGFKLEVGRDISLVNKSTDALKDEYLVPMMWWCEKNKGMIQGEDGSWKLVDHEPDAIMLQSIATRWKLLNGQNNWKNLLDPLDVDLRRNIIQYGERAQATYDTFNSEKASMFAGSSRYSKANFFSKLGLEKANPYKYNVTKFLYATSRIDVPDAFIIKSLSREAWSRESNWMGYVAVATDEGKAVLGRRDILIAWRGSVQALEWINDFNFILVSASGILGTKNDPNVHQGWLSIYTSDDPRSAYNTTSARQQVLEEVKRLVEEFKDEEISITVTGHSLGAALGTLNAVDIVANGVNKPKDHPEKACLVTAFLFGCPRVGDANFQKVVSSLENLRLLRVRNSLDLVPNYPLVGYSDVGQELVIDTRQSSFLKSSVDPGNWHNMEGYLHGVAGTQGTKGGFKLEVGRDISLVNKSTDALKDEYLVPMMWWCEKNKGMIQGEDGSWKLVDHEPDAI

pLDDT: mean 94.39, std 7.57, range [56.41, 99.0]

Solvent-accessible surface area (backbone atoms only — not comparable to full-atom values): 40646 Å² total; per-residue (Å²): 115,59,67,53,41,21,76,40,33,58,52,62,50,28,72,64,74,38,67,83,32,65,65,60,59,34,70,64,42,42,52,53,53,41,59,46,48,52,51,19,48,46,40,61,75,34,45,28,78,50,37,38,34,38,54,16,20,28,40,27,48,17,56,92,44,36,50,62,78,67,67,53,45,48,71,40,72,70,36,66,42,55,78,42,78,33,30,29,28,54,84,58,93,62,64,66,39,67,55,46,58,27,74,35,93,72,30,78,42,85,62,48,21,57,37,31,37,34,28,35,37,35,74,67,12,17,65,41,46,53,33,44,36,38,36,37,27,23,32,45,41,83,48,56,71,57,60,71,65,61,70,76,79,48,71,35,76,40,31,91,66,66,40,63,75,73,58,18,27,25,36,44,66,57,50,30,34,38,59,21,53,39,81,92,30,94,70,19,65,47,16,27,49,54,54,52,53,53,51,46,37,51,51,41,55,74,45,55,92,50,60,48,34,38,39,29,16,9,33,36,57,4,12,33,46,25,50,54,50,54,52,39,34,56,72,63,48,45,47,27,30,87,93,42,63,87,56,56,34,50,35,23,32,52,23,32,40,31,33,42,46,22,17,63,41,28,33,51,54,56,72,67,40,87,53,56,30,43,41,34,36,37,40,70,81,30,63,53,45,58,30,56,78,75,77,45,33,80,64,69,44,76,46,71,30,50,54,87,44,32,87,60,43,50,94,66,85,52,63,67,56,47,62,28,64,47,38,49,48,52,19,61,35,13,48,42,41,92,77,51,53,52,50,74,76,51,98,65,64,71,65,56,40,13,33,81,33,76,40,53,35,72,90,71,42,60,60,53,48,20,64,50,52,42,22,68,20,48,42,72,44,75,77,47,41,70,43,81,59,66,61,42,81,69,24,115,116,58,66,54,42,22,75,39,34,57,54,64,51,28,72,64,74,39,67,84,34,66,63,61,58,34,69,64,43,44,52,52,54,42,60,48,47,50,51,19,47,46,40,61,73,36,45,28,79,51,38,38,34,38,55,16,19,27,41,25,48,18,55,92,46,36,50,63,76,67,66,53,44,49,72,39,72,71,36,65,43,53,76,41,78,36,31,30,29,55,84,58,95,67,64,64,38,68,52,46,58,28,73,36,92,72,30,77,40,86,62,46,20,56,37,31,38,34,29,35,37,35,75,67,13,16,64,42,46,52,33,43,36,36,38,36,28,22,31,45,42,84,47,56,69,57,47,74,74,67,57,76,83,45,70,34,76,41,30,90,65,64,40,64,74,72,56,19,28,25,36,43,67,58,50,30,33,39,59,21,56,38,81,92,30,92,70,18,65,48,16,27,45,55,54,53,52,51,50,46,39,50,51,40,56,74,45,55,91,50,61,50,36,38,38,29,16,9,32,36,57,4,12,35,45,26,51,53,48,53,50,40,35,56,70,64,49,46,48,29,30,86,93,42,62,86,57,57,33,49,34,24,32,52,23,33,41,32,32,42,47,22,17,64,41,29,33,51,54,57,73,67,41,86,53,56,29,42,42,35,37,37,40,70,81,32,62,52,44,57,31,56,78,74,76,44,32,79,64,71,44,75,46,72,31,48,57,86,44,33,87,61,42,50,95,66,86,52,64,68,56,48,64,30,65,46,39,48,46,52,20,60,36,12,49,43,40,92,76,51,54,53,51,75,76,50,97,65,64,72,64,55,39,13,32,82,33,75,40,54,35,71,90,72,42,59,59,54,48,21,63,50,52,40,23,67,20,49,42,70,42,74,76,49,43,71,43,80,59,66,59,42,82,68,24,115

InterPro domains:
  IPR002921 Fungal lipase-type domain [PF01764] (136-294)
  IPR029058 Alpha/Beta hydrolase fold [G3DSA:3.40.50.1820] (8-395)
  IPR029058 Alpha/Beta hydrolase fold [SSF53474] (69-313)
  IPR033556 Phospholipase A1-II [PTHR31828] (6-391)

Nearest PDB structures (foldseek):
  7x0d-assembly2_D-2  TM=9.781E-01  e=1.113E-59  Capsicum annuum
  7x0c-assembly1_A  TM=9.656E-01  e=2.296E-59  Arabidopsis thaliana
  7x0c-assembly1_B  TM=9.662E-01  e=2.296E-59  Arabidopsis thaliana
  2yij-assembly1_A  TM=9.676E-01  e=1.900E-58  Arabidopsis thaliana
  2yij-assembly1_B  TM=9.658E-01  e=8.091E-58  Arabidopsis thaliana

Organism: Nelumbo nucifera (NCBI:txid4432)

Foldseek 3Di:
DLVVLLVCLCLLQQLPLVPPCQAQPPPSNLVVLLLLLVQQVLLVLQAALPQQDLAHQFGQEAQQCRCVVSVCPPPHQQDKGWDFWFKWFFPDDDDVQNGRHHPDPNRPDDGIGTFWTWIWTDPSNCVRNNWIEIETHTHAGPPQVVRVVVPPQDWDFPCVQQNPVLRWTWGPGLVRRQFDADCVDPRRVDHSLVRVLVVLLVVCQVQVVIQYEYEYEYARSRLLNSVVNLLSCQSVQSQAHPVGSVPRHAYGYSYELYAFTTAVSVQVSQVPRNRYAYEYEAAPPACSNCPPPPRTDDHHHYRYFHLCQDPFWDPDPDNCLSRDSLSSSQRSQFGNPPVGHTDRPDDDDPLSSQCQADTTDCVVVRDHVPSADVVNQWDADPVRDTDHHRHDPNSD/DLVVLLVCLCLLQQLPLVPPCQAQPPLSNLVVLLLLLLQQVLLVLQAALPQQDLAHQFGQEAQQCRCVVSVCPPPHQQAKGWDDWFKWFFPDDDDVQNGRHHPDPNRPDHGIGTFWTWIWTDPSNCVRNNWIEIETHTHAGPDQVVCVVDDDQDWDFPCVQQNPVLRWTWGPGLVRRQFDADCVDPRRVDHSLVRVLVVLLVVCQVQVVIQYEYEYEYARSRLLNSVVNLLSCQSVQSQAHPVGSVPRHAYGYSYELYAFTTAVSVQVSQVPRNRYAYEYEAAPPACSNCPPPPRTDDHHHYRYFHLCQDPFWDPDPDNCLSRDSLSSSQRSQFGNPPVGHTDRPDDDDPLSSQCQADTTDCVVVRDHVPSADVVNQWDADPVRDTDHHRHDPNSD